Protein AF-H3GEW2-F1 (afdb_monomer_lite)

Structure (mmCIF, N/CA/C/O backbone):
data_AF-H3GEW2-F1
#
_entry.id   AF-H3GEW2-F1
#
loop_
_atom_site.group_PDB
_atom_site.id
_atom_site.type_symbol
_atom_site.label_atom_id
_atom_site.label_alt_id
_atom_site.label_comp_id
_atom_site.label_asym_id
_atom_site.label_entity_id
_atom_site.label_seq_id
_atom_site.pdbx_PDB_ins_code
_atom_site.Cartn_x
_atom_site.Cartn_y
_atom_site.Cartn_z
_atom_site.occupancy
_atom_site.B_iso_or_equiv
_atom_site.auth_seq_id
_atom_site.auth_comp_id
_atom_site.auth_asym_id
_atom_site.auth_atom_id
_atom_site.pdbx_PDB_model_num
ATOM 1 N N . MET A 1 1 ? 14.061 -7.687 -70.752 1.00 43.88 1 MET A N 1
ATOM 2 C CA . MET A 1 1 ? 13.234 -7.552 -69.528 1.00 43.88 1 MET A CA 1
ATOM 3 C C . MET A 1 1 ? 13.734 -8.408 -68.347 1.00 43.88 1 MET A C 1
ATOM 5 O O . MET A 1 1 ? 12.941 -8.733 -67.481 1.00 43.88 1 MET A O 1
ATOM 9 N N . VAL A 1 2 ? 15.034 -8.733 -68.240 1.00 41.34 2 VAL A N 1
ATOM 10 C CA . VAL A 1 2 ? 15.578 -9.542 -67.114 1.00 41.34 2 VAL A CA 1
ATOM 11 C C . VAL A 1 2 ? 16.559 -8.743 -66.226 1.00 41.34 2 VAL A C 1
ATOM 13 O O . VAL A 1 2 ? 16.995 -9.214 -65.188 1.00 41.34 2 VAL A O 1
ATOM 16 N N . SER A 1 3 ? 16.869 -7.487 -66.575 1.00 42.97 3 SER A N 1
ATOM 17 C CA . SER A 1 3 ? 17.865 -6.672 -65.851 1.00 42.97 3 SER A CA 1
ATOM 18 C C . SER A 1 3 ? 17.287 -5.786 -64.737 1.00 42.97 3 SER A C 1
ATOM 20 O O . SER A 1 3 ? 18.049 -5.270 -63.926 1.00 42.97 3 SER A O 1
ATOM 22 N N . THR A 1 4 ? 15.968 -5.577 -64.684 1.00 45.41 4 THR A N 1
ATOM 23 C CA . THR A 1 4 ? 15.323 -4.673 -63.712 1.00 45.41 4 THR A CA 1
ATOM 24 C C . THR A 1 4 ? 14.797 -5.393 -62.467 1.00 45.41 4 THR A C 1
ATOM 26 O O . THR A 1 4 ? 14.701 -4.774 -61.414 1.00 45.41 4 THR A O 1
ATOM 29 N N . SER A 1 5 ? 14.535 -6.704 -62.531 1.00 45.19 5 SER A N 1
ATOM 30 C CA . SER A 1 5 ? 14.089 -7.501 -61.376 1.00 45.19 5 SER A CA 1
ATOM 31 C C . SER A 1 5 ? 15.227 -7.843 -60.408 1.00 45.19 5 SER A C 1
ATOM 33 O O . SER A 1 5 ? 15.017 -7.851 -59.197 1.00 45.19 5 SER A O 1
ATOM 35 N N . ALA A 1 6 ? 16.447 -8.051 -60.915 1.00 44.50 6 ALA A N 1
ATOM 36 C CA . ALA A 1 6 ? 17.623 -8.332 -60.089 1.00 44.50 6 ALA A CA 1
ATOM 37 C C . ALA A 1 6 ? 18.061 -7.112 -59.257 1.00 44.50 6 ALA A C 1
ATOM 39 O O . ALA A 1 6 ? 18.412 -7.262 -58.093 1.00 44.50 6 ALA A O 1
ATOM 40 N N . GLY A 1 7 ? 17.977 -5.899 -59.817 1.00 41.78 7 GLY A N 1
ATOM 41 C CA . GLY A 1 7 ? 18.309 -4.662 -59.101 1.00 41.78 7 GLY A CA 1
ATOM 42 C C . GLY A 1 7 ? 17.346 -4.363 -57.950 1.00 41.78 7 GLY A C 1
ATOM 43 O O . GLY A 1 7 ? 17.788 -4.013 -56.862 1.00 41.78 7 GLY A O 1
ATOM 44 N N . VAL A 1 8 ? 16.041 -4.582 -58.148 1.00 51.44 8 VAL A N 1
ATOM 45 C CA . VAL A 1 8 ? 15.036 -4.423 -57.082 1.00 51.44 8 VAL A CA 1
ATOM 46 C C . VAL A 1 8 ? 15.194 -5.506 -56.015 1.00 51.44 8 VAL A C 1
ATOM 48 O O . VAL A 1 8 ? 15.146 -5.190 -54.832 1.00 51.44 8 VAL A O 1
ATOM 51 N N . ALA A 1 9 ? 15.470 -6.758 -56.396 1.00 44.91 9 ALA A N 1
ATOM 52 C CA . ALA A 1 9 ? 15.735 -7.831 -55.438 1.00 44.91 9 ALA A CA 1
ATOM 53 C C . ALA A 1 9 ? 17.005 -7.578 -54.608 1.00 44.91 9 ALA A C 1
ATOM 55 O O . ALA A 1 9 ? 16.995 -7.809 -53.405 1.00 44.91 9 ALA A O 1
ATOM 56 N N . VAL A 1 10 ? 18.072 -7.051 -55.217 1.00 53.25 10 VAL A N 1
ATOM 57 C CA . VAL A 1 10 ? 19.320 -6.690 -54.526 1.00 53.25 10 VAL A CA 1
ATOM 58 C C . VAL A 1 10 ? 19.132 -5.471 -53.629 1.00 53.25 10 VAL A C 1
ATOM 60 O O . VAL A 1 10 ? 19.644 -5.478 -52.519 1.00 53.25 10 VAL A O 1
ATOM 63 N N . VAL A 1 11 ? 18.363 -4.459 -54.041 1.00 56.22 11 VAL A N 1
ATOM 64 C CA . VAL A 1 11 ? 18.030 -3.315 -53.177 1.00 56.22 11 VAL A CA 1
ATOM 65 C C . VAL A 1 11 ? 17.139 -3.757 -52.022 1.00 56.22 11 VAL A C 1
ATOM 67 O O . VAL A 1 11 ? 17.410 -3.372 -50.895 1.00 56.22 11 VAL A O 1
ATOM 70 N N . VAL A 1 12 ? 16.139 -4.612 -52.241 1.00 56.84 12 VAL A N 1
ATOM 71 C CA . VAL A 1 12 ? 15.305 -5.161 -51.160 1.00 56.84 12 VAL A CA 1
ATOM 72 C C . VAL A 1 12 ? 16.132 -6.050 -50.233 1.00 56.84 12 VAL A C 1
ATOM 74 O O . VAL A 1 12 ? 15.995 -5.919 -49.023 1.00 56.84 12 VAL A O 1
ATOM 77 N N . LEU A 1 13 ? 17.039 -6.882 -50.752 1.00 51.22 13 LEU A N 1
ATOM 78 C CA . LEU A 1 13 ? 17.951 -7.706 -49.950 1.00 51.22 13 LEU A CA 1
ATOM 79 C C . LEU A 1 13 ? 18.994 -6.875 -49.204 1.00 51.22 13 LEU A C 1
ATOM 81 O O . LEU A 1 13 ? 19.281 -7.205 -48.067 1.00 51.22 13 LEU A O 1
ATOM 85 N N . LEU A 1 14 ? 19.532 -5.802 -49.787 1.00 52.72 14 LEU A N 1
ATOM 86 C CA . LEU A 1 14 ? 20.469 -4.887 -49.126 1.00 52.72 14 LEU A CA 1
ATOM 87 C C . LEU A 1 14 ? 19.765 -4.000 -48.109 1.00 52.72 14 LEU A C 1
ATOM 89 O O . LEU A 1 14 ? 20.322 -3.774 -47.051 1.00 52.72 14 LEU A O 1
ATOM 93 N N . SER A 1 15 ? 18.544 -3.541 -48.383 1.00 51.28 15 SER A N 1
ATOM 94 C CA . SER A 1 15 ? 17.721 -2.781 -47.432 1.00 51.28 15 SER A CA 1
ATOM 95 C C . SER A 1 15 ? 17.287 -3.677 -46.279 1.00 51.28 15 SER A C 1
ATOM 97 O O . SER A 1 15 ? 17.376 -3.282 -45.124 1.00 51.28 15 SER A O 1
ATOM 99 N N . SER A 1 16 ? 16.894 -4.917 -46.583 1.00 48.84 16 SER A N 1
ATOM 100 C CA . SER A 1 16 ? 16.609 -5.944 -45.582 1.00 48.84 16 SER A CA 1
ATOM 101 C C . SER A 1 16 ? 17.877 -6.323 -44.827 1.00 48.84 16 SER A C 1
ATOM 103 O O . SER A 1 16 ? 17.825 -6.432 -43.618 1.00 48.84 16 SER A O 1
ATOM 105 N N . ALA A 1 17 ? 19.033 -6.442 -45.484 1.00 49.72 17 ALA A N 1
ATOM 106 C CA . ALA A 1 17 ? 20.315 -6.696 -44.835 1.00 49.72 17 ALA A CA 1
ATOM 107 C C . ALA A 1 17 ? 20.769 -5.506 -43.983 1.00 49.72 17 ALA A C 1
ATOM 109 O O . ALA A 1 17 ? 21.264 -5.734 -42.899 1.00 49.72 17 ALA A O 1
ATOM 110 N N . LEU A 1 18 ? 20.551 -4.256 -44.391 1.00 51.44 18 LEU A N 1
ATOM 111 C CA . LEU A 1 18 ? 20.808 -3.049 -43.591 1.00 51.44 18 LEU A CA 1
ATOM 112 C C . LEU A 1 18 ? 19.844 -2.934 -42.403 1.00 51.44 18 LEU A C 1
ATOM 114 O O . LEU A 1 18 ? 20.248 -2.487 -41.340 1.00 51.44 18 LEU A O 1
ATOM 118 N N . LEU A 1 19 ? 18.602 -3.399 -42.552 1.00 51.06 19 LEU A N 1
ATOM 119 C CA . LEU A 1 19 ? 17.644 -3.551 -41.452 1.00 51.06 19 LEU A CA 1
ATOM 120 C C . LEU A 1 19 ? 17.960 -4.772 -40.559 1.00 51.06 19 LEU A C 1
ATOM 122 O O . LEU A 1 19 ? 17.554 -4.807 -39.398 1.00 51.06 19 LEU A O 1
ATOM 126 N N . MET A 1 20 ? 18.661 -5.790 -41.072 1.00 45.38 20 MET A N 1
ATOM 127 C CA . MET A 1 20 ? 19.045 -7.028 -40.364 1.00 45.38 20 MET A CA 1
ATOM 128 C C . MET A 1 20 ? 20.458 -6.975 -39.765 1.00 45.38 20 MET A C 1
ATOM 130 O O . MET A 1 20 ? 20.743 -7.716 -38.826 1.00 45.38 20 MET A O 1
ATOM 134 N N . LEU A 1 21 ? 21.326 -6.087 -40.250 1.00 47.06 21 LEU A N 1
ATOM 135 C CA . LEU A 1 21 ? 22.587 -5.692 -39.634 1.00 47.06 21 LEU A CA 1
ATOM 136 C C . LEU A 1 21 ? 22.220 -4.870 -38.401 1.00 47.06 21 LEU A C 1
ATOM 138 O O . LEU A 1 21 ? 22.170 -3.647 -38.442 1.00 47.06 21 LEU A O 1
ATOM 142 N N . GLY A 1 22 ? 21.863 -5.572 -37.324 1.00 51.25 22 GLY A N 1
ATOM 143 C CA . GLY A 1 22 ? 21.549 -4.952 -36.046 1.00 51.25 22 GLY A CA 1
ATOM 144 C C . GLY A 1 22 ? 22.649 -3.973 -35.655 1.00 51.25 22 GLY A C 1
ATOM 145 O O . GLY A 1 22 ? 23.828 -4.274 -35.858 1.00 51.25 22 GLY A O 1
ATOM 146 N N . ASP A 1 23 ? 22.246 -2.817 -35.121 1.00 53.41 23 ASP A N 1
ATOM 147 C CA . ASP A 1 23 ? 23.145 -1.837 -34.514 1.00 53.41 23 ASP A CA 1
ATOM 148 C C . ASP A 1 23 ? 24.187 -2.599 -33.676 1.00 53.41 23 ASP A C 1
ATOM 150 O O . ASP A 1 23 ? 23.868 -3.176 -32.630 1.00 53.41 23 ASP A O 1
ATOM 154 N N . ARG A 1 24 ? 25.439 -2.668 -34.154 1.00 56.31 24 ARG A N 1
ATOM 155 C CA . ARG A 1 24 ? 26.543 -3.160 -33.331 1.00 56.31 24 ARG A CA 1
ATOM 156 C C . ARG A 1 24 ? 26.786 -2.096 -32.280 1.00 56.31 24 ARG A C 1
ATOM 158 O O . ARG A 1 24 ? 27.405 -1.070 -32.535 1.00 56.31 24 ARG A O 1
ATOM 165 N N . VAL A 1 25 ? 26.213 -2.325 -31.109 1.00 69.06 25 VAL A N 1
ATOM 166 C CA . VAL A 1 25 ? 26.423 -1.473 -29.950 1.00 69.06 25 VAL A CA 1
ATOM 167 C C . VAL A 1 25 ? 27.775 -1.834 -29.341 1.00 69.06 25 VAL A C 1
ATOM 169 O O . VAL A 1 25 ? 27.864 -2.746 -28.513 1.00 69.06 25 VAL A O 1
ATOM 172 N N . ASP A 1 26 ? 28.814 -1.121 -29.767 1.00 77.50 26 ASP A N 1
ATOM 173 C CA . ASP A 1 26 ? 30.141 -1.192 -29.162 1.00 77.50 26 ASP A CA 1
ATOM 174 C C . ASP A 1 26 ? 30.166 -0.339 -27.885 1.00 77.50 26 ASP A C 1
ATOM 176 O O . ASP A 1 26 ? 29.855 0.856 -27.896 1.00 77.50 26 ASP A O 1
ATOM 180 N N . LEU A 1 27 ? 30.497 -0.966 -26.754 1.00 84.94 27 LEU A N 1
ATOM 181 C CA . LEU A 1 27 ? 30.638 -0.259 -25.481 1.00 84.94 27 LEU A CA 1
ATOM 182 C C . LEU A 1 27 ? 32.005 0.448 -25.409 1.00 84.94 27 LEU A C 1
ATOM 184 O O . LEU A 1 27 ? 32.981 -0.056 -25.968 1.00 84.94 27 LEU A O 1
ATOM 188 N N . PRO A 1 28 ? 32.110 1.584 -24.692 1.00 87.81 28 PRO A N 1
ATOM 189 C CA . PRO A 1 28 ? 33.398 2.214 -24.414 1.00 87.81 28 PRO A CA 1
ATOM 190 C C . PRO A 1 28 ? 34.382 1.263 -23.702 1.00 87.81 28 PRO A C 1
ATOM 192 O O . PRO A 1 28 ? 33.946 0.324 -23.030 1.00 87.81 28 PRO A O 1
ATOM 195 N N . PRO A 1 29 ? 35.703 1.521 -23.778 1.00 90.25 29 PRO A N 1
ATOM 196 C CA . PRO A 1 29 ? 36.703 0.763 -23.026 1.00 90.25 29 PRO A CA 1
ATOM 197 C C . PRO A 1 29 ? 36.412 0.728 -21.518 1.00 90.25 29 PRO A C 1
ATOM 199 O O . PRO A 1 29 ? 35.944 1.717 -20.949 1.00 90.25 29 PRO A O 1
ATOM 202 N N . LEU A 1 30 ? 36.754 -0.384 -20.857 1.00 86.94 30 LEU A N 1
ATOM 203 C CA . LEU A 1 30 ? 36.453 -0.619 -19.437 1.00 86.94 30 LEU A CA 1
ATOM 204 C C . LEU A 1 30 ? 36.941 0.512 -18.518 1.00 86.94 30 LEU A C 1
ATOM 206 O O . LEU A 1 30 ? 36.199 0.940 -17.640 1.00 86.94 30 LEU A O 1
ATOM 210 N N . GLU A 1 31 ? 38.147 1.038 -18.742 1.00 87.88 31 GLU A N 1
ATOM 211 C CA . GLU A 1 31 ? 38.715 2.124 -17.928 1.00 87.88 31 GLU A CA 1
ATOM 212 C C . GLU A 1 31 ? 37.867 3.404 -17.970 1.00 87.88 31 GLU A C 1
ATOM 214 O O . GLU A 1 31 ? 37.712 4.090 -16.959 1.00 87.88 31 GLU A O 1
ATOM 219 N N . LEU A 1 32 ? 37.289 3.723 -19.133 1.00 87.44 32 LEU A N 1
ATOM 220 C CA . LEU A 1 32 ? 36.398 4.872 -19.306 1.00 87.44 32 LEU A CA 1
ATOM 221 C C . LEU A 1 32 ? 35.083 4.660 -18.555 1.00 87.44 32 LEU A C 1
ATOM 223 O O . LEU A 1 32 ? 34.625 5.565 -17.861 1.00 87.44 32 LEU A O 1
ATOM 227 N N . LEU A 1 33 ? 34.515 3.454 -18.646 1.00 87.50 33 LEU A N 1
ATOM 228 C CA . LEU A 1 33 ? 33.296 3.090 -17.924 1.00 87.50 33 LEU A CA 1
ATOM 229 C C . LEU A 1 33 ? 33.507 3.135 -16.406 1.00 87.50 33 LEU A C 1
ATOM 231 O O . LEU A 1 33 ? 32.707 3.729 -15.690 1.00 87.50 33 LEU A O 1
ATOM 235 N N . GLN A 1 34 ? 34.609 2.576 -15.904 1.00 85.38 34 GLN A N 1
ATOM 236 C CA . GLN A 1 34 ? 34.932 2.610 -14.476 1.00 85.38 34 GLN A CA 1
ATOM 237 C C . GLN A 1 34 ? 35.105 4.043 -13.963 1.00 85.38 34 GLN A C 1
ATOM 239 O O . GLN A 1 34 ? 34.592 4.371 -12.897 1.00 85.38 34 GLN A O 1
ATOM 244 N N . ARG A 1 35 ? 35.760 4.927 -14.728 1.00 85.69 35 ARG A N 1
ATOM 245 C CA . ARG A 1 35 ? 35.875 6.351 -14.368 1.00 85.69 35 ARG A CA 1
ATOM 246 C C . ARG A 1 35 ? 34.523 7.063 -14.353 1.00 85.69 35 ARG A C 1
ATOM 248 O O . ARG A 1 35 ? 34.274 7.833 -13.432 1.00 85.69 35 ARG A O 1
ATOM 255 N N . GLN A 1 36 ? 33.662 6.795 -15.338 1.00 84.62 36 GLN A N 1
ATOM 256 C CA . GLN A 1 36 ? 32.319 7.381 -15.423 1.00 84.62 36 GLN A CA 1
ATOM 257 C C . GLN A 1 36 ? 31.489 7.062 -14.171 1.00 84.62 36 GLN A C 1
ATOM 259 O O . GLN A 1 36 ? 30.851 7.952 -13.617 1.00 84.62 36 GLN A O 1
ATOM 264 N N . TRP A 1 37 ? 31.525 5.810 -13.709 1.00 82.06 37 TRP A N 1
ATOM 265 C CA . TRP A 1 37 ? 30.679 5.341 -12.608 1.00 82.06 37 TRP A CA 1
ATOM 266 C C . TRP A 1 37 ? 31.337 5.429 -11.221 1.00 82.06 37 TRP A C 1
ATOM 268 O O . TRP A 1 37 ? 30.633 5.400 -10.219 1.00 82.06 37 TRP A O 1
ATOM 278 N N . ALA A 1 38 ? 32.657 5.615 -11.123 1.00 74.31 38 ALA A N 1
ATOM 279 C CA . ALA A 1 38 ? 33.328 5.874 -9.844 1.00 74.31 38 ALA A CA 1
ATOM 280 C C . ALA A 1 38 ? 33.055 7.286 -9.285 1.00 74.31 38 ALA A C 1
ATOM 282 O O . ALA A 1 38 ? 33.151 7.495 -8.077 1.00 74.31 38 ALA A O 1
ATOM 283 N N . ALA A 1 39 ? 32.729 8.254 -10.150 1.00 55.81 39 ALA A N 1
ATOM 284 C CA . ALA A 1 39 ? 32.593 9.669 -9.791 1.00 55.81 39 ALA A CA 1
ATOM 285 C C . ALA A 1 39 ? 31.183 10.089 -9.323 1.00 55.81 39 ALA A C 1
ATOM 287 O O . ALA A 1 39 ? 31.006 11.217 -8.867 1.00 55.81 39 ALA A O 1
ATOM 288 N N . SER A 1 40 ? 30.167 9.226 -9.429 1.00 60.62 40 SER A N 1
ATOM 289 C CA . SER A 1 40 ? 28.786 9.591 -9.089 1.00 60.62 40 SER A CA 1
ATOM 290 C C . SER A 1 40 ? 28.514 9.416 -7.589 1.00 60.62 40 SER A C 1
ATOM 292 O O . SER A 1 40 ? 28.093 8.349 -7.139 1.00 60.62 40 SER A O 1
ATOM 294 N N . SER A 1 41 ? 28.765 10.461 -6.800 1.00 58.22 41 SER A N 1
ATOM 295 C CA . SER A 1 41 ? 28.444 10.496 -5.364 1.00 58.22 41 SER A CA 1
ATOM 296 C C . SER A 1 41 ? 27.123 11.204 -5.027 1.00 58.22 41 SER A C 1
ATOM 298 O O . SER A 1 41 ? 26.829 11.361 -3.846 1.00 58.22 41 SER A O 1
ATOM 300 N N . GLY A 1 42 ? 26.344 11.634 -6.026 1.00 73.44 42 GLY A N 1
ATOM 301 C CA . GLY A 1 42 ? 25.075 12.356 -5.846 1.00 73.44 42 GLY A CA 1
ATOM 302 C C . GLY A 1 42 ? 23.834 11.572 -6.285 1.00 73.44 42 GLY A C 1
ATOM 303 O O . GLY A 1 42 ? 23.944 10.497 -6.876 1.00 73.44 42 GLY A O 1
ATOM 304 N N . TYR A 1 43 ? 22.658 12.140 -6.006 1.00 88.38 43 TYR A N 1
ATOM 305 C CA . TYR A 1 43 ? 21.368 11.648 -6.490 1.00 88.38 43 TYR A CA 1
ATOM 306 C C . TYR A 1 43 ? 21.304 11.675 -8.025 1.00 88.38 43 TYR A C 1
ATOM 308 O O . TYR A 1 43 ? 21.514 12.721 -8.636 1.00 88.38 43 TYR A O 1
ATOM 316 N N . ASP A 1 44 ? 21.028 10.529 -8.654 1.00 89.94 44 ASP A N 1
ATOM 317 C CA . ASP A 1 44 ? 21.155 10.357 -10.107 1.00 89.94 44 ASP A CA 1
ATOM 318 C C . ASP A 1 44 ? 19.894 9.817 -10.795 1.00 89.94 44 ASP A C 1
ATOM 320 O O . ASP A 1 44 ? 19.950 9.486 -11.983 1.00 89.94 44 ASP A O 1
ATOM 324 N N . LEU A 1 45 ? 18.766 9.686 -10.087 1.00 90.19 45 LEU A N 1
ATOM 325 C CA . LEU A 1 45 ? 17.545 9.154 -10.689 1.00 90.19 45 LEU A CA 1
ATOM 326 C C . LEU A 1 45 ? 16.945 10.167 -11.668 1.00 90.19 45 LEU A C 1
ATOM 328 O O . LEU A 1 45 ? 16.553 11.266 -11.283 1.00 90.19 45 LEU A O 1
ATOM 332 N N . ALA A 1 46 ? 16.843 9.769 -12.931 1.00 84.62 46 ALA A N 1
ATOM 333 C CA . ALA A 1 46 ? 16.221 10.574 -13.968 1.00 84.62 46 ALA A CA 1
ATOM 334 C C . ALA A 1 46 ? 14.726 10.276 -14.100 1.00 84.62 46 ALA A C 1
ATOM 336 O O . ALA A 1 46 ? 14.303 9.125 -13.984 1.00 84.62 46 ALA A O 1
ATOM 337 N N . ASP A 1 47 ? 13.955 11.312 -14.416 1.00 80.88 47 ASP A N 1
ATOM 338 C CA . ASP A 1 47 ? 12.554 11.158 -14.784 1.00 80.88 47 ASP A CA 1
ATOM 339 C C . ASP A 1 47 ? 12.389 10.492 -16.148 1.00 80.88 47 ASP A C 1
ATOM 341 O O . ASP A 1 47 ? 13.230 10.614 -17.045 1.00 80.88 47 ASP A O 1
ATOM 345 N N . LEU A 1 48 ? 11.264 9.794 -16.297 1.00 80.19 48 LEU A N 1
ATOM 346 C CA . LEU A 1 48 ? 10.841 9.243 -17.574 1.00 80.19 48 LEU A CA 1
ATOM 347 C C . LEU A 1 48 ? 10.267 10.351 -18.459 1.00 80.19 48 LEU A C 1
ATOM 349 O O . LEU A 1 48 ? 9.442 11.150 -18.013 1.00 80.19 48 LEU A O 1
ATOM 353 N N . ALA A 1 49 ? 10.657 10.351 -19.732 1.00 72.38 49 ALA A N 1
ATOM 354 C CA . ALA A 1 49 ? 10.179 11.301 -20.726 1.00 72.38 49 ALA A CA 1
ATOM 355 C C . ALA A 1 49 ? 9.540 10.557 -21.904 1.00 72.38 49 ALA A C 1
ATOM 357 O O . ALA A 1 49 ? 10.197 9.794 -22.608 1.00 72.38 49 ALA A O 1
ATOM 358 N N . ALA A 1 50 ? 8.251 10.800 -22.127 1.00 78.12 50 ALA A N 1
ATOM 359 C CA . ALA A 1 50 ? 7.510 10.342 -23.298 1.00 78.12 50 ALA A CA 1
ATOM 360 C C . ALA A 1 50 ? 6.374 11.339 -23.586 1.00 78.12 50 ALA A C 1
ATOM 362 O O . ALA A 1 50 ? 5.925 12.019 -22.657 1.00 78.12 50 ALA A O 1
ATOM 363 N N . PRO A 1 51 ? 5.892 11.451 -24.837 1.00 81.88 51 PRO A N 1
ATOM 364 C CA . PRO A 1 51 ? 4.708 12.252 -25.123 1.00 81.88 51 PRO A CA 1
ATOM 365 C C . PRO A 1 51 ? 3.502 11.712 -24.351 1.00 81.88 51 PRO A C 1
ATOM 367 O O . PRO A 1 51 ? 3.293 10.500 -24.289 1.00 81.88 51 PRO A O 1
ATOM 370 N N . VAL A 1 52 ? 2.695 12.623 -23.804 1.00 90.19 52 VAL A N 1
ATOM 371 C CA . VAL A 1 52 ? 1.425 12.258 -23.176 1.00 90.19 52 VAL A CA 1
ATOM 372 C C . VAL A 1 52 ? 0.402 11.982 -24.274 1.00 90.19 52 VAL A C 1
ATOM 374 O O . VAL A 1 52 ? 0.086 12.878 -25.061 1.00 90.19 52 VAL A O 1
ATOM 377 N N . LEU A 1 53 ? -0.094 10.748 -24.356 1.00 92.06 53 LEU A N 1
ATOM 378 C CA . LEU A 1 53 ? -1.021 10.323 -25.406 1.00 92.06 53 LEU A CA 1
ATOM 379 C C . LEU A 1 53 ? -2.300 9.726 -24.822 1.00 92.06 53 LEU A C 1
ATOM 381 O O . LEU A 1 53 ? -2.257 8.911 -23.905 1.00 92.06 53 LEU A O 1
ATOM 385 N N . TYR A 1 54 ? -3.422 10.069 -25.451 1.00 91.88 54 TYR A N 1
ATOM 386 C CA . TYR A 1 54 ? -4.754 9.530 -25.179 1.00 91.88 54 TYR A CA 1
ATOM 387 C C . TYR A 1 54 ? -5.425 9.133 -26.496 1.00 91.88 54 TYR A C 1
ATOM 389 O O . TYR A 1 54 ? -4.973 9.528 -27.576 1.00 91.88 54 TYR A O 1
ATOM 397 N N . GLY A 1 55 ? -6.540 8.405 -26.428 1.00 90.25 55 GLY A N 1
ATOM 398 C CA . GLY A 1 55 ? -7.440 8.213 -27.567 1.00 90.25 55 GLY A CA 1
ATOM 399 C C . GLY A 1 55 ? -6.770 7.644 -28.827 1.00 90.25 55 GLY A C 1
ATOM 400 O O . GLY A 1 55 ? -5.971 6.707 -28.788 1.00 90.25 55 GLY A O 1
ATOM 401 N N . LYS A 1 56 ? -7.109 8.222 -29.986 1.00 91.62 56 LYS A N 1
ATOM 402 C CA . LYS A 1 56 ? -6.618 7.762 -31.298 1.00 91.62 56 LYS A CA 1
ATOM 403 C C . LYS A 1 56 ? -5.087 7.822 -31.446 1.00 91.62 56 LYS A C 1
ATOM 405 O O . LYS A 1 56 ? -4.546 6.859 -31.984 1.00 91.62 56 LYS A O 1
ATOM 410 N N . PRO A 1 57 ? -4.378 8.881 -31.002 1.00 93.38 57 PRO A N 1
ATOM 411 C CA . PRO A 1 57 ? -2.914 8.886 -30.994 1.00 93.38 57 PRO A CA 1
ATOM 412 C C . PRO A 1 57 ? -2.290 7.691 -30.265 1.00 93.38 57 PRO A C 1
ATOM 414 O O . PRO A 1 57 ? -1.366 7.077 -30.795 1.00 93.38 57 PRO A O 1
ATOM 417 N N . LEU A 1 58 ? -2.817 7.326 -29.092 1.00 93.94 58 LEU A N 1
ATOM 418 C CA . LEU A 1 58 ? -2.319 6.187 -28.319 1.00 93.94 58 LEU A CA 1
ATOM 419 C C . LEU A 1 58 ? -2.569 4.854 -29.045 1.00 93.94 58 LEU A C 1
ATOM 421 O O . LEU A 1 58 ? -1.654 4.045 -29.186 1.00 93.94 58 LEU A O 1
ATOM 425 N N . LEU A 1 59 ? -3.774 4.661 -29.591 1.00 93.44 59 LEU A N 1
ATOM 426 C CA . LEU A 1 59 ? -4.099 3.492 -30.419 1.00 93.44 59 LEU A CA 1
ATOM 427 C C . LEU A 1 59 ? -3.183 3.372 -31.643 1.00 93.44 59 LEU A C 1
ATOM 429 O O . LEU A 1 59 ? -2.712 2.283 -31.969 1.00 93.44 59 LEU A O 1
ATOM 433 N N . ALA A 1 60 ? -2.922 4.492 -32.322 1.00 93.50 60 ALA A N 1
ATOM 434 C CA . ALA A 1 60 ? -2.038 4.524 -33.478 1.00 93.50 60 ALA A CA 1
ATOM 435 C C . ALA A 1 60 ? -0.604 4.147 -33.089 1.00 93.50 60 ALA A C 1
ATOM 437 O O . ALA A 1 60 ? 0.016 3.352 -33.792 1.00 93.50 60 ALA A O 1
ATOM 438 N N . LEU A 1 61 ? -0.097 4.656 -31.960 1.00 93.19 61 LEU A N 1
ATOM 439 C CA . LEU A 1 61 ? 1.226 4.294 -31.454 1.00 93.19 61 LEU A CA 1
ATOM 440 C C . LEU A 1 61 ? 1.314 2.794 -31.138 1.00 93.19 61 LEU A C 1
ATOM 442 O O . LEU A 1 61 ? 2.240 2.139 -31.608 1.00 93.19 61 LEU A O 1
ATOM 446 N N . ALA A 1 62 ? 0.339 2.242 -30.410 1.00 93.38 62 ALA A N 1
ATOM 447 C CA . ALA A 1 62 ? 0.289 0.816 -30.081 1.00 93.38 62 ALA A CA 1
ATOM 448 C C . ALA A 1 62 ? 0.214 -0.073 -31.335 1.00 93.38 62 ALA A C 1
ATOM 450 O O . ALA A 1 62 ? 0.885 -1.100 -31.418 1.00 93.38 62 ALA A O 1
ATOM 451 N N . TYR A 1 63 ? -0.544 0.344 -32.353 1.00 93.88 63 TYR A N 1
ATOM 452 C CA . TYR A 1 63 ? -0.591 -0.352 -33.638 1.00 93.88 63 TYR A CA 1
ATOM 453 C C . TYR A 1 63 ? 0.749 -0.284 -34.386 1.00 93.88 63 TYR A C 1
ATOM 455 O O . TYR A 1 63 ? 1.258 -1.310 -34.835 1.00 93.88 63 TYR A O 1
ATOM 463 N N . VAL A 1 64 ? 1.348 0.909 -34.497 1.00 92.31 64 VAL A N 1
ATOM 464 C CA . VAL A 1 64 ? 2.630 1.120 -35.192 1.00 92.31 64 VAL A CA 1
ATOM 465 C C . VAL A 1 64 ? 3.766 0.361 -34.510 1.00 92.31 64 VAL A C 1
ATOM 467 O O . VAL A 1 64 ? 4.598 -0.219 -35.208 1.00 92.31 64 VAL A O 1
ATOM 470 N N . ALA A 1 65 ? 3.779 0.308 -33.175 1.00 90.00 65 ALA A N 1
ATOM 471 C CA . ALA A 1 65 ? 4.774 -0.429 -32.401 1.00 90.00 65 ALA A CA 1
ATOM 472 C C . ALA A 1 65 ? 4.824 -1.919 -32.769 1.00 90.00 65 ALA A C 1
ATOM 474 O O . ALA A 1 65 ? 5.893 -2.520 -32.741 1.00 90.00 65 ALA A O 1
ATOM 475 N N . ARG A 1 66 ? 3.698 -2.504 -33.190 1.00 91.50 66 ARG A N 1
ATOM 476 C CA . ARG A 1 66 ? 3.603 -3.919 -33.578 1.00 91.50 66 ARG A CA 1
ATOM 477 C C . ARG A 1 66 ? 3.960 -4.192 -35.041 1.00 91.50 66 ARG A C 1
ATOM 479 O O . ARG A 1 66 ? 4.017 -5.350 -35.451 1.00 91.50 66 ARG A O 1
ATOM 486 N N . LEU A 1 67 ? 4.195 -3.160 -35.855 1.00 90.50 67 LEU A N 1
ATOM 487 C CA . LEU A 1 67 ? 4.566 -3.349 -37.258 1.00 90.50 67 LEU A CA 1
ATOM 488 C C . LEU A 1 67 ? 6.016 -3.854 -37.371 1.00 90.50 67 LEU A C 1
ATOM 490 O O . LEU A 1 67 ? 6.904 -3.253 -36.770 1.00 90.50 67 LEU A O 1
ATOM 494 N N . PRO A 1 68 ? 6.317 -4.870 -38.204 1.00 83.38 68 PRO A N 1
ATOM 495 C CA . PRO A 1 68 ? 7.635 -5.519 -38.216 1.00 83.38 68 PRO A CA 1
ATOM 496 C C . PRO A 1 68 ? 8.833 -4.582 -38.434 1.00 83.38 68 PRO A C 1
ATOM 498 O O . PRO A 1 68 ? 9.893 -4.768 -37.841 1.00 83.38 68 PRO A O 1
ATOM 501 N N . VAL A 1 69 ? 8.677 -3.572 -39.297 1.00 85.44 69 VAL A N 1
ATOM 502 C CA . VAL A 1 69 ? 9.753 -2.623 -39.630 1.00 85.44 69 VAL A CA 1
ATOM 503 C C . VAL A 1 69 ? 9.665 -1.369 -38.764 1.00 85.44 69 VAL A C 1
ATOM 505 O O . VAL A 1 69 ? 10.623 -1.032 -38.072 1.00 85.44 69 VAL A O 1
ATOM 508 N N . LEU A 1 70 ? 8.516 -0.684 -38.779 1.00 84.88 70 LEU A N 1
ATOM 509 C CA . LEU A 1 70 ? 8.337 0.577 -38.049 1.00 84.88 70 LEU A CA 1
ATOM 510 C C . LEU A 1 70 ? 8.406 0.382 -36.532 1.00 84.88 70 LEU A C 1
ATOM 512 O O . LEU A 1 70 ? 9.033 1.188 -35.852 1.00 84.88 70 LEU A O 1
ATOM 516 N N . GLY A 1 71 ? 7.844 -0.712 -36.020 1.00 86.06 71 GLY A N 1
ATOM 517 C CA . GLY A 1 71 ? 7.915 -1.086 -34.614 1.00 86.06 71 GLY A CA 1
ATOM 518 C C . GLY A 1 71 ? 9.345 -1.303 -34.141 1.00 86.06 71 GLY A C 1
ATOM 519 O O . GLY A 1 71 ? 9.746 -0.758 -33.121 1.00 86.06 71 GLY A O 1
ATOM 520 N N . ARG A 1 72 ? 10.174 -1.992 -34.934 1.00 83.69 72 ARG A N 1
ATOM 521 C CA . ARG A 1 72 ? 11.591 -2.193 -34.600 1.00 83.69 72 ARG A CA 1
ATOM 522 C C . ARG A 1 72 ? 12.375 -0.881 -34.555 1.00 83.69 72 ARG A C 1
ATOM 524 O O . ARG A 1 72 ? 13.192 -0.693 -33.658 1.00 83.69 72 ARG A O 1
ATOM 531 N N . ILE A 1 73 ? 12.125 0.031 -35.498 1.00 84.38 73 ILE A N 1
ATOM 532 C CA . ILE A 1 73 ? 12.741 1.369 -35.490 1.00 84.38 73 ILE A CA 1
ATOM 533 C C . ILE A 1 73 ? 12.307 2.138 -34.235 1.00 84.38 73 ILE A C 1
ATOM 535 O O . ILE A 1 73 ? 13.152 2.705 -33.544 1.00 84.38 73 ILE A O 1
ATOM 539 N N . LEU A 1 74 ? 11.010 2.109 -33.920 1.00 84.12 74 LEU A N 1
ATOM 540 C CA . LEU A 1 74 ? 10.431 2.763 -32.752 1.00 84.12 74 LEU A CA 1
ATOM 541 C C . LEU A 1 74 ? 11.018 2.219 -31.439 1.00 84.12 74 LEU A C 1
ATOM 543 O O . LEU A 1 74 ? 11.499 3.000 -30.623 1.00 84.12 74 LEU A O 1
ATOM 547 N N . CYS A 1 75 ? 11.045 0.896 -31.254 1.00 81.81 75 CYS A N 1
ATOM 548 C CA . CYS A 1 75 ? 11.615 0.251 -30.070 1.00 81.81 75 CYS A CA 1
ATOM 549 C C . CYS A 1 75 ? 13.115 0.540 -29.929 1.00 81.81 75 CYS A C 1
ATOM 551 O O . CYS A 1 75 ? 13.568 0.832 -28.827 1.00 81.81 75 CYS A O 1
ATOM 553 N N . ASN A 1 76 ? 13.883 0.539 -31.026 1.00 80.25 76 ASN A N 1
ATOM 554 C CA . ASN A 1 76 ? 15.305 0.895 -30.989 1.00 80.25 76 ASN A CA 1
ATOM 555 C C . ASN A 1 76 ? 15.527 2.350 -30.557 1.00 80.25 76 ASN A C 1
ATOM 557 O O . ASN A 1 76 ? 16.449 2.629 -29.790 1.00 80.25 76 ASN A O 1
ATOM 561 N N . GLN A 1 77 ? 14.704 3.277 -31.049 1.00 79.75 77 GLN A N 1
ATOM 562 C CA . GLN A 1 77 ? 14.779 4.681 -30.655 1.00 79.75 77 GLN A CA 1
ATOM 563 C C . GLN A 1 77 ? 14.416 4.849 -29.176 1.00 79.75 77 GLN A C 1
ATOM 565 O O . GLN A 1 77 ? 15.175 5.436 -28.412 1.00 79.75 77 GLN A O 1
ATOM 570 N N . LEU A 1 78 ? 13.320 4.234 -28.738 1.00 74.50 78 LEU A N 1
ATOM 571 C CA . LEU A 1 78 ? 12.866 4.318 -27.355 1.00 74.50 78 LEU A CA 1
ATOM 572 C C . LEU A 1 78 ? 13.815 3.599 -26.383 1.00 74.50 78 LEU A C 1
ATOM 574 O O . LEU A 1 78 ? 13.981 4.056 -25.257 1.00 74.50 78 LEU A O 1
ATOM 578 N N . ALA A 1 79 ? 14.517 2.543 -26.801 1.00 76.06 79 ALA A N 1
ATOM 579 C CA . ALA A 1 79 ? 15.584 1.935 -26.005 1.00 76.06 79 ALA A CA 1
ATOM 580 C C . ALA A 1 79 ? 16.784 2.885 -25.809 1.00 76.06 79 ALA A C 1
ATOM 582 O O . ALA A 1 79 ? 17.398 2.891 -24.736 1.00 76.06 79 ALA A O 1
ATOM 583 N N . LYS A 1 80 ? 17.109 3.708 -26.820 1.00 74.81 80 LYS A N 1
ATOM 584 C CA . LYS A 1 80 ? 18.137 4.760 -26.718 1.00 74.81 80 LYS A CA 1
ATOM 585 C C . LYS A 1 80 ? 17.678 5.875 -25.774 1.00 74.81 80 LYS A C 1
ATOM 587 O O . LYS A 1 80 ? 18.429 6.239 -24.871 1.00 74.81 80 LYS A O 1
ATOM 592 N N . ASP A 1 81 ? 16.440 6.340 -25.928 1.00 71.06 81 ASP A N 1
ATOM 593 C CA . ASP A 1 81 ? 15.879 7.443 -25.139 1.00 71.06 81 ASP A CA 1
ATOM 594 C C . ASP A 1 81 ? 15.674 7.063 -23.658 1.00 71.06 81 ASP A C 1
ATOM 596 O O . ASP A 1 81 ? 15.904 7.879 -22.767 1.00 71.06 81 ASP A O 1
ATOM 600 N N . ASN A 1 82 ? 15.347 5.797 -23.371 1.00 70.56 82 ASN A N 1
ATOM 601 C CA . ASN A 1 82 ? 15.101 5.288 -22.014 1.00 70.56 82 ASN A CA 1
ATOM 602 C C . ASN A 1 82 ? 16.326 4.625 -21.358 1.00 70.56 82 ASN A C 1
ATOM 604 O O . ASN A 1 82 ? 16.189 3.802 -20.454 1.00 70.56 82 ASN A O 1
ATOM 608 N N . LYS A 1 83 ? 17.542 4.980 -21.794 1.00 81.50 83 LYS A N 1
ATOM 609 C CA . LYS A 1 83 ? 18.807 4.607 -21.129 1.00 81.50 83 LYS A CA 1
ATOM 610 C C . LYS A 1 83 ? 19.037 3.095 -20.953 1.00 81.50 83 LYS A C 1
ATOM 612 O O . LYS A 1 83 ? 19.829 2.696 -20.100 1.00 81.50 83 LYS A O 1
ATOM 617 N N . ILE A 1 84 ? 18.447 2.242 -21.796 1.00 82.69 84 ILE A N 1
ATOM 618 C CA . ILE A 1 84 ? 18.695 0.784 -21.779 1.00 82.69 84 ILE A CA 1
ATOM 619 C C . ILE A 1 84 ? 20.194 0.495 -21.948 1.00 82.69 84 ILE A C 1
ATOM 621 O O . ILE A 1 84 ? 20.777 -0.340 -21.255 1.00 82.69 84 ILE A O 1
ATOM 625 N N . LEU A 1 85 ? 20.858 1.269 -22.811 1.00 85.25 85 LEU A N 1
ATOM 626 C CA . LEU A 1 85 ? 22.297 1.167 -23.020 1.00 85.25 85 LEU A CA 1
ATOM 627 C C . LEU A 1 85 ? 23.122 1.527 -21.770 1.00 85.25 85 LEU A C 1
ATOM 629 O O . LEU A 1 85 ? 24.208 0.977 -21.580 1.00 85.25 85 LEU A O 1
ATOM 633 N N . GLU A 1 86 ? 22.628 2.408 -20.899 1.00 87.00 86 GLU A N 1
ATOM 634 C CA . GLU A 1 86 ? 23.327 2.751 -19.656 1.00 87.00 86 GLU A CA 1
ATOM 635 C C . GLU A 1 86 ? 23.364 1.569 -18.685 1.00 87.00 86 GLU A C 1
ATOM 637 O O . GLU A 1 86 ? 24.380 1.376 -18.026 1.00 87.00 86 GLU A O 1
ATOM 642 N N . VAL A 1 87 ? 22.339 0.707 -18.668 1.00 92.44 87 VAL A N 1
ATOM 643 C CA . VAL A 1 87 ? 22.370 -0.546 -17.891 1.00 92.44 87 VAL A CA 1
ATOM 644 C C . VAL A 1 87 ? 23.495 -1.453 -18.383 1.00 92.44 87 VAL A C 1
ATOM 646 O O . VAL A 1 87 ? 24.254 -1.978 -17.573 1.00 92.44 87 VAL A O 1
ATOM 649 N N . ARG A 1 88 ? 23.674 -1.593 -19.704 1.00 91.94 88 ARG A N 1
ATOM 650 C CA . ARG A 1 88 ? 24.778 -2.381 -20.283 1.00 91.94 88 ARG A CA 1
ATOM 651 C C . ARG A 1 88 ? 26.150 -1.787 -19.972 1.00 91.94 88 ARG A C 1
ATOM 653 O O . ARG A 1 88 ? 27.060 -2.528 -19.603 1.00 91.94 88 ARG A O 1
ATOM 660 N N . LYS A 1 89 ? 26.300 -0.466 -20.101 1.00 92.38 89 LYS A N 1
ATOM 661 C CA . LYS A 1 89 ? 27.535 0.255 -19.750 1.00 92.38 89 LYS A CA 1
ATOM 662 C C . LYS A 1 89 ? 27.874 0.090 -18.269 1.00 92.38 89 LYS A C 1
ATOM 664 O O . LYS A 1 89 ? 29.011 -0.233 -17.937 1.00 92.38 89 LYS A O 1
ATOM 669 N N . PHE A 1 90 ? 26.888 0.266 -17.394 1.00 93.88 90 PHE A N 1
ATOM 670 C CA . PHE A 1 90 ? 27.061 0.118 -15.956 1.00 93.88 90 PHE A CA 1
ATOM 671 C C . PHE A 1 90 ? 27.392 -1.330 -15.579 1.00 93.88 90 PHE A C 1
ATOM 673 O O . PHE A 1 90 ? 28.400 -1.570 -14.918 1.00 93.88 90 PHE A O 1
ATOM 680 N N . ALA A 1 91 ? 26.637 -2.305 -16.092 1.00 94.81 91 ALA A N 1
ATOM 681 C CA . ALA A 1 91 ? 26.886 -3.729 -15.876 1.00 94.81 91 ALA A CA 1
ATOM 682 C C . ALA A 1 91 ? 28.293 -4.166 -16.317 1.00 94.81 91 ALA A C 1
ATOM 684 O O . ALA A 1 91 ? 28.910 -5.012 -15.676 1.00 94.81 91 ALA A O 1
ATOM 685 N N . ALA A 1 92 ? 28.830 -3.588 -17.395 1.00 93.06 92 ALA A N 1
ATOM 686 C CA . ALA A 1 92 ? 30.197 -3.853 -17.839 1.00 93.06 92 ALA A CA 1
ATOM 687 C C . ALA A 1 92 ? 31.269 -3.280 -16.891 1.00 93.06 92 ALA A C 1
ATOM 689 O O . ALA A 1 92 ? 32.386 -3.789 -16.877 1.00 93.06 92 ALA A O 1
ATOM 690 N N . SER A 1 93 ? 30.938 -2.256 -16.096 1.00 92.88 93 SER A N 1
ATOM 691 C CA . SER A 1 93 ? 31.867 -1.592 -15.169 1.00 92.88 93 SER A CA 1
ATOM 692 C C . SER A 1 93 ? 31.972 -2.254 -13.787 1.00 92.88 93 SER A C 1
ATOM 694 O O . SER A 1 93 ? 32.950 -2.020 -13.075 1.00 92.88 93 SER A O 1
ATOM 696 N N . ILE A 1 94 ? 30.993 -3.083 -13.412 1.00 93.69 94 ILE A N 1
ATOM 697 C CA . ILE A 1 94 ? 30.888 -3.724 -12.091 1.00 93.69 94 ILE A CA 1
ATOM 698 C C . ILE A 1 94 ? 31.414 -5.171 -12.107 1.00 93.69 94 ILE A C 1
ATOM 700 O O . ILE A 1 94 ? 31.332 -5.843 -13.138 1.00 93.69 94 ILE A O 1
ATOM 704 N N . PRO A 1 95 ? 31.935 -5.694 -10.980 1.00 93.25 95 PRO A N 1
ATOM 705 C CA . PRO A 1 95 ? 32.442 -7.066 -10.902 1.00 93.25 95 PRO A CA 1
ATOM 706 C C . PRO A 1 95 ? 31.336 -8.115 -10.701 1.00 93.25 95 PRO A C 1
ATOM 708 O O . PRO A 1 95 ? 31.596 -9.306 -10.847 1.00 93.25 95 PRO A O 1
ATOM 711 N N . ASP A 1 96 ? 30.117 -7.691 -10.355 1.00 95.81 96 ASP A N 1
ATOM 712 C CA . ASP A 1 96 ? 29.020 -8.576 -9.970 1.00 95.81 96 ASP A CA 1
ATOM 713 C C . ASP A 1 96 ? 28.594 -9.520 -11.110 1.00 95.81 96 ASP A C 1
ATOM 715 O O . ASP A 1 96 ? 28.505 -9.133 -12.286 1.00 95.81 96 ASP A O 1
ATOM 719 N N . LEU A 1 97 ? 28.314 -10.774 -10.747 1.00 96.50 97 LEU A N 1
ATOM 720 C CA . LEU A 1 97 ? 27.756 -11.790 -11.640 1.00 96.50 97 LEU A CA 1
ATOM 721 C C . LEU A 1 97 ? 26.222 -11.677 -11.700 1.00 96.50 97 LEU A C 1
ATOM 723 O O . LEU A 1 97 ? 25.621 -11.160 -10.760 1.00 96.50 97 LEU A O 1
ATOM 727 N N . PRO A 1 98 ? 25.570 -12.152 -12.779 1.00 97.06 98 PRO A N 1
ATOM 728 C CA . PRO A 1 98 ? 24.113 -12.125 -12.884 1.00 97.06 98 PRO A CA 1
ATOM 729 C C . PRO A 1 98 ? 23.425 -12.831 -11.706 1.00 97.06 98 PRO A C 1
ATOM 731 O O . PRO A 1 98 ? 23.711 -13.998 -11.436 1.00 97.06 98 PRO A O 1
ATOM 734 N N . LEU A 1 99 ? 22.481 -12.149 -11.053 1.00 96.00 99 LEU A N 1
ATOM 735 C CA . LEU A 1 99 ? 21.577 -12.727 -10.058 1.00 96.00 99 LEU A CA 1
ATOM 736 C C . LEU A 1 99 ? 20.162 -12.782 -10.642 1.00 96.00 99 LEU A C 1
ATOM 738 O O . LEU A 1 99 ? 19.589 -11.743 -10.942 1.00 96.00 99 LEU A O 1
ATOM 742 N N . TYR A 1 100 ? 19.592 -13.978 -10.805 1.00 93.75 100 TYR A N 1
ATOM 743 C CA . TYR A 1 100 ? 18.274 -14.154 -11.441 1.00 93.75 100 TYR A CA 1
ATOM 744 C C . TYR A 1 100 ? 17.097 -14.159 -10.468 1.00 93.75 100 TYR A C 1
ATOM 746 O O . TYR A 1 100 ? 15.998 -13.788 -10.855 1.00 93.75 100 TYR A O 1
ATOM 754 N N . TYR A 1 101 ? 17.317 -14.571 -9.222 1.00 92.38 101 TYR A N 1
ATOM 755 C CA . TYR A 1 101 ? 16.294 -14.568 -8.181 1.00 92.38 101 TYR A CA 1
ATOM 756 C C . TYR A 1 101 ? 16.858 -13.858 -6.955 1.00 92.38 101 TYR A C 1
ATOM 758 O O . TYR A 1 101 ? 17.940 -14.238 -6.498 1.00 92.38 101 TYR A O 1
ATOM 766 N N . PRO A 1 102 ? 16.164 -12.853 -6.402 1.00 93.00 102 PRO A N 1
ATOM 767 C CA . PRO A 1 102 ? 16.658 -12.081 -5.269 1.00 93.00 102 PRO A CA 1
ATOM 768 C C . PRO A 1 102 ? 16.422 -12.797 -3.925 1.00 93.00 102 PRO A C 1
ATOM 770 O O . PRO A 1 102 ? 15.969 -12.200 -2.949 1.00 93.00 102 PRO A O 1
ATOM 773 N N . TYR A 1 103 ? 16.707 -14.100 -3.880 1.00 89.69 103 TYR A N 1
ATOM 774 C CA . TYR A 1 103 ? 16.574 -14.925 -2.684 1.00 89.69 103 TYR A CA 1
ATOM 775 C C . TYR A 1 103 ? 17.893 -14.949 -1.909 1.00 89.69 103 TYR A C 1
ATOM 777 O O . TYR A 1 103 ? 18.942 -15.281 -2.468 1.00 89.69 103 TYR A O 1
ATOM 785 N N . LEU A 1 104 ? 17.828 -14.658 -0.611 1.00 90.50 104 LEU A N 1
ATOM 786 C CA . LEU A 1 104 ? 18.944 -14.809 0.315 1.00 90.50 104 LEU A CA 1
ATOM 787 C C . LEU A 1 104 ? 18.628 -15.883 1.346 1.00 90.50 104 LEU A C 1
ATOM 789 O O . LEU A 1 104 ? 17.546 -15.872 1.931 1.00 90.50 104 LEU A O 1
ATOM 793 N N . ASP A 1 105 ? 19.585 -16.786 1.582 1.00 88.88 105 ASP A N 1
ATOM 794 C CA . ASP A 1 105 ? 19.433 -17.769 2.654 1.00 88.88 105 ASP A CA 1
ATOM 795 C C . ASP A 1 105 ? 19.274 -17.057 3.998 1.00 88.88 105 ASP A C 1
ATOM 797 O O . ASP A 1 105 ? 20.007 -16.095 4.265 1.00 88.88 105 ASP A O 1
ATOM 801 N N . PRO A 1 106 ? 18.352 -17.531 4.848 1.00 89.00 106 PRO A N 1
ATOM 802 C CA . PRO A 1 106 ? 18.220 -17.014 6.197 1.00 89.00 106 PRO A CA 1
ATOM 803 C C . PRO A 1 106 ? 19.517 -17.216 6.975 1.00 89.00 106 PRO A C 1
ATOM 805 O O . PRO A 1 106 ? 20.125 -18.291 6.951 1.00 89.00 106 PRO A O 1
ATOM 808 N N . LYS A 1 107 ? 19.940 -16.179 7.687 1.00 88.75 107 LYS A N 1
ATOM 809 C CA . LYS A 1 107 ? 21.036 -16.252 8.652 1.00 88.75 107 LYS A CA 1
ATOM 810 C C . LYS A 1 107 ? 20.527 -16.872 9.949 1.00 88.75 107 LYS A C 1
ATOM 812 O O . LYS A 1 107 ? 19.335 -16.865 10.237 1.00 88.75 107 LYS A O 1
ATOM 817 N N . GLU A 1 108 ? 21.444 -17.335 10.795 1.00 81.31 108 GLU A N 1
ATOM 818 C CA . GLU A 1 108 ? 21.078 -17.847 12.125 1.00 81.31 108 GLU A CA 1
ATOM 819 C C . GLU A 1 108 ? 20.365 -16.783 12.980 1.00 81.31 108 GLU A C 1
ATOM 821 O O . GLU A 1 108 ? 19.488 -17.113 13.770 1.00 81.31 108 GLU A O 1
ATOM 826 N N . SER A 1 109 ? 20.696 -15.503 12.769 1.00 79.44 109 SER A N 1
ATOM 827 C CA . SER A 1 109 ? 20.031 -14.353 13.392 1.00 79.44 109 SER A CA 1
ATOM 828 C C . SER A 1 109 ? 18.579 -14.157 12.961 1.00 79.44 109 SER A C 1
ATOM 830 O O . SER A 1 109 ? 17.837 -13.510 13.688 1.00 79.44 109 SER A O 1
ATOM 832 N N . ASP A 1 110 ? 18.191 -14.685 11.797 1.00 79.25 110 ASP A N 1
ATOM 833 C CA . ASP A 1 110 ? 16.861 -14.488 11.207 1.00 79.25 110 ASP A CA 1
ATOM 834 C C . ASP A 1 110 ? 15.862 -15.543 11.712 1.00 79.25 110 ASP A C 1
ATOM 836 O O . ASP A 1 110 ? 14.672 -15.492 11.406 1.00 79.25 110 ASP A O 1
ATOM 840 N N . LYS A 1 111 ? 16.336 -16.534 12.478 1.00 74.12 111 LYS A N 1
ATOM 841 C CA . LYS A 1 111 ? 15.470 -17.507 13.142 1.00 74.12 111 LYS A CA 1
ATOM 842 C C . LYS A 1 111 ? 14.757 -16.827 14.311 1.00 74.12 111 LYS A C 1
ATOM 844 O O . LYS A 1 111 ? 15.396 -16.161 15.123 1.00 74.12 111 LYS A O 1
ATOM 849 N N . THR A 1 112 ? 13.443 -17.043 14.407 1.00 65.06 112 THR A N 1
ATOM 850 C CA . THR A 1 112 ? 12.574 -16.533 15.482 1.00 65.06 112 THR A CA 1
ATOM 851 C C . THR A 1 112 ? 13.206 -16.738 16.854 1.00 65.06 112 THR A C 1
ATOM 853 O O . THR A 1 112 ? 13.527 -17.869 17.226 1.00 65.06 112 THR A O 1
ATOM 856 N N . GLN A 1 113 ? 13.345 -15.651 17.614 1.00 62.00 113 GLN A N 1
ATOM 857 C CA . GLN A 1 113 ? 13.933 -15.689 18.958 1.00 62.00 113 GLN A CA 1
ATOM 858 C C . GLN A 1 113 ? 12.899 -15.945 20.065 1.00 62.00 113 GLN A C 1
ATOM 860 O O . GLN A 1 113 ? 13.278 -16.252 21.195 1.00 62.00 113 GLN A O 1
ATOM 865 N N . GLY A 1 114 ? 11.600 -15.833 19.767 1.00 61.75 114 GLY A N 1
ATOM 866 C CA . GLY A 1 114 ? 10.526 -16.087 20.732 1.00 61.75 114 GLY A CA 1
ATOM 867 C C . GLY A 1 114 ? 9.848 -17.452 20.584 1.00 61.75 114 GLY A C 1
ATOM 868 O O . GLY A 1 114 ? 10.118 -18.217 19.660 1.00 61.75 114 GLY A O 1
ATOM 869 N N . GLY A 1 115 ? 8.952 -17.757 21.529 1.00 70.50 115 GLY A N 1
ATOM 870 C CA . GLY A 1 115 ? 8.136 -18.976 21.522 1.00 70.50 115 GLY A CA 1
ATOM 871 C C . GLY A 1 115 ? 7.135 -19.037 20.355 1.00 70.50 115 GLY A C 1
ATOM 872 O O . GLY A 1 115 ? 7.091 -18.124 19.528 1.00 70.50 115 GLY A O 1
ATOM 873 N N . PRO A 1 116 ? 6.311 -20.098 20.267 1.00 76.50 116 PRO A N 1
ATOM 874 C CA . PRO A 1 116 ? 5.313 -20.222 19.206 1.00 76.50 116 PRO A CA 1
ATOM 875 C C . PRO A 1 116 ? 4.346 -19.028 19.213 1.00 76.50 116 PRO A C 1
ATOM 877 O O . PRO A 1 116 ? 3.784 -18.678 20.250 1.00 76.50 116 PRO A O 1
ATOM 880 N N . LEU A 1 117 ? 4.161 -18.400 18.050 1.00 82.50 117 LEU A N 1
ATOM 881 C CA . LEU A 1 117 ? 3.255 -17.268 17.869 1.00 82.50 117 LEU A CA 1
ATOM 882 C C . LEU A 1 117 ? 1.794 -17.737 17.910 1.00 82.50 117 LEU A C 1
ATOM 884 O O . LEU A 1 117 ? 1.358 -18.506 17.053 1.00 82.50 117 LEU A O 1
ATOM 888 N N . SER A 1 118 ? 1.020 -17.227 18.869 1.00 90.56 118 SER A N 1
ATOM 889 C CA . SER A 1 118 ? -0.434 -17.399 18.891 1.00 90.56 118 SER A CA 1
ATOM 890 C C . SER A 1 118 ? -1.112 -16.297 18.077 1.00 90.56 118 SER A C 1
ATOM 892 O O . SER A 1 118 ? -1.294 -15.169 18.540 1.00 90.56 118 SER A O 1
ATOM 894 N N . LEU A 1 119 ? -1.506 -16.628 16.846 1.00 91.81 119 LEU A N 1
ATOM 895 C CA . LEU A 1 119 ? -2.227 -15.712 15.954 1.00 91.81 119 LEU A CA 1
ATOM 896 C C . LEU A 1 119 ? -3.596 -15.300 16.526 1.00 91.81 119 LEU A C 1
ATOM 898 O O . LEU A 1 119 ? -4.041 -14.176 16.303 1.00 91.81 119 LEU A O 1
ATOM 902 N N . GLU A 1 120 ? -4.241 -16.174 17.305 1.00 88.81 120 GLU A N 1
ATOM 903 C CA . GLU A 1 120 ? -5.502 -15.874 17.997 1.00 88.81 120 GLU A CA 1
ATOM 904 C C . GLU A 1 120 ? -5.341 -14.844 19.116 1.00 88.81 120 GLU A C 1
ATOM 906 O O . GLU A 1 120 ? -6.189 -13.969 19.287 1.00 88.81 120 GLU A O 1
ATOM 911 N N . GLU A 1 121 ? -4.269 -14.925 19.904 1.00 89.44 121 GLU A N 1
ATOM 912 C CA . GLU A 1 121 ? -3.995 -13.919 20.937 1.00 89.44 121 GLU A CA 1
ATOM 913 C C . GLU A 1 121 ? -3.574 -12.592 20.309 1.00 89.44 121 GLU A C 1
ATOM 915 O O . GLU A 1 121 ? -3.999 -11.525 20.760 1.00 89.44 121 GLU A O 1
ATOM 920 N N . PHE A 1 122 ? -2.787 -12.660 19.232 1.00 92.06 122 PHE A N 1
ATOM 921 C CA . PHE A 1 122 ? -2.376 -11.494 18.464 1.00 92.06 122 PHE A CA 1
ATOM 922 C C . PHE A 1 122 ? -3.572 -10.746 17.855 1.00 92.06 122 PHE A C 1
ATOM 924 O O . PHE A 1 122 ? -3.612 -9.512 17.905 1.00 92.06 122 PHE A O 1
ATOM 931 N N . SER A 1 123 ? -4.562 -11.470 17.316 1.00 89.50 123 SER A N 1
ATOM 932 C CA . SER A 1 123 ? -5.732 -10.862 16.677 1.00 89.50 123 SER A CA 1
ATOM 933 C C . SER A 1 123 ? -6.669 -10.181 17.675 1.00 89.50 123 SER A C 1
ATOM 935 O O . SER A 1 123 ? -7.154 -9.088 17.393 1.00 89.50 123 SER A O 1
ATOM 937 N N . LYS A 1 124 ? -6.860 -10.739 18.880 1.00 84.88 124 LYS A N 1
ATOM 938 C CA . LYS A 1 124 ? -7.774 -10.195 19.909 1.00 84.88 124 LYS A CA 1
ATOM 939 C C . LYS A 1 124 ? -7.471 -8.750 20.323 1.00 84.88 124 LYS A C 1
ATOM 941 O O . LYS A 1 124 ? -8.390 -8.008 20.658 1.00 84.88 124 LYS A O 1
ATOM 946 N N . LYS A 1 125 ? -6.206 -8.322 20.265 1.00 79.00 125 LYS A N 1
ATOM 947 C CA . LYS A 1 125 ? -5.787 -6.938 20.570 1.00 79.00 125 LYS A CA 1
ATOM 948 C C . LYS A 1 125 ? -6.141 -5.926 19.471 1.00 79.00 125 LYS A C 1
ATOM 950 O O . LYS A 1 125 ? -5.958 -4.731 19.664 1.00 79.00 125 LYS A O 1
ATOM 955 N N . GLY A 1 126 ? -6.628 -6.391 18.321 1.00 65.12 126 GLY A N 1
ATOM 956 C CA . GLY A 1 126 ? -7.010 -5.552 17.186 1.00 65.12 126 GLY A CA 1
ATOM 957 C C . GLY A 1 126 ? -8.413 -4.961 17.254 1.00 65.12 126 GLY A C 1
ATOM 958 O O . GLY A 1 126 ? -8.788 -4.227 16.337 1.00 65.12 126 GLY A O 1
ATOM 959 N N . SER A 1 127 ? -9.212 -5.282 18.279 1.00 58.91 127 SER A N 1
ATOM 960 C CA . SER A 1 127 ? -10.542 -4.685 18.391 1.00 58.91 127 SER A CA 1
ATOM 961 C C . SER A 1 127 ? -10.399 -3.192 18.664 1.00 58.91 127 SER A C 1
ATOM 963 O O . SER A 1 127 ? -9.791 -2.769 19.651 1.00 58.91 127 SER A O 1
ATOM 965 N N . ARG A 1 128 ? -10.931 -2.374 17.754 1.00 56.81 128 ARG A N 1
ATOM 966 C CA . ARG A 1 128 ? -10.965 -0.926 17.950 1.00 56.81 128 ARG A CA 1
ATOM 967 C C . ARG A 1 128 ? -12.106 -0.652 18.919 1.00 56.81 128 ARG A C 1
ATOM 969 O O . ARG A 1 128 ? -13.259 -0.875 18.545 1.00 56.81 128 ARG A O 1
ATOM 976 N N . ALA A 1 129 ? -11.774 -0.152 20.115 1.00 43.41 129 ALA A N 1
ATOM 977 C CA . ALA A 1 129 ? -12.745 0.302 21.111 1.00 43.41 129 ALA A CA 1
ATOM 978 C C . ALA A 1 129 ? -13.892 1.072 20.438 1.00 43.41 129 ALA A C 1
ATOM 980 O O . ALA A 1 129 ? -13.660 1.795 19.463 1.00 43.41 129 ALA A O 1
ATOM 981 N N . GLU A 1 130 ? -15.115 0.891 20.939 1.00 47.00 130 GLU A N 1
ATOM 982 C CA . GLU A 1 130 ? -16.327 1.566 20.468 1.00 47.00 130 GLU A CA 1
ATOM 983 C C . GLU A 1 130 ? -16.224 3.090 20.666 1.00 47.00 130 GLU A C 1
ATOM 985 O O . GLU A 1 130 ? -16.826 3.675 21.560 1.00 47.00 130 GLU A O 1
ATOM 990 N N . ASN A 1 131 ? -15.434 3.759 19.830 1.00 41.19 131 ASN A N 1
ATOM 991 C CA . ASN A 1 131 ? -15.544 5.191 19.622 1.00 41.19 131 ASN A CA 1
ATOM 992 C C . ASN A 1 131 ? -16.780 5.394 18.750 1.00 41.19 131 ASN A C 1
ATOM 994 O O . ASN A 1 131 ? -16.775 5.073 17.562 1.00 41.19 131 ASN A O 1
ATOM 998 N N . ALA A 1 132 ? -17.853 5.861 19.377 1.00 38.56 132 ALA A N 1
ATOM 999 C CA . ALA A 1 132 ? -19.194 5.875 18.811 1.00 38.56 132 ALA A CA 1
ATOM 1000 C C . ALA A 1 132 ? -19.470 7.009 17.801 1.00 38.56 132 ALA A C 1
ATOM 1002 O O . ALA A 1 132 ? -20.608 7.133 17.358 1.00 38.56 132 ALA A O 1
ATOM 1003 N N . ASP A 1 133 ? -18.460 7.782 17.385 1.00 43.53 133 ASP A N 1
ATOM 1004 C CA . ASP A 1 133 ? -18.681 9.030 16.641 1.00 43.53 133 ASP A CA 1
ATOM 1005 C C . ASP A 1 133 ? -17.715 9.210 15.452 1.00 43.53 133 ASP A C 1
ATOM 1007 O O . ASP A 1 133 ? -16.884 10.116 15.394 1.00 43.53 133 ASP A O 1
ATOM 1011 N N . VAL A 1 134 ? -17.790 8.288 14.488 1.00 45.47 134 VAL A N 1
ATOM 1012 C CA . VAL A 1 134 ? -17.152 8.431 13.169 1.00 45.47 134 VAL A CA 1
ATOM 1013 C C . VAL A 1 134 ? -18.168 8.025 12.104 1.00 45.47 134 VAL A C 1
ATOM 1015 O O . VAL A 1 134 ? -18.738 6.939 12.188 1.00 45.47 134 VAL A O 1
ATOM 1018 N N . SER A 1 135 ? -18.395 8.873 11.092 1.00 46.88 135 SER A N 1
ATOM 1019 C CA . SER A 1 135 ? -19.355 8.597 10.002 1.00 46.88 135 SER A CA 1
ATOM 1020 C C . SER A 1 135 ? -18.994 7.354 9.183 1.00 46.88 135 SER A C 1
ATOM 1022 O O . SER A 1 135 ? -19.861 6.738 8.566 1.00 46.88 135 SER A O 1
ATOM 1024 N N . PHE A 1 136 ? -17.716 6.976 9.195 1.00 62.56 136 PHE A N 1
ATOM 1025 C CA . PHE A 1 136 ? -17.188 5.782 8.564 1.00 62.56 136 PHE A CA 1
ATOM 1026 C C . PHE A 1 136 ? -16.066 5.191 9.426 1.00 62.56 136 PHE A C 1
ATOM 1028 O O . PHE A 1 136 ? -15.162 5.905 9.864 1.00 62.56 136 PHE A O 1
ATOM 1035 N N . LYS A 1 137 ? -16.124 3.877 9.662 1.00 72.31 137 LYS A N 1
ATOM 1036 C CA . LYS A 1 137 ? -15.123 3.105 10.406 1.00 72.31 137 LYS A CA 1
ATOM 1037 C C . LYS A 1 137 ? -14.791 1.840 9.617 1.00 72.31 137 LYS A C 1
ATOM 1039 O O . LYS A 1 137 ? -15.692 1.083 9.265 1.00 72.31 137 LYS A O 1
ATOM 1044 N N . HIS A 1 138 ? -13.501 1.555 9.435 1.00 82.12 138 HIS A N 1
ATOM 1045 C CA . HIS A 1 138 ? -13.060 0.208 9.070 1.00 82.12 138 HIS A CA 1
ATOM 1046 C C . HIS A 1 138 ? -13.173 -0.721 10.276 1.00 82.12 138 HIS A C 1
ATOM 1048 O O . HIS A 1 138 ? -12.566 -0.465 11.325 1.00 82.12 138 HIS A O 1
ATOM 1054 N N . TRP A 1 139 ? -13.941 -1.792 10.113 1.00 86.25 139 TRP A N 1
ATOM 1055 C CA . TRP A 1 139 ? -14.013 -2.894 11.065 1.00 86.25 139 TRP A CA 1
ATOM 1056 C C . TRP A 1 139 ? -12.773 -3.772 10.925 1.00 86.25 139 TRP A C 1
ATOM 1058 O O . TRP A 1 139 ? -12.424 -4.151 9.808 1.00 86.25 139 TRP A O 1
ATOM 1068 N N . SER A 1 140 ? -12.109 -4.077 12.040 1.00 90.81 140 SER A N 1
ATOM 1069 C CA . SER A 1 140 ? -10.958 -4.988 12.044 1.00 90.81 140 SER A CA 1
ATOM 1070 C C . SER A 1 140 ? -11.398 -6.450 12.007 1.00 90.81 140 SER A C 1
ATOM 1072 O O . SER A 1 140 ? -12.558 -6.772 12.275 1.00 90.81 140 SER A O 1
ATOM 1074 N N . ILE A 1 141 ? -10.461 -7.364 11.743 1.00 95.00 141 ILE A N 1
ATOM 1075 C CA . ILE A 1 141 ? -10.704 -8.816 11.805 1.00 95.00 141 ILE A CA 1
ATOM 1076 C C . ILE A 1 141 ? -11.257 -9.219 13.187 1.00 95.00 141 ILE A C 1
ATOM 1078 O O . ILE A 1 141 ? -12.177 -10.035 13.301 1.00 95.00 141 ILE A O 1
ATOM 1082 N N . ALA A 1 142 ? -10.734 -8.601 14.248 1.00 92.81 142 ALA A N 1
ATOM 1083 C CA . ALA A 1 142 ? -11.181 -8.818 15.621 1.00 92.81 142 ALA A CA 1
ATOM 1084 C C . ALA A 1 142 ? -12.617 -8.326 15.864 1.00 92.81 142 ALA A C 1
ATOM 1086 O O . ALA A 1 142 ? -13.383 -8.984 16.568 1.00 92.81 142 ALA A O 1
ATOM 1087 N N . ASP A 1 143 ? -13.006 -7.195 15.266 1.00 90.62 143 ASP A N 1
ATOM 1088 C CA . ASP A 1 143 ? -14.366 -6.662 15.388 1.00 90.62 143 ASP A CA 1
ATOM 1089 C C . ASP A 1 143 ? -15.399 -7.613 14.744 1.00 90.62 143 ASP A C 1
ATOM 1091 O O . ASP A 1 143 ? -16.479 -7.807 15.295 1.00 90.62 143 ASP A O 1
ATOM 1095 N N . TYR A 1 144 ? -15.073 -8.263 13.618 1.00 93.75 144 TYR A N 1
ATOM 1096 C CA . TYR A 1 144 ? -15.945 -9.284 13.017 1.00 93.75 144 TYR A CA 1
ATOM 1097 C C . TYR A 1 144 ? -16.054 -10.533 13.899 1.00 93.75 144 TYR A C 1
ATOM 1099 O O . TYR A 1 144 ? -17.148 -10.934 14.297 1.00 93.75 144 TYR A O 1
ATOM 1107 N N . THR A 1 145 ? -14.914 -11.137 14.232 1.00 94.75 145 THR A N 1
ATOM 1108 C CA . THR A 1 145 ? -14.875 -12.426 14.941 1.00 94.75 145 THR A CA 1
ATOM 1109 C C . THR A 1 145 ? -15.439 -12.345 16.360 1.00 94.75 145 THR A C 1
ATOM 1111 O O . THR A 1 145 ? -16.116 -13.277 16.796 1.00 94.75 145 THR A O 1
ATOM 1114 N N . SER A 1 146 ? -15.231 -11.230 17.071 1.00 92.88 146 SER A N 1
ATOM 1115 C CA . SER A 1 146 ? -15.810 -11.008 18.405 1.00 92.88 146 SER A CA 1
ATOM 1116 C C . SER A 1 146 ? -17.337 -10.923 18.374 1.00 92.88 146 SER A C 1
ATOM 1118 O O . SER A 1 146 ? -17.994 -11.516 19.228 1.00 92.88 146 SER A O 1
ATOM 1120 N N . ARG A 1 147 ? -17.913 -10.263 17.363 1.00 94.00 147 ARG A N 1
ATOM 1121 C CA . ARG A 1 147 ? -19.369 -10.157 17.206 1.00 94.00 147 ARG A CA 1
ATOM 1122 C C . ARG A 1 147 ? -20.031 -11.439 16.729 1.00 94.00 147 ARG A C 1
ATOM 1124 O O . ARG A 1 147 ? -21.162 -11.723 17.116 1.00 94.00 147 ARG A O 1
ATOM 1131 N N . TYR A 1 148 ? -19.329 -12.227 15.920 1.00 96.81 148 TYR A N 1
ATOM 1132 C CA . TYR A 1 148 ? -19.775 -13.575 15.578 1.00 96.81 148 TYR A CA 1
ATOM 1133 C C . TYR A 1 148 ? -19.778 -14.481 16.810 1.00 96.81 148 TYR A C 1
ATOM 1135 O O . TYR A 1 148 ? -20.745 -15.204 17.037 1.00 96.81 148 TYR A O 1
ATOM 1143 N N . ALA A 1 149 ? -18.736 -14.396 17.645 1.00 94.62 149 ALA A N 1
ATOM 1144 C CA . ALA A 1 149 ? -18.642 -15.158 18.886 1.00 94.62 149 ALA A CA 1
ATOM 1145 C C . ALA A 1 149 ? -19.692 -14.738 19.932 1.00 94.62 149 ALA A C 1
ATOM 1147 O O . ALA A 1 149 ? -20.194 -15.592 20.659 1.00 94.62 149 ALA A O 1
ATOM 1148 N N . SER A 1 150 ? -20.042 -13.447 20.009 1.00 94.31 150 SER A N 1
ATOM 1149 C CA . SER A 1 150 ? -21.093 -12.949 20.911 1.00 94.31 150 SER A CA 1
ATOM 1150 C C . SER A 1 150 ? -22.515 -13.212 20.402 1.00 94.31 150 SER A C 1
ATOM 1152 O O . SER A 1 150 ? -23.466 -13.131 21.178 1.00 94.31 150 SER A O 1
ATOM 1154 N N . GLY A 1 151 ? -22.669 -13.518 19.110 1.00 92.88 151 GLY A N 1
ATOM 1155 C CA . GLY A 1 151 ? -23.964 -13.660 18.447 1.00 92.88 151 GLY A CA 1
ATOM 1156 C C . GLY A 1 151 ? -24.659 -12.331 18.127 1.00 92.88 151 GLY A C 1
ATOM 1157 O O . GLY A 1 151 ? -25.824 -12.351 17.736 1.00 92.88 151 GLY A O 1
ATOM 1158 N N . GLU A 1 152 ? -23.976 -11.187 18.273 1.00 93.81 152 GLU A N 1
ATOM 1159 C CA . GLU A 1 152 ? -24.504 -9.858 17.912 1.00 93.81 152 GLU A CA 1
ATOM 1160 C C . GLU A 1 152 ? -24.848 -9.776 16.418 1.00 93.81 152 GLU A C 1
ATOM 1162 O O . GLU A 1 152 ? -25.895 -9.257 16.031 1.00 93.81 152 GLU A O 1
ATOM 1167 N N . VAL A 1 153 ? -23.976 -10.333 15.575 1.00 95.19 153 VAL A N 1
ATOM 1168 C CA . VAL A 1 153 ? -24.213 -10.518 14.143 1.00 95.19 153 VAL A CA 1
ATOM 1169 C C . VAL A 1 153 ? -23.702 -11.893 13.723 1.00 95.19 153 VAL A C 1
ATOM 1171 O O . VAL A 1 153 ? -22.858 -12.489 14.383 1.00 95.19 153 VAL A O 1
ATOM 1174 N N . THR A 1 154 ? -24.213 -12.416 12.615 1.00 97.31 154 THR A N 1
ATOM 1175 C CA . THR A 1 154 ? -23.769 -13.684 12.023 1.00 97.31 154 THR A CA 1
ATOM 1176 C C . THR A 1 154 ? -23.007 -13.452 10.715 1.00 97.31 154 THR A C 1
ATOM 1178 O O . THR A 1 154 ? -23.320 -12.498 9.991 1.00 97.31 154 THR A O 1
ATOM 1181 N N . PRO A 1 155 ? -22.090 -14.359 10.327 1.00 98.25 155 PRO A N 1
ATOM 1182 C CA . PRO A 1 155 ? -21.420 -14.290 9.026 1.00 98.25 155 PRO A CA 1
ATOM 1183 C C . PRO A 1 155 ? -22.399 -14.193 7.843 1.00 98.25 155 PRO A C 1
ATOM 1185 O O . PRO A 1 155 ? -22.147 -13.480 6.877 1.00 98.25 155 PRO A O 1
ATOM 1188 N N . VAL A 1 156 ? -23.568 -14.845 7.931 1.00 98.44 156 VAL A N 1
ATOM 1189 C CA . VAL A 1 156 ? -24.616 -14.787 6.894 1.00 98.44 156 VAL A CA 1
ATOM 1190 C C . VAL A 1 156 ? -25.237 -13.393 6.775 1.00 98.44 156 VAL A C 1
ATOM 1192 O O . VAL A 1 156 ? -25.512 -12.942 5.662 1.00 98.44 156 VAL A O 1
ATOM 1195 N N . GLN A 1 157 ? -25.481 -12.702 7.893 1.00 97.25 157 GLN A N 1
ATOM 1196 C CA . GLN A 1 157 ? -25.993 -11.327 7.868 1.00 97.25 157 GLN A CA 1
ATOM 1197 C C . GLN A 1 157 ? -24.973 -10.375 7.241 1.00 97.25 157 GLN A C 1
ATOM 1199 O O . GLN A 1 157 ? -25.354 -9.563 6.399 1.00 97.25 157 GLN A O 1
ATOM 1204 N N . VAL A 1 158 ? -23.691 -10.523 7.593 1.00 97.50 158 VAL A N 1
ATOM 1205 C CA . VAL A 1 158 ? -22.600 -9.742 6.992 1.00 97.50 158 VAL A CA 1
ATOM 1206 C C . VAL A 1 158 ? -22.508 -10.006 5.492 1.00 97.50 158 VAL A C 1
ATOM 1208 O O . VAL A 1 158 ? -22.559 -9.060 4.712 1.00 97.50 158 VAL A O 1
ATOM 1211 N N . ALA A 1 159 ? -22.469 -11.271 5.065 1.00 97.81 159 ALA A N 1
ATOM 1212 C CA . ALA A 1 159 ? -22.413 -11.629 3.649 1.00 97.81 159 ALA A CA 1
ATOM 1213 C C . ALA A 1 159 ? -23.573 -11.015 2.848 1.00 97.81 159 ALA A C 1
ATOM 1215 O O . ALA A 1 159 ? -23.348 -10.384 1.819 1.00 97.81 159 ALA A O 1
ATOM 1216 N N . LYS A 1 160 ? -24.814 -11.116 3.345 1.00 96.81 160 LYS A N 1
ATOM 1217 C CA . LYS A 1 160 ? -25.982 -10.495 2.696 1.00 96.81 160 LYS A CA 1
ATOM 1218 C C . LYS A 1 160 ? -25.863 -8.974 2.603 1.00 96.81 160 LYS A C 1
ATOM 1220 O O . LYS A 1 160 ? -26.171 -8.411 1.557 1.00 96.81 160 LYS A O 1
ATOM 1225 N N . ALA A 1 161 ? -25.418 -8.316 3.674 1.00 94.38 161 ALA A N 1
ATOM 1226 C CA . ALA A 1 161 ? -25.230 -6.868 3.683 1.00 94.38 161 ALA A CA 1
ATOM 1227 C C . ALA A 1 161 ? -24.163 -6.427 2.668 1.00 94.38 161 ALA A C 1
ATOM 1229 O O . ALA A 1 161 ? -24.373 -5.454 1.947 1.00 94.38 161 ALA A O 1
ATOM 1230 N N . LEU A 1 162 ? -23.061 -7.174 2.556 1.00 92.75 162 LEU A N 1
ATOM 1231 C CA . LEU A 1 162 ? -22.002 -6.903 1.583 1.00 92.75 162 LEU A CA 1
ATOM 1232 C C . LEU A 1 162 ? -22.477 -7.073 0.143 1.00 92.75 162 LEU A C 1
ATOM 1234 O O . LEU A 1 162 ? -22.198 -6.213 -0.688 1.00 92.75 162 LEU A O 1
ATOM 1238 N N . LEU A 1 163 ? -23.230 -8.135 -0.155 1.00 93.44 163 LEU A N 1
ATOM 1239 C CA . LEU A 1 163 ? -23.799 -8.346 -1.489 1.00 93.44 163 LEU A CA 1
ATOM 1240 C C . LEU A 1 163 ? -24.704 -7.174 -1.903 1.00 93.44 163 LEU A C 1
ATOM 1242 O O . LEU A 1 163 ? -24.561 -6.653 -3.009 1.00 93.44 163 LEU A O 1
ATOM 1246 N N . VAL A 1 164 ? -25.555 -6.697 -0.987 1.00 93.25 164 VAL A N 1
ATOM 1247 C CA . VAL A 1 164 ? -26.399 -5.511 -1.210 1.00 93.25 164 VAL A CA 1
ATOM 1248 C C . VAL A 1 164 ? -25.554 -4.251 -1.408 1.00 93.25 164 VAL A C 1
ATOM 1250 O O . VAL A 1 164 ? -25.825 -3.478 -2.324 1.00 93.25 164 VAL A O 1
ATOM 1253 N N . ALA A 1 165 ? -24.522 -4.036 -0.588 1.00 88.38 165 ALA A N 1
ATOM 1254 C CA . ALA A 1 165 ? -23.653 -2.865 -0.696 1.00 88.38 165 ALA A CA 1
ATOM 1255 C C . ALA A 1 165 ? -22.900 -2.825 -2.037 1.00 88.38 165 ALA A C 1
ATOM 1257 O O . ALA A 1 165 ? -22.829 -1.773 -2.674 1.00 88.38 165 ALA A O 1
ATOM 1258 N N . VAL A 1 166 ? -22.392 -3.972 -2.501 1.00 88.44 166 VAL A N 1
ATOM 1259 C CA . VAL A 1 166 ? -21.736 -4.102 -3.810 1.00 88.44 166 VAL A CA 1
ATOM 1260 C C . VAL A 1 166 ? -22.724 -3.815 -4.943 1.00 88.44 166 VAL A C 1
ATOM 1262 O O . VAL A 1 166 ? -22.410 -3.040 -5.847 1.00 88.44 166 VAL A O 1
ATOM 1265 N N . GLU A 1 167 ? -23.938 -4.366 -4.882 1.00 89.69 167 GLU A N 1
ATOM 1266 C CA . GLU A 1 167 ? -24.972 -4.116 -5.892 1.00 89.69 167 GLU A CA 1
ATOM 1267 C C . GLU A 1 167 ? -25.383 -2.632 -5.946 1.00 89.69 167 GLU A C 1
ATOM 1269 O O . GLU A 1 167 ? -25.519 -2.053 -7.026 1.00 89.69 167 GLU A O 1
ATOM 1274 N N . GLN A 1 168 ? -25.558 -1.993 -4.787 1.00 86.94 168 GLN A N 1
ATOM 1275 C CA . GLN A 1 168 ? -25.882 -0.568 -4.692 1.00 86.94 168 GLN A CA 1
ATOM 1276 C C . GLN A 1 168 ? -24.747 0.311 -5.218 1.00 86.94 168 GLN A C 1
ATOM 1278 O O . GLN A 1 168 ? -25.004 1.276 -5.940 1.00 86.94 168 GLN A O 1
ATOM 1283 N N . ASN A 1 169 ? -23.495 -0.034 -4.905 1.00 87.69 169 ASN A N 1
ATOM 1284 C CA . ASN A 1 169 ? -22.335 0.682 -5.417 1.00 87.69 169 ASN A CA 1
ATOM 1285 C C . ASN A 1 169 ? -22.277 0.645 -6.950 1.00 87.69 169 ASN A C 1
ATOM 1287 O O . ASN A 1 169 ? -22.067 1.686 -7.577 1.00 87.69 169 ASN A O 1
ATOM 1291 N N . GLN A 1 170 ? -22.545 -0.517 -7.548 1.00 86.62 170 GLN A N 1
ATOM 1292 C CA . GLN A 1 170 ? -22.526 -0.695 -9.000 1.00 86.62 170 GLN A CA 1
ATOM 1293 C C . GLN A 1 170 ? -23.600 0.136 -9.722 1.00 86.62 170 GLN A C 1
ATOM 1295 O O . GLN A 1 170 ? -23.427 0.500 -10.882 1.00 86.62 170 GLN A O 1
ATOM 1300 N N . LYS A 1 171 ? -24.696 0.474 -9.031 1.00 86.19 171 LYS A N 1
ATOM 1301 C CA . LYS A 1 171 ? -25.784 1.327 -9.543 1.00 86.19 171 LYS A CA 1
ATOM 1302 C C . LYS A 1 171 ? -25.585 2.819 -9.248 1.00 86.19 171 LYS A C 1
ATOM 1304 O O . LYS A 1 171 ? -26.426 3.630 -9.636 1.00 86.19 171 LYS A O 1
ATOM 1309 N N . SER A 1 172 ? -24.525 3.194 -8.532 1.00 83.94 172 SER A N 1
ATOM 1310 C CA . SER A 1 172 ? -24.257 4.592 -8.184 1.00 83.94 172 SER A CA 1
ATOM 1311 C C . SER A 1 172 ? -23.779 5.402 -9.398 1.00 83.94 172 SER A C 1
ATOM 1313 O O . SER A 1 172 ? -23.354 4.847 -10.408 1.00 83.94 172 SER A O 1
ATOM 1315 N N . GLY A 1 173 ? -23.810 6.737 -9.303 1.00 81.06 173 GLY A N 1
ATOM 1316 C CA . GLY A 1 173 ? -23.304 7.611 -10.374 1.00 81.06 173 GLY A CA 1
ATOM 1317 C C . GLY A 1 173 ? -21.797 7.471 -10.642 1.00 81.06 173 GLY A C 1
ATOM 1318 O O . GLY A 1 173 ? -21.324 7.881 -11.699 1.00 81.06 173 GLY A O 1
ATOM 1319 N N . TYR A 1 174 ? -21.056 6.880 -9.700 1.00 80.81 174 TYR A N 1
ATOM 1320 C CA . TYR A 1 174 ? -19.629 6.584 -9.808 1.00 80.81 174 TYR A CA 1
ATOM 1321 C C . TYR A 1 174 ? -19.355 5.175 -9.258 1.00 80.81 174 TYR A C 1
ATOM 1323 O O . TYR A 1 174 ? -18.892 5.049 -8.121 1.00 80.81 174 TYR A O 1
ATOM 1331 N N . PRO A 1 175 ? -19.653 4.111 -10.028 1.00 87.62 175 PRO A N 1
ATOM 1332 C CA . PRO A 1 175 ? -19.399 2.747 -9.582 1.00 87.62 175 PRO A CA 1
ATOM 1333 C C . PRO A 1 175 ? -17.902 2.549 -9.344 1.00 87.62 175 PRO A C 1
ATOM 1335 O O . PRO A 1 175 ? -17.072 3.021 -10.126 1.00 87.62 175 PRO A O 1
ATOM 1338 N N . LEU A 1 176 ? -17.550 1.857 -8.259 1.00 89.62 176 LEU A N 1
ATOM 1339 C CA . LEU A 1 176 ? -16.150 1.613 -7.917 1.00 89.62 176 LEU A CA 1
ATOM 1340 C C . LEU A 1 176 ? -15.523 0.517 -8.790 1.00 89.62 176 LEU A C 1
ATOM 1342 O O . LEU A 1 176 ? -14.303 0.461 -8.837 1.00 89.62 176 LEU A O 1
ATOM 1346 N N . ASN A 1 177 ? -16.318 -0.319 -9.479 1.00 93.88 177 ASN A N 1
ATOM 1347 C CA . ASN A 1 177 ? -15.866 -1.426 -10.342 1.00 93.88 177 ASN A CA 1
ATOM 1348 C C . ASN A 1 177 ? -14.891 -2.388 -9.637 1.00 93.88 177 ASN A C 1
ATOM 1350 O O . ASN A 1 177 ? -13.810 -2.681 -10.143 1.00 93.88 177 ASN A O 1
ATOM 1354 N N . LEU A 1 178 ? -15.256 -2.839 -8.433 1.00 94.62 178 LEU A N 1
ATOM 1355 C CA . LEU A 1 178 ? -14.343 -3.545 -7.525 1.00 94.62 178 LEU A CA 1
ATOM 1356 C C . LEU A 1 178 ? -14.030 -4.990 -7.916 1.00 94.62 178 LEU A C 1
ATOM 1358 O O . LEU A 1 178 ? -12.928 -5.448 -7.629 1.00 94.62 178 LEU A O 1
ATOM 1362 N N . PHE A 1 179 ? -14.980 -5.708 -8.517 1.00 95.81 179 PHE A N 1
ATOM 1363 C CA . PHE A 1 179 ? -14.891 -7.150 -8.763 1.00 95.81 179 PHE A CA 1
ATOM 1364 C C . PHE A 1 179 ? -14.972 -7.466 -10.256 1.00 95.81 179 PHE A C 1
ATOM 1366 O O . PHE A 1 179 ? -15.744 -6.830 -10.974 1.00 95.81 179 PHE A O 1
ATOM 1373 N N . VAL A 1 180 ? -14.189 -8.455 -10.688 1.00 95.31 180 VAL A N 1
ATOM 1374 C CA . VAL A 1 180 ? -14.243 -9.057 -12.030 1.00 95.31 180 VAL A CA 1
ATOM 1375 C C . VAL A 1 180 ? -15.226 -10.218 -12.015 1.00 95.31 180 VAL A C 1
ATOM 1377 O O . VAL A 1 180 ? -16.184 -10.231 -12.785 1.00 95.31 180 VAL A O 1
ATOM 1380 N N . GLU A 1 181 ? -15.036 -11.152 -11.082 1.00 93.75 181 GLU A N 1
ATOM 1381 C CA . GLU A 1 181 ? -15.907 -12.306 -10.903 1.00 93.75 181 GLU A CA 1
ATOM 1382 C C . GLU A 1 181 ? -16.307 -12.479 -9.433 1.00 93.75 181 GLU A C 1
ATOM 1384 O O . GLU A 1 181 ? -15.493 -12.367 -8.515 1.00 93.75 181 GLU A O 1
ATOM 1389 N N . LYS A 1 182 ? -17.592 -12.772 -9.209 1.00 94.25 182 LYS A N 1
ATOM 1390 C CA . LYS A 1 182 ? -18.175 -13.046 -7.893 1.00 94.25 182 LYS A CA 1
ATOM 1391 C C . LYS A 1 182 ? -19.362 -13.998 -8.023 1.00 94.25 182 LYS A C 1
ATOM 1393 O O . LYS A 1 182 ? -20.224 -13.768 -8.869 1.00 94.25 182 LYS A O 1
ATOM 1398 N N . HIS A 1 183 ? -19.444 -15.015 -7.160 1.00 95.50 183 HIS A N 1
ATOM 1399 C CA . HIS A 1 183 ? -20.558 -15.973 -7.126 1.00 95.50 183 HIS A CA 1
ATOM 1400 C C . HIS A 1 183 ? -21.316 -15.883 -5.791 1.00 95.50 183 HIS A C 1
ATOM 1402 O O . HIS A 1 183 ? -20.862 -16.363 -4.753 1.00 95.50 183 HIS A O 1
ATOM 1408 N N . ASP A 1 184 ? -22.492 -15.256 -5.809 1.00 97.00 184 ASP A N 1
ATOM 1409 C CA . ASP A 1 184 ? -23.274 -14.928 -4.603 1.00 97.00 184 ASP A CA 1
ATOM 1410 C C . ASP A 1 184 ? -23.686 -16.167 -3.800 1.00 97.00 184 ASP A C 1
ATOM 1412 O O . ASP A 1 184 ? -23.614 -16.161 -2.568 1.00 97.00 184 ASP A O 1
ATOM 1416 N N . ASP A 1 185 ? -24.072 -17.240 -4.492 1.00 97.56 185 ASP A N 1
ATOM 1417 C CA . ASP A 1 185 ? -24.468 -18.503 -3.866 1.00 97.56 185 ASP A CA 1
ATOM 1418 C C . ASP A 1 185 ? -23.301 -19.153 -3.110 1.00 97.56 185 ASP A C 1
ATOM 1420 O O . ASP A 1 185 ? -23.492 -19.676 -2.009 1.00 97.56 185 ASP A O 1
ATOM 1424 N N . GLU A 1 186 ? -22.081 -19.071 -3.652 1.00 97.06 186 GLU A N 1
ATOM 1425 C CA . GLU A 1 186 ? -20.884 -19.589 -2.988 1.00 97.06 186 GLU A CA 1
ATOM 1426 C C . GLU A 1 186 ? -20.552 -18.772 -1.736 1.00 97.06 186 GLU A C 1
ATOM 1428 O O . GLU A 1 186 ? -20.319 -19.343 -0.669 1.00 97.06 186 GLU A O 1
ATOM 1433 N N . ILE A 1 187 ? -20.601 -17.439 -1.825 1.00 98.38 187 ILE A N 1
ATOM 1434 C CA . ILE A 1 187 ? -20.367 -16.545 -0.680 1.00 98.38 187 ILE A CA 1
ATOM 1435 C C . ILE A 1 187 ? -21.345 -16.858 0.454 1.00 98.38 187 ILE A C 1
ATOM 1437 O O . ILE A 1 187 ? -20.951 -16.986 1.616 1.00 98.38 187 ILE A O 1
ATOM 1441 N N . LEU A 1 188 ? -22.631 -17.010 0.127 1.00 98.56 188 LEU A N 1
ATOM 1442 C CA . LEU A 1 188 ? -23.662 -17.339 1.109 1.00 98.56 188 LEU A CA 1
ATOM 1443 C C . LEU A 1 188 ? -23.469 -18.742 1.696 1.00 98.56 188 LEU A C 1
ATOM 1445 O O . LEU A 1 188 ? -23.697 -18.928 2.894 1.00 98.56 188 LEU A O 1
ATOM 1449 N N . ALA A 1 189 ? -23.025 -19.718 0.899 1.00 98.56 189 ALA A N 1
ATOM 1450 C CA . ALA A 1 189 ? -22.717 -21.064 1.377 1.00 98.56 189 ALA A CA 1
ATOM 1451 C C . ALA A 1 189 ? -21.521 -21.074 2.346 1.00 98.56 189 ALA A C 1
ATOM 1453 O O . ALA A 1 189 ? -21.616 -21.666 3.425 1.00 98.56 189 ALA A O 1
ATOM 1454 N N . GLN A 1 190 ? -20.434 -20.366 2.015 1.00 98.50 190 GLN A N 1
ATOM 1455 C CA . GLN A 1 190 ? -19.267 -20.190 2.888 1.00 98.50 190 GLN A CA 1
ATOM 1456 C C . GLN A 1 190 ? -19.665 -19.527 4.218 1.00 98.50 190 GLN A C 1
ATOM 1458 O O . GLN A 1 190 ? -19.344 -20.031 5.298 1.00 98.50 190 GLN A O 1
ATOM 1463 N N . ALA A 1 191 ? -20.437 -18.438 4.149 1.00 98.69 191 ALA A N 1
ATOM 1464 C CA . ALA A 1 191 ? -20.925 -17.722 5.324 1.00 98.69 191 ALA A CA 1
ATOM 1465 C C . ALA A 1 191 ? -21.868 -18.578 6.188 1.00 98.69 191 ALA A C 1
ATOM 1467 O O . ALA A 1 191 ? -21.805 -18.523 7.416 1.00 98.69 191 ALA A O 1
ATOM 1468 N N . LYS A 1 192 ? -22.720 -19.408 5.572 1.00 98.75 192 LYS A N 1
ATOM 1469 C CA . LYS A 1 192 ? -23.594 -20.344 6.294 1.00 98.75 192 LYS A CA 1
ATOM 1470 C C . LYS A 1 192 ? -22.784 -21.403 7.039 1.00 98.75 192 LYS A C 1
ATOM 1472 O O . LYS A 1 192 ? -23.043 -21.628 8.218 1.00 98.75 192 LYS A O 1
ATOM 1477 N N . ALA A 1 193 ? -21.782 -21.994 6.390 1.00 98.75 193 ALA A N 1
ATOM 1478 C CA . ALA A 1 193 ? -20.899 -22.965 7.030 1.00 98.75 193 ALA A CA 1
ATOM 1479 C C . ALA A 1 193 ? -20.143 -22.352 8.225 1.00 98.75 193 ALA A C 1
ATOM 1481 O O . ALA A 1 193 ? -19.989 -23.005 9.255 1.00 98.75 193 ALA A O 1
ATOM 1482 N N . SER A 1 194 ? -19.720 -21.087 8.114 1.00 98.75 194 SER A N 1
ATOM 1483 C CA . SER A 1 194 ? -19.133 -20.333 9.229 1.00 98.75 194 SER A CA 1
ATOM 1484 C C . SER A 1 194 ? -20.130 -20.096 10.366 1.00 98.75 194 SER A C 1
ATOM 1486 O O . SER A 1 194 ? -19.844 -20.408 11.520 1.00 98.75 194 SER A O 1
ATOM 1488 N N . ALA A 1 195 ? -21.345 -19.636 10.060 1.00 98.50 195 ALA A N 1
ATOM 1489 C CA . ALA A 1 195 ? -22.376 -19.418 11.073 1.00 98.50 195 ALA A CA 1
ATOM 1490 C C . ALA A 1 195 ? -22.735 -20.707 11.840 1.00 98.50 195 ALA A C 1
ATOM 1492 O O . ALA A 1 195 ? -22.935 -20.666 13.052 1.00 98.50 195 ALA A O 1
ATOM 1493 N N . GLU A 1 196 ? -22.767 -21.859 11.162 1.00 98.50 196 GLU A N 1
ATOM 1494 C CA . GLU A 1 196 ? -22.984 -23.167 11.794 1.00 98.50 196 GLU A CA 1
ATOM 1495 C C . GLU A 1 196 ? -21.848 -23.559 12.751 1.00 98.50 196 GLU A C 1
ATOM 1497 O O . GLU A 1 196 ? -22.112 -24.166 13.789 1.00 98.50 196 GLU A O 1
ATOM 1502 N N . ARG A 1 197 ? -20.597 -23.207 12.432 1.00 98.50 197 ARG A N 1
ATOM 1503 C CA . ARG A 1 197 ? -19.444 -23.408 13.324 1.00 98.50 197 ARG A CA 1
ATOM 1504 C C . ARG A 1 197 ? -19.518 -22.522 14.561 1.00 98.50 197 ARG A C 1
ATOM 1506 O O . ARG A 1 197 ? -19.376 -23.028 15.672 1.00 98.50 197 ARG A O 1
ATOM 1513 N N . TYR A 1 198 ? -19.837 -21.240 14.388 1.00 97.94 198 TYR A N 1
ATOM 1514 C CA . TYR A 1 198 ? -20.069 -20.329 15.512 1.00 97.94 198 TYR A CA 1
ATOM 1515 C C . TYR A 1 198 ? -21.213 -20.803 16.415 1.00 97.94 198 TYR A C 1
ATOM 1517 O O . TYR A 1 198 ? -21.062 -20.800 17.634 1.00 97.94 198 TYR A O 1
ATOM 1525 N N . ALA A 1 199 ? -22.312 -21.309 15.846 1.00 96.62 199 ALA A N 1
ATOM 1526 C CA . ALA A 1 199 ? -23.429 -21.858 16.620 1.00 96.62 199 ALA A CA 1
ATOM 1527 C C . ALA A 1 199 ? -23.048 -23.086 17.472 1.00 96.62 199 ALA A C 1
ATOM 1529 O O . ALA A 1 199 ? -23.680 -23.335 18.498 1.00 96.62 199 ALA A O 1
ATOM 1530 N N . ARG A 1 200 ? -22.021 -23.848 17.068 1.00 97.31 200 ARG A N 1
ATOM 1531 C CA . ARG A 1 200 ? -21.465 -24.970 17.845 1.00 97.31 200 ARG A CA 1
ATOM 1532 C C . ARG A 1 200 ? -20.322 -24.569 18.784 1.00 97.31 200 ARG A C 1
ATOM 1534 O O . ARG A 1 200 ? -19.886 -25.404 19.568 1.00 97.31 200 ARG A O 1
ATOM 1541 N N . GLY A 1 201 ? -19.844 -23.324 18.728 1.00 96.06 201 GLY A N 1
ATOM 1542 C CA . GLY A 1 201 ? -18.662 -22.878 19.474 1.00 96.06 201 GLY A CA 1
ATOM 1543 C C . GLY A 1 201 ? -17.339 -23.418 18.917 1.00 96.06 201 GLY A C 1
ATOM 1544 O O . GLY A 1 201 ? -16.368 -23.527 19.659 1.00 96.06 201 GLY A O 1
ATOM 1545 N N . GLU A 1 202 ? -17.298 -23.759 17.626 1.00 96.81 202 GLU A N 1
ATOM 1546 C CA . GLU A 1 202 ? -16.163 -24.413 16.956 1.00 96.81 202 GLU A CA 1
ATOM 1547 C C . GLU A 1 202 ? -15.647 -23.593 15.748 1.00 96.81 202 GLU A C 1
ATOM 1549 O O . GLU A 1 202 ? -15.641 -24.109 14.625 1.00 96.81 202 GLU A O 1
ATOM 1554 N N . PRO A 1 203 ? -15.265 -22.307 15.909 1.00 96.56 203 PRO A N 1
ATOM 1555 C CA . PRO A 1 203 ? -14.726 -21.526 14.796 1.00 96.56 203 PRO A CA 1
ATOM 1556 C C . PRO A 1 203 ? -13.406 -22.127 14.272 1.00 96.56 203 PRO A C 1
ATOM 1558 O O . PRO A 1 203 ? -12.604 -22.637 15.051 1.00 96.56 203 PRO A O 1
ATOM 1561 N N . LEU A 1 204 ? -13.161 -22.050 12.958 1.00 95.81 204 LEU A N 1
ATOM 1562 C CA . LEU A 1 204 ? -11.960 -22.605 12.304 1.00 95.81 204 LEU A CA 1
ATOM 1563 C C . LEU A 1 204 ? -10.666 -21.881 12.678 1.00 95.81 204 LEU A C 1
ATOM 1565 O O . LEU A 1 204 ? -9.598 -22.487 12.645 1.00 95.81 204 LEU A O 1
ATOM 1569 N N . GLY A 1 205 ? -10.744 -20.587 12.975 1.00 94.56 205 GLY A N 1
ATOM 1570 C CA . GLY A 1 205 ? -9.574 -19.779 13.277 1.00 94.56 205 GLY A CA 1
ATOM 1571 C C . GLY A 1 205 ? -9.858 -18.285 13.222 1.00 94.56 205 GLY A C 1
ATOM 1572 O O . GLY A 1 205 ? -11.005 -17.839 13.234 1.00 94.56 205 GLY A O 1
ATOM 1573 N N . VAL A 1 206 ? -8.782 -17.500 13.149 1.00 95.56 206 VAL A N 1
ATOM 1574 C CA . VAL A 1 206 ? -8.823 -16.031 13.259 1.00 95.56 206 VAL A CA 1
ATOM 1575 C C . VAL A 1 206 ? -9.546 -15.317 12.117 1.00 95.56 206 VAL A C 1
ATOM 1577 O O . VAL A 1 206 ? -9.828 -14.130 12.255 1.00 95.56 206 VAL A O 1
ATOM 1580 N N . LEU A 1 207 ? -9.835 -16.003 11.006 1.00 98.19 207 LEU A N 1
ATOM 1581 C CA . LEU A 1 207 ? -10.594 -15.457 9.879 1.00 98.19 207 LEU A CA 1
ATOM 1582 C C . LEU A 1 207 ? -11.973 -16.108 9.716 1.00 98.19 207 LEU A C 1
ATOM 1584 O O . LEU A 1 207 ? -12.613 -15.857 8.698 1.00 98.19 207 LEU A O 1
ATOM 1588 N N . ASP A 1 208 ? -12.457 -16.925 10.662 1.00 98.56 208 ASP A N 1
ATOM 1589 C CA . ASP A 1 208 ? -13.732 -17.622 10.461 1.00 98.56 208 ASP A CA 1
ATOM 1590 C C . ASP A 1 208 ? -14.891 -16.638 10.236 1.00 98.56 208 ASP A C 1
ATOM 1592 O O . ASP A 1 208 ? -15.198 -15.793 11.074 1.00 98.56 208 ASP A O 1
ATOM 1596 N N . GLY A 1 209 ? -15.504 -16.712 9.053 1.00 98.38 209 GLY A N 1
ATOM 1597 C CA . GLY A 1 209 ? -16.605 -15.835 8.651 1.00 98.38 209 GLY A CA 1
ATOM 1598 C C . GLY A 1 209 ? -16.180 -14.431 8.215 1.00 98.38 209 GLY A C 1
ATOM 1599 O O . GLY A 1 209 ? -17.040 -13.610 7.884 1.00 98.38 209 GLY A O 1
ATOM 1600 N N . VAL A 1 210 ? -14.882 -14.121 8.232 1.00 98.44 210 VAL A N 1
ATOM 1601 C CA . VAL A 1 210 ? -14.346 -12.809 7.855 1.00 98.44 210 VAL A CA 1
ATOM 1602 C C . VAL A 1 210 ? -14.302 -12.700 6.327 1.00 98.44 210 VAL A C 1
ATOM 1604 O O . VAL A 1 210 ? -13.727 -13.578 5.679 1.00 98.44 210 VAL A O 1
ATOM 1607 N N . PRO A 1 211 ? -14.891 -11.650 5.727 1.00 98.38 211 PRO A N 1
ATOM 1608 C CA . PRO A 1 211 ? -14.909 -11.488 4.279 1.00 98.38 211 PRO A CA 1
ATOM 1609 C C . PRO A 1 211 ? -13.526 -11.075 3.756 1.00 98.38 211 PRO A C 1
ATOM 1611 O O . PRO A 1 211 ? -12.897 -10.170 4.303 1.00 98.38 211 PRO A O 1
ATOM 1614 N N . VAL A 1 212 ? -13.053 -11.717 2.688 1.00 98.69 212 VAL A N 1
ATOM 1615 C CA . VAL A 1 212 ? -11.748 -11.443 2.067 1.00 98.69 212 VAL A CA 1
ATOM 1616 C C . VAL A 1 212 ? -11.902 -11.329 0.554 1.00 98.69 212 VAL A C 1
ATOM 1618 O O . VAL A 1 212 ? -12.621 -12.111 -0.066 1.00 98.69 212 VAL A O 1
ATOM 1621 N N . ALA A 1 213 ? -11.219 -10.355 -0.045 1.00 98.31 213 ALA A N 1
ATOM 1622 C CA . ALA A 1 213 ? -11.200 -10.151 -1.493 1.00 98.31 213 ALA A CA 1
ATOM 1623 C C . ALA A 1 213 ? -9.837 -10.545 -2.086 1.00 98.31 213 ALA A C 1
ATOM 1625 O O . ALA A 1 213 ? -8.800 -10.276 -1.481 1.00 98.31 213 ALA A O 1
ATOM 1626 N N . ILE A 1 214 ? -9.815 -11.178 -3.258 1.00 98.31 214 ILE A N 1
ATOM 1627 C CA . ILE A 1 214 ? -8.588 -11.735 -3.848 1.00 98.31 214 ILE A CA 1
ATOM 1628 C C . ILE A 1 214 ? -8.338 -11.075 -5.198 1.00 98.31 214 ILE A C 1
ATOM 1630 O O . ILE A 1 214 ? -9.267 -10.956 -5.976 1.00 98.31 214 ILE A O 1
ATOM 1634 N N . LYS A 1 215 ? -7.117 -10.628 -5.497 1.00 97.88 215 LYS A N 1
ATOM 1635 C CA . LYS A 1 215 ? -6.791 -10.072 -6.822 1.00 97.88 215 LYS A CA 1
ATOM 1636 C C . LYS A 1 215 ? -7.016 -11.106 -7.931 1.00 97.88 215 LYS A C 1
ATOM 1638 O O . LYS A 1 215 ? -6.691 -12.271 -7.730 1.00 97.88 215 LYS A O 1
ATOM 1643 N N . ASP A 1 216 ? -7.518 -10.674 -9.089 1.00 96.00 216 ASP A N 1
ATOM 1644 C CA . ASP A 1 216 ? -7.765 -11.496 -10.291 1.00 96.00 216 ASP A CA 1
ATOM 1645 C C . ASP A 1 216 ? -6.484 -12.003 -10.996 1.00 96.00 216 ASP A C 1
ATOM 1647 O O . ASP A 1 216 ? -6.371 -11.987 -12.208 1.00 96.00 216 ASP A O 1
ATOM 1651 N N . GLU A 1 217 ? -5.486 -12.443 -10.238 1.00 92.81 217 GLU A N 1
ATOM 1652 C CA . GLU A 1 217 ? -4.189 -12.961 -10.710 1.00 92.81 217 GLU A CA 1
ATOM 1653 C C . GLU A 1 217 ? -3.774 -14.165 -9.837 1.00 92.81 217 GLU A C 1
ATOM 1655 O O . GLU A 1 217 ? -2.601 -14.447 -9.618 1.00 92.81 217 GLU A O 1
ATOM 1660 N N . VAL A 1 218 ? -4.765 -14.833 -9.241 1.00 92.88 218 VAL A N 1
ATOM 1661 C CA . VAL A 1 218 ? -4.593 -15.947 -8.307 1.00 92.88 218 VAL A CA 1
ATOM 1662 C C . VAL A 1 218 ? -5.707 -16.953 -8.542 1.00 92.88 218 VAL A C 1
ATOM 1664 O O . VAL A 1 218 ? -6.872 -16.564 -8.665 1.00 92.88 218 VAL A O 1
ATOM 1667 N N . HIS A 1 219 ? -5.378 -18.242 -8.551 1.00 94.56 219 HIS A N 1
ATOM 1668 C CA . HIS A 1 219 ? -6.393 -19.280 -8.660 1.00 94.56 219 HIS A CA 1
ATOM 1669 C C . HIS A 1 219 ? -7.221 -19.373 -7.379 1.00 94.56 219 HIS A C 1
ATOM 1671 O O . HIS A 1 219 ? -6.703 -19.546 -6.272 1.00 94.56 219 HIS A O 1
ATOM 1677 N N . ILE A 1 220 ? -8.537 -19.299 -7.557 1.00 96.12 220 ILE A N 1
ATOM 1678 C CA . ILE A 1 220 ? -9.532 -19.599 -6.534 1.00 96.12 220 ILE A CA 1
ATOM 1679 C C . ILE A 1 220 ? -10.346 -20.766 -7.070 1.00 96.12 220 ILE A C 1
ATOM 1681 O O . ILE A 1 220 ? -10.880 -20.700 -8.178 1.00 96.12 220 ILE A O 1
ATOM 1685 N N . LYS A 1 221 ? -10.462 -21.832 -6.287 1.00 96.06 221 LYS A N 1
ATOM 1686 C CA . LYS A 1 221 ? -11.219 -23.019 -6.668 1.00 96.06 221 LYS A CA 1
ATOM 1687 C C . LYS A 1 221 ? -12.639 -22.640 -7.101 1.00 96.06 221 LYS A C 1
ATOM 1689 O O . LYS A 1 221 ? -13.380 -22.056 -6.318 1.00 96.06 221 LYS A O 1
ATOM 1694 N N . GLY A 1 222 ? -13.026 -23.033 -8.313 1.00 94.94 222 GLY A N 1
ATOM 1695 C CA . GLY A 1 222 ? -14.340 -22.762 -8.904 1.00 94.94 222 GLY A CA 1
ATOM 1696 C C . GLY A 1 222 ? -14.442 -21.453 -9.695 1.00 94.94 222 GLY A C 1
ATOM 1697 O O . GLY A 1 222 ? -15.433 -21.266 -10.398 1.00 94.94 222 GLY A O 1
ATOM 1698 N N . HIS A 1 223 ? -13.421 -20.594 -9.647 1.00 95.56 223 HIS A N 1
ATOM 1699 C CA . HIS A 1 223 ? -13.373 -19.319 -10.362 1.00 95.56 223 HIS A CA 1
ATOM 1700 C C . HIS A 1 223 ? -12.466 -19.369 -11.589 1.00 95.56 223 HIS A C 1
ATOM 1702 O O . HIS A 1 223 ? -11.553 -20.192 -11.689 1.00 95.56 223 HIS A O 1
ATOM 1708 N N . ARG A 1 224 ? -12.706 -18.445 -12.518 1.00 95.00 224 ARG A N 1
ATOM 1709 C CA . ARG A 1 224 ? -11.802 -18.153 -13.631 1.00 95.00 224 ARG A CA 1
ATOM 1710 C C . ARG A 1 224 ? -10.825 -17.055 -13.212 1.00 95.00 224 ARG A C 1
ATOM 1712 O O . ARG A 1 224 ? -11.177 -16.164 -12.446 1.00 95.00 224 ARG A O 1
ATOM 1719 N N . MET A 1 225 ? -9.609 -17.109 -13.744 1.00 93.38 225 MET A N 1
ATOM 1720 C CA . MET A 1 225 ? -8.594 -16.071 -13.554 1.00 93.38 225 MET A CA 1
ATOM 1721 C C . MET A 1 225 ? -8.455 -15.279 -14.852 1.00 93.38 225 MET A C 1
ATOM 1723 O O . MET A 1 225 ? -7.966 -15.810 -15.848 1.00 93.38 225 MET A O 1
ATOM 1727 N N . PHE A 1 226 ? -8.915 -14.026 -14.873 1.00 94.50 226 PHE A N 1
ATOM 1728 C CA . PHE A 1 226 ? -8.891 -13.220 -16.099 1.00 94.50 226 PHE A CA 1
ATOM 1729 C C . PHE A 1 226 ? -7.624 -12.373 -16.233 1.00 94.50 226 PHE A C 1
ATOM 1731 O O . PHE A 1 226 ? -7.343 -11.878 -17.332 1.00 94.50 226 PHE A O 1
ATOM 1738 N N . THR A 1 227 ? -6.869 -12.181 -15.149 1.00 94.44 227 THR A N 1
ATOM 1739 C CA . THR A 1 227 ? -5.699 -11.291 -15.089 1.00 94.44 227 THR A CA 1
ATOM 1740 C C . THR A 1 227 ? -6.036 -9.881 -15.577 1.00 94.44 227 THR A C 1
ATOM 1742 O O . THR A 1 227 ? -5.244 -9.212 -16.243 1.00 94.44 227 THR A O 1
ATOM 1745 N N . GLY A 1 228 ? -7.266 -9.427 -15.316 1.00 94.81 228 GLY A N 1
ATOM 1746 C CA . GLY A 1 228 ? -7.793 -8.155 -15.804 1.00 94.81 228 GLY A CA 1
ATOM 1747 C C . GLY A 1 228 ? -7.954 -8.051 -17.329 1.00 94.81 228 GLY A C 1
ATOM 1748 O O . GLY A 1 228 ? -8.245 -6.957 -17.811 1.00 94.81 228 GLY A O 1
ATOM 1749 N N . THR A 1 229 ? -7.795 -9.139 -18.088 1.00 95.44 229 THR A N 1
ATOM 1750 C CA . THR A 1 229 ? -7.984 -9.184 -19.551 1.00 95.44 229 THR A CA 1
ATOM 1751 C C . THR A 1 229 ? -9.406 -9.598 -19.926 1.00 95.44 229 THR A C 1
ATOM 1753 O O . THR A 1 229 ? -10.151 -10.143 -19.114 1.00 95.44 229 THR A O 1
ATOM 1756 N N . SER A 1 230 ? -9.786 -9.404 -21.188 1.00 94.38 230 SER A N 1
ATOM 1757 C CA . SER A 1 230 ? -11.071 -9.887 -21.715 1.00 94.38 230 SER A CA 1
ATOM 1758 C C . SER A 1 230 ? -11.095 -11.375 -22.081 1.00 94.38 230 SER A C 1
ATOM 1760 O O . SER A 1 230 ? -12.170 -11.897 -22.385 1.00 94.38 230 SER A O 1
ATOM 1762 N N . PHE A 1 231 ? -9.944 -12.061 -22.083 1.00 94.69 231 PHE A N 1
ATOM 1763 C CA . PHE A 1 231 ? -9.847 -13.369 -22.725 1.00 94.69 231 PHE A CA 1
ATOM 1764 C C . PHE A 1 231 ? -9.125 -14.471 -21.954 1.00 94.69 231 PHE A C 1
ATOM 1766 O O . PHE A 1 231 ? -9.507 -15.625 -22.128 1.00 94.69 231 PHE A O 1
ATOM 1773 N N . LEU A 1 232 ? -8.134 -14.159 -21.108 1.00 92.19 232 LEU A N 1
ATOM 1774 C CA . LEU A 1 232 ? -7.320 -15.194 -20.453 1.00 92.19 232 LEU A CA 1
ATOM 1775 C C . LEU A 1 232 ? -8.161 -16.142 -19.594 1.00 92.19 232 LEU A C 1
ATOM 1777 O O . LEU A 1 232 ? -7.941 -17.347 -19.627 1.00 92.19 232 LEU A O 1
ATOM 1781 N N . GLY A 1 233 ? -9.201 -15.629 -18.930 1.00 91.25 233 GLY A N 1
ATOM 1782 C CA . GLY A 1 233 ? -10.102 -16.448 -18.113 1.00 91.25 233 GLY A CA 1
ATOM 1783 C C . GLY A 1 233 ? -10.924 -17.479 -18.895 1.00 91.25 233 GLY A C 1
ATOM 1784 O O . GLY A 1 233 ? -11.590 -18.310 -18.280 1.00 91.25 233 GLY A O 1
ATOM 1785 N N . TYR A 1 234 ? -10.893 -17.447 -20.232 1.00 93.31 234 TYR A N 1
ATOM 1786 C CA . TYR A 1 234 ? -11.546 -18.423 -21.111 1.00 93.31 234 TYR A CA 1
ATOM 1787 C C . TYR A 1 234 ? -10.564 -19.367 -21.819 1.00 93.31 234 TYR A C 1
ATOM 1789 O O . TYR A 1 234 ? -11.010 -20.243 -22.556 1.00 93.31 234 TYR A O 1
ATOM 1797 N N . GLU A 1 235 ? -9.256 -19.200 -21.610 1.00 90.88 235 GLU A N 1
ATOM 1798 C CA . GLU A 1 235 ? -8.228 -20.108 -22.144 1.00 90.88 235 GLU A CA 1
ATOM 1799 C C . GLU A 1 235 ? -8.154 -21.416 -21.345 1.00 90.88 235 GLU A C 1
ATOM 1801 O O . GLU A 1 235 ? -7.726 -22.446 -21.864 1.00 90.88 235 GLU A O 1
ATOM 1806 N N . GLU A 1 236 ? -8.593 -21.380 -20.087 1.00 86.75 236 GLU A N 1
ATOM 1807 C CA . GLU A 1 236 ? -8.582 -22.511 -19.163 1.00 86.75 236 GLU A CA 1
ATOM 1808 C C . GLU A 1 236 ? -9.964 -22.686 -18.509 1.00 86.75 236 GLU A C 1
ATOM 1810 O O . GLU A 1 236 ? -10.807 -21.779 -18.497 1.00 86.75 236 GLU A O 1
ATOM 1815 N N . ASP A 1 237 ? -10.238 -23.887 -18.001 1.00 92.94 237 ASP A N 1
ATOM 1816 C CA . ASP A 1 237 ? -11.426 -24.140 -17.183 1.00 92.94 237 ASP A CA 1
ATOM 1817 C C . ASP A 1 237 ? -11.294 -23.453 -15.811 1.00 92.94 237 ASP A C 1
ATOM 1819 O O . ASP A 1 237 ? -10.181 -23.128 -15.393 1.00 92.94 237 ASP A O 1
ATOM 1823 N N . PRO A 1 238 ? -12.405 -23.213 -15.084 1.00 94.75 238 PRO A N 1
ATOM 1824 C CA . PRO A 1 238 ? -12.326 -22.692 -13.724 1.00 94.75 238 PRO A CA 1
ATOM 1825 C C . PRO A 1 238 ? -11.399 -23.549 -12.855 1.00 94.75 238 PRO A C 1
ATOM 1827 O O . PRO A 1 238 ? -11.412 -24.780 -12.958 1.00 94.75 238 PRO A O 1
ATOM 1830 N N . ALA A 1 239 ? -10.619 -22.906 -11.988 1.00 93.75 239 ALA A N 1
ATOM 1831 C CA . ALA A 1 239 ? -9.566 -23.577 -11.241 1.00 93.75 239 ALA A CA 1
ATOM 1832 C C . ALA A 1 239 ? -10.120 -24.723 -10.381 1.00 93.75 239 ALA A C 1
ATOM 1834 O O . ALA A 1 239 ? -11.139 -24.590 -9.695 1.00 93.75 239 ALA A O 1
ATOM 1835 N N . THR A 1 240 ? -9.439 -25.867 -10.384 1.00 95.62 240 THR A N 1
ATOM 1836 C CA . THR A 1 240 ? -9.846 -27.045 -9.600 1.00 95.62 240 THR A CA 1
ATOM 1837 C C . THR A 1 240 ? -9.404 -26.975 -8.140 1.00 95.62 240 THR A C 1
ATOM 1839 O O . THR A 1 240 ? -9.960 -27.673 -7.284 1.00 95.62 240 THR A O 1
ATOM 1842 N N . GLU A 1 241 ? -8.429 -26.120 -7.851 1.00 94.50 241 GLU A N 1
ATOM 1843 C CA . GLU A 1 241 ? -7.793 -25.937 -6.554 1.00 94.50 241 GLU A CA 1
ATOM 1844 C C . GLU A 1 241 ? -7.422 -24.465 -6.331 1.00 94.50 241 GLU A C 1
ATOM 1846 O O . GLU A 1 241 ? -7.313 -23.688 -7.277 1.00 94.50 241 GLU A O 1
ATOM 1851 N N . ASP A 1 242 ? -7.329 -24.076 -5.060 1.00 95.81 242 ASP A N 1
ATOM 1852 C CA . ASP A 1 242 ? -6.882 -22.740 -4.667 1.00 95.81 242 ASP A CA 1
ATOM 1853 C C . ASP A 1 242 ? -5.350 -22.675 -4.766 1.00 95.81 242 ASP A C 1
ATOM 1855 O O . ASP A 1 242 ? -4.673 -23.621 -4.353 1.00 95.81 242 ASP A O 1
ATOM 1859 N N . ASP A 1 243 ? -4.794 -21.536 -5.187 1.00 94.75 243 ASP A N 1
ATOM 1860 C CA . ASP A 1 243 ? -3.366 -21.280 -4.973 1.00 94.75 243 ASP A CA 1
ATOM 1861 C C . ASP A 1 243 ? -3.057 -21.276 -3.454 1.00 94.75 243 ASP A C 1
ATOM 1863 O O . ASP A 1 243 ? -3.901 -20.856 -2.645 1.00 94.75 243 ASP A O 1
ATOM 1867 N N . PRO A 1 244 ? -1.841 -21.672 -3.020 1.00 95.06 244 PRO A N 1
ATOM 1868 C CA . PRO A 1 244 ? -1.494 -21.829 -1.606 1.00 95.06 244 PRO A CA 1
ATOM 1869 C C . PRO A 1 244 ? -1.887 -20.671 -0.670 1.00 95.06 244 PRO A C 1
ATOM 1871 O O . PRO A 1 244 ? -2.449 -20.947 0.395 1.00 95.06 244 PRO A O 1
ATOM 1874 N N . PRO A 1 245 ? -1.655 -19.380 -0.997 1.00 95.88 245 PRO A N 1
ATOM 1875 C CA . PRO A 1 245 ? -2.090 -18.288 -0.126 1.00 95.88 245 PRO A CA 1
ATOM 1876 C C . PRO A 1 245 ? -3.617 -18.234 0.057 1.00 95.88 245 PRO A C 1
ATOM 1878 O O . PRO A 1 245 ? -4.081 -17.954 1.163 1.00 95.88 245 PRO A O 1
ATOM 1881 N N . VAL A 1 246 ? -4.408 -18.555 -0.973 1.00 97.38 246 VAL A N 1
ATOM 1882 C CA . VAL A 1 246 ? -5.879 -18.603 -0.887 1.00 97.38 246 VAL A CA 1
ATOM 1883 C C . VAL A 1 246 ? -6.327 -19.814 -0.073 1.00 97.38 246 VAL A C 1
ATOM 1885 O O . VAL A 1 246 ? -7.160 -19.667 0.824 1.00 97.38 246 VAL A O 1
ATOM 1888 N N . ALA A 1 247 ? -5.718 -20.982 -0.296 1.00 97.25 247 ALA A N 1
ATOM 1889 C CA . ALA A 1 247 ? -5.989 -22.187 0.486 1.00 97.25 247 ALA A CA 1
ATOM 1890 C C . ALA A 1 247 ? -5.741 -21.962 1.991 1.00 97.25 247 ALA A C 1
ATOM 1892 O O . ALA A 1 247 ? -6.532 -22.399 2.833 1.00 97.25 247 ALA A O 1
ATOM 1893 N N . ARG A 1 248 ? -4.674 -21.229 2.345 1.00 97.62 248 ARG A N 1
ATOM 1894 C CA . ARG A 1 248 ? -4.340 -20.860 3.733 1.00 97.62 248 ARG A CA 1
ATOM 1895 C C . ARG A 1 248 ? -5.366 -19.903 4.340 1.00 97.62 248 ARG A C 1
ATOM 1897 O O . ARG A 1 248 ? -5.822 -20.139 5.458 1.00 97.62 248 ARG A O 1
ATOM 1904 N N . LEU A 1 249 ? -5.792 -18.877 3.599 1.00 98.44 249 LEU A N 1
ATOM 1905 C CA . LEU A 1 249 ? -6.863 -17.967 4.031 1.00 98.44 249 LEU A CA 1
ATOM 1906 C C . LEU A 1 249 ? -8.183 -18.720 4.261 1.00 98.44 249 LEU A C 1
ATOM 1908 O O . LEU A 1 249 ? -8.826 -18.543 5.297 1.00 98.44 249 LEU A O 1
ATOM 1912 N N . ARG A 1 250 ? -8.557 -19.612 3.335 1.00 97.88 250 ARG A N 1
ATOM 1913 C CA . ARG A 1 250 ? -9.765 -20.440 3.445 1.00 97.88 250 ARG A CA 1
ATOM 1914 C C . ARG A 1 250 ? -9.692 -21.403 4.631 1.00 97.88 250 ARG A C 1
ATOM 1916 O O . ARG A 1 250 ? -10.673 -21.556 5.354 1.00 97.88 250 ARG A O 1
ATOM 1923 N N . SER A 1 251 ? -8.525 -21.997 4.877 1.00 97.88 251 SER A N 1
ATOM 1924 C CA . SER A 1 251 ? -8.285 -22.881 6.029 1.00 97.88 251 SER A CA 1
ATOM 1925 C C . SER A 1 251 ? -8.382 -22.143 7.368 1.00 97.88 251 SER A C 1
ATOM 1927 O O . SER A 1 251 ? -8.831 -22.726 8.349 1.00 97.88 251 SER A O 1
ATOM 1929 N N . ALA A 1 252 ? -8.046 -20.849 7.404 1.00 98.12 252 ALA A N 1
ATOM 1930 C CA . ALA A 1 252 ? -8.270 -19.979 8.562 1.00 98.12 252 ALA A CA 1
ATOM 1931 C C . ALA A 1 252 ? -9.744 -19.545 8.735 1.00 98.12 252 ALA A C 1
ATOM 1933 O O . ALA A 1 252 ? -10.064 -18.839 9.693 1.00 98.12 252 ALA A O 1
ATOM 1934 N N . GLY A 1 253 ? -10.631 -19.966 7.822 1.00 98.12 253 GLY A N 1
ATOM 1935 C CA . GLY A 1 253 ? -12.077 -19.761 7.867 1.00 98.12 253 GLY A CA 1
ATOM 1936 C C . GLY A 1 253 ? -12.606 -18.562 7.069 1.00 98.12 253 GLY A C 1
ATOM 1937 O O . GLY A 1 253 ? -13.796 -18.256 7.182 1.00 98.12 253 GLY A O 1
ATOM 1938 N N . ALA A 1 254 ? -11.767 -17.905 6.259 1.00 98.62 254 ALA A N 1
ATOM 1939 C CA . ALA A 1 254 ? -12.166 -16.741 5.470 1.00 98.62 254 ALA A CA 1
ATOM 1940 C C . ALA A 1 254 ? -13.332 -17.042 4.511 1.00 98.62 254 ALA A C 1
ATOM 1942 O O . ALA A 1 254 ? -13.385 -18.101 3.883 1.00 98.62 254 ALA A O 1
ATOM 1943 N N . VAL A 1 255 ? -14.232 -16.068 4.354 1.00 98.62 255 VAL A N 1
ATOM 1944 C CA . VAL A 1 255 ? -15.275 -16.058 3.321 1.00 98.62 255 VAL A CA 1
ATOM 1945 C C . VAL A 1 255 ? -14.739 -15.289 2.118 1.00 98.62 255 VAL A C 1
ATOM 1947 O O . VAL A 1 255 ? -14.620 -14.064 2.154 1.00 98.62 255 VAL A O 1
ATOM 1950 N N . ILE A 1 256 ? -14.396 -16.004 1.050 1.00 98.44 256 ILE A N 1
ATOM 1951 C CA . ILE A 1 256 ? -13.832 -15.414 -0.166 1.00 98.44 256 ILE A CA 1
ATOM 1952 C C . ILE A 1 256 ? -14.955 -14.788 -0.997 1.00 98.44 256 ILE A C 1
ATOM 1954 O O . ILE A 1 256 ? -15.887 -15.482 -1.396 1.00 98.44 256 ILE A O 1
ATOM 1958 N N . LEU A 1 257 ? -14.866 -13.478 -1.253 1.00 97.31 257 LEU A N 1
ATOM 1959 C CA . LEU A 1 257 ? -15.876 -12.723 -2.006 1.00 97.31 257 LEU A CA 1
ATOM 1960 C C . LEU A 1 257 ? -15.738 -12.834 -3.533 1.00 97.31 257 LEU A C 1
ATOM 1962 O O . LEU A 1 257 ? -16.633 -12.395 -4.246 1.00 97.31 257 LEU A O 1
ATOM 1966 N N . GLY A 1 258 ? -14.628 -13.364 -4.039 1.00 95.75 258 GLY A N 1
ATOM 1967 C CA . GLY A 1 258 ? -14.332 -13.447 -5.471 1.00 95.75 258 GLY A CA 1
ATOM 1968 C C . GLY A 1 258 ? -13.098 -12.640 -5.874 1.00 95.75 258 GLY A C 1
ATOM 1969 O O . GLY A 1 258 ? -12.322 -12.196 -5.014 1.00 95.75 258 GLY A O 1
ATOM 1970 N N . THR A 1 259 ? -12.924 -12.465 -7.185 1.00 96.94 259 THR A N 1
ATOM 1971 C CA . THR A 1 259 ? -11.747 -11.829 -7.780 1.00 96.94 259 THR A CA 1
ATOM 1972 C C . THR A 1 259 ? -11.948 -10.323 -7.964 1.00 96.94 259 THR A C 1
ATOM 1974 O O . THR A 1 259 ? -12.962 -9.857 -8.493 1.00 96.94 259 THR A O 1
ATOM 1977 N N . THR A 1 260 ? -10.993 -9.523 -7.497 1.00 97.94 260 THR A N 1
ATOM 1978 C CA . THR A 1 260 ? -11.021 -8.064 -7.589 1.00 97.94 260 THR A CA 1
ATOM 1979 C C . THR A 1 260 ? -10.431 -7.582 -8.904 1.00 97.94 260 THR A C 1
ATOM 1981 O O . THR A 1 260 ? -9.504 -8.173 -9.454 1.00 97.94 260 THR A O 1
ATOM 1984 N N . ASN A 1 261 ? -10.954 -6.459 -9.384 1.00 97.94 261 ASN A N 1
ATOM 1985 C CA . ASN A 1 261 ? -10.446 -5.775 -10.561 1.00 97.94 261 ASN A CA 1
ATOM 1986 C C . ASN A 1 261 ? -9.006 -5.295 -10.346 1.00 97.94 261 ASN A C 1
ATOM 1988 O O . ASN A 1 261 ? -8.571 -4.998 -9.229 1.00 97.94 261 ASN A O 1
ATOM 1992 N N . MET A 1 262 ? -8.264 -5.222 -11.439 1.00 97.56 262 MET A N 1
ATOM 1993 C CA . MET A 1 262 ? -6.848 -4.898 -11.453 1.00 97.56 262 MET A CA 1
ATOM 1994 C C . MET A 1 262 ? -6.482 -4.167 -12.738 1.00 97.56 262 MET A C 1
ATOM 1996 O O . MET A 1 262 ? -7.198 -4.244 -13.736 1.00 97.56 262 MET A O 1
ATOM 2000 N N . HIS A 1 263 ? -5.344 -3.474 -12.735 1.00 96.81 263 HIS A N 1
ATOM 2001 C CA . HIS A 1 263 ? -4.762 -3.040 -14.003 1.00 96.81 263 HIS A CA 1
ATOM 2002 C C . HIS A 1 263 ? -4.406 -4.291 -14.821 1.00 96.81 263 HIS A C 1
ATOM 2004 O O . HIS A 1 263 ? -3.803 -5.217 -14.272 1.00 96.81 263 HIS A O 1
ATOM 2010 N N . GLU A 1 264 ? -4.817 -4.314 -16.089 1.00 95.75 264 GLU A N 1
ATOM 2011 C CA . GLU A 1 264 ? -4.665 -5.455 -17.000 1.00 95.75 264 GLU A CA 1
ATOM 2012 C C . GLU A 1 264 ? -3.248 -6.057 -16.941 1.00 95.75 264 GLU A C 1
ATOM 2014 O O . GLU A 1 264 ? -2.260 -5.319 -16.925 1.00 95.75 264 GLU A O 1
ATOM 2019 N N . ILE A 1 265 ? -3.173 -7.390 -16.827 1.00 94.19 265 ILE A N 1
ATOM 2020 C CA . ILE A 1 265 ? -1.969 -8.229 -16.657 1.00 94.19 265 ILE A CA 1
ATOM 2021 C C . ILE A 1 265 ? -1.004 -7.792 -15.547 1.00 94.19 265 ILE A C 1
ATOM 2023 O O . ILE A 1 265 ? 0.162 -8.165 -15.533 1.00 94.19 265 ILE A O 1
ATOM 2027 N N . GLY A 1 266 ? -1.445 -6.935 -14.631 1.00 93.62 266 GLY A N 1
ATOM 2028 C CA . GLY A 1 266 ? -0.596 -6.422 -13.570 1.00 93.62 266 GLY A CA 1
ATOM 2029 C C . GLY A 1 266 ? 0.397 -5.339 -14.009 1.00 93.62 266 GLY A C 1
ATOM 2030 O O . GLY A 1 266 ? 1.160 -4.872 -13.160 1.00 93.62 266 GLY A O 1
ATOM 2031 N N . SER A 1 267 ? 0.384 -4.898 -15.274 1.00 92.06 267 SER A N 1
ATOM 2032 C CA . SER A 1 267 ? 1.485 -4.128 -15.875 1.00 92.06 267 SER A CA 1
ATOM 2033 C C . SER A 1 267 ? 1.373 -2.605 -15.762 1.00 92.06 267 SER A C 1
ATOM 2035 O O . SER A 1 267 ? 2.174 -1.895 -16.363 1.00 92.06 267 SER A O 1
ATOM 2037 N N . GLY A 1 268 ? 0.408 -2.084 -15.004 1.00 92.56 268 GLY A N 1
ATOM 2038 C CA . GLY A 1 268 ? 0.212 -0.643 -14.843 1.00 92.56 268 GLY A CA 1
ATOM 2039 C C . GLY A 1 268 ? -0.036 -0.218 -13.398 1.00 92.56 268 GLY A C 1
ATOM 2040 O O . GLY A 1 268 ? -0.516 -0.983 -12.557 1.00 92.56 268 GLY A O 1
ATOM 2041 N N . VAL A 1 269 ? 0.294 1.041 -13.100 1.00 95.38 269 VAL A N 1
ATOM 2042 C CA . VAL A 1 269 ? 0.340 1.574 -11.721 1.00 95.38 269 VAL A CA 1
ATOM 2043 C C . VAL A 1 269 ? -0.804 2.530 -11.376 1.00 95.38 269 VAL A C 1
ATOM 2045 O O . VAL A 1 269 ? -0.813 3.116 -10.297 1.00 95.38 269 VAL A O 1
ATOM 2048 N N . THR A 1 270 ? -1.797 2.665 -12.257 1.00 95.81 270 THR A N 1
ATOM 2049 C CA . THR A 1 270 ? -2.966 3.547 -12.071 1.00 95.81 270 THR A CA 1
ATOM 2050 C C . THR A 1 270 ? -4.228 2.810 -11.612 1.00 95.81 270 THR A C 1
ATOM 2052 O O . THR A 1 270 ? -5.055 3.387 -10.913 1.00 95.81 270 THR A O 1
ATOM 2055 N N . GLY A 1 271 ? -4.386 1.534 -11.978 1.00 94.69 271 GLY A N 1
ATOM 2056 C CA . GLY A 1 271 ? -5.652 0.804 -11.815 1.00 94.69 271 GLY A CA 1
ATOM 2057 C C . GLY A 1 271 ? -6.656 0.974 -12.965 1.00 94.69 271 GLY A C 1
ATOM 2058 O O . GLY A 1 271 ? -7.802 0.547 -12.827 1.00 94.69 271 GLY A O 1
ATOM 2059 N N . TYR A 1 272 ? -6.247 1.594 -14.080 1.00 95.19 272 TYR A N 1
ATOM 2060 C CA . TYR A 1 272 ? -7.016 1.603 -15.327 1.00 95.19 272 TYR A CA 1
ATOM 2061 C C . TYR A 1 272 ? -7.291 0.177 -15.826 1.00 95.19 272 TYR A C 1
ATOM 2063 O O . TYR A 1 272 ? -6.389 -0.657 -15.859 1.00 95.19 272 TYR A O 1
ATOM 2071 N N . ASN A 1 273 ? -8.529 -0.087 -16.242 1.00 95.31 273 ASN A N 1
ATOM 2072 C CA . ASN A 1 273 ? -8.897 -1.332 -16.906 1.00 95.31 273 ASN A CA 1
ATOM 2073 C C . ASN A 1 273 ? -10.001 -1.055 -17.935 1.00 95.31 273 ASN A C 1
ATOM 2075 O O . ASN A 1 273 ? -11.074 -0.561 -17.586 1.00 95.31 273 ASN A O 1
ATOM 2079 N N . MET A 1 274 ? -9.743 -1.366 -19.207 1.00 93.06 274 MET A N 1
ATOM 2080 C CA . MET A 1 274 ? -10.690 -1.090 -20.294 1.00 93.06 274 MET A CA 1
ATOM 2081 C C . MET A 1 274 ? -11.808 -2.132 -20.428 1.00 93.06 274 MET A C 1
ATOM 2083 O O . MET A 1 274 ? -12.806 -1.871 -21.094 1.00 93.06 274 MET A O 1
ATOM 2087 N N . HIS A 1 275 ? -11.636 -3.310 -19.827 1.00 94.69 275 HIS A N 1
ATOM 2088 C CA . HIS A 1 275 ? -12.543 -4.450 -19.962 1.00 94.69 275 HIS A CA 1
ATOM 2089 C C . HIS A 1 275 ? -13.591 -4.474 -18.853 1.00 94.69 275 HIS A C 1
ATOM 2091 O O . HIS A 1 275 ? -14.775 -4.656 -19.124 1.00 94.69 275 HIS A O 1
ATOM 2097 N N . TYR A 1 276 ? -13.159 -4.219 -17.618 1.00 94.44 276 TYR A N 1
ATOM 2098 C CA . TYR A 1 276 ? -14.006 -4.244 -16.420 1.00 94.44 276 TYR A CA 1
ATOM 2099 C C . TYR A 1 276 ? -14.319 -2.841 -15.880 1.00 94.44 276 TYR A C 1
ATOM 2101 O O . TYR A 1 276 ? -15.037 -2.686 -14.893 1.00 94.44 276 TYR A O 1
ATOM 2109 N N . GLY A 1 277 ? -13.803 -1.808 -16.552 1.00 93.12 277 GLY A N 1
ATOM 2110 C CA . GLY A 1 277 ? -13.909 -0.413 -16.147 1.00 93.12 277 GLY A CA 1
ATOM 2111 C C . GLY A 1 277 ? -12.852 -0.016 -15.116 1.00 93.12 277 GLY A C 1
ATOM 2112 O O . GLY A 1 277 ? -12.412 -0.814 -14.290 1.00 93.12 277 GLY A O 1
ATOM 2113 N N . THR A 1 278 ? -12.448 1.253 -15.145 1.00 93.81 278 THR A N 1
ATOM 2114 C CA . THR A 1 278 ? -11.471 1.803 -14.197 1.00 93.81 278 THR A CA 1
ATOM 2115 C C . THR A 1 278 ? -12.022 1.797 -12.777 1.00 93.81 278 THR A C 1
ATOM 2117 O O . THR A 1 278 ? -13.099 2.359 -12.528 1.00 93.81 278 THR A O 1
ATOM 2120 N N . VAL A 1 279 ? -11.256 1.215 -11.851 1.00 95.56 279 VAL A N 1
ATOM 2121 C CA . VAL A 1 279 ? -11.562 1.248 -10.417 1.00 95.56 279 VAL A CA 1
ATOM 2122 C C . VAL A 1 279 ? -11.420 2.677 -9.902 1.00 95.56 279 VAL A C 1
ATOM 2124 O O . VAL A 1 279 ? -10.469 3.382 -10.246 1.00 95.56 279 VAL A O 1
ATOM 2127 N N . ARG A 1 280 ? -12.379 3.131 -9.096 1.00 93.94 280 ARG A N 1
ATOM 2128 C CA . ARG A 1 280 ? -12.404 4.509 -8.581 1.00 93.94 280 ARG A CA 1
ATOM 2129 C C . ARG A 1 280 ? -11.875 4.577 -7.155 1.00 93.94 280 ARG A C 1
ATOM 2131 O O . ARG A 1 280 ? -12.138 3.687 -6.352 1.00 93.94 280 ARG A O 1
ATOM 2138 N N . ASN A 1 281 ? -11.145 5.644 -6.834 1.00 95.88 281 ASN A N 1
ATOM 2139 C CA . ASN A 1 281 ? -10.602 5.841 -5.493 1.00 95.88 281 ASN A CA 1
ATOM 2140 C C . ASN A 1 281 ? -11.718 6.183 -4.482 1.00 95.88 281 ASN A C 1
ATOM 2142 O O . ASN A 1 281 ? -12.446 7.152 -4.712 1.00 95.88 281 ASN A O 1
ATOM 2146 N N . PRO A 1 282 ? -11.854 5.454 -3.355 1.00 89.88 282 PRO A N 1
ATOM 2147 C CA . PRO A 1 282 ? -12.881 5.746 -2.349 1.00 89.88 282 PRO A CA 1
ATOM 2148 C C . PRO A 1 282 ? -12.787 7.137 -1.702 1.00 89.88 282 PRO A C 1
ATOM 2150 O O . PRO A 1 282 ? -13.805 7.655 -1.253 1.00 89.88 282 PRO A O 1
ATOM 2153 N N . TYR A 1 283 ? -11.605 7.766 -1.685 1.00 85.56 283 TYR A N 1
ATOM 2154 C CA . TYR A 1 283 ? -11.436 9.141 -1.194 1.00 85.56 283 TYR A CA 1
ATOM 2155 C C . TYR A 1 283 ? -11.886 10.193 -2.212 1.00 85.56 283 TYR A C 1
ATOM 2157 O O . TYR A 1 283 ? -12.343 11.271 -1.835 1.00 85.56 283 TYR A O 1
ATOM 2165 N N . ASN A 1 284 ? -11.769 9.893 -3.508 1.00 89.25 284 ASN A N 1
ATOM 2166 C CA . ASN A 1 284 ? -12.253 10.754 -4.581 1.00 89.25 284 ASN A CA 1
ATOM 2167 C C . ASN A 1 284 ? -12.525 9.926 -5.851 1.00 89.25 284 ASN A C 1
ATOM 2169 O O . ASN A 1 284 ? -11.574 9.511 -6.518 1.00 89.25 284 ASN A O 1
ATOM 2173 N N . PRO A 1 285 ? -13.792 9.743 -6.270 1.00 90.31 285 PRO A N 1
ATOM 2174 C CA . PRO A 1 285 ? -14.136 8.879 -7.402 1.00 90.31 285 PRO A CA 1
ATOM 2175 C C . PRO A 1 285 ? -13.666 9.399 -8.772 1.00 90.31 285 PRO A C 1
ATOM 2177 O O . PRO A 1 285 ? -13.829 8.707 -9.784 1.00 90.31 285 PRO A O 1
ATOM 2180 N N . LYS A 1 286 ? -13.112 10.617 -8.829 1.00 92.88 286 LYS A N 1
ATOM 2181 C CA . LYS A 1 286 ? -12.453 11.179 -10.015 1.00 92.88 286 LYS A CA 1
ATOM 2182 C C . LYS A 1 286 ? -10.969 10.825 -10.100 1.00 92.88 286 LYS A C 1
ATOM 2184 O O . LYS A 1 286 ? -10.368 11.087 -11.132 1.00 92.88 286 LYS A O 1
ATOM 2189 N N . CYS A 1 287 ? -10.386 10.255 -9.050 1.00 95.94 287 CYS A N 1
ATOM 2190 C CA . CYS A 1 287 ? -8.983 9.868 -9.012 1.00 95.94 287 CYS A CA 1
ATOM 2191 C C . CYS A 1 287 ? -8.800 8.363 -9.217 1.00 95.94 287 CYS A C 1
ATOM 2193 O O . CYS A 1 287 ? -9.673 7.549 -8.896 1.00 95.94 287 CYS A O 1
ATOM 2195 N N . TYR A 1 288 ? -7.619 8.009 -9.712 1.00 97.69 288 TYR A N 1
ATOM 2196 C CA . TYR A 1 288 ? -7.145 6.634 -9.770 1.00 97.69 288 TYR A CA 1
ATOM 2197 C C . TYR A 1 288 ? -6.941 6.047 -8.367 1.00 97.69 288 TYR A C 1
ATOM 2199 O O . TYR A 1 288 ? -6.592 6.745 -7.413 1.00 97.69 288 TYR A O 1
ATOM 2207 N N . THR A 1 289 ? -7.116 4.735 -8.239 1.00 97.62 289 THR A N 1
ATOM 2208 C CA . THR A 1 289 ? -6.814 3.985 -7.008 1.00 97.62 289 THR A CA 1
ATOM 2209 C C . THR A 1 289 ? -5.332 3.703 -6.825 1.00 97.62 289 THR A C 1
ATOM 2211 O O . THR A 1 289 ? -4.932 3.289 -5.744 1.00 97.62 289 THR A O 1
ATOM 2214 N N . GLY A 1 290 ? -4.537 3.842 -7.889 1.00 97.94 290 GLY A N 1
ATOM 2215 C CA . GLY A 1 290 ? -3.245 3.175 -8.001 1.00 97.94 290 GLY A CA 1
ATOM 2216 C C . GLY A 1 290 ? -3.412 1.728 -8.463 1.00 97.94 290 GLY A C 1
ATOM 2217 O O . GLY A 1 290 ? -4.517 1.178 -8.460 1.00 97.94 290 GLY A O 1
ATOM 2218 N N . GLY A 1 291 ? -2.313 1.109 -8.886 1.00 96.56 291 GLY A N 1
ATOM 2219 C CA . GLY A 1 291 ? -2.325 -0.218 -9.489 1.00 96.56 291 GLY A CA 1
ATOM 2220 C C . GLY A 1 291 ? -1.045 -1.024 -9.260 1.00 96.56 291 GLY A C 1
ATOM 2221 O O . GLY A 1 291 ? -0.042 -0.512 -8.773 1.00 96.56 291 GLY A O 1
ATOM 2222 N N . SER A 1 292 ? -1.051 -2.310 -9.600 1.00 97.38 292 SER A N 1
ATOM 2223 C CA . SER A 1 292 ? -2.136 -2.993 -10.309 1.00 97.38 292 SER A CA 1
ATOM 2224 C C . SER A 1 292 ? -3.229 -3.587 -9.417 1.00 97.38 292 SER A C 1
ATOM 2226 O O . SER A 1 292 ? -4.297 -3.867 -9.942 1.00 97.38 292 SER A O 1
ATOM 2228 N N . SER A 1 293 ? -3.045 -3.718 -8.095 1.00 98.44 293 SER A N 1
ATOM 2229 C CA . SER A 1 293 ? -4.065 -4.265 -7.166 1.00 98.44 293 SER A CA 1
ATOM 2230 C C . SER A 1 293 ? -5.163 -3.245 -6.803 1.00 98.44 293 SER A C 1
ATOM 2232 O O . SER A 1 293 ? -5.427 -2.982 -5.628 1.00 98.44 293 SER A O 1
ATOM 2234 N N . SER A 1 294 ? -5.772 -2.626 -7.816 1.00 98.31 294 SER A N 1
ATOM 2235 C CA . SER A 1 294 ? -6.705 -1.503 -7.679 1.00 98.31 294 SER A CA 1
ATOM 2236 C C . SER A 1 294 ? -7.985 -1.865 -6.926 1.00 98.31 294 SER A C 1
ATOM 2238 O O . SER A 1 294 ? -8.329 -1.205 -5.944 1.00 98.31 294 SER A O 1
ATOM 2240 N N . GLY A 1 295 ? -8.664 -2.936 -7.337 1.00 98.31 295 GLY A N 1
ATOM 2241 C CA . GLY A 1 295 ? -9.890 -3.420 -6.705 1.00 98.31 295 GLY A CA 1
ATOM 2242 C C . GLY A 1 295 ? -9.655 -3.898 -5.273 1.00 98.31 295 GLY A C 1
ATOM 2243 O O . GLY A 1 295 ? -10.445 -3.567 -4.392 1.00 98.31 295 GLY A O 1
ATOM 2244 N N . SER A 1 296 ? -8.536 -4.586 -5.004 1.00 98.75 296 SER A N 1
ATOM 2245 C CA . SER A 1 296 ? -8.172 -5.029 -3.648 1.00 98.75 296 SER A CA 1
ATOM 2246 C C . SER A 1 296 ? -8.023 -3.857 -2.674 1.00 98.75 296 SER A C 1
ATOM 2248 O O . SER A 1 296 ? -8.625 -3.873 -1.601 1.00 98.75 296 SER A O 1
ATOM 2250 N N . ALA A 1 297 ? -7.276 -2.810 -3.044 1.00 98.62 297 ALA A N 1
ATOM 2251 C CA . ALA A 1 297 ? -7.114 -1.646 -2.173 1.00 98.62 297 ALA A CA 1
ATOM 2252 C C . ALA A 1 297 ? -8.412 -0.846 -2.011 1.00 98.62 297 ALA A C 1
ATOM 2254 O O . ALA A 1 297 ? -8.737 -0.442 -0.896 1.00 98.62 297 ALA A O 1
ATOM 2255 N N . ALA A 1 298 ? -9.186 -0.662 -3.084 1.00 97.19 298 ALA A N 1
ATOM 2256 C CA . ALA A 1 298 ? -10.458 0.051 -3.022 1.00 97.19 298 ALA A CA 1
ATOM 2257 C C . ALA A 1 298 ? -11.525 -0.704 -2.203 1.00 97.19 298 ALA A C 1
ATOM 2259 O O . ALA A 1 298 ? -12.294 -0.073 -1.475 1.00 97.19 298 ALA A O 1
ATOM 2260 N N . ALA A 1 299 ? -11.556 -2.040 -2.258 1.00 96.19 299 ALA A N 1
ATOM 2261 C CA . ALA A 1 299 ? -12.463 -2.864 -1.454 1.00 96.19 299 ALA A CA 1
ATOM 2262 C C . ALA A 1 299 ? -12.170 -2.736 0.051 1.00 96.19 299 ALA A C 1
ATOM 2264 O O . ALA A 1 299 ? -13.094 -2.613 0.857 1.00 96.19 299 ALA A O 1
ATOM 2265 N N . VAL A 1 300 ? -10.888 -2.691 0.426 1.00 97.00 300 VAL A N 1
ATOM 2266 C CA . VAL A 1 300 ? -10.474 -2.445 1.815 1.00 97.00 300 VAL A CA 1
ATOM 2267 C C . VAL A 1 300 ? -10.768 -1.002 2.223 1.00 97.00 300 VAL A C 1
ATOM 2269 O O . VAL A 1 300 ? -11.397 -0.758 3.250 1.00 97.00 300 VAL A O 1
ATOM 2272 N N . ALA A 1 301 ? -10.368 -0.029 1.404 1.00 92.12 301 ALA A N 1
ATOM 2273 C CA . ALA A 1 301 ? -10.518 1.391 1.711 1.00 92.12 301 ALA A CA 1
ATOM 2274 C C . ALA A 1 301 ? -11.986 1.823 1.845 1.00 92.12 301 ALA A C 1
ATOM 2276 O O . ALA A 1 301 ? -12.295 2.642 2.705 1.00 92.12 301 ALA A O 1
ATOM 2277 N N . SER A 1 302 ? -12.897 1.222 1.073 1.00 88.50 302 SER A N 1
ATOM 2278 C CA . SER A 1 302 ? -14.350 1.437 1.182 1.00 88.50 302 SER A CA 1
ATOM 2279 C C . SER A 1 302 ? -15.011 0.719 2.367 1.00 88.50 302 SER A C 1
ATOM 2281 O O . SER A 1 302 ? -16.202 0.910 2.604 1.00 88.50 302 SER A O 1
ATOM 2283 N N . GLY A 1 303 ? -14.265 -0.089 3.129 1.00 86.44 303 GLY A N 1
ATOM 2284 C CA . GLY A 1 303 ? -14.768 -0.791 4.312 1.00 86.44 303 GLY A CA 1
ATOM 2285 C C . GLY A 1 303 ? -15.614 -2.028 4.006 1.00 86.44 303 GLY A C 1
ATOM 2286 O O . GLY A 1 303 ? -16.249 -2.555 4.917 1.00 86.44 303 GLY A O 1
ATOM 2287 N N . LEU A 1 304 ? -15.619 -2.506 2.755 1.00 87.94 304 LEU A N 1
ATOM 2288 C CA . LEU A 1 304 ? -16.340 -3.722 2.363 1.00 87.94 304 LEU A CA 1
ATOM 2289 C C . LEU A 1 304 ? -15.653 -4.988 2.880 1.00 87.94 304 LEU A C 1
ATOM 2291 O O . LEU A 1 304 ? -16.325 -5.951 3.239 1.00 87.94 304 LEU A O 1
ATOM 2295 N N . VAL A 1 305 ? -14.322 -4.991 2.938 1.00 95.25 305 VAL A N 1
ATOM 2296 C CA . VAL A 1 305 ? -13.543 -6.094 3.513 1.00 95.25 305 VAL A CA 1
ATOM 2297 C C . VAL A 1 305 ? -12.450 -5.560 4.439 1.00 95.25 305 VAL A C 1
ATOM 2299 O O . VAL A 1 305 ? -11.858 -4.524 4.142 1.00 95.25 305 VAL A O 1
ATOM 2302 N N . PRO A 1 306 ? -12.141 -6.238 5.557 1.00 95.50 306 PRO A N 1
ATOM 2303 C CA . PRO A 1 306 ? -10.998 -5.884 6.397 1.00 95.50 306 PRO A CA 1
ATOM 2304 C C . PRO A 1 306 ? -9.655 -6.276 5.768 1.00 95.50 306 PRO A C 1
ATOM 2306 O O . PRO A 1 306 ? -8.632 -5.683 6.104 1.00 95.50 306 PRO A O 1
ATOM 2309 N N . LEU A 1 307 ? -9.654 -7.270 4.874 1.00 98.50 307 LEU A N 1
ATOM 2310 C CA . LEU A 1 307 ? -8.453 -7.868 4.303 1.00 98.50 307 LEU A CA 1
ATOM 2311 C C . LEU A 1 307 ? -8.668 -8.193 2.821 1.00 98.50 307 LEU A C 1
ATOM 2313 O O . LEU A 1 307 ? -9.702 -8.736 2.430 1.00 98.50 307 LEU A O 1
ATOM 2317 N N . ALA A 1 308 ? -7.661 -7.902 2.008 1.00 98.81 308 ALA A N 1
ATOM 2318 C CA . ALA A 1 308 ? -7.580 -8.340 0.626 1.00 98.81 308 ALA A CA 1
ATOM 2319 C C . ALA A 1 308 ? -6.179 -8.867 0.294 1.00 98.81 308 ALA A C 1
ATOM 2321 O O . ALA A 1 308 ? -5.194 -8.503 0.937 1.00 98.81 308 ALA A O 1
ATOM 2322 N N . LEU A 1 309 ? -6.092 -9.710 -0.729 1.00 98.62 309 LEU A N 1
ATOM 2323 C CA . LEU A 1 309 ? -4.837 -10.194 -1.298 1.00 98.62 309 LEU A CA 1
ATOM 2324 C C . LEU A 1 309 ? -4.489 -9.368 -2.543 1.00 98.62 309 LEU A C 1
ATOM 2326 O O . LEU A 1 309 ? -5.360 -9.064 -3.364 1.00 98.62 309 LEU A O 1
ATOM 2330 N N . GLY A 1 310 ? -3.216 -8.999 -2.679 1.00 97.56 310 GLY A N 1
ATOM 2331 C CA . GLY A 1 310 ? -2.659 -8.378 -3.878 1.00 97.56 310 GLY A CA 1
ATOM 2332 C C . GLY A 1 310 ? -1.332 -9.007 -4.305 1.00 97.56 310 GLY A C 1
ATOM 2333 O O . GLY A 1 310 ? -0.782 -9.873 -3.621 1.00 97.56 310 GLY A O 1
ATOM 2334 N N . LEU A 1 311 ? -0.822 -8.535 -5.444 1.00 96.62 311 LEU A N 1
ATOM 2335 C CA . LEU A 1 311 ? 0.486 -8.911 -5.986 1.00 96.62 311 LEU A CA 1
ATOM 2336 C C . LEU A 1 311 ? 1.297 -7.657 -6.311 1.00 96.62 311 LEU A C 1
ATOM 2338 O O . LEU A 1 311 ? 0.735 -6.665 -6.777 1.00 96.62 311 LEU A O 1
ATOM 2342 N N . ASP A 1 312 ? 2.605 -7.696 -6.054 1.00 97.56 312 ASP A N 1
ATOM 2343 C CA . ASP A 1 312 ? 3.530 -6.560 -6.134 1.00 97.56 312 ASP A CA 1
ATOM 2344 C C . ASP A 1 312 ? 4.817 -6.936 -6.886 1.00 97.56 312 ASP A C 1
ATOM 2346 O O . ASP A 1 312 ? 5.738 -7.528 -6.318 1.00 97.56 312 ASP A O 1
ATOM 2350 N N . GLY A 1 313 ? 4.871 -6.586 -8.178 1.00 95.31 313 GLY A N 1
ATOM 2351 C CA . GLY A 1 313 ? 6.060 -6.714 -9.038 1.00 95.31 313 GLY A CA 1
ATOM 2352 C C . GLY A 1 313 ? 6.882 -5.429 -9.171 1.00 95.31 313 GLY A C 1
ATOM 2353 O O . GLY A 1 313 ? 8.087 -5.476 -9.407 1.00 95.31 313 GLY A O 1
ATOM 2354 N N . GLY A 1 314 ? 6.248 -4.274 -8.973 1.00 95.50 314 GLY A N 1
ATOM 2355 C CA . GLY A 1 314 ? 6.859 -2.943 -9.045 1.00 95.50 314 GLY A CA 1
ATOM 2356 C C . GLY A 1 314 ? 6.101 -1.924 -8.199 1.00 95.50 314 GLY A C 1
ATOM 2357 O O . GLY A 1 314 ? 5.839 -0.823 -8.663 1.00 95.50 314 GLY A O 1
ATOM 2358 N N . GLY A 1 315 ? 5.650 -2.332 -7.009 1.00 97.38 315 GLY A N 1
ATOM 2359 C CA . GLY A 1 315 ? 4.832 -1.522 -6.103 1.00 97.38 315 GLY A CA 1
ATOM 2360 C C . GLY A 1 315 ? 3.346 -1.854 -6.101 1.00 97.38 315 GLY A C 1
ATOM 2361 O O . GLY A 1 315 ? 2.584 -1.170 -5.436 1.00 97.38 315 GLY A O 1
ATOM 2362 N N . SER A 1 316 ? 2.897 -2.885 -6.812 1.00 97.88 316 SER A N 1
ATOM 2363 C CA . SER A 1 316 ? 1.469 -3.102 -7.075 1.00 97.88 316 SER A CA 1
ATOM 2364 C C . SER A 1 316 ? 0.593 -3.500 -5.876 1.00 97.88 316 SER A C 1
ATOM 2366 O O . SER A 1 316 ? -0.623 -3.564 -6.042 1.00 97.88 316 SER A O 1
ATOM 2368 N N . ILE A 1 317 ? 1.159 -3.695 -4.679 1.00 98.81 317 ILE A N 1
ATOM 2369 C CA . ILE A 1 317 ? 0.431 -3.692 -3.394 1.00 98.81 317 ILE A CA 1
ATOM 2370 C C . ILE A 1 317 ? 0.567 -2.315 -2.735 1.00 98.81 317 ILE A C 1
ATOM 2372 O O . ILE A 1 317 ? -0.421 -1.689 -2.368 1.00 98.81 317 ILE A O 1
ATOM 2376 N N . ARG A 1 318 ? 1.799 -1.810 -2.623 1.00 98.81 318 ARG A N 1
ATOM 2377 C CA . ARG A 1 318 ? 2.132 -0.593 -1.861 1.00 98.81 318 ARG A CA 1
ATOM 2378 C C . ARG A 1 318 ? 1.600 0.702 -2.487 1.00 98.81 318 ARG A C 1
ATOM 2380 O O . ARG A 1 318 ? 1.153 1.584 -1.764 1.00 98.81 318 ARG A O 1
ATOM 2387 N N . ILE A 1 319 ? 1.612 0.811 -3.814 1.00 98.88 319 ILE A N 1
ATOM 2388 C CA . ILE A 1 319 ? 1.098 1.950 -4.588 1.00 98.88 319 ILE A CA 1
ATOM 2389 C C . ILE A 1 319 ? -0.413 2.115 -4.374 1.00 98.88 319 ILE A C 1
ATOM 2391 O O . ILE A 1 319 ? -0.812 3.187 -3.912 1.00 98.88 319 ILE A O 1
ATOM 2395 N N . PRO A 1 320 ? -1.265 1.106 -4.660 1.00 98.81 320 PRO A N 1
ATOM 2396 C CA . PRO A 1 320 ? -2.696 1.263 -4.444 1.00 98.81 320 PRO A CA 1
ATOM 2397 C C . PRO A 1 320 ? -3.048 1.393 -2.958 1.00 98.81 320 PRO A C 1
ATOM 2399 O O . PRO A 1 320 ? -3.932 2.178 -2.622 1.00 98.81 320 PRO A O 1
ATOM 2402 N N . SER A 1 321 ? -2.312 0.736 -2.053 1.00 98.75 321 SER A N 1
ATOM 2403 C CA . SER A 1 321 ? -2.453 0.978 -0.612 1.00 98.75 321 SER A CA 1
ATOM 2404 C C . SER A 1 321 ? -2.179 2.436 -0.236 1.00 98.75 321 SER A C 1
ATOM 2406 O O . SER A 1 321 ? -2.979 3.043 0.474 1.00 98.75 321 SER A O 1
ATOM 2408 N N . SER A 1 322 ? -1.112 3.031 -0.781 1.00 98.31 322 SER A N 1
ATOM 2409 C CA . SER A 1 322 ? -0.761 4.432 -0.537 1.00 98.31 322 SER A CA 1
ATOM 2410 C C . SER A 1 322 ? -1.842 5.392 -1.021 1.00 98.31 322 SER A C 1
ATOM 2412 O O . SER A 1 322 ? -2.269 6.266 -0.272 1.00 98.31 322 SER A O 1
ATOM 2414 N N . MET A 1 323 ? -2.315 5.206 -2.254 1.00 98.38 323 MET A N 1
ATOM 2415 C CA . MET A 1 323 ? -3.307 6.084 -2.881 1.00 98.38 323 MET A CA 1
ATOM 2416 C C . MET A 1 323 ? -4.717 5.917 -2.309 1.00 98.38 323 MET A C 1
ATOM 2418 O O . MET A 1 323 ? -5.493 6.871 -2.333 1.00 98.38 323 MET A O 1
ATOM 2422 N N . CYS A 1 324 ? -5.055 4.732 -1.799 1.00 95.94 324 CYS A N 1
ATOM 2423 C CA . CYS A 1 324 ? -6.342 4.450 -1.164 1.00 95.94 324 CYS A CA 1
ATOM 2424 C C . CYS A 1 324 ? -6.299 4.558 0.369 1.00 95.94 324 CYS A C 1
ATOM 2426 O O . CYS A 1 324 ? -7.290 4.233 1.010 1.00 95.94 324 CYS A O 1
ATOM 2428 N N . GLY A 1 325 ? -5.187 4.998 0.971 1.00 94.56 325 GLY A N 1
ATOM 2429 C CA . GLY A 1 325 ? -5.110 5.260 2.412 1.00 94.56 325 GLY A CA 1
ATOM 2430 C C . GLY A 1 325 ? -5.241 4.017 3.293 1.00 94.56 325 GLY A C 1
ATOM 2431 O O . GLY A 1 325 ? -5.799 4.096 4.384 1.00 94.56 325 GLY A O 1
ATOM 2432 N N . VAL A 1 326 ? -4.730 2.876 2.831 1.00 96.69 326 VAL A N 1
ATOM 2433 C CA . VAL A 1 326 ? -4.740 1.593 3.553 1.00 96.69 326 VAL A CA 1
ATOM 2434 C C . VAL A 1 326 ? -3.321 1.041 3.687 1.00 96.69 326 VAL A C 1
ATOM 2436 O O . VAL A 1 326 ? -2.378 1.556 3.089 1.00 96.69 326 VAL A O 1
ATOM 2439 N N . VAL A 1 327 ? -3.141 -0.005 4.489 1.00 98.75 327 VAL A N 1
ATOM 2440 C CA . VAL A 1 327 ? -1.842 -0.651 4.696 1.00 98.75 327 VAL A CA 1
ATOM 2441 C C . VAL A 1 327 ? -1.629 -1.728 3.640 1.00 98.75 327 VAL A C 1
ATOM 2443 O O . VAL A 1 327 ? -2.543 -2.490 3.333 1.00 98.75 327 VAL A O 1
ATOM 2446 N N . GLY A 1 328 ? -0.426 -1.801 3.073 1.00 98.81 328 GLY A N 1
ATOM 2447 C CA . GLY A 1 328 ? -0.051 -2.838 2.107 1.00 98.81 328 GLY A CA 1
ATOM 2448 C C . GLY A 1 328 ? 1.318 -3.414 2.417 1.00 98.81 328 GLY A C 1
ATOM 2449 O O . GLY A 1 328 ? 2.290 -2.662 2.487 1.00 98.81 328 GLY A O 1
ATOM 2450 N N . ILE A 1 329 ? 1.405 -4.735 2.582 1.00 98.88 329 ILE A N 1
ATOM 2451 C CA . ILE A 1 329 ? 2.665 -5.433 2.858 1.00 98.88 329 ILE A CA 1
ATOM 2452 C C . ILE A 1 329 ? 3.114 -6.157 1.591 1.00 98.88 329 ILE A C 1
ATOM 2454 O O . ILE A 1 329 ? 2.411 -7.025 1.081 1.00 98.88 329 ILE A O 1
ATOM 2458 N N . LYS A 1 330 ? 4.323 -5.840 1.128 1.00 98.56 330 LYS A N 1
ATOM 2459 C CA . LYS A 1 330 ? 5.103 -6.650 0.194 1.00 98.56 330 LYS A CA 1
ATOM 2460 C C . LYS A 1 330 ? 6.117 -7.475 1.000 1.00 98.56 330 LYS A C 1
ATOM 2462 O O . LYS A 1 330 ? 7.142 -6.920 1.399 1.00 98.56 330 LYS A O 1
ATOM 2467 N N . PRO A 1 331 ? 5.892 -8.777 1.228 1.00 97.56 331 PRO A N 1
ATOM 2468 C CA . PRO A 1 331 ? 6.809 -9.610 2.007 1.00 97.56 331 PRO A CA 1
ATOM 2469 C C . PRO A 1 331 ? 8.186 -9.773 1.343 1.00 97.56 331 PRO A C 1
ATOM 2471 O O . PRO A 1 331 ? 8.390 -9.333 0.205 1.00 97.56 331 PRO A O 1
ATOM 2474 N N . THR A 1 332 ? 9.137 -10.417 2.027 1.00 97.00 332 THR A N 1
ATOM 2475 C CA . THR A 1 332 ? 10.394 -10.872 1.404 1.00 97.00 332 THR A CA 1
ATOM 2476 C C . THR A 1 332 ? 10.080 -11.767 0.201 1.00 97.00 332 THR A C 1
ATOM 2478 O O . THR A 1 332 ? 9.072 -12.476 0.183 1.00 97.00 332 THR A O 1
ATOM 2481 N N . PHE A 1 333 ? 10.918 -11.744 -0.834 1.00 94.62 333 PHE A N 1
ATOM 2482 C CA . PHE A 1 333 ? 10.764 -12.647 -1.975 1.00 94.62 333 PHE A CA 1
ATOM 2483 C C . PHE A 1 333 ? 10.651 -14.112 -1.511 1.00 94.62 333 PHE A C 1
ATOM 2485 O O . PHE A 1 333 ? 11.482 -14.580 -0.735 1.00 94.62 333 PHE A O 1
ATOM 2492 N N . GLN A 1 334 ? 9.618 -14.825 -1.981 1.00 91.25 334 GLN A N 1
ATOM 2493 C CA . GLN A 1 334 ? 9.278 -16.215 -1.606 1.00 91.25 334 GLN A CA 1
ATOM 2494 C C . GLN A 1 334 ? 8.860 -16.438 -0.137 1.00 91.25 334 GLN A C 1
ATOM 2496 O O . GLN A 1 334 ? 8.710 -17.581 0.294 1.00 91.25 334 GLN A O 1
ATOM 2501 N N . ARG A 1 335 ? 8.627 -15.375 0.645 1.00 94.44 335 ARG A N 1
ATOM 2502 C CA . ARG A 1 335 ? 8.012 -15.480 1.980 1.00 94.44 335 ARG A CA 1
ATOM 2503 C C . ARG A 1 335 ? 6.590 -16.035 1.909 1.00 94.44 335 ARG A C 1
ATOM 2505 O O . ARG A 1 335 ? 6.218 -16.898 2.698 1.00 94.44 335 ARG A O 1
ATOM 2512 N N . VAL A 1 336 ? 5.818 -15.545 0.946 1.00 94.50 336 VAL A N 1
ATOM 2513 C CA . VAL A 1 336 ? 4.545 -16.131 0.520 1.00 94.50 336 VAL A CA 1
ATOM 2514 C C . VAL A 1 336 ? 4.816 -16.874 -0.794 1.00 94.50 336 VAL A C 1
ATOM 2516 O O . VAL A 1 336 ? 5.539 -16.317 -1.632 1.00 94.50 336 VAL A O 1
ATOM 2519 N N . PRO A 1 337 ? 4.289 -18.099 -0.984 1.00 90.44 337 PRO A N 1
ATOM 2520 C CA . PRO A 1 337 ? 4.429 -18.827 -2.241 1.00 90.44 337 PRO A CA 1
ATOM 2521 C C . PRO A 1 337 ? 3.949 -17.982 -3.427 1.00 90.44 337 PRO A C 1
ATOM 2523 O O . PRO A 1 337 ? 3.016 -17.188 -3.265 1.00 90.44 337 PRO A O 1
ATOM 2526 N N . PRO A 1 338 ? 4.578 -18.115 -4.606 1.00 83.75 338 PRO A N 1
ATOM 2527 C CA . PRO A 1 338 ? 4.126 -17.397 -5.788 1.00 83.75 338 PRO A CA 1
ATOM 2528 C C . PRO A 1 338 ? 2.693 -17.811 -6.152 1.00 83.75 338 PRO A C 1
ATOM 2530 O O . PRO A 1 338 ? 2.305 -18.962 -5.963 1.00 83.75 338 PRO A O 1
ATOM 2533 N N . ALA A 1 339 ? 1.930 -16.859 -6.682 1.00 73.50 339 ALA A N 1
ATOM 2534 C CA . ALA A 1 339 ? 0.633 -17.075 -7.312 1.00 73.50 339 ALA A CA 1
ATOM 2535 C C . ALA A 1 339 ? 0.709 -16.496 -8.729 1.00 73.50 339 ALA A C 1
ATOM 2537 O O . ALA A 1 339 ? 1.280 -15.415 -8.892 1.00 73.50 339 ALA A O 1
ATOM 2538 N N . ALA A 1 340 ? 0.196 -17.242 -9.711 1.00 61.84 340 ALA A N 1
ATOM 2539 C CA . ALA A 1 340 ? 0.397 -17.035 -11.151 1.00 61.84 340 ALA A CA 1
ATOM 2540 C C . ALA A 1 340 ? 1.877 -16.940 -11.611 1.00 61.84 340 ALA A C 1
ATOM 2542 O O . ALA A 1 340 ? 2.800 -16.595 -10.873 1.00 61.84 340 ALA A O 1
ATOM 2543 N N . ALA A 1 341 ? 2.138 -17.304 -12.869 1.00 60.84 341 ALA A N 1
ATOM 2544 C CA . ALA A 1 341 ? 3.500 -17.436 -13.401 1.00 60.84 341 ALA A CA 1
ATOM 2545 C C . ALA A 1 341 ? 4.092 -16.130 -13.981 1.00 60.84 341 ALA A C 1
ATOM 2547 O O . ALA A 1 341 ? 5.209 -16.161 -14.493 1.00 60.84 341 ALA A O 1
ATOM 2548 N N . ASP A 1 342 ? 3.386 -14.995 -13.909 1.00 66.62 342 ASP A N 1
ATOM 2549 C CA . ASP A 1 342 ? 3.585 -13.855 -14.822 1.00 66.62 342 ASP A CA 1
ATOM 2550 C C . ASP A 1 342 ? 4.899 -13.068 -14.643 1.00 66.62 342 ASP A C 1
ATOM 2552 O O . ASP A 1 342 ? 5.435 -12.554 -15.627 1.00 66.62 342 ASP A O 1
ATOM 2556 N N . CYS A 1 343 ? 5.460 -12.983 -13.431 1.00 81.56 343 CYS A N 1
ATOM 2557 C CA . CYS A 1 343 ? 6.718 -12.262 -13.149 1.00 81.56 343 CYS A CA 1
ATOM 2558 C C . CYS A 1 343 ? 7.543 -12.948 -12.037 1.00 81.56 343 CYS A C 1
ATOM 2560 O O . CYS A 1 343 ? 7.607 -12.454 -10.902 1.00 81.56 343 CYS A O 1
ATOM 2562 N N . PRO A 1 344 ? 8.174 -14.102 -12.322 1.00 86.19 344 PRO A N 1
ATOM 2563 C CA . PRO A 1 344 ? 8.689 -15.015 -11.303 1.00 86.19 344 PRO A CA 1
ATOM 2564 C C . PRO A 1 344 ? 9.856 -14.469 -10.467 1.00 86.19 344 PRO A C 1
ATOM 2566 O O . PRO A 1 344 ? 10.142 -15.033 -9.409 1.00 86.19 344 PRO A O 1
ATOM 2569 N N . SER A 1 345 ? 10.555 -13.411 -10.902 1.00 91.94 345 SER A N 1
ATOM 2570 C CA . SER A 1 345 ? 11.729 -12.899 -10.172 1.00 91.94 345 SER A CA 1
ATOM 2571 C C . SER A 1 345 ? 11.512 -11.588 -9.415 1.00 91.94 345 SER A C 1
ATOM 2573 O O . SER A 1 345 ? 12.392 -11.187 -8.649 1.00 91.94 345 SER A O 1
ATOM 2575 N N . VAL A 1 346 ? 10.373 -10.915 -9.608 1.00 93.62 346 VAL A N 1
ATOM 2576 C CA . VAL A 1 346 ? 10.078 -9.611 -8.976 1.00 93.62 346 VAL A CA 1
ATOM 2577 C C . VAL A 1 346 ? 8.714 -9.537 -8.296 1.00 93.62 346 VAL A C 1
ATOM 2579 O O . VAL A 1 346 ? 8.521 -8.654 -7.453 1.00 93.62 346 VAL A O 1
ATOM 2582 N N . ALA A 1 347 ? 7.777 -10.426 -8.640 1.00 91.94 347 ALA A N 1
ATOM 2583 C CA . ALA A 1 347 ? 6.447 -10.453 -8.048 1.00 91.94 347 ALA A CA 1
ATOM 2584 C C . ALA A 1 347 ? 6.461 -11.037 -6.631 1.00 91.94 347 ALA A C 1
ATOM 2586 O O . ALA A 1 347 ? 7.210 -11.957 -6.303 1.00 91.94 347 ALA A O 1
ATOM 2587 N N . HIS A 1 348 ? 5.612 -10.465 -5.784 1.00 94.75 348 HIS A N 1
ATOM 2588 C CA . HIS A 1 348 ? 5.400 -10.881 -4.406 1.00 94.75 348 HIS A CA 1
ATOM 2589 C C . HIS A 1 348 ? 3.901 -10.917 -4.134 1.00 94.75 348 HIS A C 1
ATOM 2591 O O . HIS A 1 348 ? 3.202 -9.969 -4.488 1.00 94.75 348 HIS A O 1
ATOM 2597 N N . VAL A 1 349 ? 3.426 -11.960 -3.462 1.00 96.25 349 VAL A N 1
ATOM 2598 C CA . VAL A 1 349 ? 2.052 -12.026 -2.951 1.00 96.25 349 VAL A CA 1
ATOM 2599 C C . VAL A 1 349 ? 2.018 -11.413 -1.554 1.00 96.25 349 VAL A C 1
ATOM 2601 O O . VAL A 1 349 ? 2.917 -11.660 -0.748 1.00 96.25 349 VAL A O 1
ATOM 2604 N N . GLY A 1 350 ? 0.997 -10.615 -1.245 1.00 98.06 350 GLY A N 1
ATOM 2605 C CA . GLY A 1 350 ? 0.889 -9.999 0.074 1.00 98.06 350 GLY A CA 1
ATOM 2606 C C . GLY A 1 350 ? -0.479 -9.394 0.396 1.00 98.06 350 GLY A C 1
ATOM 2607 O O . GLY A 1 350 ? -1.333 -9.263 -0.484 1.00 98.06 350 GLY A O 1
ATOM 2608 N N . PRO A 1 351 ? -0.709 -9.053 1.675 1.00 98.75 351 PRO A N 1
ATOM 2609 C CA . PRO A 1 351 ? -1.983 -8.532 2.155 1.00 98.75 351 PRO A CA 1
ATOM 2610 C C . PRO A 1 351 ? -2.112 -7.014 1.985 1.00 98.75 351 PRO A C 1
ATOM 2612 O O . PRO A 1 351 ? -1.142 -6.256 2.096 1.00 98.75 351 PRO A O 1
ATOM 2615 N N . ILE A 1 352 ? -3.359 -6.580 1.826 1.00 98.94 352 ILE A N 1
ATOM 2616 C CA . ILE A 1 352 ? -3.821 -5.199 1.957 1.00 98.94 352 ILE A CA 1
ATOM 2617 C C . ILE A 1 352 ? -4.900 -5.175 3.041 1.00 98.94 352 ILE A C 1
ATOM 2619 O O . ILE A 1 352 ? -5.829 -5.979 2.992 1.00 98.94 352 ILE A O 1
ATOM 2623 N N . ALA A 1 353 ? -4.797 -4.273 4.015 1.00 98.44 353 ALA A N 1
ATOM 2624 C CA . ALA A 1 353 ? -5.772 -4.161 5.101 1.00 98.44 353 ALA A CA 1
ATOM 2625 C C . ALA A 1 353 ? -5.909 -2.721 5.609 1.00 98.44 353 ALA A C 1
ATOM 2627 O O . ALA A 1 353 ? -5.061 -1.869 5.352 1.00 98.44 353 ALA A O 1
ATOM 2628 N N . ALA A 1 354 ? -6.975 -2.440 6.357 1.00 89.88 354 ALA A N 1
ATOM 2629 C CA . ALA A 1 354 ? -7.233 -1.106 6.905 1.00 89.88 354 ALA A CA 1
ATOM 2630 C C . ALA A 1 354 ? -6.427 -0.784 8.180 1.00 89.88 354 ALA A C 1
ATOM 2632 O O . ALA A 1 354 ? -6.511 0.333 8.701 1.00 89.88 354 ALA A O 1
ATOM 2633 N N . SER A 1 355 ? -5.683 -1.759 8.707 1.00 93.88 355 SER A N 1
ATOM 2634 C CA . SER A 1 355 ? -4.774 -1.570 9.834 1.00 93.88 355 SER A CA 1
ATOM 2635 C C . SER A 1 355 ? -3.490 -2.375 9.667 1.00 93.88 355 SER A C 1
ATOM 2637 O O . SER A 1 355 ? -3.475 -3.398 8.975 1.00 93.88 355 SER A O 1
ATOM 2639 N N . VAL A 1 356 ? -2.413 -1.942 10.330 1.00 96.81 356 VAL A N 1
ATOM 2640 C CA . VAL A 1 356 ? -1.136 -2.672 10.303 1.00 96.81 356 VAL A CA 1
ATOM 2641 C C . VAL A 1 356 ? -1.311 -4.063 10.907 1.00 96.81 356 VAL A C 1
ATOM 2643 O O . VAL A 1 356 ? -0.794 -5.036 10.366 1.00 96.81 356 VAL A O 1
ATOM 2646 N N . ARG A 1 357 ? -2.100 -4.191 11.980 1.00 96.50 357 ARG A N 1
ATOM 2647 C CA . ARG A 1 357 ? -2.361 -5.485 12.623 1.00 96.50 357 ARG A CA 1
ATOM 2648 C C . ARG A 1 357 ? -3.122 -6.453 11.717 1.00 96.50 357 ARG A C 1
ATOM 2650 O O . ARG A 1 357 ? -2.716 -7.607 11.614 1.00 96.50 357 ARG A O 1
ATOM 2657 N N . ASP A 1 358 ? -4.189 -6.004 11.057 1.00 97.56 358 ASP A N 1
ATOM 2658 C CA . ASP A 1 358 ? -4.960 -6.867 10.151 1.00 97.56 358 ASP A CA 1
ATOM 2659 C C . ASP A 1 358 ? -4.111 -7.298 8.943 1.00 97.56 358 ASP A C 1
ATOM 2661 O O . ASP A 1 358 ? -4.156 -8.460 8.530 1.00 97.56 358 ASP A O 1
ATOM 2665 N N . ALA A 1 359 ? -3.261 -6.399 8.430 1.00 98.50 359 ALA A N 1
ATOM 2666 C CA . ALA A 1 359 ? -2.300 -6.735 7.384 1.00 98.50 359 ALA A CA 1
ATOM 2667 C C . ALA A 1 359 ? -1.294 -7.790 7.881 1.00 98.50 359 ALA A C 1
ATOM 2669 O O . ALA A 1 359 ? -1.051 -8.772 7.182 1.00 98.50 359 ALA A O 1
ATOM 2670 N N . SER A 1 360 ? -0.763 -7.650 9.103 1.00 98.50 360 SER A N 1
ATOM 2671 C CA . SER A 1 360 ? 0.136 -8.635 9.725 1.00 98.50 360 SER A CA 1
ATOM 2672 C C . SER A 1 360 ? -0.511 -10.011 9.905 1.00 98.50 360 SER A C 1
ATOM 2674 O O . SER A 1 360 ? 0.164 -11.022 9.724 1.00 98.50 360 SER A O 1
ATOM 2676 N N . ILE A 1 361 ? -1.812 -10.073 10.218 1.00 98.31 361 ILE A N 1
ATOM 2677 C CA . ILE A 1 361 ? -2.562 -11.338 10.307 1.00 98.31 361 ILE A CA 1
ATOM 2678 C C . ILE A 1 361 ? -2.615 -12.019 8.937 1.00 98.31 361 ILE A C 1
ATOM 2680 O O . ILE A 1 361 ? -2.253 -13.189 8.820 1.00 98.31 361 ILE A O 1
ATOM 2684 N N . GLY A 1 362 ? -3.006 -11.282 7.892 1.00 98.31 362 GLY A N 1
ATOM 2685 C CA . GLY A 1 362 ? -3.017 -11.809 6.525 1.00 98.31 362 GLY A CA 1
ATOM 2686 C C . GLY A 1 362 ? -1.630 -12.274 6.074 1.00 98.31 362 GLY A C 1
ATOM 2687 O O . GLY A 1 362 ? -1.488 -13.356 5.509 1.00 98.31 362 GLY A O 1
ATOM 2688 N N . TYR A 1 363 ? -0.596 -11.492 6.387 1.00 98.50 363 TYR A N 1
ATOM 2689 C CA . TYR A 1 363 ? 0.802 -11.831 6.130 1.00 98.50 363 TYR A CA 1
ATOM 2690 C C . TYR A 1 363 ? 1.191 -13.153 6.798 1.00 98.50 363 TYR A C 1
ATOM 2692 O O . TYR A 1 363 ? 1.717 -14.042 6.129 1.00 98.50 363 TYR A O 1
ATOM 2700 N N . ALA A 1 364 ? 0.900 -13.304 8.090 1.00 97.56 364 ALA A N 1
ATOM 2701 C CA . ALA A 1 364 ? 1.263 -14.491 8.849 1.00 97.56 364 ALA A CA 1
ATOM 2702 C C . ALA A 1 364 ? 0.544 -15.753 8.346 1.00 97.56 364 ALA A C 1
ATOM 2704 O O . ALA A 1 364 ? 1.165 -16.809 8.277 1.00 97.56 364 ALA A O 1
ATOM 2705 N N . ILE A 1 365 ? -0.726 -15.639 7.941 1.00 97.69 365 ILE A N 1
ATOM 2706 C CA . ILE A 1 365 ? -1.512 -16.758 7.396 1.00 97.69 365 ILE A CA 1
ATOM 2707 C C . ILE A 1 365 ? -1.000 -17.187 6.018 1.00 97.69 365 ILE A C 1
ATOM 2709 O O . ILE A 1 365 ? -0.904 -18.378 5.741 1.00 97.69 365 ILE A O 1
ATOM 2713 N N . MET A 1 366 ? -0.681 -16.232 5.142 1.00 97.00 366 MET A N 1
ATOM 2714 C CA . MET A 1 366 ? -0.246 -16.543 3.777 1.00 97.00 366 MET A CA 1
ATOM 2715 C C . MET A 1 366 ? 1.207 -17.030 3.704 1.00 97.00 366 MET A C 1
ATOM 2717 O O . MET A 1 366 ? 1.561 -17.736 2.762 1.00 97.00 366 MET A O 1
ATOM 2721 N N . SER A 1 367 ? 2.052 -16.672 4.671 1.00 95.50 367 SER A N 1
ATOM 2722 C CA . SER A 1 367 ? 3.492 -16.963 4.654 1.00 95.50 367 SER A CA 1
ATOM 2723 C C . SER A 1 367 ? 3.841 -18.429 4.912 1.00 95.50 367 SER A C 1
ATOM 2725 O O . SER A 1 367 ? 3.082 -19.171 5.527 1.00 95.50 367 SER A O 1
ATOM 2727 N N . GLY A 1 368 ? 5.034 -18.832 4.469 1.00 91.31 368 GLY A N 1
ATOM 2728 C CA . GLY A 1 368 ? 5.595 -20.170 4.657 1.00 91.31 368 GLY A CA 1
ATOM 2729 C C . GLY A 1 368 ? 5.852 -20.885 3.333 1.00 91.31 368 GLY A C 1
ATOM 2730 O O . GLY A 1 368 ? 5.170 -20.626 2.340 1.00 91.31 368 GLY A O 1
ATOM 2731 N N . GLY A 1 369 ? 6.832 -21.791 3.324 1.00 86.94 369 GLY A N 1
ATOM 2732 C CA . GLY A 1 369 ? 7.205 -22.551 2.130 1.00 86.94 369 GLY A CA 1
ATOM 2733 C C . GLY A 1 369 ? 6.060 -23.428 1.622 1.00 86.94 369 GLY A C 1
ATOM 2734 O O . GLY A 1 369 ? 5.167 -23.800 2.382 1.00 86.94 369 GLY A O 1
ATOM 2735 N N . ASP A 1 370 ? 6.083 -23.725 0.331 1.00 89.06 370 ASP A N 1
ATOM 2736 C CA . ASP A 1 370 ? 5.127 -24.588 -0.360 1.00 89.06 370 ASP A CA 1
ATOM 2737 C C . ASP A 1 370 ? 5.832 -25.335 -1.502 1.00 89.06 370 ASP A C 1
ATOM 2739 O O . ASP A 1 370 ? 6.892 -24.892 -1.946 1.00 89.06 370 ASP A O 1
ATOM 2743 N N . GLU A 1 371 ? 5.259 -26.425 -2.011 1.00 84.12 371 GLU A N 1
ATOM 2744 C CA . GLU A 1 371 ? 5.819 -27.162 -3.155 1.00 84.12 371 GLU A CA 1
ATOM 2745 C C . GLU A 1 371 ? 5.910 -26.299 -4.423 1.00 84.12 371 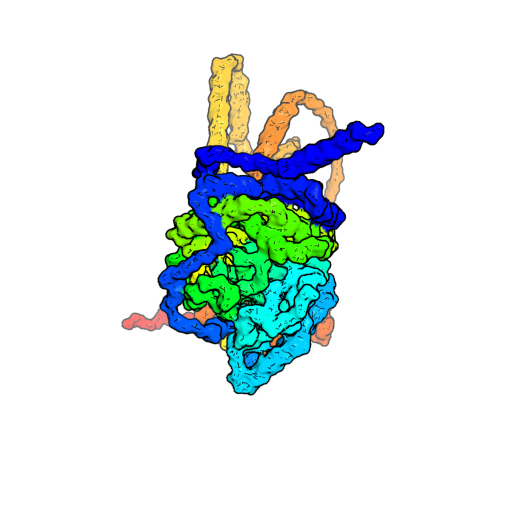GLU A C 1
ATOM 2747 O O . GLU A 1 371 ? 6.828 -26.484 -5.222 1.00 84.12 371 GLU A O 1
ATOM 2752 N N . LEU A 1 372 ? 5.014 -25.315 -4.576 1.00 79.19 372 LEU A N 1
ATOM 2753 C CA . LEU A 1 372 ? 5.069 -24.324 -5.658 1.00 79.19 372 LEU A CA 1
ATOM 2754 C C . LEU A 1 372 ? 6.141 -23.245 -5.444 1.00 79.19 372 LEU A C 1
ATOM 2756 O O . LEU A 1 372 ? 6.438 -22.463 -6.349 1.00 79.19 372 LEU A O 1
ATOM 2760 N N . SER A 1 373 ? 6.723 -23.169 -4.246 1.00 75.88 373 SER A N 1
ATOM 2761 C CA . SER A 1 373 ? 7.817 -22.239 -3.982 1.00 75.88 373 SER A CA 1
ATOM 2762 C C . SER A 1 373 ? 9.079 -22.688 -4.709 1.00 75.88 373 SER A C 1
ATOM 2764 O O . SER A 1 373 ? 9.329 -23.872 -4.934 1.00 75.88 373 SER A O 1
ATOM 2766 N N . PHE A 1 374 ? 9.955 -21.732 -5.005 1.00 72.25 374 PHE A N 1
ATOM 2767 C CA . PHE A 1 374 ? 11.325 -22.052 -5.391 1.00 72.25 374 PHE A CA 1
ATOM 2768 C C . PHE A 1 374 ? 11.952 -22.997 -4.336 1.00 72.25 374 PHE A C 1
ATOM 2770 O O . PHE A 1 374 ? 11.709 -22.771 -3.151 1.00 72.25 374 PHE A O 1
ATOM 2777 N N . PRO A 1 375 ? 12.788 -24.006 -4.680 1.00 76.00 375 PRO A N 1
ATOM 2778 C CA . PRO A 1 375 ? 13.245 -25.024 -3.719 1.00 76.00 375 PRO A CA 1
ATOM 2779 C C . PRO A 1 375 ? 13.846 -24.479 -2.413 1.00 76.00 375 PRO A C 1
ATOM 2781 O O . PRO A 1 375 ? 13.683 -25.078 -1.353 1.00 76.00 375 PRO A O 1
ATOM 2784 N N . ARG A 1 376 ? 14.513 -23.315 -2.463 1.00 77.50 376 ARG A N 1
ATOM 2785 C CA . ARG A 1 376 ? 15.057 -22.646 -1.263 1.00 77.50 376 ARG A CA 1
ATOM 2786 C C . ARG A 1 376 ? 13.993 -21.915 -0.432 1.00 77.50 376 ARG A C 1
ATOM 2788 O O . ARG A 1 376 ? 14.195 -21.703 0.751 1.00 77.50 376 ARG A O 1
ATOM 2795 N N . GLY A 1 377 ? 12.822 -21.604 -0.980 1.00 77.94 377 GLY A N 1
ATOM 2796 C CA . GLY A 1 377 ? 11.683 -21.047 -0.240 1.00 77.94 377 GLY A CA 1
ATOM 2797 C C . GLY A 1 377 ? 11.210 -21.927 0.924 1.00 77.94 377 GLY A C 1
ATOM 2798 O O . GLY A 1 377 ? 10.684 -21.405 1.905 1.00 77.94 377 GLY A O 1
ATOM 2799 N N . MET A 1 378 ? 11.478 -23.236 0.878 1.00 83.06 378 MET A N 1
ATOM 2800 C CA . MET A 1 378 ? 11.181 -24.174 1.969 1.00 83.06 378 MET A CA 1
ATOM 2801 C C . MET A 1 378 ? 12.072 -23.994 3.207 1.00 83.06 378 MET A C 1
ATOM 2803 O O . MET A 1 378 ? 11.718 -24.473 4.279 1.00 83.06 378 MET A O 1
ATOM 2807 N N . THR A 1 379 ? 13.217 -23.311 3.086 1.00 84.25 379 THR A N 1
ATOM 2808 C CA . THR A 1 379 ? 14.167 -23.103 4.195 1.00 84.25 379 THR A CA 1
ATOM 2809 C C . THR A 1 379 ? 14.014 -21.752 4.891 1.00 84.25 379 THR A C 1
ATOM 2811 O O . THR A 1 379 ? 14.862 -21.396 5.703 1.00 84.25 379 THR A O 1
ATOM 2814 N N . GLN A 1 380 ? 12.968 -20.986 4.571 1.00 89.62 380 GLN A N 1
ATOM 2815 C CA . GLN A 1 380 ? 12.695 -19.684 5.187 1.00 89.62 380 GLN A CA 1
ATOM 2816 C C . GLN A 1 380 ? 12.444 -19.797 6.707 1.00 89.62 380 GLN A C 1
ATOM 2818 O O . GLN A 1 380 ? 11.960 -20.835 7.167 1.00 89.62 380 GLN A O 1
ATOM 2823 N N . PRO A 1 381 ? 12.727 -18.749 7.504 1.00 90.12 381 PRO A N 1
ATOM 2824 C CA . PRO A 1 381 ? 12.430 -18.774 8.930 1.00 90.12 381 PRO A CA 1
ATOM 2825 C C . PRO A 1 381 ? 10.918 -18.676 9.154 1.00 90.12 381 PRO A C 1
ATOM 2827 O O . PRO A 1 381 ? 10.185 -18.181 8.294 1.00 90.12 381 PRO A O 1
ATOM 2830 N N . SER A 1 382 ? 10.443 -19.112 10.319 1.00 89.81 382 SER A N 1
ATOM 2831 C CA . SER A 1 382 ? 9.062 -18.873 10.743 1.00 89.81 382 SER A CA 1
ATOM 2832 C C . SER A 1 382 ? 8.744 -17.380 10.806 1.00 89.81 382 SER A C 1
ATOM 2834 O O . SER A 1 382 ? 9.625 -16.543 10.995 1.00 89.81 382 SER A O 1
ATOM 2836 N N . VAL A 1 383 ? 7.464 -17.051 10.649 1.00 92.62 383 VAL A N 1
ATOM 2837 C CA . VAL A 1 383 ? 6.968 -15.688 10.855 1.00 92.62 383 VAL A CA 1
ATOM 2838 C C . VAL A 1 383 ? 7.192 -15.272 12.310 1.00 92.62 383 VAL A C 1
ATOM 2840 O O . VAL A 1 383 ? 6.834 -16.015 13.224 1.00 92.62 383 VAL A O 1
ATOM 2843 N N . ASP A 1 384 ? 7.735 -14.071 12.507 1.00 92.00 384 ASP A N 1
ATOM 2844 C CA . ASP A 1 384 ? 7.891 -13.430 13.813 1.00 92.00 384 ASP A CA 1
ATOM 2845 C C . ASP A 1 384 ? 7.047 -12.148 13.871 1.00 92.00 384 ASP A C 1
ATOM 2847 O O . ASP A 1 384 ? 7.110 -11.317 12.964 1.00 92.00 384 ASP A O 1
ATOM 2851 N N . LEU A 1 385 ? 6.245 -12.003 14.927 1.00 93.81 385 LEU A N 1
ATOM 2852 C CA . LEU A 1 385 ? 5.466 -10.799 15.245 1.00 93.81 385 LEU A CA 1
ATOM 2853 C C . LEU A 1 385 ? 5.636 -10.393 16.720 1.00 93.81 385 LEU A C 1
ATOM 2855 O O . LEU A 1 385 ? 4.854 -9.595 17.235 1.00 93.81 385 LEU A O 1
ATOM 2859 N N . HIS A 1 386 ? 6.630 -10.931 17.432 1.00 90.88 386 HIS A N 1
ATOM 2860 C CA . HIS A 1 386 ? 6.763 -10.719 18.877 1.00 90.88 386 HIS A CA 1
ATOM 2861 C C . HIS A 1 386 ? 7.138 -9.285 19.236 1.00 90.88 386 HIS A C 1
ATOM 2863 O O . HIS A 1 386 ? 6.666 -8.765 20.243 1.00 90.88 386 HIS A O 1
ATOM 2869 N N . SER A 1 387 ? 7.918 -8.622 18.381 1.00 91.25 387 SER A N 1
ATOM 2870 C CA . SER A 1 387 ? 8.310 -7.219 18.553 1.00 91.25 387 SER A CA 1
ATOM 2871 C C . SER A 1 387 ? 7.216 -6.223 18.141 1.00 91.25 387 SER A C 1
ATOM 2873 O O . SER A 1 387 ? 7.389 -5.015 18.300 1.00 91.25 387 SER A O 1
ATOM 2875 N N . PHE A 1 388 ? 6.077 -6.704 17.621 1.00 93.81 388 PHE A N 1
ATOM 2876 C CA . PHE A 1 388 ? 5.024 -5.866 17.043 1.00 93.81 388 PHE A CA 1
ATOM 2877 C C . PHE A 1 388 ? 4.488 -4.819 18.025 1.00 93.81 388 PHE A C 1
ATOM 2879 O O . PHE A 1 388 ? 4.300 -3.669 17.644 1.00 93.81 388 PHE A O 1
ATOM 2886 N N . GLU A 1 389 ? 4.273 -5.205 19.285 1.00 91.19 389 GLU A N 1
ATOM 2887 C CA . GLU A 1 389 ? 3.691 -4.342 20.327 1.00 91.19 389 GLU A CA 1
ATOM 2888 C C . GLU A 1 389 ? 4.705 -3.365 20.945 1.00 91.19 389 GLU A C 1
ATOM 2890 O O . GLU A 1 389 ? 4.326 -2.465 21.697 1.00 91.19 389 GLU A O 1
ATOM 2895 N N . ASP A 1 390 ? 5.998 -3.511 20.646 1.00 90.88 390 ASP A N 1
ATOM 2896 C CA . ASP A 1 390 ? 7.075 -2.752 21.288 1.00 90.88 390 ASP A CA 1
ATOM 2897 C C . ASP A 1 390 ? 7.238 -1.352 20.662 1.00 90.88 390 ASP A C 1
ATOM 2899 O O . ASP A 1 390 ? 8.330 -0.938 20.256 1.00 90.88 390 ASP A O 1
ATOM 2903 N N . THR A 1 391 ? 6.140 -0.596 20.555 1.00 90.00 391 THR A N 1
ATOM 2904 C CA . THR A 1 391 ? 6.078 0.707 19.864 1.00 90.00 391 THR A CA 1
ATOM 2905 C C . THR A 1 391 ? 6.299 1.914 20.780 1.00 90.00 391 THR A C 1
ATOM 2907 O O . THR A 1 391 ? 6.497 3.034 20.290 1.00 90.00 391 THR A O 1
ATOM 2910 N N . ALA A 1 392 ? 6.284 1.706 22.104 1.00 82.94 392 ALA A N 1
ATOM 2911 C CA . ALA A 1 392 ? 6.427 2.762 23.111 1.00 82.94 392 ALA A CA 1
ATOM 2912 C C . ALA A 1 392 ? 7.829 3.394 23.124 1.00 82.94 392 ALA A C 1
ATOM 2914 O O . ALA A 1 392 ? 7.971 4.590 23.374 1.00 82.94 392 ALA A O 1
ATOM 2915 N N . SER A 1 393 ? 8.863 2.601 22.835 1.00 89.00 393 SER A N 1
ATOM 2916 C CA . SER A 1 393 ? 10.228 3.083 22.648 1.00 89.00 393 SER A CA 1
ATOM 2917 C C . SER A 1 393 ? 10.862 2.399 21.448 1.00 89.00 393 SER A C 1
ATOM 2919 O O . SER A 1 393 ? 10.803 1.180 21.316 1.00 89.00 393 SER A O 1
ATOM 2921 N N . LEU A 1 394 ? 11.509 3.197 20.606 1.00 94.06 394 LEU A N 1
ATOM 2922 C CA . LEU A 1 394 ? 12.295 2.759 19.455 1.00 94.06 394 LEU A CA 1
ATOM 2923 C C . LEU A 1 394 ? 13.802 2.902 19.717 1.00 94.06 394 LEU A C 1
ATOM 2925 O O . LEU A 1 394 ? 14.595 2.960 18.781 1.00 94.06 394 LEU A O 1
ATOM 2929 N N . LYS A 1 395 ? 14.212 2.966 20.993 1.00 94.50 395 LYS A N 1
ATOM 2930 C CA . LYS A 1 395 ? 15.623 3.081 21.370 1.00 94.50 395 LYS A CA 1
ATOM 2931 C C . LYS A 1 395 ? 16.434 1.932 20.772 1.00 94.50 395 LYS A C 1
ATOM 2933 O O . LYS A 1 395 ? 16.123 0.766 21.002 1.00 94.50 395 LYS A O 1
ATOM 2938 N N . GLY A 1 396 ? 17.504 2.285 20.063 1.00 92.81 396 GLY A N 1
ATOM 2939 C CA . GLY A 1 396 ? 18.397 1.330 19.405 1.00 92.81 396 GLY A CA 1
ATOM 2940 C C . GLY A 1 396 ? 17.960 0.919 17.998 1.00 92.81 396 GLY A C 1
ATOM 2941 O O . GLY A 1 396 ? 18.695 0.174 17.363 1.00 92.81 396 GLY A O 1
ATOM 2942 N N . VAL A 1 397 ? 16.817 1.411 17.502 1.00 97.25 397 VAL A N 1
ATOM 2943 C CA . VAL A 1 397 ? 16.404 1.236 16.104 1.00 97.25 397 VAL A CA 1
ATOM 2944 C C . VAL A 1 397 ? 16.981 2.370 15.265 1.00 97.25 397 VAL A C 1
ATOM 2946 O O . VAL A 1 397 ? 16.723 3.541 15.543 1.00 97.25 397 VAL A O 1
ATOM 2949 N N . ARG A 1 398 ? 17.733 2.029 14.221 1.00 98.56 398 ARG A N 1
ATOM 2950 C CA . ARG A 1 398 ? 18.337 2.971 13.274 1.00 98.56 398 ARG A CA 1
ATOM 2951 C C . ARG A 1 398 ? 17.534 2.986 11.981 1.00 98.56 398 ARG A C 1
ATOM 2953 O O . ARG A 1 398 ? 17.353 1.950 11.340 1.00 98.56 398 ARG A O 1
ATOM 2960 N N . ILE A 1 399 ? 17.076 4.163 11.581 1.00 98.69 399 ILE A N 1
ATOM 2961 C CA . ILE A 1 399 ?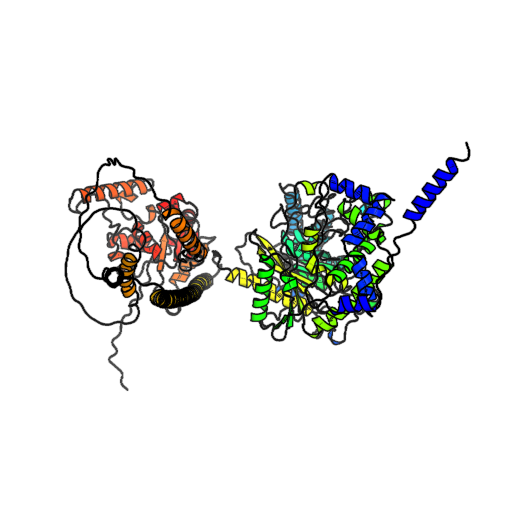 16.250 4.380 10.396 1.00 98.69 399 ILE A CA 1
ATOM 2962 C C . ILE A 1 399 ? 17.060 5.160 9.364 1.00 98.69 399 ILE A C 1
ATOM 2964 O O . ILE A 1 399 ? 17.392 6.329 9.552 1.00 98.69 399 ILE A O 1
ATOM 2968 N N . GLY A 1 400 ? 17.357 4.502 8.250 1.00 98.31 400 GLY A N 1
ATOM 2969 C CA . GLY A 1 400 ? 17.989 5.095 7.086 1.00 98.31 400 GLY A CA 1
ATOM 2970 C C . GLY A 1 400 ? 17.008 5.910 6.259 1.00 98.31 400 GLY A C 1
ATOM 2971 O O . GLY A 1 400 ? 15.887 5.471 6.023 1.00 98.31 400 GLY A O 1
ATOM 2972 N N . TYR A 1 401 ? 17.435 7.066 5.769 1.00 97.81 401 TYR A N 1
ATOM 2973 C CA . TYR A 1 401 ? 16.673 7.864 4.805 1.00 97.81 401 TYR A CA 1
ATOM 2974 C C . TYR A 1 401 ? 17.620 8.534 3.811 1.00 97.81 401 TYR A C 1
ATOM 2976 O O . TYR A 1 401 ? 18.810 8.679 4.085 1.00 97.81 401 TYR A O 1
ATOM 2984 N N . PHE A 1 402 ? 17.110 8.959 2.657 1.00 96.81 402 PHE A N 1
ATOM 2985 C CA . PHE A 1 402 ? 17.888 9.738 1.696 1.00 96.81 402 PHE A CA 1
ATOM 2986 C C . PHE A 1 402 ? 17.104 10.976 1.267 1.00 96.81 402 PHE A C 1
ATOM 2988 O O . PHE A 1 402 ? 16.149 10.869 0.499 1.00 96.81 402 PHE A O 1
ATOM 2995 N N . SER A 1 403 ? 17.514 12.142 1.773 1.00 95.88 403 SER A N 1
ATOM 2996 C CA . SER A 1 403 ? 16.809 13.418 1.612 1.00 95.88 403 SER A CA 1
ATOM 2997 C C . SER A 1 403 ? 16.514 13.758 0.153 1.00 95.88 403 SER A C 1
ATOM 2999 O O . SER A 1 403 ? 15.361 14.012 -0.181 1.00 95.88 403 SER A O 1
ATOM 3001 N N . ASP A 1 404 ? 17.514 13.690 -0.731 1.00 95.62 404 ASP A N 1
ATOM 3002 C CA . ASP A 1 404 ? 17.333 13.998 -2.158 1.00 95.62 404 ASP A CA 1
ATOM 3003 C C . ASP A 1 404 ? 16.322 13.061 -2.820 1.00 95.62 404 ASP A C 1
ATOM 3005 O O . ASP A 1 404 ? 15.506 13.490 -3.635 1.00 95.62 404 ASP A O 1
ATOM 3009 N N . TYR A 1 405 ? 16.330 11.782 -2.431 1.00 96.06 405 TYR A N 1
ATOM 3010 C CA . TYR A 1 405 ? 15.381 10.823 -2.970 1.00 96.06 405 TYR A CA 1
ATOM 3011 C C . TYR A 1 405 ? 13.961 11.110 -2.481 1.00 96.06 405 TYR A C 1
ATOM 3013 O O . TYR A 1 405 ? 13.044 11.186 -3.295 1.00 96.06 405 TYR A O 1
ATOM 3021 N N . THR A 1 406 ? 13.784 11.337 -1.178 1.00 96.75 406 THR A N 1
ATOM 3022 C CA . THR A 1 406 ? 12.498 11.719 -0.576 1.00 96.75 406 THR A CA 1
ATOM 3023 C C . THR A 1 406 ? 11.957 13.018 -1.171 1.00 96.75 406 THR A C 1
ATOM 3025 O O . THR A 1 406 ? 10.772 13.094 -1.490 1.00 96.75 406 THR A O 1
ATOM 3028 N N . ASN A 1 407 ? 12.814 14.018 -1.378 1.00 96.81 407 ASN A N 1
ATOM 3029 C CA . ASN A 1 407 ? 12.448 15.314 -1.950 1.00 96.81 407 ASN A CA 1
ATOM 3030 C C . ASN A 1 407 ? 12.129 15.239 -3.449 1.00 96.81 407 ASN A C 1
ATOM 3032 O O . ASN A 1 407 ? 11.533 16.166 -3.987 1.00 96.81 407 ASN A O 1
ATOM 3036 N N . HIS A 1 408 ? 12.425 14.117 -4.112 1.00 96.00 408 HIS A N 1
ATOM 3037 C CA . HIS A 1 408 ? 11.889 13.799 -5.434 1.00 96.00 408 HIS A CA 1
ATOM 3038 C C . HIS A 1 408 ? 10.454 13.227 -5.356 1.00 96.00 408 HIS A C 1
ATOM 3040 O O . HIS A 1 408 ? 10.071 12.316 -6.094 1.00 96.00 408 HIS A O 1
ATOM 3046 N N . SER A 1 409 ? 9.646 13.753 -4.439 1.00 97.50 409 SER A N 1
ATOM 3047 C CA . SER A 1 409 ? 8.195 13.572 -4.337 1.00 97.50 409 SER A CA 1
ATOM 3048 C C . SER A 1 409 ? 7.527 14.951 -4.306 1.00 97.50 409 SER A C 1
ATOM 3050 O O . SER A 1 409 ? 8.216 15.973 -4.329 1.00 97.50 409 SER A O 1
ATOM 3052 N N . SER A 1 410 ? 6.195 15.020 -4.290 1.00 97.44 410 SER A N 1
ATOM 3053 C CA . SER A 1 410 ? 5.526 16.303 -4.079 1.00 97.44 410 SER A CA 1
ATOM 3054 C C . SER A 1 410 ? 5.917 16.894 -2.711 1.00 97.44 410 SER A C 1
ATOM 3056 O O . SER A 1 410 ? 6.117 16.140 -1.752 1.00 97.44 410 SER A O 1
ATOM 3058 N N . PRO A 1 411 ? 6.001 18.232 -2.577 1.00 97.69 411 PRO A N 1
ATOM 3059 C CA . PRO A 1 411 ? 6.420 18.866 -1.326 1.00 97.69 411 PRO A CA 1
ATOM 3060 C C . PRO A 1 411 ? 5.603 18.428 -0.101 1.00 97.69 411 PRO A C 1
ATOM 3062 O O . PRO A 1 411 ? 6.176 18.178 0.955 1.00 97.69 411 PRO A O 1
ATOM 3065 N N . GLU A 1 412 ? 4.285 18.258 -0.257 1.00 94.38 412 GLU A N 1
ATOM 3066 C CA . GLU A 1 412 ? 3.393 17.806 0.822 1.00 94.38 412 GLU A CA 1
ATOM 3067 C C . GLU A 1 412 ? 3.726 16.379 1.300 1.00 94.38 412 GLU A C 1
ATOM 3069 O O . GLU A 1 412 ? 3.698 16.102 2.502 1.00 94.38 412 GLU A O 1
ATOM 3074 N N . ILE A 1 413 ? 4.107 15.480 0.382 1.00 97.62 413 ILE A N 1
ATOM 3075 C CA . ILE A 1 413 ? 4.521 14.110 0.717 1.00 97.62 413 ILE A CA 1
ATOM 3076 C C . ILE A 1 413 ? 5.861 14.127 1.450 1.00 97.62 413 ILE A C 1
ATOM 3078 O O . ILE A 1 413 ? 5.992 13.491 2.499 1.00 97.62 413 ILE A O 1
ATOM 3082 N N . ALA A 1 414 ? 6.843 14.867 0.931 1.00 97.81 414 ALA A N 1
ATOM 3083 C CA . ALA A 1 414 ? 8.150 14.998 1.568 1.00 97.81 414 ALA A CA 1
ATOM 3084 C C . ALA A 1 414 ? 8.022 15.573 2.991 1.00 97.81 414 ALA A C 1
ATOM 3086 O O . ALA A 1 414 ? 8.621 15.050 3.934 1.00 97.81 414 ALA A O 1
ATOM 3087 N N . GLU A 1 415 ? 7.189 16.601 3.180 1.00 96.06 415 GLU A N 1
ATOM 3088 C CA . GLU A 1 415 ? 6.906 17.180 4.495 1.00 96.06 415 GLU A CA 1
ATOM 3089 C C . GLU A 1 415 ? 6.242 16.168 5.441 1.00 96.06 415 GLU A C 1
ATOM 3091 O O . GLU A 1 415 ? 6.666 16.025 6.593 1.00 96.06 415 GLU A O 1
ATOM 3096 N N . ALA A 1 416 ? 5.241 15.423 4.964 1.00 92.19 416 ALA A N 1
ATOM 3097 C CA . ALA A 1 416 ? 4.562 14.411 5.765 1.00 92.19 416 ALA A CA 1
ATOM 3098 C C . ALA A 1 416 ? 5.511 13.285 6.206 1.00 92.19 416 ALA A C 1
ATOM 3100 O O . ALA A 1 416 ? 5.490 12.891 7.376 1.00 92.19 416 ALA A O 1
ATOM 3101 N N . VAL A 1 417 ? 6.386 12.811 5.312 1.00 97.06 417 VAL A N 1
ATOM 3102 C CA . VAL A 1 417 ? 7.417 11.810 5.634 1.00 97.06 417 VAL A CA 1
ATOM 3103 C C . VAL A 1 417 ? 8.404 12.365 6.659 1.00 97.06 417 VAL A C 1
ATOM 3105 O O . VAL A 1 417 ? 8.669 11.708 7.665 1.00 97.06 417 VAL A O 1
ATOM 3108 N N . ASN A 1 418 ? 8.886 13.596 6.480 1.00 95.69 418 ASN A N 1
ATOM 3109 C CA . ASN A 1 418 ? 9.782 14.246 7.440 1.00 95.69 418 ASN A CA 1
ATOM 3110 C C . ASN A 1 418 ? 9.137 14.395 8.826 1.00 95.69 418 ASN A C 1
ATOM 3112 O O . ASN A 1 418 ? 9.790 14.198 9.852 1.00 95.69 418 ASN A O 1
ATOM 3116 N N . LYS A 1 419 ? 7.840 14.709 8.879 1.00 91.00 419 LYS A N 1
ATOM 3117 C CA . LYS A 1 419 ? 7.082 14.783 10.132 1.00 91.00 419 LYS A CA 1
ATOM 3118 C C . LYS A 1 419 ? 6.948 13.416 10.803 1.00 91.00 419 LYS A C 1
ATOM 3120 O O . LYS A 1 419 ? 7.098 13.332 12.022 1.00 91.00 419 LYS A O 1
ATOM 3125 N N . ALA A 1 420 ? 6.690 12.361 10.031 1.00 93.75 420 ALA A N 1
ATOM 3126 C CA . ALA A 1 420 ? 6.646 10.994 10.541 1.00 93.75 420 ALA A CA 1
ATOM 3127 C C . ALA A 1 420 ? 8.018 10.554 11.083 1.00 93.75 420 ALA A C 1
ATOM 3129 O O . ALA A 1 420 ? 8.092 10.058 12.205 1.00 93.75 420 ALA A O 1
ATOM 3130 N N . LEU A 1 421 ? 9.109 10.830 10.359 1.00 95.94 421 LEU A N 1
ATOM 3131 C CA . LEU A 1 421 ? 10.480 10.547 10.802 1.00 95.94 421 LEU A CA 1
ATOM 3132 C C . LEU A 1 421 ? 10.819 11.246 12.126 1.00 95.94 421 LEU A C 1
ATOM 3134 O O . LEU A 1 421 ? 11.254 10.582 13.063 1.00 95.94 421 LEU A O 1
ATOM 3138 N N . LYS A 1 422 ? 10.533 12.550 12.257 1.00 94.12 422 LYS A N 1
ATOM 3139 C CA . LYS A 1 422 ? 10.726 13.296 13.520 1.00 94.12 422 LYS A CA 1
ATOM 3140 C C . LYS A 1 422 ? 9.919 12.715 14.679 1.00 94.12 422 LYS A C 1
ATOM 3142 O O . LYS A 1 422 ? 10.350 12.737 15.828 1.00 94.12 422 LYS A O 1
ATOM 3147 N N . ALA A 1 423 ? 8.725 12.202 14.398 1.00 89.06 423 ALA A N 1
ATOM 3148 C CA . ALA A 1 423 ? 7.888 11.591 15.417 1.00 89.06 423 ALA A CA 1
ATOM 3149 C C . ALA A 1 423 ? 8.405 10.209 15.862 1.00 89.06 423 ALA A C 1
ATOM 3151 O O . ALA A 1 423 ? 8.248 9.857 17.031 1.00 89.06 423 ALA A O 1
ATOM 3152 N N . LEU A 1 424 ? 9.051 9.450 14.971 1.00 93.62 424 LEU A N 1
ATOM 3153 C CA . LEU A 1 424 ? 9.752 8.207 15.315 1.00 93.62 424 LEU A CA 1
ATOM 3154 C C . LEU A 1 424 ? 11.059 8.486 16.073 1.00 93.62 424 LEU A C 1
ATOM 3156 O O . LEU A 1 424 ? 11.344 7.814 17.064 1.00 93.62 424 LEU A O 1
ATOM 3160 N N . GLU A 1 425 ? 11.800 9.524 15.679 1.00 95.50 425 GLU A N 1
ATOM 3161 C CA . GLU A 1 425 ? 12.977 10.022 16.405 1.00 95.50 425 GLU A CA 1
ATOM 3162 C C . GLU A 1 425 ? 12.613 10.428 17.840 1.00 95.50 425 GLU A C 1
ATOM 3164 O O . GLU A 1 425 ? 13.263 10.013 18.797 1.00 95.50 425 GLU A O 1
ATOM 3169 N N . ALA A 1 426 ? 11.489 11.130 18.024 1.00 91.19 426 ALA A N 1
ATOM 3170 C CA . ALA A 1 426 ? 10.970 11.479 19.347 1.00 91.19 426 ALA A CA 1
ATOM 3171 C C . ALA A 1 426 ? 10.593 10.256 20.212 1.00 91.19 426 ALA A C 1
ATOM 3173 O O . ALA A 1 426 ? 10.519 10.374 21.435 1.00 91.19 426 ALA A O 1
ATOM 3174 N N . ARG A 1 427 ? 10.370 9.079 19.607 1.00 90.75 427 ARG A N 1
ATOM 3175 C CA . ARG A 1 427 ? 10.183 7.794 20.312 1.00 90.75 427 ARG A CA 1
ATOM 3176 C C . ARG A 1 427 ? 11.502 7.049 20.566 1.00 90.75 427 ARG A C 1
ATOM 3178 O O . ARG A 1 427 ? 11.487 5.966 21.151 1.00 90.75 427 ARG A O 1
ATOM 3185 N N . GLY A 1 428 ? 12.638 7.620 20.171 1.00 94.62 428 GLY A N 1
ATOM 3186 C CA . GLY A 1 428 ? 13.981 7.109 20.436 1.00 94.62 428 GLY A CA 1
ATOM 3187 C C . GLY A 1 428 ? 14.666 6.415 19.259 1.00 94.62 428 GLY A C 1
ATOM 3188 O O . GLY A 1 428 ? 15.739 5.855 19.474 1.00 94.62 428 GLY A O 1
ATOM 3189 N N . ALA A 1 429 ? 14.077 6.427 18.058 1.00 97.44 429 ALA A N 1
ATOM 3190 C CA . ALA A 1 429 ? 14.766 5.945 16.862 1.00 97.44 429 ALA A CA 1
ATOM 3191 C C . ALA A 1 429 ? 15.921 6.888 16.482 1.00 97.44 429 ALA A C 1
ATOM 3193 O O . ALA A 1 429 ? 15.824 8.100 16.661 1.00 97.44 429 ALA A O 1
ATOM 3194 N N . GLU A 1 430 ? 16.997 6.345 15.923 1.00 98.38 430 GLU A N 1
ATOM 3195 C CA . GLU A 1 430 ? 18.116 7.119 15.384 1.00 98.38 430 GLU A CA 1
ATOM 3196 C C . GLU A 1 430 ? 17.932 7.305 13.875 1.00 98.38 430 GLU A C 1
ATOM 3198 O O . GLU A 1 430 ? 17.827 6.323 13.140 1.00 98.38 430 GLU A O 1
ATOM 3203 N N . LEU A 1 431 ? 17.895 8.549 13.394 1.00 98.44 431 LEU A N 1
ATOM 3204 C CA . LEU A 1 431 ? 17.800 8.839 11.962 1.00 98.44 431 LEU A CA 1
ATOM 3205 C C . LEU A 1 431 ? 19.199 8.935 11.345 1.00 98.44 431 LEU A C 1
ATOM 3207 O O . LEU A 1 431 ? 20.015 9.751 11.766 1.00 98.44 431 LEU A O 1
ATOM 3211 N N . VAL A 1 432 ? 19.464 8.141 10.307 1.00 98.25 432 VAL A N 1
ATOM 3212 C CA . VAL A 1 432 ? 20.779 8.057 9.656 1.00 98.25 432 VAL A CA 1
ATOM 3213 C C . VAL A 1 432 ? 20.646 8.370 8.168 1.00 98.25 432 VAL A C 1
ATOM 3215 O O . VAL A 1 432 ? 20.052 7.606 7.405 1.00 98.25 432 VAL A O 1
ATOM 3218 N N . GLU A 1 433 ? 21.230 9.477 7.711 1.00 96.38 433 GLU A N 1
ATOM 3219 C CA . GLU A 1 433 ? 21.246 9.778 6.278 1.00 96.38 433 GLU A CA 1
ATOM 3220 C C . GLU A 1 433 ? 22.091 8.735 5.530 1.00 96.38 433 GLU A C 1
ATOM 3222 O O . GLU A 1 433 ? 23.280 8.541 5.788 1.00 96.38 433 GLU A O 1
ATOM 3227 N N . THR A 1 434 ? 21.446 8.020 4.613 1.00 95.69 434 THR A N 1
ATOM 3228 C CA . THR A 1 434 ? 21.975 6.822 3.963 1.00 95.69 434 THR A CA 1
ATOM 3229 C C . THR A 1 434 ? 21.721 6.897 2.452 1.00 95.69 434 THR A C 1
ATOM 3231 O O . THR A 1 434 ? 20.750 6.328 1.954 1.00 95.69 434 THR A O 1
ATOM 3234 N N . PRO A 1 435 ? 22.567 7.613 1.690 1.00 93.25 435 PRO A N 1
ATOM 3235 C CA . PRO A 1 435 ? 22.358 7.805 0.258 1.00 93.25 435 PRO A CA 1
ATOM 3236 C C . PRO A 1 435 ? 22.386 6.499 -0.544 1.00 93.25 435 PRO A C 1
ATOM 3238 O O . PRO A 1 435 ? 23.298 5.679 -0.394 1.00 93.25 435 PRO A O 1
ATOM 3241 N N . LEU A 1 436 ? 21.423 6.346 -1.456 1.00 92.00 436 LEU A N 1
ATOM 3242 C CA . LEU A 1 436 ? 21.409 5.284 -2.464 1.00 92.00 436 LEU A CA 1
ATOM 3243 C C . LEU A 1 436 ? 22.130 5.761 -3.726 1.00 92.00 436 LEU A C 1
ATOM 3245 O O . LEU A 1 436 ? 21.937 6.890 -4.170 1.00 92.00 436 LEU A O 1
ATOM 3249 N N . ARG A 1 437 ? 22.948 4.889 -4.319 1.00 89.62 437 ARG A N 1
ATOM 3250 C CA . ARG A 1 437 ? 23.735 5.195 -5.521 1.00 89.62 437 ARG A CA 1
ATOM 3251 C C . ARG A 1 437 ? 23.176 4.476 -6.740 1.00 89.62 437 ARG A C 1
ATOM 3253 O O . ARG A 1 437 ? 22.676 3.359 -6.611 1.00 89.62 437 ARG A O 1
ATOM 3260 N N . HIS A 1 438 ? 23.370 5.076 -7.913 1.00 91.81 438 HIS A N 1
ATOM 3261 C CA . HIS A 1 438 ? 23.069 4.472 -9.213 1.00 91.81 438 HIS A CA 1
ATOM 3262 C C . HIS A 1 438 ? 21.590 4.090 -9.374 1.00 91.81 438 HIS A C 1
ATOM 3264 O O . HIS A 1 438 ? 21.261 3.022 -9.894 1.00 91.81 438 HIS A O 1
ATOM 3270 N N . LEU A 1 439 ? 20.679 4.951 -8.918 1.00 93.50 439 LEU A N 1
ATOM 3271 C CA . LEU A 1 439 ? 19.243 4.684 -8.951 1.00 93.50 439 LEU A CA 1
ATOM 3272 C C . LEU A 1 439 ? 18.723 4.559 -10.385 1.00 93.50 439 LEU A C 1
ATOM 3274 O O . LEU A 1 439 ? 17.915 3.673 -10.654 1.00 93.50 439 LEU A O 1
ATOM 3278 N N . THR A 1 440 ? 19.221 5.368 -11.328 1.00 92.88 440 THR A N 1
ATOM 3279 C CA . THR A 1 440 ? 18.802 5.273 -12.739 1.00 92.88 440 THR A CA 1
ATOM 3280 C C . THR A 1 440 ? 19.022 3.870 -13.325 1.00 92.88 440 THR A C 1
ATOM 3282 O O . THR A 1 440 ? 18.037 3.249 -13.733 1.00 92.88 440 THR A O 1
ATOM 3285 N N . PRO A 1 441 ? 20.251 3.314 -13.383 1.00 94.00 441 PRO A N 1
ATOM 3286 C CA . PRO A 1 441 ? 20.444 1.982 -13.956 1.00 94.00 441 PRO A CA 1
ATOM 3287 C C . PRO A 1 441 ? 19.720 0.881 -13.167 1.00 94.00 441 PRO A C 1
ATOM 3289 O O . PRO A 1 441 ? 19.290 -0.095 -13.775 1.00 94.00 441 PRO A O 1
ATOM 3292 N N . ILE A 1 442 ? 19.520 1.037 -11.853 1.00 95.88 442 ILE A N 1
ATOM 3293 C CA . ILE A 1 442 ? 18.735 0.097 -11.034 1.00 95.88 442 ILE A CA 1
ATOM 3294 C C . ILE A 1 442 ? 17.258 0.088 -11.456 1.00 95.88 442 ILE A C 1
ATOM 3296 O O . ILE A 1 442 ? 16.683 -0.980 -11.670 1.00 95.88 442 ILE A O 1
ATOM 3300 N N . HIS A 1 443 ? 16.644 1.260 -11.636 1.00 95.06 443 HIS A N 1
ATOM 3301 C CA . HIS A 1 443 ? 15.243 1.363 -12.056 1.00 95.06 443 HIS A CA 1
ATOM 3302 C C . HIS A 1 443 ? 15.029 0.826 -13.475 1.00 95.06 443 HIS A C 1
ATOM 3304 O O . HIS A 1 443 ? 14.057 0.116 -13.745 1.00 95.06 443 HIS A O 1
ATOM 3310 N N . VAL A 1 444 ? 15.966 1.113 -14.379 1.00 94.31 444 VAL A N 1
ATOM 3311 C CA . VAL A 1 444 ? 15.912 0.594 -15.749 1.00 94.31 444 VAL A CA 1
ATOM 3312 C C . VAL A 1 444 ? 16.129 -0.926 -15.766 1.00 94.31 444 VAL A C 1
ATOM 3314 O O . VAL A 1 444 ? 15.438 -1.625 -16.502 1.00 94.31 444 VAL A O 1
ATOM 3317 N N . ALA A 1 445 ? 17.011 -1.475 -14.921 1.00 96.88 445 ALA A N 1
ATOM 3318 C CA . ALA A 1 445 ? 17.206 -2.924 -14.796 1.00 96.88 445 ALA A CA 1
ATOM 3319 C C . ALA A 1 445 ? 15.937 -3.658 -14.327 1.00 96.88 445 ALA A C 1
ATOM 3321 O O . ALA A 1 445 ? 15.618 -4.730 -14.845 1.00 96.88 445 ALA A O 1
ATOM 3322 N N . HIS A 1 446 ? 15.180 -3.074 -13.393 1.00 96.88 446 HIS A N 1
ATOM 3323 C CA . HIS A 1 446 ? 13.854 -3.585 -13.027 1.00 96.88 446 HIS A CA 1
ATOM 3324 C C . HIS A 1 446 ? 12.888 -3.557 -14.208 1.00 96.88 446 HIS A C 1
ATOM 3326 O O . HIS A 1 446 ? 12.304 -4.592 -14.511 1.00 96.88 446 HIS A O 1
ATOM 3332 N N . SER A 1 447 ? 12.803 -2.430 -14.920 1.00 94.19 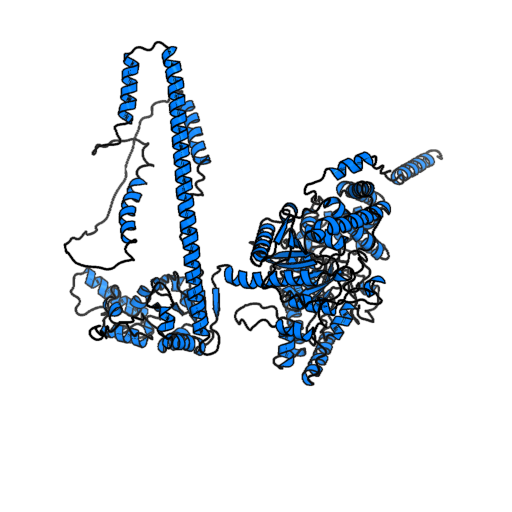447 SER A N 1
ATOM 3333 C CA . SER A 1 447 ? 11.909 -2.272 -16.076 1.00 94.19 447 SER A CA 1
ATOM 3334 C C . SER A 1 447 ? 12.208 -3.291 -17.183 1.00 94.19 447 SER A C 1
ATOM 3336 O O . SER A 1 447 ? 11.284 -3.894 -17.730 1.00 94.19 447 SER A O 1
ATOM 3338 N N . ILE A 1 448 ? 13.494 -3.536 -17.475 1.00 95.50 448 ILE A N 1
ATOM 3339 C CA . ILE A 1 448 ? 13.936 -4.592 -18.401 1.00 95.50 448 ILE A CA 1
ATOM 3340 C C . ILE A 1 448 ? 13.483 -5.958 -17.891 1.00 95.50 448 ILE A C 1
ATOM 3342 O O . ILE A 1 448 ? 12.928 -6.737 -18.660 1.00 95.50 448 ILE A O 1
ATOM 3346 N N . THR A 1 449 ? 13.708 -6.252 -16.609 1.00 96.75 449 THR A N 1
ATOM 3347 C CA . THR A 1 449 ? 13.409 -7.569 -16.033 1.00 96.75 449 THR A CA 1
ATOM 3348 C C . THR A 1 449 ? 11.912 -7.868 -16.062 1.00 96.75 449 THR A C 1
ATOM 3350 O O . THR A 1 449 ? 11.512 -8.856 -16.669 1.00 96.75 449 THR A O 1
ATOM 3353 N N . ILE A 1 450 ? 11.083 -6.988 -15.491 1.00 95.38 450 ILE A N 1
ATOM 3354 C CA . ILE A 1 450 ? 9.635 -7.205 -15.383 1.00 95.38 450 ILE A CA 1
ATOM 3355 C C . ILE A 1 450 ? 8.955 -7.250 -16.758 1.00 95.38 450 ILE A C 1
ATOM 3357 O O . ILE A 1 450 ? 8.147 -8.131 -17.022 1.00 95.38 450 ILE A O 1
ATOM 3361 N N . SER A 1 451 ? 9.334 -6.361 -17.683 1.00 94.31 451 SER A N 1
ATOM 3362 C CA . SER A 1 451 ? 8.723 -6.335 -19.019 1.00 94.31 451 SER A CA 1
ATOM 3363 C C . SER A 1 451 ? 9.149 -7.531 -19.873 1.00 94.31 451 SER A C 1
ATOM 3365 O O . SER A 1 451 ? 8.362 -8.003 -20.689 1.00 94.31 451 SER A O 1
ATOM 3367 N N . SER A 1 452 ? 10.383 -8.029 -19.698 1.00 94.56 452 SER A N 1
ATOM 3368 C CA . SER A 1 452 ? 10.838 -9.254 -20.373 1.00 94.56 452 SER A CA 1
ATOM 3369 C C . SER A 1 452 ? 10.066 -10.475 -19.875 1.00 94.56 452 SER A C 1
ATOM 3371 O O . SER A 1 452 ? 9.685 -11.315 -20.684 1.00 94.56 452 SER A O 1
ATOM 3373 N N . GLU A 1 453 ? 9.814 -10.563 -18.566 1.00 94.31 453 GLU A N 1
ATOM 3374 C CA . GLU A 1 453 ? 9.043 -11.658 -17.964 1.00 94.31 453 GLU A CA 1
ATOM 3375 C C . GLU A 1 453 ? 7.573 -11.622 -18.404 1.00 94.31 453 GLU A C 1
ATOM 3377 O O . GLU A 1 453 ? 7.075 -12.635 -18.893 1.00 94.31 453 GLU A O 1
ATOM 3382 N N . PHE A 1 454 ? 6.918 -10.453 -18.383 1.00 92.62 454 PHE A N 1
ATOM 3383 C CA . PHE A 1 454 ? 5.569 -10.301 -18.947 1.00 92.62 454 PHE A CA 1
ATOM 3384 C C . PHE A 1 454 ? 5.502 -10.732 -20.415 1.00 92.62 454 PHE A C 1
ATOM 3386 O O . PHE A 1 454 ? 4.640 -11.520 -20.806 1.00 92.62 454 PHE A O 1
ATOM 3393 N N . ALA A 1 455 ? 6.424 -10.225 -21.239 1.00 93.06 455 ALA A N 1
ATOM 3394 C CA . ALA A 1 455 ? 6.465 -10.534 -22.662 1.00 93.06 455 ALA A CA 1
ATOM 3395 C C . ALA A 1 455 ? 6.682 -12.027 -22.934 1.00 93.06 455 ALA A C 1
ATOM 3397 O O . ALA A 1 455 ? 6.073 -12.566 -23.855 1.00 93.06 455 ALA A O 1
ATOM 3398 N N . GLN A 1 456 ? 7.536 -12.689 -22.149 1.00 92.62 456 GLN A N 1
ATOM 3399 C CA . GLN A 1 456 ? 7.820 -14.111 -22.306 1.00 92.62 456 GLN A CA 1
ATOM 3400 C C . GLN A 1 456 ? 6.639 -14.982 -21.860 1.00 92.62 456 GLN A C 1
ATOM 3402 O O . GLN A 1 456 ? 6.302 -15.934 -22.564 1.00 92.62 456 GLN A O 1
ATOM 3407 N N . ASN A 1 457 ? 5.978 -14.643 -20.752 1.00 89.31 457 ASN A N 1
ATOM 3408 C CA . ASN A 1 457 ? 4.834 -15.407 -20.251 1.00 89.31 457 ASN A CA 1
ATOM 3409 C C . ASN A 1 457 ? 3.602 -15.297 -21.158 1.00 89.31 457 ASN A C 1
ATOM 3411 O O . ASN A 1 457 ? 2.893 -16.282 -21.379 1.00 89.31 457 ASN A O 1
ATOM 3415 N N . LEU A 1 458 ? 3.383 -14.123 -21.754 1.00 91.38 458 LEU A N 1
ATOM 3416 C CA . LEU A 1 458 ? 2.266 -13.871 -22.669 1.00 91.38 458 LEU A CA 1
ATOM 3417 C C . LEU A 1 458 ? 2.597 -14.156 -24.141 1.00 91.38 458 LEU A C 1
ATOM 3419 O O . LEU A 1 458 ? 1.747 -13.943 -25.006 1.00 91.38 458 LEU A O 1
ATOM 3423 N N . ASP A 1 459 ? 3.789 -14.678 -24.453 1.00 91.19 459 ASP A N 1
ATOM 3424 C CA . ASP A 1 459 ? 4.215 -14.927 -25.838 1.00 91.19 459 ASP A CA 1
ATOM 3425 C C . ASP A 1 459 ? 3.268 -15.902 -26.559 1.00 91.19 459 ASP A C 1
ATOM 3427 O O . ASP A 1 459 ? 2.928 -15.697 -27.727 1.00 91.19 459 ASP A O 1
ATOM 3431 N N . LYS A 1 460 ? 2.743 -16.898 -25.826 1.00 91.56 460 LYS A N 1
ATOM 3432 C CA . LYS A 1 460 ? 1.734 -17.853 -26.322 1.00 91.56 460 LYS A CA 1
ATOM 3433 C C . LYS A 1 460 ? 0.416 -17.200 -26.759 1.00 91.56 460 LYS A C 1
ATOM 3435 O O . LYS A 1 460 ? -0.283 -17.772 -27.584 1.00 91.56 460 LYS A O 1
ATOM 3440 N N . TYR A 1 461 ? 0.104 -16.004 -26.259 1.00 92.31 461 TYR A N 1
ATOM 3441 C CA . TYR A 1 461 ? -1.117 -15.258 -26.580 1.00 92.31 461 TYR A CA 1
ATOM 3442 C C . TYR A 1 461 ? -0.841 -13.994 -27.402 1.00 92.31 461 TYR A C 1
ATOM 3444 O O . TYR A 1 461 ? -1.733 -13.169 -27.598 1.00 92.31 461 TYR A O 1
ATOM 3452 N N . TYR A 1 462 ? 0.382 -13.809 -27.910 1.00 92.00 462 TYR A N 1
ATOM 3453 C CA . TYR A 1 462 ? 0.755 -12.558 -28.568 1.00 92.00 462 TYR A CA 1
ATOM 3454 C C . TYR A 1 462 ? -0.027 -12.284 -29.861 1.00 92.00 462 TYR A C 1
ATOM 3456 O O . TYR A 1 462 ? -0.188 -11.130 -30.249 1.00 92.00 462 TYR A O 1
ATOM 3464 N N . GLU A 1 463 ? -0.578 -13.306 -30.521 1.00 93.25 463 GLU A N 1
ATOM 3465 C CA . GLU A 1 463 ? -1.484 -13.105 -31.662 1.00 93.25 463 GLU A CA 1
ATOM 3466 C C . GLU A 1 463 ? -2.744 -12.304 -31.287 1.00 93.25 463 GLU A C 1
ATOM 3468 O O . GLU A 1 463 ? -3.290 -11.574 -32.116 1.00 93.25 463 GLU A O 1
ATOM 3473 N N . ARG A 1 464 ? -3.138 -12.366 -30.010 1.00 94.12 464 ARG A N 1
ATOM 3474 C CA . ARG A 1 464 ? -4.278 -11.664 -29.414 1.00 94.12 464 ARG A CA 1
ATOM 3475 C C . ARG A 1 464 ? -3.891 -10.357 -28.730 1.00 94.12 464 ARG A C 1
ATOM 3477 O O . ARG A 1 464 ? -4.747 -9.694 -28.158 1.00 94.12 464 ARG A O 1
ATOM 3484 N N . VAL A 1 465 ? -2.631 -9.916 -28.826 1.00 93.44 465 VAL A N 1
ATOM 3485 C CA . VAL A 1 465 ? -2.153 -8.673 -28.186 1.00 93.44 465 VAL A CA 1
ATOM 3486 C C . VAL A 1 465 ? -3.001 -7.453 -28.570 1.00 93.44 465 VAL A C 1
ATOM 3488 O O . VAL A 1 465 ? -3.153 -6.528 -27.785 1.00 93.44 465 VAL A O 1
ATOM 3491 N N . GLY A 1 466 ? -3.607 -7.451 -29.764 1.00 94.12 466 GLY A N 1
ATOM 3492 C CA . GLY A 1 466 ? -4.504 -6.382 -30.212 1.00 94.12 466 GLY A CA 1
ATOM 3493 C C . GLY A 1 466 ? -5.817 -6.257 -29.427 1.00 94.12 466 GLY A C 1
ATOM 3494 O O . GLY A 1 466 ? -6.465 -5.220 -29.548 1.00 94.12 466 GLY A O 1
ATOM 3495 N N . GLU A 1 467 ? -6.201 -7.277 -28.654 1.00 94.56 467 GLU A N 1
ATOM 3496 C CA . GLU A 1 467 ? -7.374 -7.276 -27.769 1.00 94.56 467 GLU A CA 1
ATOM 3497 C C . GLU A 1 467 ? -7.084 -6.640 -26.402 1.00 94.56 467 GLU A C 1
ATOM 3499 O O . GLU A 1 467 ? -8.025 -6.281 -25.699 1.00 94.56 467 GLU A O 1
ATOM 3504 N N . MET A 1 468 ? -5.805 -6.473 -26.048 1.00 94.44 468 MET A N 1
ATOM 3505 C CA . MET A 1 468 ? -5.367 -5.835 -24.804 1.00 94.44 468 MET A CA 1
ATOM 3506 C C . MET A 1 468 ? -5.359 -4.309 -24.922 1.00 94.44 468 MET A C 1
ATOM 3508 O O . MET A 1 468 ? -5.347 -3.740 -26.023 1.00 94.44 468 MET A O 1
ATOM 3512 N N . SER A 1 469 ? -5.279 -3.626 -23.786 1.00 94.06 469 SER A N 1
ATOM 3513 C CA . SER A 1 469 ? -5.138 -2.175 -23.733 1.00 94.06 469 SER A CA 1
ATOM 3514 C C . SER A 1 469 ? -3.880 -1.676 -24.455 1.00 94.06 469 SER A C 1
ATOM 3516 O O . SER A 1 469 ? -2.847 -2.350 -24.482 1.00 94.06 469 SER A O 1
ATOM 3518 N N . PRO A 1 470 ? -3.920 -0.474 -25.062 1.00 94.25 470 PRO A N 1
ATOM 3519 C CA . PRO A 1 470 ? -2.773 0.073 -25.786 1.00 94.25 470 PRO A CA 1
ATOM 3520 C C . PRO A 1 470 ? -1.493 0.180 -24.952 1.00 94.25 470 PRO A C 1
ATOM 3522 O O . PRO A 1 470 ? -0.406 -0.012 -25.491 1.00 94.25 470 PRO A O 1
ATOM 3525 N N . GLU A 1 471 ? -1.608 0.472 -23.654 1.00 91.81 471 GLU A N 1
ATOM 3526 C CA . GLU A 1 471 ? -0.470 0.504 -22.728 1.00 91.81 471 GLU A CA 1
ATOM 3527 C C . GLU A 1 471 ? 0.187 -0.880 -22.626 1.00 91.81 471 GLU A C 1
ATOM 3529 O O . GLU A 1 471 ? 1.391 -1.009 -22.851 1.00 91.81 471 GLU A O 1
ATOM 3534 N N . VAL A 1 472 ? -0.612 -1.927 -22.405 1.00 93.81 472 VAL A N 1
ATOM 3535 C CA . VAL A 1 472 ? -0.145 -3.320 -22.370 1.00 93.81 472 VAL A CA 1
ATOM 3536 C C . VAL A 1 472 ? 0.474 -3.733 -23.707 1.00 93.81 472 VAL A C 1
ATOM 3538 O O . VAL A 1 472 ? 1.558 -4.319 -23.733 1.00 93.81 472 VAL A O 1
ATOM 3541 N N . GLN A 1 473 ? -0.147 -3.369 -24.836 1.00 94.81 473 GLN A N 1
ATOM 3542 C CA . GLN A 1 473 ? 0.409 -3.631 -26.170 1.00 94.81 473 GLN A CA 1
ATOM 3543 C C . GLN A 1 473 ? 1.821 -3.064 -26.318 1.00 94.81 473 GLN A C 1
ATOM 3545 O O . GLN A 1 473 ? 2.702 -3.733 -26.870 1.00 94.81 473 GLN A O 1
ATOM 3550 N N . LEU A 1 474 ? 2.041 -1.838 -25.834 1.00 92.19 474 LEU A N 1
ATOM 3551 C CA . LEU A 1 474 ? 3.355 -1.211 -25.837 1.00 92.19 474 LEU A CA 1
ATOM 3552 C C . LEU A 1 474 ? 4.308 -1.987 -24.928 1.00 92.19 474 LEU A C 1
ATOM 3554 O O . LEU A 1 474 ? 5.339 -2.436 -25.421 1.00 92.19 474 LEU A O 1
ATOM 3558 N N . ILE A 1 475 ? 3.956 -2.217 -23.660 1.00 91.69 475 ILE A N 1
ATOM 3559 C CA . ILE A 1 475 ? 4.809 -2.917 -22.683 1.00 91.69 475 ILE A CA 1
ATOM 3560 C C . ILE A 1 475 ? 5.278 -4.278 -23.213 1.00 91.69 475 ILE A C 1
ATOM 3562 O O . ILE A 1 475 ? 6.479 -4.550 -23.209 1.00 91.69 475 ILE A O 1
ATOM 3566 N N . LEU A 1 476 ? 4.371 -5.104 -23.742 1.00 93.44 476 LEU A N 1
ATOM 35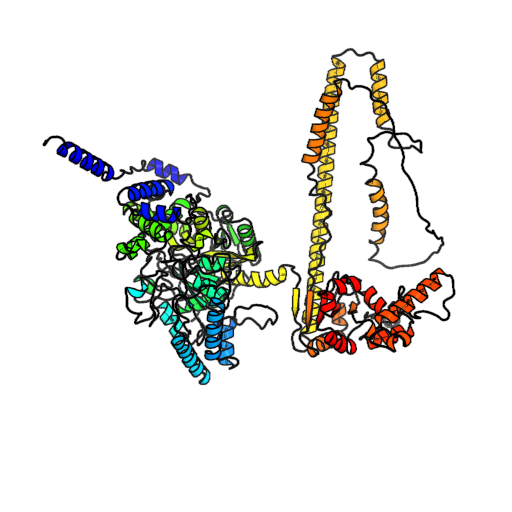67 C CA . LEU A 1 476 ? 4.720 -6.429 -24.267 1.00 93.44 476 LEU A CA 1
ATOM 3568 C C . LEU A 1 476 ? 5.597 -6.340 -25.516 1.00 93.44 476 LEU A C 1
ATOM 3570 O O . LEU A 1 476 ? 6.580 -7.068 -25.649 1.00 93.44 476 LEU A O 1
ATOM 3574 N N . THR A 1 477 ? 5.283 -5.422 -26.429 1.00 91.31 477 THR A N 1
ATOM 3575 C CA . THR A 1 477 ? 6.081 -5.223 -27.649 1.00 91.31 477 THR A CA 1
ATOM 3576 C C . THR A 1 477 ? 7.489 -4.731 -27.320 1.00 91.31 477 THR A C 1
ATOM 3578 O O . THR A 1 477 ? 8.468 -5.192 -27.908 1.00 91.31 477 THR A O 1
ATOM 3581 N N . PHE A 1 478 ? 7.607 -3.851 -26.331 1.00 87.56 478 PHE A N 1
ATOM 3582 C CA . PHE A 1 478 ? 8.883 -3.399 -25.804 1.00 87.56 478 PHE A CA 1
ATOM 3583 C C . PHE A 1 478 ? 9.660 -4.502 -25.096 1.00 87.56 478 PHE A C 1
ATOM 3585 O O . PHE A 1 478 ? 10.845 -4.668 -25.380 1.00 87.56 478 PHE A O 1
ATOM 3592 N N . GLY A 1 479 ? 9.008 -5.289 -24.239 1.00 91.44 479 GLY A N 1
ATOM 3593 C CA . GLY A 1 479 ? 9.617 -6.434 -23.564 1.00 91.44 479 GLY A CA 1
ATOM 3594 C C . GLY A 1 479 ? 10.239 -7.422 -24.554 1.00 91.44 479 GLY A C 1
ATOM 3595 O O . GLY A 1 479 ? 11.384 -7.829 -24.382 1.00 91.44 479 GLY A O 1
ATOM 3596 N N . ARG A 1 480 ? 9.547 -7.704 -25.668 1.00 91.00 480 ARG A N 1
ATOM 3597 C CA . ARG A 1 480 ? 10.060 -8.541 -26.773 1.00 91.00 480 ARG A CA 1
ATOM 3598 C C . ARG A 1 480 ? 11.255 -7.943 -27.518 1.0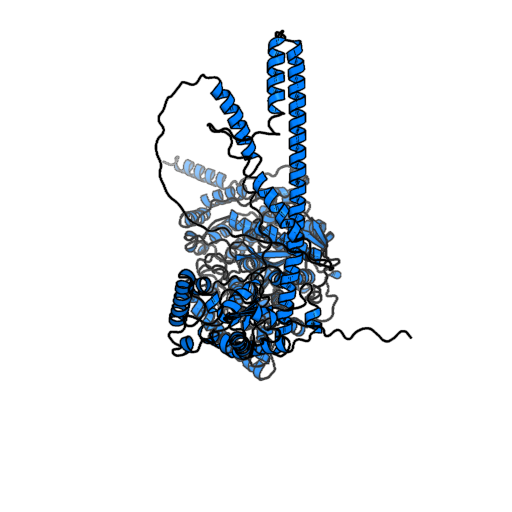0 91.00 480 ARG A C 1
ATOM 3600 O O . ARG A 1 480 ? 11.947 -8.666 -28.232 1.00 91.00 480 ARG A O 1
ATOM 3607 N N . SER A 1 481 ? 11.464 -6.630 -27.422 1.00 88.75 481 SER A N 1
ATOM 3608 C CA . SER A 1 481 ? 12.570 -5.940 -28.094 1.00 88.75 481 SER A CA 1
ATOM 3609 C C . SER A 1 481 ? 13.882 -6.007 -27.309 1.00 88.75 481 SER A C 1
ATOM 3611 O O . SER A 1 481 ? 14.947 -5.814 -27.899 1.00 88.75 481 SER A O 1
ATOM 3613 N N . PHE A 1 482 ? 13.828 -6.310 -26.006 1.00 90.50 482 PHE A N 1
ATOM 3614 C CA . PHE A 1 482 ? 15.027 -6.470 -25.192 1.00 90.50 482 PHE A CA 1
ATOM 3615 C C . PHE A 1 482 ? 15.813 -7.709 -25.609 1.00 90.50 482 PHE A C 1
ATOM 3617 O O . PHE A 1 482 ? 15.275 -8.792 -25.831 1.00 90.50 482 PHE A O 1
ATOM 3624 N N . THR A 1 483 ? 17.129 -7.551 -25.717 1.00 90.75 483 THR A N 1
ATOM 3625 C CA . THR A 1 483 ? 18.021 -8.650 -26.072 1.00 90.75 483 THR A CA 1
ATOM 3626 C C . THR A 1 483 ? 18.418 -9.449 -24.834 1.00 90.75 483 THR A C 1
ATOM 3628 O O . THR A 1 483 ? 18.398 -8.950 -23.707 1.00 90.75 483 THR A O 1
ATOM 3631 N N . ALA A 1 484 ? 18.914 -10.672 -25.041 1.00 92.81 484 ALA A N 1
ATOM 3632 C CA . ALA A 1 484 ? 19.522 -11.457 -23.966 1.00 92.81 484 ALA A CA 1
ATOM 3633 C C . ALA A 1 484 ? 20.661 -10.698 -23.252 1.00 92.81 484 ALA A C 1
ATOM 3635 O O . ALA A 1 484 ? 20.859 -10.865 -22.052 1.00 92.81 484 ALA A O 1
ATOM 3636 N N . MET A 1 485 ? 21.388 -9.829 -23.967 1.00 91.88 485 MET A N 1
ATOM 3637 C CA . MET A 1 485 ? 22.451 -9.007 -23.381 1.00 91.88 485 MET A CA 1
ATOM 3638 C C . MET A 1 485 ? 21.905 -7.921 -22.451 1.00 91.88 485 MET A C 1
ATOM 3640 O O . MET A 1 485 ? 22.536 -7.635 -21.435 1.00 91.88 485 MET A O 1
ATOM 3644 N N . ASP A 1 486 ? 20.752 -7.332 -22.777 1.00 93.56 486 ASP A N 1
ATOM 3645 C CA . ASP A 1 486 ? 20.089 -6.343 -21.919 1.00 93.56 486 ASP A CA 1
ATOM 3646 C C . ASP A 1 486 ? 19.585 -7.013 -20.636 1.00 93.56 486 ASP A C 1
ATOM 3648 O O . ASP A 1 486 ? 19.854 -6.526 -19.537 1.00 93.56 486 ASP A O 1
ATOM 3652 N N . PHE A 1 487 ? 18.950 -8.183 -20.763 1.00 95.94 487 PHE A N 1
ATOM 3653 C CA . PHE A 1 487 ? 18.473 -8.954 -19.615 1.00 95.94 487 PHE A CA 1
ATOM 3654 C C . PHE A 1 487 ? 19.623 -9.410 -18.705 1.00 95.94 487 PHE A C 1
ATOM 3656 O O . PHE A 1 487 ? 19.569 -9.198 -17.494 1.00 95.94 487 PHE A O 1
ATOM 3663 N N . LEU A 1 488 ? 20.704 -9.969 -19.268 1.00 96.62 488 LEU A N 1
ATOM 3664 C CA . LEU A 1 488 ? 21.898 -10.361 -18.506 1.00 96.62 488 LEU A CA 1
ATOM 3665 C C . LEU A 1 488 ? 22.544 -9.168 -17.793 1.00 96.62 488 LEU A C 1
ATOM 3667 O O . LEU A 1 488 ? 22.964 -9.294 -16.642 1.00 96.62 488 LEU A O 1
ATOM 3671 N N . ALA A 1 489 ? 22.618 -8.008 -18.453 1.00 96.56 489 ALA A N 1
ATOM 3672 C CA . ALA A 1 489 ? 23.111 -6.785 -17.832 1.00 96.56 489 ALA A CA 1
ATOM 3673 C C . ALA A 1 489 ? 22.219 -6.359 -16.657 1.00 96.56 489 ALA A C 1
ATOM 3675 O O . ALA A 1 489 ? 22.741 -6.090 -15.576 1.00 96.56 489 ALA A O 1
ATOM 3676 N N . ALA A 1 490 ? 20.894 -6.380 -16.828 1.00 97.88 490 ALA A N 1
ATOM 3677 C CA . ALA A 1 490 ? 19.942 -6.079 -15.761 1.00 97.88 490 ALA A CA 1
ATOM 3678 C C . ALA A 1 490 ? 20.122 -7.002 -14.542 1.00 97.88 490 ALA A C 1
ATOM 3680 O O . ALA A 1 490 ? 20.137 -6.522 -13.409 1.00 97.88 490 ALA A O 1
ATOM 3681 N N . GLN A 1 491 ? 20.380 -8.297 -14.755 1.00 98.38 491 GLN A N 1
ATOM 3682 C CA . GLN A 1 491 ? 20.629 -9.248 -13.663 1.00 98.38 491 GLN A CA 1
ATOM 3683 C C . GLN A 1 491 ? 21.950 -8.987 -12.920 1.00 98.38 491 GLN A C 1
ATOM 3685 O O . GLN A 1 491 ? 22.047 -9.234 -11.717 1.00 98.38 491 GLN A O 1
ATOM 3690 N N . ARG A 1 492 ? 22.979 -8.458 -13.597 1.00 98.06 492 ARG A N 1
ATOM 3691 C CA . ARG A 1 492 ? 24.218 -8.003 -12.930 1.00 98.06 492 ARG A CA 1
ATOM 3692 C C . ARG A 1 492 ? 23.975 -6.742 -12.109 1.00 98.06 492 ARG A C 1
ATOM 3694 O O . ARG A 1 492 ? 24.472 -6.634 -10.992 1.00 98.06 492 ARG A O 1
ATOM 3701 N N . VAL A 1 493 ? 23.173 -5.812 -12.630 1.00 98.12 493 VAL A N 1
ATOM 3702 C CA . VAL A 1 493 ? 22.765 -4.610 -11.889 1.00 98.12 493 VAL A CA 1
ATOM 3703 C C . VAL A 1 493 ? 21.911 -4.969 -10.673 1.00 98.12 493 VAL A C 1
ATOM 3705 O O . VAL A 1 493 ? 22.107 -4.375 -9.617 1.00 98.12 493 VAL A O 1
ATOM 3708 N N . ARG A 1 494 ? 21.039 -5.983 -10.761 1.00 98.44 494 ARG A N 1
ATOM 3709 C CA . ARG A 1 494 ? 20.329 -6.538 -9.597 1.00 98.44 494 ARG A CA 1
ATOM 3710 C C . ARG A 1 494 ? 21.299 -7.031 -8.524 1.00 98.44 494 ARG A C 1
ATOM 3712 O O . ARG A 1 494 ? 21.140 -6.670 -7.361 1.00 98.44 494 ARG A O 1
ATOM 3719 N N . ALA A 1 495 ? 22.291 -7.840 -8.903 1.00 98.12 495 ALA A N 1
ATOM 3720 C CA . ALA A 1 495 ? 23.291 -8.356 -7.966 1.00 98.12 495 ALA A CA 1
ATOM 3721 C C . ALA A 1 495 ? 24.053 -7.218 -7.269 1.00 98.12 495 ALA A C 1
ATOM 3723 O O . ALA A 1 495 ? 24.169 -7.205 -6.043 1.00 98.12 495 ALA A O 1
ATOM 3724 N N . PHE A 1 496 ? 24.471 -6.215 -8.046 1.00 97.31 496 PHE A N 1
ATOM 3725 C CA . PHE A 1 496 ? 25.073 -4.994 -7.521 1.00 97.31 496 PHE A CA 1
ATOM 3726 C C . PHE A 1 496 ? 24.145 -4.271 -6.541 1.00 97.31 496 PHE A C 1
ATOM 3728 O O . PHE A 1 496 ? 24.573 -3.943 -5.439 1.00 97.31 496 PHE A O 1
ATOM 3735 N N . ALA A 1 497 ? 22.883 -4.039 -6.912 1.00 97.56 497 ALA A N 1
ATOM 3736 C CA . ALA A 1 497 ? 21.913 -3.337 -6.075 1.00 97.56 497 ALA A CA 1
ATOM 3737 C C . ALA A 1 497 ? 21.707 -4.053 -4.735 1.00 97.56 497 ALA A C 1
ATOM 3739 O O . ALA A 1 497 ? 21.738 -3.415 -3.685 1.00 97.56 497 ALA A O 1
ATOM 3740 N N . LEU A 1 498 ? 21.580 -5.384 -4.753 1.00 97.75 498 LEU A N 1
ATOM 3741 C CA . LEU A 1 498 ? 21.451 -6.181 -3.536 1.00 97.75 498 LEU A CA 1
ATOM 3742 C C . LEU A 1 498 ? 22.687 -6.037 -2.641 1.00 97.75 498 LEU A C 1
ATOM 3744 O O . LEU A 1 498 ? 22.555 -5.728 -1.456 1.00 97.75 498 LEU A O 1
ATOM 3748 N N . ARG A 1 499 ? 23.887 -6.193 -3.211 1.00 95.94 499 ARG A N 1
ATOM 3749 C CA . ARG A 1 499 ? 25.144 -6.027 -2.475 1.00 95.94 499 ARG A CA 1
ATOM 3750 C C . ARG A 1 499 ? 25.278 -4.618 -1.897 1.00 95.94 499 ARG A C 1
ATOM 3752 O O . ARG A 1 499 ? 25.622 -4.471 -0.731 1.00 95.94 499 ARG A O 1
ATOM 3759 N N . GLN A 1 500 ? 24.969 -3.579 -2.675 1.00 94.31 500 GLN A N 1
ATOM 3760 C CA . GLN A 1 500 ? 25.002 -2.194 -2.197 1.00 94.31 500 GLN A CA 1
ATOM 3761 C C . GLN A 1 500 ? 24.015 -1.952 -1.060 1.00 94.31 500 GLN A C 1
ATOM 3763 O O . GLN A 1 500 ? 24.367 -1.286 -0.089 1.00 94.31 500 GLN A O 1
ATOM 3768 N N . PHE A 1 501 ? 22.806 -2.502 -1.148 1.00 96.00 501 PHE A N 1
ATOM 3769 C CA . PHE A 1 501 ? 21.827 -2.385 -0.078 1.00 96.00 501 PHE A CA 1
ATOM 3770 C C . PHE A 1 501 ? 22.328 -3.064 1.205 1.00 96.00 501 PHE A C 1
ATOM 3772 O O . PHE A 1 501 ? 22.276 -2.475 2.279 1.00 96.00 501 PHE A O 1
ATOM 3779 N N . GLN A 1 502 ? 22.921 -4.255 1.106 1.00 94.94 502 GLN A N 1
ATOM 3780 C CA . GLN A 1 502 ? 23.510 -4.935 2.263 1.00 94.94 502 GLN A CA 1
ATOM 3781 C C . GLN A 1 502 ? 24.708 -4.178 2.861 1.00 94.94 502 GLN A C 1
ATOM 3783 O O . GLN A 1 502 ? 24.757 -3.947 4.067 1.00 94.94 502 GLN A O 1
ATOM 3788 N N . GLU A 1 503 ? 25.677 -3.794 2.030 1.00 93.62 503 GLU A N 1
ATOM 3789 C CA . GLU A 1 503 ? 26.961 -3.238 2.474 1.00 93.62 503 GLU A CA 1
ATOM 3790 C C . GLU A 1 503 ? 26.860 -1.775 2.908 1.00 93.62 503 GLU A C 1
ATOM 3792 O O . GLU A 1 503 ? 27.554 -1.371 3.840 1.00 93.62 503 GLU A O 1
ATOM 3797 N N . ASN A 1 504 ? 26.012 -0.973 2.258 1.00 91.12 504 ASN A N 1
ATOM 3798 C CA . ASN A 1 504 ? 25.977 0.477 2.462 1.00 91.12 504 ASN A CA 1
ATOM 3799 C C . ASN A 1 504 ? 24.730 0.987 3.178 1.00 91.12 504 ASN A C 1
ATOM 3801 O O . ASN A 1 504 ? 24.796 2.100 3.712 1.00 91.12 504 ASN A O 1
ATOM 3805 N N . VAL A 1 505 ? 23.645 0.203 3.183 1.00 95.31 505 VAL A N 1
ATOM 3806 C CA . VAL A 1 505 ? 22.388 0.540 3.860 1.00 95.31 505 VAL A CA 1
ATOM 3807 C C . VAL A 1 505 ? 22.251 -0.296 5.127 1.00 95.31 505 VAL A C 1
ATOM 3809 O O . VAL A 1 505 ? 22.481 0.219 6.217 1.00 95.31 505 VAL A O 1
ATOM 3812 N N . LEU A 1 506 ? 21.983 -1.597 5.002 1.00 95.00 506 LEU A N 1
ATOM 3813 C CA . LEU A 1 506 ? 21.643 -2.472 6.134 1.00 95.00 506 LEU A CA 1
ATOM 3814 C C . LEU A 1 506 ? 22.797 -2.723 7.119 1.00 95.00 506 LEU A C 1
ATOM 3816 O O . LEU A 1 506 ? 22.576 -3.168 8.240 1.00 95.00 506 LEU A O 1
ATOM 3820 N N . SER A 1 507 ? 24.041 -2.425 6.741 1.00 95.06 507 SER A N 1
ATOM 3821 C CA . SER A 1 507 ? 25.168 -2.424 7.685 1.00 95.06 507 SER A CA 1
ATOM 3822 C C . SER A 1 507 ? 25.095 -1.273 8.702 1.00 95.06 507 SER A C 1
ATOM 3824 O O . SER A 1 507 ? 25.684 -1.355 9.782 1.00 95.06 507 SER A O 1
ATOM 3826 N N . LYS A 1 508 ? 24.367 -0.200 8.371 1.00 96.31 508 LYS A N 1
ATOM 3827 C CA . LYS A 1 508 ? 24.272 1.041 9.154 1.00 96.31 508 LYS A CA 1
ATOM 3828 C C . LYS A 1 508 ? 22.914 1.233 9.809 1.00 96.31 508 LYS A C 1
ATOM 3830 O O . LYS A 1 508 ? 22.846 1.919 10.823 1.00 96.31 508 LYS A O 1
ATOM 3835 N N . VAL A 1 509 ? 21.861 0.671 9.226 1.00 98.12 509 VAL A N 1
ATOM 3836 C CA . VAL A 1 509 ? 20.472 0.912 9.628 1.00 98.12 509 VAL A CA 1
ATOM 3837 C C . VAL A 1 509 ? 19.681 -0.385 9.633 1.00 98.12 509 VAL A C 1
ATOM 3839 O O . VAL A 1 509 ? 20.020 -1.319 8.912 1.00 98.12 509 VAL A O 1
ATOM 3842 N N . ASP A 1 510 ? 18.622 -0.426 10.429 1.00 97.69 510 ASP A N 1
ATOM 3843 C CA . ASP A 1 510 ? 17.767 -1.606 10.580 1.00 97.69 510 ASP A CA 1
ATOM 3844 C C . ASP A 1 510 ? 16.568 -1.545 9.615 1.00 97.69 510 ASP A C 1
ATOM 3846 O O . ASP A 1 510 ? 16.058 -2.570 9.170 1.00 97.69 510 ASP A O 1
ATOM 3850 N N . ALA A 1 511 ? 16.160 -0.333 9.224 1.00 98.19 511 ALA A N 1
ATOM 3851 C CA . ALA A 1 511 ? 15.162 -0.090 8.189 1.00 98.19 511 ALA A CA 1
ATOM 3852 C C . ALA A 1 511 ? 15.548 1.110 7.318 1.00 98.19 511 ALA A C 1
ATOM 3854 O O . ALA A 1 511 ? 16.157 2.060 7.800 1.00 98.19 511 ALA A O 1
ATOM 3855 N N . PHE A 1 512 ? 15.155 1.094 6.048 1.00 98.50 512 PHE A N 1
ATOM 3856 C CA . PHE A 1 512 ? 15.270 2.207 5.116 1.00 98.50 512 PHE A CA 1
ATOM 3857 C C . PHE A 1 512 ? 13.886 2.776 4.794 1.00 98.50 512 PHE A C 1
ATOM 3859 O O . PHE A 1 512 ? 12.946 2.030 4.510 1.00 98.50 512 PHE A O 1
ATOM 3866 N N . VAL A 1 513 ? 13.767 4.100 4.839 1.00 98.31 513 VAL A N 1
ATOM 3867 C CA . VAL A 1 513 ? 12.512 4.833 4.685 1.00 98.31 513 VAL A CA 1
ATOM 3868 C C . VAL A 1 513 ? 12.494 5.651 3.406 1.00 98.31 513 VAL A C 1
ATOM 3870 O O . VAL A 1 513 ? 13.451 6.340 3.059 1.00 98.31 513 VAL A O 1
ATOM 3873 N N . THR A 1 514 ? 11.345 5.607 2.737 1.00 98.50 514 THR A N 1
ATOM 3874 C CA . THR A 1 514 ? 11.001 6.422 1.565 1.00 98.50 514 THR A CA 1
ATOM 3875 C C . THR A 1 514 ? 9.523 6.819 1.632 1.00 98.50 514 THR A C 1
ATOM 3877 O O . THR A 1 514 ? 8.760 6.207 2.383 1.00 98.50 514 THR A O 1
ATOM 3880 N N . PRO A 1 515 ? 9.060 7.813 0.858 1.00 98.50 515 PRO A N 1
ATOM 3881 C CA . PRO A 1 515 ? 7.648 7.882 0.497 1.00 98.50 515 PRO A CA 1
ATOM 3882 C C . PRO A 1 515 ? 7.183 6.575 -0.161 1.00 98.50 515 PRO A C 1
ATOM 3884 O O . PRO A 1 515 ? 7.975 5.894 -0.805 1.00 98.50 515 PRO A O 1
ATOM 3887 N N . SER A 1 516 ? 5.900 6.224 -0.054 1.00 98.06 516 SER A N 1
ATOM 3888 C CA . SER A 1 516 ? 5.366 5.078 -0.817 1.00 98.06 516 SER A CA 1
ATOM 3889 C C . SER A 1 516 ? 5.177 5.405 -2.303 1.00 98.06 516 SER A C 1
ATOM 3891 O O . SER A 1 516 ? 5.416 4.558 -3.161 1.00 98.06 516 SER A O 1
ATOM 3893 N N . THR A 1 517 ? 4.774 6.640 -2.613 1.00 98.56 517 THR A N 1
ATOM 3894 C CA . THR A 1 517 ? 4.582 7.169 -3.974 1.00 98.56 517 THR A CA 1
ATOM 3895 C C . THR A 1 517 ? 5.127 8.597 -4.053 1.00 98.56 517 THR A C 1
ATOM 3897 O O . THR A 1 517 ? 5.196 9.294 -3.043 1.00 98.56 517 THR A O 1
ATOM 3900 N N . GLY A 1 518 ? 5.537 9.053 -5.242 1.00 97.94 518 GLY A N 1
ATOM 3901 C CA . GLY A 1 518 ? 6.022 10.427 -5.443 1.00 97.94 518 GLY A CA 1
ATOM 3902 C C . GLY A 1 518 ? 4.928 11.476 -5.600 1.00 97.94 518 GLY A C 1
ATOM 3903 O O . GLY A 1 518 ? 5.212 12.663 -5.484 1.00 97.94 518 GLY A O 1
ATOM 3904 N N . ILE A 1 519 ? 3.690 11.050 -5.833 1.00 98.19 519 ILE A N 1
ATOM 3905 C CA . ILE A 1 519 ? 2.492 11.890 -5.911 1.00 98.19 519 ILE A CA 1
ATOM 3906 C C . ILE A 1 519 ? 1.325 11.184 -5.210 1.00 98.19 519 ILE A C 1
ATOM 3908 O O . ILE A 1 519 ? 1.348 9.958 -5.042 1.00 98.19 519 ILE A O 1
ATOM 3912 N N . THR A 1 520 ? 0.308 11.945 -4.802 1.00 97.75 520 THR A N 1
ATOM 3913 C CA . THR A 1 520 ? -0.990 11.401 -4.373 1.00 97.75 520 THR A CA 1
ATOM 3914 C C . THR A 1 520 ? -1.807 10.947 -5.584 1.00 97.75 520 THR A C 1
ATOM 3916 O O . THR A 1 520 ? -1.378 11.118 -6.726 1.00 97.75 520 THR A O 1
ATOM 3919 N N . ALA A 1 521 ? -2.972 10.339 -5.348 1.00 97.69 521 ALA A N 1
ATOM 3920 C CA . ALA A 1 521 ? -3.824 9.791 -6.401 1.00 97.69 521 ALA A CA 1
ATOM 3921 C C . ALA A 1 521 ? -4.117 10.828 -7.517 1.00 97.69 521 ALA A C 1
ATOM 3923 O O . ALA A 1 521 ? -4.780 11.839 -7.252 1.00 97.69 521 ALA A O 1
ATOM 3924 N N . PRO A 1 522 ? -3.631 10.618 -8.757 1.00 96.62 522 PRO A N 1
ATOM 3925 C CA . PRO A 1 522 ? -3.895 11.544 -9.849 1.00 96.62 522 PRO A CA 1
ATOM 3926 C C . PRO A 1 522 ? -5.358 11.462 -10.292 1.00 96.62 522 PRO A C 1
ATOM 3928 O O . PRO A 1 522 ? -6.002 10.415 -10.176 1.00 96.62 522 PRO A O 1
ATOM 3931 N N . GLU A 1 523 ? -5.878 12.579 -10.799 1.00 95.62 523 GLU A N 1
ATOM 3932 C CA . GLU A 1 523 ? -7.195 12.609 -11.436 1.00 95.62 523 GLU A CA 1
ATOM 3933 C C . GLU A 1 523 ? -7.182 11.769 -12.715 1.00 95.62 523 GLU A C 1
ATOM 3935 O O . GLU A 1 523 ? -6.164 11.679 -13.396 1.00 95.62 523 GLU A O 1
ATOM 3940 N N . ILE A 1 524 ? -8.320 11.158 -13.036 1.00 93.19 524 ILE A N 1
ATOM 3941 C CA . ILE A 1 524 ? -8.515 10.383 -14.259 1.00 93.19 524 ILE A CA 1
ATOM 3942 C C . ILE A 1 524 ? -8.914 11.359 -15.371 1.00 93.19 524 ILE A C 1
ATOM 3944 O O . ILE A 1 524 ? -10.007 11.937 -15.294 1.00 93.19 524 ILE A O 1
ATOM 3948 N N . PRO A 1 525 ? -8.094 11.538 -16.421 1.00 91.12 525 PRO A N 1
ATOM 3949 C CA . PRO A 1 525 ? -8.468 12.379 -17.550 1.00 91.12 525 PRO A CA 1
ATOM 3950 C C . PRO A 1 525 ? -9.711 11.809 -18.251 1.00 91.12 525 PRO A C 1
ATOM 3952 O O . PRO A 1 525 ? -9.769 10.596 -18.481 1.00 91.12 525 PRO A O 1
ATOM 3955 N N . PRO A 1 526 ? -10.707 12.630 -18.635 1.00 88.69 526 PRO A N 1
ATOM 3956 C CA . PRO A 1 526 ? -11.886 12.150 -19.358 1.00 88.69 526 PRO A CA 1
ATOM 3957 C C . PRO A 1 526 ? -11.547 11.335 -20.618 1.00 88.69 526 PRO A C 1
ATOM 3959 O O . PRO A 1 526 ? -12.226 10.363 -20.944 1.00 88.69 526 PRO A O 1
ATOM 3962 N N . GLU A 1 527 ? -10.467 11.698 -21.306 1.00 87.94 527 GLU A N 1
ATOM 3963 C CA . GLU A 1 527 ? -9.965 11.042 -22.511 1.00 87.94 527 GLU A CA 1
ATOM 3964 C C . GLU A 1 527 ? -9.353 9.660 -22.236 1.00 87.94 527 GLU A C 1
ATOM 3966 O O . GLU A 1 527 ? -9.295 8.827 -23.146 1.00 87.94 527 GLU A O 1
ATOM 3971 N N . ALA A 1 528 ? -8.924 9.399 -20.996 1.00 87.81 528 ALA A N 1
ATOM 3972 C CA . ALA A 1 528 ? -8.319 8.133 -20.599 1.00 87.81 528 ALA A CA 1
ATOM 3973 C C . ALA A 1 528 ? -9.355 7.010 -20.431 1.00 87.81 528 ALA A C 1
ATOM 3975 O O . ALA A 1 528 ? -9.004 5.845 -20.574 1.00 87.81 528 ALA A O 1
ATOM 3976 N N . PHE A 1 529 ? -10.641 7.314 -20.200 1.00 85.81 529 PHE A N 1
ATOM 3977 C CA . PHE A 1 529 ? -11.664 6.282 -19.955 1.00 85.81 529 PHE A CA 1
ATOM 3978 C C . PHE A 1 529 ? -11.864 5.294 -21.111 1.00 85.81 529 PHE A C 1
ATOM 3980 O O . PHE A 1 529 ? -12.303 4.174 -20.869 1.00 85.81 529 PHE A O 1
ATOM 3987 N N . ALA A 1 530 ? -11.588 5.699 -22.353 1.00 85.12 530 ALA A N 1
ATOM 3988 C CA . ALA A 1 530 ? -11.851 4.858 -23.518 1.00 85.12 530 ALA A CA 1
ATOM 3989 C C . ALA A 1 530 ? -10.726 3.852 -23.805 1.00 85.12 530 ALA A C 1
ATOM 3991 O O . ALA A 1 530 ? -10.999 2.715 -24.181 1.00 85.12 530 ALA A O 1
ATOM 3992 N N . VAL A 1 531 ? -9.467 4.293 -23.718 1.00 88.31 531 VAL A N 1
ATOM 3993 C CA . VAL A 1 531 ? -8.302 3.517 -24.188 1.00 88.31 531 VAL A CA 1
ATOM 3994 C C . VAL A 1 531 ? -7.070 3.657 -23.290 1.00 88.31 531 VAL A C 1
ATOM 3996 O O . VAL A 1 531 ? -5.985 3.227 -23.671 1.00 88.31 531 VAL A O 1
ATOM 3999 N N . GLY A 1 532 ? -7.228 4.262 -22.118 1.00 89.75 532 GLY A N 1
ATOM 4000 C CA . GLY A 1 532 ? -6.152 4.540 -21.183 1.00 89.75 532 GLY A CA 1
ATOM 4001 C C . GLY A 1 532 ? -5.342 5.759 -21.594 1.00 89.75 532 GLY A C 1
ATOM 4002 O O . GLY A 1 532 ? -5.759 6.588 -22.412 1.00 89.75 532 GLY A O 1
ATOM 4003 N N . GLU A 1 533 ? -4.160 5.858 -21.008 1.00 92.12 533 GLU A N 1
ATOM 4004 C CA . GLU A 1 533 ? -3.219 6.937 -21.251 1.00 92.12 533 GLU A CA 1
ATOM 4005 C C . GLU A 1 533 ? -1.794 6.396 -21.313 1.00 92.12 533 GLU A C 1
ATOM 4007 O O . GLU A 1 533 ? -1.453 5.426 -20.645 1.00 92.12 533 GLU A O 1
ATOM 4012 N N . LEU A 1 534 ? -0.939 7.060 -22.084 1.00 91.00 534 LEU A N 1
ATOM 4013 C CA . LEU A 1 534 ? 0.504 6.940 -21.934 1.00 91.00 534 LEU A CA 1
ATOM 4014 C C . LEU A 1 534 ? 0.998 8.228 -21.291 1.00 91.00 534 LEU A C 1
ATOM 4016 O O . LEU A 1 534 ? 1.055 9.256 -21.959 1.00 91.00 534 LEU A O 1
ATOM 4020 N N . ASN A 1 535 ? 1.361 8.172 -20.012 1.00 91.00 535 ASN A N 1
ATOM 4021 C CA . ASN A 1 535 ? 1.882 9.316 -19.267 1.00 91.00 535 ASN A CA 1
ATOM 4022 C C . ASN A 1 535 ? 3.117 8.902 -18.455 1.00 91.00 535 ASN A C 1
ATOM 4024 O O . ASN A 1 535 ? 3.052 8.668 -17.249 1.00 91.00 535 ASN A O 1
ATOM 4028 N N . ALA A 1 536 ? 4.260 8.771 -19.134 1.00 87.31 536 ALA A N 1
ATOM 4029 C CA . ALA A 1 536 ? 5.468 8.198 -18.538 1.00 87.31 536 ALA A CA 1
ATOM 4030 C C . ALA A 1 536 ? 5.985 8.986 -17.321 1.00 87.31 536 ALA A C 1
ATOM 4032 O O . ALA A 1 536 ? 6.459 8.374 -16.367 1.00 87.31 536 ALA A O 1
ATOM 4033 N N . GLN A 1 537 ? 5.849 10.317 -17.314 1.00 88.25 537 GLN A N 1
ATOM 4034 C CA . GLN A 1 537 ? 6.254 11.149 -16.178 1.00 88.25 537 GLN A CA 1
ATOM 4035 C C . GLN A 1 537 ? 5.400 10.852 -14.936 1.00 88.25 537 GLN A C 1
ATOM 4037 O O . GLN A 1 537 ? 5.945 10.640 -13.852 1.00 88.25 537 GLN A O 1
ATOM 4042 N N . GLN A 1 538 ? 4.072 10.780 -15.096 1.00 93.19 538 GLN A N 1
ATOM 4043 C CA . GLN A 1 538 ? 3.161 10.401 -14.015 1.00 93.19 538 GLN A CA 1
ATOM 4044 C C . GLN A 1 538 ? 3.454 8.981 -13.523 1.00 93.19 538 GLN A C 1
ATOM 4046 O O . GLN A 1 538 ? 3.604 8.778 -12.321 1.00 93.19 538 GLN A O 1
ATOM 4051 N N . LEU A 1 539 ? 3.600 8.012 -14.433 1.00 92.25 539 LEU A N 1
ATOM 4052 C CA . LEU A 1 539 ? 3.923 6.625 -14.078 1.00 92.25 539 LEU A CA 1
ATOM 4053 C C . LEU A 1 539 ? 5.236 6.553 -13.283 1.00 92.25 539 LEU A C 1
ATOM 4055 O O . LEU A 1 539 ? 5.261 5.978 -12.194 1.00 92.25 539 LEU A O 1
ATOM 4059 N N . GLY A 1 540 ? 6.292 7.210 -13.774 1.00 91.88 540 GLY A N 1
ATOM 4060 C CA . GLY A 1 540 ? 7.593 7.282 -13.111 1.00 91.88 540 GLY A CA 1
ATOM 4061 C C . GLY A 1 540 ? 7.515 7.888 -11.712 1.00 91.88 540 GLY A C 1
ATOM 4062 O O . GLY A 1 540 ? 8.131 7.361 -10.787 1.00 91.88 540 GLY A O 1
ATOM 4063 N N . ALA A 1 541 ? 6.708 8.937 -11.523 1.00 95.50 541 ALA A N 1
ATOM 4064 C CA . ALA A 1 541 ? 6.479 9.530 -10.209 1.00 95.50 541 ALA A CA 1
ATOM 4065 C C . ALA A 1 541 ? 5.725 8.594 -9.250 1.00 95.50 541 ALA A C 1
ATOM 4067 O O . ALA A 1 541 ? 6.010 8.583 -8.051 1.00 95.50 541 ALA A O 1
ATOM 4068 N N . ILE A 1 542 ? 4.790 7.789 -9.758 1.00 97.38 542 ILE A N 1
ATOM 4069 C CA . ILE A 1 542 ? 3.996 6.857 -8.951 1.00 97.38 542 ILE A CA 1
ATOM 4070 C C . ILE A 1 542 ? 4.865 5.721 -8.401 1.00 97.38 542 ILE A C 1
ATOM 4072 O O . ILE A 1 542 ? 4.870 5.500 -7.191 1.00 97.38 542 ILE A O 1
ATOM 4076 N N . PHE A 1 543 ? 5.609 5.010 -9.256 1.00 95.81 543 PHE A N 1
ATOM 4077 C CA . PHE A 1 543 ? 6.324 3.800 -8.831 1.00 95.81 543 PHE A CA 1
ATOM 4078 C C . PHE A 1 543 ? 7.727 4.051 -8.277 1.00 95.81 543 PHE A C 1
ATOM 4080 O O . PHE A 1 543 ? 8.335 3.107 -7.761 1.00 95.81 543 PHE A O 1
ATOM 4087 N N . ARG A 1 544 ? 8.238 5.289 -8.372 1.00 95.56 544 ARG A N 1
ATOM 4088 C CA . ARG A 1 544 ? 9.607 5.712 -8.028 1.00 95.56 544 ARG A CA 1
ATOM 4089 C C . ARG A 1 544 ? 10.203 4.924 -6.858 1.00 95.56 544 ARG A C 1
ATOM 4091 O O . ARG A 1 544 ? 11.174 4.203 -7.031 1.00 95.56 544 ARG A O 1
ATOM 4098 N N . PHE A 1 545 ? 9.566 4.975 -5.695 1.00 97.88 545 PHE A N 1
ATOM 4099 C CA . PHE A 1 545 ? 10.110 4.433 -4.446 1.00 97.88 545 PHE A CA 1
ATOM 4100 C C . PHE A 1 545 ? 9.943 2.923 -4.254 1.00 97.88 545 PHE A C 1
ATOM 4102 O O . PHE A 1 545 ? 10.504 2.343 -3.326 1.00 97.88 545 PHE A O 1
ATOM 4109 N N . SER A 1 546 ? 9.180 2.258 -5.115 1.00 96.62 546 SER A N 1
ATOM 4110 C CA . SER A 1 546 ? 8.826 0.852 -4.926 1.00 96.62 546 SER A CA 1
ATOM 4111 C C . SER A 1 546 ? 9.801 -0.119 -5.606 1.00 96.62 546 SER A C 1
ATOM 4113 O O . SER A 1 546 ? 10.070 -1.196 -5.063 1.00 96.62 546 SER A O 1
ATOM 4115 N N . VAL A 1 547 ? 10.375 0.309 -6.737 1.00 94.94 547 VAL A N 1
ATOM 4116 C CA . VAL A 1 547 ? 11.126 -0.503 -7.709 1.00 94.94 547 VAL A CA 1
ATOM 4117 C C . VAL A 1 547 ? 12.373 -1.162 -7.131 1.00 94.94 547 VAL A C 1
ATOM 4119 O O . VAL A 1 547 ? 12.599 -2.353 -7.357 1.00 94.94 547 VAL A O 1
ATOM 4122 N N . TYR A 1 548 ? 13.169 -0.417 -6.359 1.00 97.00 548 TYR A N 1
ATOM 4123 C CA . TYR A 1 548 ? 14.413 -0.936 -5.781 1.00 97.00 548 TYR A CA 1
ATOM 4124 C C . TYR A 1 548 ? 14.137 -2.207 -4.969 1.00 97.00 548 TYR A C 1
ATOM 4126 O O . TYR A 1 548 ? 14.787 -3.231 -5.167 1.00 97.00 548 TYR A O 1
ATOM 4134 N N . GLY A 1 549 ? 13.112 -2.162 -4.110 1.00 97.06 549 GLY A N 1
ATOM 4135 C CA . GLY A 1 549 ? 12.745 -3.272 -3.235 1.00 97.06 549 GLY A CA 1
ATOM 4136 C C . GLY A 1 549 ? 12.286 -4.523 -3.977 1.00 97.06 549 GLY A C 1
ATOM 4137 O O . GLY A 1 549 ? 12.645 -5.626 -3.576 1.00 97.06 549 GLY A O 1
ATOM 4138 N N . ASN A 1 550 ? 11.532 -4.371 -5.072 1.00 97.50 550 ASN A N 1
ATOM 4139 C CA . ASN A 1 550 ? 11.140 -5.507 -5.911 1.00 97.50 550 ASN A CA 1
ATOM 4140 C C . ASN A 1 550 ? 12.344 -6.145 -6.591 1.00 97.50 550 ASN A C 1
ATOM 4142 O O . ASN A 1 550 ? 12.456 -7.368 -6.600 1.00 97.50 550 ASN A O 1
ATOM 4146 N N . LEU A 1 551 ? 13.249 -5.323 -7.136 1.00 98.06 551 LEU A N 1
ATOM 4147 C CA . LEU A 1 551 ? 14.415 -5.823 -7.856 1.00 98.06 551 LEU A CA 1
ATOM 4148 C C . LEU A 1 551 ? 15.293 -6.702 -6.961 1.00 98.06 551 LEU A C 1
ATOM 4150 O O . LEU A 1 551 ? 15.807 -7.709 -7.440 1.00 98.06 551 LEU A O 1
ATOM 4154 N N . ILE A 1 552 ? 15.457 -6.323 -5.689 1.00 97.88 552 ILE A N 1
ATOM 4155 C CA . ILE A 1 552 ? 16.346 -7.011 -4.743 1.00 97.88 552 ILE A CA 1
ATOM 4156 C C . ILE A 1 552 ? 15.620 -7.896 -3.720 1.00 97.88 552 ILE A C 1
ATOM 4158 O O . ILE A 1 552 ? 16.278 -8.484 -2.869 1.00 97.88 552 ILE A O 1
ATOM 4162 N N . GLY A 1 553 ? 14.292 -8.015 -3.789 1.00 97.00 553 GLY A N 1
ATOM 4163 C CA . GLY A 1 553 ? 13.506 -8.972 -2.998 1.00 97.00 553 GLY A CA 1
ATOM 4164 C C . GLY A 1 553 ? 13.339 -8.661 -1.504 1.00 97.00 553 GLY A C 1
ATOM 4165 O O . GLY A 1 553 ? 12.808 -9.501 -0.780 1.00 97.00 553 GLY A O 1
ATOM 4166 N N . VAL A 1 554 ? 13.748 -7.482 -1.028 1.00 98.00 554 VAL A N 1
ATOM 4167 C CA . VAL A 1 554 ? 13.596 -7.078 0.386 1.00 98.00 554 VAL A CA 1
ATOM 4168 C C . VAL A 1 554 ? 12.141 -6.759 0.727 1.00 98.00 554 VAL A C 1
ATOM 4170 O O . VAL A 1 554 ? 11.431 -6.251 -0.146 1.00 98.00 554 VAL A O 1
ATOM 4173 N N . PRO A 1 555 ? 11.660 -7.022 1.953 1.00 98.38 555 PRO A N 1
ATOM 4174 C CA . PRO A 1 555 ? 10.289 -6.705 2.339 1.00 98.38 555 PRO A CA 1
ATOM 4175 C C . PRO A 1 555 ? 10.046 -5.187 2.359 1.00 98.38 555 PRO A C 1
ATOM 4177 O O . PRO A 1 555 ? 10.970 -4.389 2.521 1.00 98.38 555 PRO A O 1
ATOM 4180 N N . GLY A 1 556 ? 8.791 -4.782 2.165 1.00 98.56 556 GLY A N 1
ATOM 4181 C CA . GLY A 1 556 ? 8.368 -3.390 2.268 1.00 98.56 556 GLY A CA 1
ATOM 4182 C C . GLY A 1 556 ? 6.911 -3.245 2.701 1.00 98.56 556 GLY A C 1
ATOM 4183 O O . GLY A 1 556 ? 6.066 -4.035 2.290 1.00 98.56 556 GLY A O 1
ATOM 4184 N N . VAL A 1 557 ? 6.594 -2.216 3.485 1.00 98.88 557 VAL A N 1
ATOM 4185 C CA . VAL A 1 557 ? 5.220 -1.906 3.915 1.00 98.88 557 VAL A CA 1
ATOM 4186 C C . VAL A 1 557 ? 4.889 -0.444 3.651 1.00 98.88 557 VAL A C 1
ATOM 4188 O O . VAL A 1 557 ? 5.686 0.427 3.989 1.00 98.88 557 VAL A O 1
ATOM 4191 N N . ALA A 1 558 ? 3.725 -0.186 3.054 1.00 98.62 558 ALA A N 1
ATOM 4192 C CA . ALA A 1 558 ? 3.146 1.149 2.921 1.00 98.62 558 ALA A CA 1
ATOM 4193 C C . ALA A 1 558 ? 2.180 1.407 4.081 1.00 98.62 558 ALA A C 1
ATOM 4195 O O . ALA A 1 558 ? 1.286 0.594 4.327 1.00 98.62 558 ALA A O 1
ATOM 4196 N N . VAL A 1 559 ? 2.359 2.528 4.782 1.00 96.94 559 VAL A N 1
ATOM 4197 C CA . VAL A 1 559 ? 1.545 2.925 5.939 1.00 96.94 559 VAL A CA 1
ATOM 4198 C C . VAL A 1 559 ? 1.068 4.365 5.748 1.00 96.94 559 VAL A C 1
ATOM 4200 O O . VAL A 1 559 ? 1.912 5.244 5.539 1.00 96.94 559 VAL A O 1
ATOM 4203 N N . PRO A 1 560 ? -0.244 4.647 5.844 1.00 94.38 560 PRO A N 1
ATOM 4204 C CA . PRO A 1 560 ? -0.761 6.012 5.766 1.00 94.38 560 PRO A CA 1
ATOM 4205 C C . PRO A 1 560 ? -0.105 6.932 6.803 1.00 94.38 560 PRO A C 1
ATOM 4207 O O . PRO A 1 560 ? 0.185 6.499 7.913 1.00 94.38 560 PRO A O 1
ATOM 4210 N N . ILE A 1 561 ? 0.119 8.205 6.475 1.00 92.31 561 ILE A N 1
ATOM 4211 C CA . ILE A 1 561 ? 0.711 9.223 7.377 1.00 92.31 561 ILE A CA 1
ATOM 4212 C C . ILE A 1 561 ? -0.036 10.565 7.365 1.00 92.31 561 ILE A C 1
ATOM 4214 O O . ILE A 1 561 ? 0.307 11.494 8.102 1.00 92.31 561 ILE A O 1
ATOM 4218 N N . GLY A 1 562 ? -1.082 10.690 6.551 1.00 83.88 562 GLY A N 1
ATOM 4219 C CA . GLY A 1 562 ? -1.869 11.911 6.446 1.00 83.88 562 GLY A CA 1
ATOM 4220 C C . GLY A 1 562 ? -2.568 12.042 5.104 1.00 83.88 562 GLY A C 1
ATOM 4221 O O . GLY A 1 562 ? -2.687 11.072 4.358 1.00 83.88 562 GLY A O 1
ATOM 4222 N N . TYR A 1 563 ? -3.015 13.263 4.831 1.00 86.25 563 TYR A N 1
ATOM 4223 C CA . TYR A 1 563 ? -3.717 13.645 3.615 1.00 86.25 563 TYR A CA 1
ATOM 4224 C C . TYR A 1 563 ? -3.082 14.905 3.044 1.00 86.25 563 TYR A C 1
ATOM 4226 O O . TYR A 1 563 ? -2.608 15.740 3.820 1.00 86.25 563 TYR A O 1
ATOM 4234 N N . ASP A 1 564 ? -3.062 15.020 1.721 1.00 85.81 564 ASP A N 1
ATOM 4235 C CA . ASP A 1 564 ? -2.695 16.262 1.048 1.00 85.81 564 ASP A CA 1
ATOM 4236 C C . ASP A 1 564 ? -3.805 17.322 1.196 1.00 85.81 564 ASP A C 1
ATOM 4238 O O . ASP A 1 564 ? -4.888 17.078 1.742 1.00 85.81 564 ASP A O 1
ATOM 4242 N N . SER A 1 565 ? -3.542 18.514 0.674 1.00 83.31 565 SER A N 1
ATOM 4243 C CA . SER A 1 565 ? -4.464 19.648 0.619 1.00 83.31 565 SER A CA 1
ATOM 4244 C C . SER A 1 565 ? -5.788 19.358 -0.109 1.00 83.31 565 SER A C 1
ATOM 4246 O O . SER A 1 565 ? -6.771 20.072 0.101 1.00 83.31 565 SER A O 1
ATOM 4248 N N . ARG A 1 566 ? -5.855 18.292 -0.921 1.00 86.19 566 ARG A N 1
ATOM 4249 C CA . ARG A 1 566 ? -7.058 17.821 -1.631 1.00 86.19 566 ARG A CA 1
ATOM 4250 C C . ARG A 1 566 ? -7.812 16.731 -0.861 1.00 86.19 566 ARG A C 1
ATOM 4252 O O . ARG A 1 566 ? -8.841 16.257 -1.340 1.00 86.19 566 ARG A O 1
ATOM 4259 N N . GLY A 1 567 ? -7.321 16.329 0.312 1.00 80.94 567 GLY A N 1
ATOM 4260 C CA . GLY A 1 567 ? -7.885 15.243 1.112 1.00 80.94 567 GLY A CA 1
ATOM 4261 C C . GLY A 1 567 ? -7.495 13.846 0.624 1.00 80.94 567 GLY A C 1
ATOM 4262 O O . GLY A 1 567 ? -8.125 12.869 1.028 1.00 80.94 567 GLY A O 1
ATOM 4263 N N . LEU A 1 568 ? -6.480 13.724 -0.238 1.00 90.19 568 LEU A N 1
ATOM 4264 C CA . LEU A 1 568 ? -6.016 12.438 -0.753 1.00 90.19 568 LEU A CA 1
ATOM 4265 C C . LEU A 1 568 ? -4.935 11.838 0.152 1.00 90.19 568 LEU A C 1
ATOM 4267 O O . LEU A 1 568 ? -4.061 12.572 0.618 1.00 90.19 568 LEU A O 1
ATOM 4271 N N . PRO A 1 569 ? -4.948 10.518 0.398 1.00 91.56 569 PRO A N 1
ATOM 4272 C CA . PRO A 1 569 ? -3.999 9.892 1.310 1.00 91.56 569 PRO A CA 1
ATOM 4273 C C . PRO A 1 569 ? -2.537 9.993 0.852 1.00 91.56 569 PRO A C 1
ATOM 4275 O O . PRO A 1 569 ? -2.225 9.921 -0.338 1.00 91.56 569 PRO A O 1
ATOM 4278 N N . MET A 1 570 ? -1.637 10.095 1.829 1.00 95.38 570 MET A N 1
ATOM 4279 C CA . MET A 1 570 ? -0.184 9.996 1.672 1.00 95.38 570 MET A CA 1
ATOM 4280 C C . MET A 1 570 ? 0.349 8.898 2.588 1.00 95.38 570 MET A C 1
ATOM 4282 O O . MET A 1 570 ? -0.126 8.764 3.719 1.00 95.38 570 MET A O 1
ATOM 4286 N N . SER A 1 571 ? 1.359 8.150 2.138 1.00 97.25 571 SER A N 1
ATOM 4287 C CA . SER A 1 571 ? 1.931 7.037 2.908 1.00 97.25 571 SER A CA 1
ATOM 4288 C C . SER A 1 571 ? 3.455 7.042 2.939 1.00 97.25 571 SER A C 1
ATOM 4290 O O . SER A 1 571 ? 4.121 7.405 1.965 1.00 97.25 571 SER A O 1
ATOM 4292 N N . ILE A 1 572 ? 4.005 6.574 4.057 1.00 98.12 572 ILE A N 1
ATOM 4293 C CA . ILE A 1 572 ? 5.426 6.267 4.229 1.00 98.12 572 ILE A CA 1
ATOM 4294 C C . ILE A 1 572 ? 5.672 4.790 3.935 1.00 98.12 572 ILE A C 1
ATOM 4296 O O . ILE A 1 572 ? 4.799 3.954 4.165 1.00 98.12 572 ILE A O 1
ATOM 4300 N N . GLN A 1 573 ? 6.855 4.474 3.422 1.00 98.62 573 GLN A N 1
ATOM 4301 C CA . GLN A 1 573 ? 7.305 3.117 3.170 1.00 98.62 573 GLN A CA 1
ATOM 4302 C C . GLN A 1 573 ? 8.496 2.770 4.067 1.00 98.62 573 GLN A C 1
ATOM 4304 O O . GLN A 1 573 ? 9.488 3.499 4.075 1.00 98.62 573 GLN A O 1
ATOM 4309 N N . PHE A 1 574 ? 8.421 1.625 4.747 1.00 98.69 574 PHE A N 1
ATOM 4310 C CA . PHE A 1 574 ? 9.558 1.006 5.440 1.00 98.69 574 PHE A CA 1
ATOM 4311 C C . PHE A 1 574 ? 10.027 -0.221 4.670 1.00 98.69 574 PHE A C 1
ATOM 4313 O O . PHE A 1 574 ? 9.195 -1.022 4.248 1.00 98.69 574 PHE A O 1
ATOM 4320 N N . GLN A 1 575 ? 11.339 -0.375 4.511 1.00 98.50 575 GLN A N 1
ATOM 4321 C CA . GLN A 1 575 ? 11.981 -1.552 3.925 1.00 98.50 575 GLN A CA 1
ATOM 4322 C C . GLN A 1 575 ? 13.085 -2.046 4.860 1.00 98.50 575 GLN A C 1
ATOM 4324 O O . GLN A 1 575 ? 13.857 -1.236 5.364 1.00 98.50 575 GLN A O 1
ATOM 4329 N N . THR A 1 576 ? 13.187 -3.349 5.092 1.00 98.00 576 THR A N 1
ATOM 4330 C CA . THR A 1 576 ? 14.203 -3.947 5.983 1.00 98.00 576 THR A CA 1
ATOM 4331 C C . THR A 1 576 ? 15.053 -4.969 5.231 1.00 98.00 576 THR A C 1
ATOM 4333 O O . THR A 1 576 ? 14.941 -5.100 4.011 1.00 98.00 576 THR A O 1
ATOM 4336 N N . GLY A 1 577 ? 15.958 -5.669 5.919 1.00 96.38 577 GLY A N 1
ATOM 4337 C CA . GLY A 1 577 ? 16.628 -6.826 5.329 1.00 96.38 577 GLY A CA 1
ATOM 4338 C C . GLY A 1 577 ? 15.659 -7.968 5.024 1.00 96.38 577 GLY A C 1
ATOM 4339 O O . GLY A 1 577 ? 14.559 -8.035 5.574 1.00 96.38 577 GLY A O 1
ATOM 4340 N N . HIS A 1 578 ? 16.073 -8.893 4.153 1.00 95.88 578 HIS A N 1
ATOM 4341 C CA . HIS A 1 578 ? 15.360 -10.160 3.964 1.00 95.88 578 HIS A CA 1
ATOM 4342 C C . HIS A 1 578 ? 15.051 -10.803 5.314 1.00 95.88 578 HIS A C 1
ATOM 4344 O O . HIS A 1 578 ? 15.915 -10.842 6.188 1.00 95.88 578 HIS A O 1
ATOM 4350 N N . TRP A 1 579 ? 13.825 -11.307 5.448 1.00 95.25 579 TRP A N 1
ATOM 4351 C CA . TRP A 1 579 ? 13.326 -12.004 6.635 1.00 95.25 579 TRP A CA 1
ATOM 4352 C C . TRP A 1 579 ? 13.139 -11.149 7.897 1.00 95.25 579 TRP A C 1
ATOM 4354 O O . TRP A 1 579 ? 12.754 -11.689 8.928 1.00 95.25 579 TRP A O 1
ATOM 4364 N N . GLN A 1 580 ? 13.355 -9.832 7.818 1.00 95.56 580 GLN A N 1
ATOM 4365 C CA . GLN A 1 580 ? 13.192 -8.892 8.936 1.00 95.56 580 GLN A CA 1
ATOM 4366 C C . GLN A 1 580 ? 11.844 -8.160 8.871 1.00 95.56 580 GLN A C 1
ATOM 4368 O O . GLN A 1 580 ? 11.757 -6.940 9.070 1.00 95.56 580 GLN A O 1
ATOM 4373 N N . GLU A 1 581 ? 10.774 -8.878 8.511 1.00 97.25 581 GLU A N 1
ATOM 4374 C CA . GLU A 1 581 ? 9.424 -8.311 8.499 1.00 97.25 581 GLU A CA 1
ATOM 4375 C C . GLU A 1 581 ? 8.959 -7.878 9.896 1.00 97.25 581 GLU A C 1
ATOM 4377 O O . GLU A 1 581 ? 8.182 -6.938 10.003 1.00 97.25 581 GLU A O 1
ATOM 4382 N N . ASP A 1 582 ? 9.451 -8.498 10.965 1.00 95.50 582 ASP A N 1
ATOM 4383 C CA . ASP A 1 582 ? 9.123 -8.151 12.351 1.00 95.50 582 ASP A CA 1
ATOM 4384 C C . ASP A 1 582 ? 9.471 -6.683 12.672 1.00 95.50 582 ASP A C 1
ATOM 4386 O O . ASP A 1 582 ? 8.622 -5.911 13.122 1.00 95.50 582 ASP A O 1
ATOM 4390 N N . THR A 1 583 ? 10.691 -6.255 12.330 1.00 95.81 583 THR A N 1
ATOM 4391 C CA . THR A 1 583 ? 11.178 -4.884 12.534 1.00 95.81 583 THR A CA 1
ATOM 4392 C C . THR A 1 583 ? 10.406 -3.904 11.654 1.00 95.81 583 THR A C 1
ATOM 4394 O O . THR A 1 583 ? 10.016 -2.821 12.100 1.00 95.81 583 THR A O 1
ATOM 4397 N N . MET A 1 584 ? 10.128 -4.307 10.412 1.00 97.88 584 MET A N 1
ATOM 4398 C CA . MET A 1 584 ? 9.324 -3.531 9.472 1.00 97.88 584 MET A CA 1
ATOM 4399 C C . MET A 1 584 ? 7.906 -3.287 10.014 1.00 97.88 584 MET A C 1
ATOM 4401 O O . MET A 1 584 ? 7.415 -2.158 9.982 1.00 97.88 584 MET A O 1
ATOM 4405 N N . LEU A 1 585 ? 7.255 -4.330 10.534 1.00 98.19 585 LEU A N 1
ATOM 4406 C CA . LEU A 1 585 ? 5.885 -4.274 11.041 1.00 98.19 585 LEU A CA 1
ATOM 4407 C C . LEU A 1 585 ? 5.794 -3.541 12.381 1.00 98.19 585 LEU A C 1
ATOM 4409 O O . LEU A 1 585 ? 4.838 -2.798 12.592 1.00 98.19 585 LEU A O 1
ATOM 4413 N N . ARG A 1 586 ? 6.809 -3.652 13.245 1.00 96.94 586 ARG A N 1
ATOM 4414 C CA . ARG A 1 586 ? 6.928 -2.837 14.463 1.00 96.94 586 ARG A CA 1
ATOM 4415 C C . ARG A 1 586 ? 6.997 -1.342 14.142 1.00 96.94 586 ARG A C 1
ATOM 4417 O O . ARG A 1 586 ? 6.284 -0.546 14.753 1.00 96.94 586 ARG A O 1
ATOM 4424 N N . LEU A 1 587 ? 7.827 -0.943 13.173 1.00 97.56 587 LEU A N 1
ATOM 4425 C CA . LEU A 1 587 ? 7.928 0.456 12.734 1.00 97.56 587 LEU A CA 1
ATOM 4426 C C . LEU A 1 587 ? 6.632 0.953 12.086 1.00 97.56 587 LEU A C 1
ATOM 4428 O O . LEU A 1 587 ? 6.199 2.082 12.344 1.00 97.56 587 LEU A O 1
ATOM 4432 N N . ALA A 1 588 ? 5.984 0.101 11.291 1.00 97.38 588 ALA A N 1
ATOM 4433 C CA . ALA A 1 588 ? 4.675 0.389 10.725 1.00 97.38 588 ALA A CA 1
ATOM 4434 C C . ALA A 1 588 ? 3.622 0.624 11.814 1.00 97.38 588 ALA A C 1
ATOM 4436 O O . ALA A 1 588 ? 2.920 1.632 11.766 1.00 97.38 588 ALA A O 1
ATOM 4437 N N . HIS A 1 589 ? 3.554 -0.246 12.826 1.00 95.00 589 HIS A N 1
ATOM 4438 C CA . HIS A 1 589 ? 2.598 -0.110 13.923 1.00 95.00 589 HIS A CA 1
ATOM 4439 C C . HIS A 1 589 ? 2.877 1.141 14.765 1.00 95.00 589 HIS A C 1
ATOM 4441 O O . HIS A 1 589 ? 1.970 1.931 15.023 1.00 95.00 589 HIS A O 1
ATOM 4447 N N . ALA A 1 590 ? 4.150 1.416 15.077 1.00 93.06 590 ALA A N 1
ATOM 4448 C CA . ALA A 1 590 ? 4.541 2.648 15.757 1.00 93.06 590 ALA A CA 1
ATOM 4449 C C . ALA A 1 590 ? 4.127 3.906 14.973 1.00 93.06 590 ALA A C 1
ATOM 4451 O O . ALA A 1 590 ? 3.749 4.912 15.575 1.00 93.06 590 ALA A O 1
ATOM 4452 N N . THR A 1 591 ? 4.165 3.845 13.639 1.00 92.00 591 THR A N 1
ATOM 4453 C CA . THR A 1 591 ? 3.720 4.929 12.752 1.00 92.00 591 THR A CA 1
ATOM 4454 C C . THR A 1 591 ? 2.199 5.059 12.705 1.00 92.00 591 THR A C 1
ATOM 4456 O O . THR A 1 591 ? 1.672 6.169 12.762 1.00 92.00 591 THR A O 1
ATOM 4459 N N . GLU A 1 592 ? 1.469 3.949 12.653 1.00 84.12 592 GLU A N 1
ATOM 4460 C CA . GLU A 1 592 ? 0.005 3.943 12.718 1.00 84.12 592 GLU A CA 1
ATOM 4461 C C . GLU A 1 592 ? -0.501 4.566 14.031 1.00 84.12 592 GLU A C 1
ATOM 4463 O O . GLU A 1 592 ? -1.379 5.435 14.011 1.00 84.12 592 GLU A O 1
ATOM 4468 N N . ASP A 1 593 ? 0.136 4.238 15.160 1.00 67.38 593 ASP A N 1
ATOM 4469 C CA . ASP A 1 593 ? -0.154 4.840 16.466 1.00 67.38 593 ASP A CA 1
ATOM 4470 C C . ASP A 1 593 ? 0.051 6.362 16.465 1.00 67.38 593 ASP A C 1
ATOM 4472 O O . ASP A 1 593 ? -0.656 7.107 17.155 1.00 67.38 593 ASP A O 1
ATOM 4476 N N . LEU A 1 594 ? 1.026 6.855 15.688 1.00 64.88 594 LEU A N 1
ATOM 4477 C CA . LEU A 1 594 ? 1.255 8.289 15.541 1.00 64.88 594 LEU A CA 1
ATOM 4478 C C . LEU A 1 594 ? 0.089 8.982 14.846 1.00 64.88 594 LEU A C 1
ATOM 4480 O O . LEU A 1 594 ? -0.178 10.121 15.205 1.00 64.88 594 LEU A O 1
ATOM 4484 N N . ASN A 1 595 ? -0.624 8.347 13.913 1.00 51.28 595 ASN A N 1
ATOM 4485 C CA . ASN A 1 595 ? -1.780 8.964 13.255 1.00 51.28 595 ASN A CA 1
ATOM 4486 C C . ASN A 1 595 ? -2.994 9.069 14.168 1.00 51.28 595 ASN A C 1
ATOM 4488 O O . ASN A 1 595 ? -3.681 10.087 14.131 1.00 51.28 595 ASN A O 1
ATOM 4492 N N . THR A 1 596 ? -3.223 8.074 15.023 1.00 40.62 596 THR A N 1
ATOM 4493 C CA . THR A 1 596 ? -4.270 8.129 16.053 1.00 40.62 596 THR A CA 1
ATOM 4494 C C . THR A 1 596 ? -3.991 9.275 17.027 1.00 40.62 596 THR A C 1
ATOM 4496 O O . THR A 1 596 ? -4.867 10.084 17.327 1.00 40.62 596 THR A O 1
ATOM 4499 N N . LEU A 1 597 ? -2.730 9.439 17.434 1.00 33.94 597 LEU A N 1
ATOM 4500 C CA . LEU A 1 597 ? -2.299 10.553 18.280 1.00 33.94 597 LEU A CA 1
ATOM 4501 C C . LEU A 1 597 ? -2.229 11.889 17.525 1.00 33.94 597 LEU A C 1
ATOM 4503 O O . LEU A 1 597 ? -2.471 12.933 18.119 1.00 33.94 597 LEU A O 1
ATOM 4507 N N . ALA A 1 598 ? -1.912 11.891 16.230 1.00 37.91 598 ALA A N 1
ATOM 4508 C CA . ALA A 1 598 ? -1.856 13.087 15.399 1.00 37.91 598 ALA A CA 1
ATOM 4509 C C . ALA A 1 598 ? -3.257 13.595 15.068 1.00 37.91 598 ALA A C 1
ATOM 4511 O O . ALA A 1 598 ? -3.441 14.799 15.090 1.00 37.91 598 ALA A O 1
ATOM 4512 N N . ALA A 1 599 ? -4.249 12.732 14.835 1.00 36.41 599 ALA A N 1
ATOM 4513 C CA . ALA A 1 599 ? -5.655 13.127 14.724 1.00 36.41 599 ALA A CA 1
ATOM 4514 C C . ALA A 1 599 ? -6.125 13.839 16.003 1.00 36.41 599 ALA A C 1
ATOM 4516 O O . ALA A 1 599 ? -6.708 14.917 15.928 1.00 36.41 599 ALA A O 1
ATOM 4517 N N . LEU A 1 600 ? -5.735 13.320 17.171 1.00 35.22 600 LEU A N 1
ATOM 4518 C CA . LEU A 1 600 ? -5.982 13.957 18.469 1.00 35.22 600 LEU A CA 1
ATOM 4519 C C . LEU A 1 600 ? -5.156 15.249 18.681 1.00 35.22 600 LEU A C 1
ATOM 4521 O O . LEU A 1 600 ? -5.587 16.150 19.393 1.00 35.22 600 LEU A O 1
ATOM 4525 N N . LYS A 1 601 ? -3.982 15.380 18.042 1.00 35.94 601 LYS A N 1
ATOM 4526 C CA . LYS A 1 601 ? -3.064 16.539 18.146 1.00 35.94 601 LYS A CA 1
ATOM 4527 C C . LYS A 1 601 ? -3.171 17.562 16.997 1.00 35.94 601 LYS A C 1
ATOM 4529 O O . LYS A 1 601 ? -2.484 18.580 17.050 1.00 35.94 601 LYS A O 1
ATOM 4534 N N . ARG A 1 602 ? -3.984 17.327 15.955 1.00 43.50 602 ARG A N 1
ATOM 4535 C CA . ARG A 1 602 ? -4.067 18.133 14.709 1.00 43.50 602 ARG A CA 1
ATOM 4536 C C . ARG A 1 602 ? -4.924 19.397 14.829 1.00 43.50 602 ARG A C 1
ATOM 4538 O O . ARG A 1 602 ? -5.055 20.111 13.842 1.00 43.50 602 ARG A O 1
ATOM 4545 N N . LYS A 1 603 ? -5.428 19.724 16.026 1.00 44.44 603 LYS A N 1
ATOM 4546 C CA . LYS A 1 603 ? -5.974 21.057 16.358 1.00 44.44 603 LYS A CA 1
ATOM 4547 C C . LYS A 1 603 ? -7.129 21.506 15.436 1.00 44.44 603 LYS A C 1
ATOM 4549 O O . LYS A 1 603 ? -7.328 22.697 15.228 1.00 44.44 603 LYS A O 1
ATOM 4554 N N . GLN A 1 604 ? -7.895 20.560 14.892 1.00 49.28 604 GLN A N 1
ATOM 4555 C CA . GLN A 1 604 ? -9.163 20.833 14.209 1.00 49.28 604 GLN A CA 1
ATOM 4556 C C . GLN A 1 604 ? -10.289 20.961 15.244 1.00 49.28 604 GLN A C 1
ATOM 4558 O O . GLN A 1 604 ? -10.152 20.475 16.369 1.00 49.28 604 GLN A O 1
ATOM 4563 N N . HIS A 1 605 ? -11.391 21.633 14.889 1.00 53.62 605 HIS A N 1
ATOM 4564 C CA . HIS A 1 605 ? -12.596 21.612 15.720 1.00 53.62 605 HIS A CA 1
ATOM 4565 C C . HIS A 1 605 ? -13.007 20.158 15.981 1.00 53.62 605 HIS A C 1
ATOM 4567 O O . HIS A 1 605 ? -13.070 19.365 15.044 1.00 53.62 605 HIS A O 1
ATOM 4573 N N . ALA A 1 606 ? -13.240 19.809 17.242 1.00 54.34 606 ALA A N 1
ATOM 4574 C CA . ALA A 1 606 ? -13.514 18.440 17.655 1.00 54.34 606 ALA A CA 1
ATOM 4575 C C . ALA A 1 606 ? -14.992 18.286 18.012 1.00 54.34 606 ALA A C 1
ATOM 4577 O O . ALA A 1 606 ? -15.541 19.111 18.741 1.00 54.34 606 ALA A O 1
ATOM 4578 N N . LEU A 1 607 ? -15.617 17.225 17.511 1.00 56.88 607 LEU A N 1
ATOM 4579 C CA . LEU A 1 607 ? -16.899 16.733 18.001 1.00 56.88 607 LEU A CA 1
ATOM 4580 C C . LEU A 1 607 ? -16.601 15.609 18.997 1.00 56.88 607 LEU A C 1
ATOM 4582 O O . LEU A 1 607 ? -15.821 14.709 18.690 1.00 56.88 607 LEU A O 1
ATOM 4586 N N . VAL A 1 608 ? -17.141 15.708 20.206 1.00 58.25 608 VAL A N 1
ATOM 4587 C CA . VAL A 1 608 ? -16.893 14.773 21.304 1.00 58.25 608 VAL A CA 1
ATOM 4588 C C . VAL A 1 608 ? -18.236 14.297 21.832 1.00 58.25 608 VAL A C 1
ATOM 4590 O O . VAL A 1 608 ? -19.006 15.077 22.389 1.00 58.25 608 VAL A O 1
ATOM 4593 N N . GLU A 1 609 ? -18.523 13.013 21.671 1.00 59.97 609 GLU A N 1
ATOM 4594 C CA . GLU A 1 609 ? -19.765 12.429 22.164 1.00 59.97 609 GLU A CA 1
ATOM 4595 C C . GLU A 1 609 ? -19.696 12.104 23.666 1.00 59.97 609 GLU A C 1
ATOM 4597 O O . GLU A 1 609 ? -18.672 11.638 24.175 1.00 59.97 609 GLU A O 1
ATOM 4602 N N . SER A 1 610 ? -20.801 12.310 24.389 1.00 59.44 610 SER A N 1
ATOM 4603 C CA . SER A 1 610 ? -20.917 11.942 25.803 1.00 59.44 610 SER A CA 1
ATOM 4604 C C . SER A 1 610 ? -20.927 10.412 25.999 1.00 59.44 610 SER A C 1
ATOM 4606 O O . SER A 1 610 ? -21.840 9.736 25.521 1.00 59.44 610 SER A O 1
ATOM 4608 N N . PRO A 1 611 ? -19.975 9.830 26.754 1.00 55.31 611 PRO A N 1
ATOM 4609 C CA . PRO A 1 611 ? -19.943 8.394 27.017 1.00 55.31 611 PRO A CA 1
ATOM 4610 C C . PRO A 1 611 ? -21.069 7.965 27.968 1.00 55.31 611 PRO A C 1
ATOM 4612 O O . PRO A 1 611 ? -21.468 8.697 28.872 1.00 55.31 611 PRO A O 1
ATOM 4615 N N . THR A 1 612 ? -21.548 6.728 27.831 1.00 50.56 612 THR A N 1
ATOM 4616 C CA . THR A 1 612 ? -22.539 6.149 28.752 1.00 50.56 612 THR A CA 1
ATOM 4617 C C . THR A 1 612 ? -21.885 5.614 30.040 1.00 50.56 612 THR A C 1
ATOM 4619 O O . THR A 1 612 ? -20.915 4.846 29.985 1.00 50.56 612 THR A O 1
ATOM 4622 N N . GLY A 1 613 ? -22.445 5.963 31.210 1.00 47.28 613 GLY A N 1
ATOM 4623 C CA . GLY A 1 613 ? -22.048 5.447 32.537 1.00 47.28 613 GLY A CA 1
ATOM 4624 C C . GLY A 1 613 ? -21.404 6.486 33.472 1.00 47.28 613 GLY A C 1
ATOM 4625 O O . GLY A 1 613 ? -20.660 7.349 33.009 1.00 47.28 613 GLY A O 1
ATOM 4626 N N . SER A 1 614 ? -21.699 6.418 34.781 1.00 49.31 614 SER A N 1
ATOM 4627 C CA . SER A 1 614 ? -21.391 7.494 35.744 1.00 49.31 614 SER A CA 1
ATOM 4628 C C . SER A 1 614 ? -19.894 7.802 35.877 1.00 49.31 614 SER A C 1
ATOM 4630 O O . SER A 1 614 ? -19.093 6.891 36.083 1.00 49.31 614 SER A O 1
ATOM 4632 N N . GLY A 1 615 ? -19.533 9.083 35.831 1.00 50.34 615 GLY A N 1
ATOM 4633 C CA . GLY A 1 615 ? -18.188 9.628 36.050 1.00 50.34 615 GLY A CA 1
ATOM 4634 C C . GLY A 1 615 ? -17.323 9.729 34.790 1.00 50.34 615 GLY A C 1
ATOM 4635 O O . GLY A 1 615 ? -16.310 10.428 34.797 1.00 50.34 615 GLY A O 1
ATOM 4636 N N . LYS A 1 616 ? -17.711 9.069 33.690 1.00 52.81 616 LYS A N 1
ATOM 4637 C CA . LYS A 1 616 ? -16.960 9.097 32.421 1.00 52.81 616 LYS A CA 1
ATOM 4638 C C . LYS A 1 616 ? -17.158 10.407 31.661 1.00 52.81 616 LYS A C 1
ATOM 4640 O O . LYS A 1 616 ? -16.224 10.900 31.034 1.00 52.81 616 LYS A O 1
ATOM 4645 N N . THR A 1 617 ? -18.357 10.976 31.744 1.00 60.53 617 THR A N 1
ATOM 4646 C CA . THR A 1 617 ? -18.711 12.235 31.084 1.00 60.53 617 THR A CA 1
ATOM 4647 C C . THR A 1 617 ? -17.959 13.407 31.704 1.00 60.53 617 THR A C 1
ATOM 4649 O O . THR A 1 617 ? -17.348 14.192 30.981 1.00 60.53 617 THR A O 1
ATOM 4652 N N . LEU A 1 618 ? -17.897 13.474 33.036 1.00 60.66 618 LEU A N 1
ATOM 4653 C CA . LEU A 1 618 ? -17.099 14.473 33.746 1.00 60.66 618 LEU A CA 1
ATOM 4654 C C . LEU A 1 618 ? -15.599 14.346 33.458 1.00 60.66 618 LEU A C 1
ATOM 4656 O O . LEU A 1 618 ? -14.938 15.357 33.230 1.00 60.66 618 LEU A O 1
ATOM 4660 N N . ALA A 1 619 ? -15.059 13.125 33.423 1.00 55.25 619 ALA A N 1
ATOM 4661 C CA . ALA A 1 619 ? -13.653 12.892 33.090 1.00 55.25 619 ALA A CA 1
ATOM 4662 C C . ALA A 1 619 ? -13.310 13.368 31.666 1.00 55.25 619 ALA A C 1
ATOM 4664 O O . ALA A 1 619 ? -12.268 13.994 31.453 1.00 55.25 619 ALA A O 1
ATOM 4665 N N . LEU A 1 620 ? -14.205 13.130 30.701 1.00 58.75 620 LEU A N 1
ATOM 4666 C CA . LEU A 1 620 ? -14.034 13.558 29.313 1.00 58.75 620 LEU A CA 1
ATOM 4667 C C . LEU A 1 620 ? -14.138 15.082 29.163 1.00 58.75 620 LEU A C 1
ATOM 4669 O O . LEU A 1 620 ? -13.238 15.692 28.590 1.00 58.75 620 LEU A O 1
ATOM 4673 N N . LEU A 1 621 ? -15.163 15.709 29.754 1.00 60.97 621 LEU A N 1
ATOM 4674 C CA . LEU A 1 621 ? -15.319 17.170 29.777 1.00 60.97 621 LEU A CA 1
ATOM 4675 C C . LEU A 1 621 ? -14.100 17.860 30.407 1.00 60.97 621 LEU A C 1
ATOM 4677 O O . LEU A 1 621 ? -13.589 18.845 29.876 1.00 60.97 621 LEU A O 1
ATOM 4681 N N . SER A 1 622 ? -13.578 17.301 31.497 1.00 59.72 622 SER A N 1
ATOM 4682 C CA . SER A 1 622 ? -12.405 17.833 32.201 1.00 59.72 622 SER A CA 1
ATOM 4683 C C . SER A 1 622 ? -11.113 17.664 31.399 1.00 59.72 622 SER A C 1
ATOM 4685 O O . SER A 1 622 ? -10.250 18.546 31.405 1.00 59.72 622 SER A O 1
ATOM 4687 N N . SER A 1 623 ? -10.994 16.568 30.646 1.00 56.47 623 SER A N 1
ATOM 4688 C CA . SER A 1 623 ? -9.883 16.342 29.715 1.00 56.47 623 SER A CA 1
ATOM 4689 C C . SER A 1 623 ? -9.922 17.337 28.551 1.00 56.47 623 SER A C 1
ATOM 4691 O O . SER A 1 623 ? -8.887 17.895 28.189 1.00 56.47 623 SER A O 1
ATOM 4693 N N . CYS A 1 624 ? -11.112 17.636 28.018 1.00 61.59 624 CYS A N 1
ATOM 4694 C CA . CYS A 1 624 ? -11.311 18.655 26.987 1.00 61.59 624 CYS A CA 1
ATOM 4695 C C . CYS A 1 624 ? -10.939 20.066 27.478 1.00 61.59 624 CYS A C 1
ATOM 4697 O O . CYS A 1 624 ? -10.222 20.780 26.775 1.00 61.59 624 CYS A O 1
ATOM 4699 N N . LEU A 1 625 ? -11.354 20.446 28.694 1.00 59.38 625 LEU A N 1
ATOM 4700 C CA . LEU A 1 625 ? -10.984 21.728 29.316 1.00 59.38 625 LEU A CA 1
ATOM 4701 C C . LEU A 1 625 ? -9.466 21.840 29.535 1.00 59.38 625 LEU A C 1
ATOM 4703 O O . LEU A 1 625 ? -8.859 22.871 29.244 1.00 59.38 625 LEU A O 1
ATOM 4707 N N . THR A 1 626 ? -8.837 20.758 30.000 1.00 57.22 626 THR A N 1
ATOM 4708 C CA . THR A 1 626 ? -7.383 20.699 30.224 1.00 57.22 626 THR A CA 1
ATOM 4709 C C . THR A 1 626 ? -6.610 20.826 28.909 1.00 57.22 626 THR A C 1
ATOM 4711 O O . THR A 1 626 ? -5.646 21.588 28.835 1.00 57.22 626 THR A O 1
ATOM 4714 N N . PHE A 1 627 ? -7.070 20.151 27.851 1.00 62.72 627 PHE A N 1
ATOM 4715 C CA . PHE A 1 627 ? -6.488 20.241 26.512 1.00 62.72 627 PHE A CA 1
ATOM 4716 C C . PHE A 1 627 ? -6.563 21.659 25.930 1.00 62.72 627 PHE A C 1
ATOM 4718 O O . PHE A 1 627 ? -5.546 22.165 25.462 1.00 62.72 627 PHE A O 1
ATOM 4725 N N . GLN A 1 628 ? -7.730 22.320 25.976 1.00 61.44 628 GLN A N 1
ATOM 4726 C CA . GLN A 1 628 ? -7.883 23.689 25.460 1.00 61.44 628 GLN A CA 1
ATOM 4727 C C . GLN A 1 628 ? -6.949 24.676 26.175 1.00 61.44 628 GLN A C 1
ATOM 4729 O O . GLN A 1 628 ? -6.344 25.534 25.530 1.00 61.44 628 GLN A O 1
ATOM 4734 N N . ARG A 1 629 ? -6.774 24.514 27.492 1.00 61.00 629 ARG A N 1
ATOM 4735 C CA . ARG A 1 629 ? -5.856 25.325 28.299 1.00 61.00 629 ARG A CA 1
ATOM 4736 C C . ARG A 1 629 ? -4.391 25.081 27.939 1.00 61.00 629 ARG A C 1
ATOM 4738 O O . ARG A 1 629 ? -3.667 26.043 27.701 1.00 61.00 629 ARG A O 1
ATOM 4745 N N . ASP A 1 630 ? -3.943 23.826 27.922 1.00 57.94 630 ASP A N 1
ATOM 4746 C CA . ASP A 1 630 ? -2.541 23.499 27.625 1.00 57.94 630 ASP A CA 1
ATOM 4747 C C . ASP A 1 630 ? -2.179 23.911 26.195 1.00 57.94 630 ASP A C 1
ATOM 4749 O O . ASP A 1 630 ? -1.119 24.487 25.962 1.00 57.94 630 ASP A O 1
ATOM 4753 N N . PHE A 1 631 ? -3.119 23.743 25.263 1.00 64.56 631 PHE A N 1
ATOM 4754 C CA . PHE A 1 631 ? -3.002 24.270 23.913 1.00 64.56 631 PHE A CA 1
ATOM 4755 C C . PHE A 1 631 ? -2.831 25.797 23.893 1.00 64.56 631 PHE A C 1
ATOM 4757 O O . PHE A 1 631 ? -1.930 26.281 23.211 1.00 64.56 631 PHE A O 1
ATOM 4764 N N . MET A 1 632 ? -3.650 26.559 24.632 1.00 63.91 632 MET A N 1
ATOM 4765 C CA . MET A 1 632 ? -3.526 28.023 24.693 1.00 63.91 632 MET A CA 1
ATOM 4766 C C . MET A 1 632 ? -2.227 28.475 25.330 1.00 63.91 632 MET A C 1
ATOM 4768 O O . MET A 1 632 ? -1.590 29.384 24.812 1.00 63.91 632 MET A O 1
ATOM 4772 N N . ARG A 1 633 ? -1.811 27.836 26.425 1.00 61.84 633 ARG A N 1
ATOM 4773 C CA . ARG A 1 633 ? -0.546 28.146 27.092 1.00 61.84 633 ARG A CA 1
ATOM 4774 C C . ARG A 1 633 ? 0.624 27.974 26.128 1.00 61.84 633 ARG A C 1
ATOM 4776 O O . ARG A 1 633 ? 1.447 28.877 25.997 1.00 61.84 633 ARG A O 1
ATOM 4783 N N . ASP A 1 634 ? 0.673 26.840 25.436 1.00 64.44 634 ASP A N 1
ATOM 4784 C CA . ASP A 1 634 ? 1.776 26.512 24.539 1.00 64.44 634 ASP A CA 1
ATOM 4785 C C . ASP A 1 634 ? 1.733 27.390 23.271 1.00 64.44 634 ASP A C 1
ATOM 4787 O O . ASP A 1 634 ? 2.766 27.894 22.829 1.00 64.44 634 ASP A O 1
ATOM 4791 N N . ALA A 1 635 ? 0.538 27.662 22.730 1.00 65.56 635 ALA A N 1
ATOM 4792 C CA . ALA A 1 635 ? 0.355 28.533 21.569 1.00 65.56 635 ALA A CA 1
ATOM 4793 C C . ALA A 1 635 ? 0.654 30.011 21.879 1.00 65.56 635 ALA A C 1
ATOM 4795 O O . ALA A 1 635 ? 1.276 30.688 21.063 1.00 65.56 635 ALA A O 1
ATOM 4796 N N . MET A 1 636 ? 0.260 30.518 23.053 1.00 67.25 636 MET A N 1
ATOM 4797 C CA . MET A 1 636 ? 0.594 31.875 23.499 1.00 67.25 636 MET A CA 1
ATOM 4798 C C . MET A 1 636 ? 2.089 32.013 23.784 1.00 67.25 636 MET A C 1
ATOM 4800 O O . MET A 1 636 ? 2.682 33.018 23.403 1.00 67.25 636 MET A O 1
ATOM 4804 N N . ALA A 1 637 ? 2.726 31.006 24.391 1.00 69.31 637 ALA A N 1
ATOM 4805 C CA . ALA A 1 637 ? 4.174 31.001 24.587 1.00 69.31 637 ALA A CA 1
ATOM 4806 C C . ALA A 1 637 ? 4.925 31.051 23.243 1.00 69.31 637 ALA A C 1
ATOM 4808 O O . ALA A 1 637 ? 5.867 31.832 23.090 1.00 69.31 637 ALA A O 1
ATOM 4809 N N . GLU A 1 638 ? 4.478 30.279 22.248 1.00 68.75 638 GLU A N 1
ATOM 4810 C CA . GLU A 1 638 ? 5.032 30.311 20.891 1.00 68.75 638 GLU A CA 1
ATOM 4811 C C . GLU A 1 638 ? 4.790 31.668 20.203 1.00 68.75 638 GLU A C 1
ATOM 4813 O O . GLU A 1 638 ? 5.715 32.235 19.618 1.00 68.75 638 GLU A O 1
ATOM 4818 N N . TYR A 1 639 ? 3.583 32.230 20.325 1.00 74.25 639 TYR A N 1
ATOM 4819 C CA . TYR A 1 639 ? 3.226 33.552 19.798 1.00 74.25 639 TYR A CA 1
ATOM 4820 C C . TYR A 1 639 ? 4.085 34.668 20.411 1.00 74.25 639 TYR A C 1
ATOM 4822 O O . TYR A 1 639 ? 4.671 35.473 19.685 1.00 74.25 639 TYR A O 1
ATOM 4830 N N . HIS A 1 640 ? 4.258 34.685 21.737 1.00 74.12 640 HIS A N 1
ATOM 4831 C CA . HIS A 1 640 ? 5.124 35.650 22.416 1.00 74.12 640 HIS A CA 1
ATOM 4832 C C . HIS A 1 640 ? 6.594 35.492 22.008 1.00 74.12 640 HIS A C 1
ATOM 4834 O O . HIS A 1 640 ? 7.273 36.496 21.783 1.00 74.12 640 HIS A O 1
ATOM 4840 N N . GLN A 1 641 ? 7.086 34.259 21.833 1.00 71.56 641 GLN A N 1
ATOM 4841 C CA . GLN A 1 641 ? 8.438 34.025 21.318 1.00 71.56 641 GLN A CA 1
ATOM 4842 C C . GLN A 1 641 ? 8.610 34.520 19.877 1.00 71.56 641 GLN A C 1
ATOM 4844 O O . GLN A 1 641 ? 9.639 35.125 19.571 1.00 71.56 641 GLN A O 1
ATOM 4849 N N . LYS A 1 642 ? 7.628 34.302 18.992 1.00 71.94 642 LYS A N 1
ATOM 4850 C CA . LYS A 1 642 ? 7.649 34.829 17.616 1.00 71.94 642 LYS A CA 1
ATOM 4851 C C . LYS A 1 642 ? 7.622 36.356 17.605 1.00 71.94 642 LYS A C 1
ATOM 4853 O O . LYS A 1 642 ? 8.468 36.964 16.949 1.00 71.94 642 LYS A O 1
ATOM 4858 N N . LYS A 1 643 ? 6.751 36.981 18.407 1.00 74.81 643 LYS A N 1
ATOM 4859 C CA . LYS A 1 643 ? 6.682 38.444 18.579 1.00 74.81 643 LYS A CA 1
ATOM 4860 C C . LYS A 1 643 ? 8.018 39.013 19.075 1.00 74.81 643 LYS A C 1
ATOM 4862 O O . LYS A 1 643 ? 8.479 40.031 18.558 1.00 74.81 643 LYS A O 1
ATOM 4867 N N . LEU A 1 644 ? 8.685 38.335 20.014 1.00 75.00 644 LEU A N 1
ATOM 4868 C CA . LEU A 1 644 ? 9.998 38.740 20.525 1.00 75.00 644 LEU A CA 1
ATOM 4869 C C . LEU A 1 644 ? 11.102 38.622 19.460 1.00 75.00 644 LEU A C 1
ATOM 4871 O O . LEU A 1 644 ? 11.861 39.572 19.270 1.00 75.00 644 LEU A O 1
ATOM 4875 N N . ARG A 1 645 ? 11.165 37.504 18.719 1.00 74.81 645 ARG A N 1
ATOM 4876 C CA . ARG A 1 645 ? 12.128 37.322 17.613 1.00 74.81 645 ARG A CA 1
ATOM 4877 C C . ARG A 1 645 ? 11.930 38.365 16.519 1.00 74.81 645 ARG A C 1
ATOM 4879 O O . ARG A 1 645 ? 12.907 38.907 16.013 1.00 74.81 645 ARG A O 1
ATOM 4886 N N . ARG A 1 646 ? 10.678 38.699 16.201 1.00 72.69 646 ARG A N 1
ATOM 4887 C CA . ARG A 1 646 ? 10.340 39.731 15.217 1.00 72.69 646 ARG A CA 1
ATOM 4888 C C . ARG A 1 646 ? 10.763 41.122 15.684 1.00 72.69 646 ARG A C 1
ATOM 4890 O O . ARG A 1 646 ? 11.353 41.861 14.904 1.00 72.69 646 ARG A O 1
ATOM 4897 N N . ARG A 1 647 ? 10.549 41.463 16.963 1.00 74.50 647 ARG A N 1
ATOM 4898 C CA . ARG A 1 647 ? 11.079 42.705 17.560 1.00 74.50 647 ARG A CA 1
ATOM 4899 C C . ARG A 1 647 ? 12.608 42.767 17.459 1.00 74.50 647 ARG A C 1
ATOM 4901 O O . ARG A 1 647 ? 13.141 43.802 17.078 1.00 74.50 647 ARG A O 1
ATOM 4908 N N . GLN A 1 648 ? 13.303 41.661 17.725 1.00 76.31 648 GLN A N 1
ATOM 4909 C CA . GLN A 1 648 ? 14.765 41.583 17.604 1.00 76.31 648 GLN A CA 1
ATOM 4910 C C . GLN A 1 648 ? 15.248 41.718 16.151 1.00 76.31 648 GLN A C 1
ATOM 4912 O O . GLN A 1 648 ? 16.187 42.467 15.898 1.00 76.31 648 GLN A O 1
ATOM 4917 N N . GLN A 1 649 ? 14.591 41.058 15.193 1.00 71.00 649 GLN A N 1
ATOM 4918 C CA . GLN A 1 649 ? 14.903 41.187 13.764 1.00 71.00 649 GLN A CA 1
ATOM 4919 C C . GLN A 1 649 ? 14.646 42.605 13.248 1.00 71.00 649 GLN A C 1
ATOM 4921 O O . GLN A 1 649 ? 15.486 43.159 12.546 1.00 71.00 649 GLN A O 1
ATOM 4926 N N . MET A 1 650 ? 13.530 43.227 13.640 1.00 69.12 650 MET A N 1
ATOM 4927 C CA . MET A 1 650 ? 13.227 44.616 13.284 1.00 69.12 650 MET A CA 1
ATOM 4928 C C . MET A 1 650 ? 14.238 45.594 13.884 1.00 69.12 650 MET A C 1
ATOM 4930 O O . MET A 1 650 ? 14.613 46.562 13.225 1.00 69.12 650 MET A O 1
ATOM 4934 N N . GLN A 1 651 ? 14.711 45.339 15.106 1.00 73.56 651 GLN A N 1
ATOM 4935 C CA . GLN A 1 651 ? 15.763 46.142 15.722 1.00 73.56 651 GLN A CA 1
ATOM 4936 C C . GLN A 1 651 ? 17.097 45.985 14.978 1.00 73.56 651 GLN A C 1
ATOM 4938 O O . GLN A 1 651 ? 17.709 46.987 14.625 1.00 73.56 651 GLN A O 1
ATOM 4943 N N . GLN A 1 652 ? 17.501 44.755 14.643 1.00 73.38 652 GLN A N 1
ATOM 4944 C CA . GLN A 1 652 ? 18.705 44.499 13.842 1.00 73.38 652 GLN A CA 1
ATOM 4945 C C . GLN A 1 652 ? 18.631 45.152 12.460 1.00 73.38 652 GLN A C 1
ATOM 4947 O O . GLN A 1 652 ? 19.617 45.721 11.997 1.00 73.38 652 GLN A O 1
ATOM 4952 N N . LEU A 1 653 ? 17.462 45.114 11.818 1.00 68.62 653 LEU A N 1
ATOM 4953 C CA . LEU A 1 653 ? 17.246 45.762 10.530 1.00 68.62 653 LEU A CA 1
ATOM 4954 C C . LEU A 1 653 ? 17.337 47.291 10.655 1.00 68.62 653 LEU A C 1
ATOM 4956 O O . LEU A 1 653 ? 17.990 47.934 9.838 1.00 68.62 653 LEU A O 1
ATOM 4960 N N . ARG A 1 654 ? 16.752 47.882 11.708 1.00 70.56 654 ARG A N 1
ATOM 4961 C CA . ARG A 1 654 ? 16.889 49.321 12.009 1.00 70.56 654 ARG A CA 1
ATOM 4962 C C . ARG A 1 654 ? 18.344 49.719 12.245 1.00 70.56 654 ARG A C 1
ATOM 4964 O O . ARG A 1 654 ? 18.774 50.758 11.744 1.00 70.56 654 ARG A O 1
ATOM 4971 N N . ASP A 1 655 ? 19.102 48.895 12.959 1.00 75.44 655 ASP A N 1
ATOM 4972 C CA . ASP A 1 655 ? 20.517 49.141 13.230 1.00 75.44 655 ASP A CA 1
ATOM 4973 C C . ASP A 1 655 ? 21.366 49.012 11.952 1.00 75.44 655 ASP A C 1
ATOM 4975 O O . ASP A 1 655 ? 22.246 49.839 11.719 1.00 75.44 655 ASP A O 1
ATOM 4979 N N . GLN A 1 656 ? 21.057 48.055 11.067 1.00 71.62 656 GLN A N 1
ATOM 4980 C CA . GLN A 1 656 ? 21.694 47.928 9.748 1.00 71.62 656 GLN A CA 1
ATOM 4981 C C . GLN A 1 656 ? 21.393 49.118 8.835 1.00 71.62 656 GLN A C 1
ATOM 4983 O O . GLN A 1 656 ? 22.301 49.629 8.182 1.00 71.62 656 GLN A O 1
ATOM 4988 N N . VAL A 1 657 ? 20.145 49.597 8.816 1.00 70.75 657 VAL A N 1
ATOM 4989 C CA . VAL A 1 657 ? 19.760 50.786 8.043 1.00 70.75 657 VAL A CA 1
ATOM 4990 C C . VAL A 1 657 ? 20.465 52.031 8.583 1.00 70.75 657 VAL A C 1
ATOM 4992 O O . VAL A 1 657 ? 20.991 52.812 7.794 1.00 70.75 657 VAL A O 1
ATOM 4995 N N . ARG A 1 658 ? 20.559 52.201 9.911 1.00 71.19 658 ARG A N 1
ATOM 4996 C CA . ARG A 1 658 ? 21.348 53.290 10.517 1.00 71.19 658 ARG A CA 1
ATOM 4997 C C . ARG A 1 658 ? 22.829 53.194 10.168 1.00 71.19 658 ARG A C 1
ATOM 4999 O O . ARG A 1 658 ? 23.435 54.216 9.862 1.00 71.19 658 ARG A O 1
ATOM 5006 N N . ALA A 1 659 ? 23.407 51.994 10.195 1.00 72.12 659 ALA A N 1
ATOM 5007 C CA . ALA A 1 659 ? 24.802 51.781 9.824 1.00 72.12 659 ALA A CA 1
ATOM 5008 C C . ALA A 1 659 ? 25.048 52.118 8.345 1.00 72.12 659 ALA A C 1
ATOM 5010 O O . ALA A 1 659 ? 26.006 52.823 8.040 1.00 72.12 659 ALA A O 1
ATOM 5011 N N . GLN A 1 660 ? 24.153 51.703 7.441 1.00 69.31 660 GLN A N 1
ATOM 5012 C CA . GLN A 1 660 ? 24.216 52.080 6.027 1.00 69.31 660 GLN A CA 1
ATOM 5013 C C . GLN A 1 660 ? 24.076 53.587 5.830 1.00 69.31 660 GLN A C 1
ATOM 5015 O O . GLN A 1 660 ? 24.864 54.160 5.088 1.00 69.31 660 GLN A O 1
ATOM 5020 N N . GLN A 1 661 ? 23.135 54.244 6.515 1.00 69.44 661 GLN A N 1
ATOM 5021 C CA . GLN A 1 661 ? 22.981 55.700 6.445 1.00 69.44 661 GLN A CA 1
ATOM 5022 C C . GLN A 1 661 ? 24.237 56.427 6.928 1.00 69.44 661 GLN A C 1
ATOM 5024 O O . GLN A 1 661 ? 24.694 57.345 6.257 1.00 69.44 661 GLN A O 1
ATOM 5029 N N . GLN A 1 662 ? 24.845 55.990 8.034 1.00 73.12 662 GLN A N 1
ATOM 5030 C CA . GLN A 1 662 ? 26.104 56.562 8.520 1.00 73.12 662 GLN A CA 1
ATOM 5031 C C . GLN A 1 662 ? 27.261 56.331 7.545 1.00 73.12 662 GLN A C 1
ATOM 5033 O O . GLN A 1 662 ? 28.088 57.219 7.351 1.00 73.12 662 GLN A O 1
ATOM 5038 N N . GLN A 1 663 ? 27.320 55.160 6.912 1.00 71.94 663 GLN A N 1
ATOM 5039 C CA . GLN A 1 663 ? 28.343 54.840 5.921 1.00 71.94 663 GLN A CA 1
ATOM 5040 C C . GLN A 1 663 ? 28.170 55.689 4.652 1.00 71.94 663 GLN A C 1
ATOM 5042 O O . GLN A 1 663 ? 29.149 56.214 4.127 1.00 71.94 663 GLN A O 1
ATOM 5047 N N . GLN A 1 664 ? 26.925 55.916 4.227 1.00 65.19 664 GLN A N 1
ATOM 5048 C CA . GLN A 1 664 ? 26.581 56.795 3.111 1.00 65.19 664 GLN A CA 1
ATOM 5049 C C . GLN A 1 664 ? 26.862 58.268 3.440 1.00 65.19 664 GLN A C 1
ATOM 5051 O O . GLN A 1 664 ? 27.403 58.985 2.608 1.00 65.19 664 GLN A O 1
ATOM 5056 N N . GLU A 1 665 ? 26.570 58.726 4.662 1.00 67.12 665 GLU A N 1
ATOM 5057 C CA . GLU A 1 665 ? 26.935 60.069 5.133 1.00 67.12 665 GLU A CA 1
ATOM 5058 C C . GLU A 1 665 ? 28.456 60.266 5.169 1.00 67.12 665 GLU A C 1
ATOM 5060 O O . GLU A 1 665 ? 28.941 61.329 4.779 1.00 67.12 665 GLU A O 1
ATOM 5065 N N . GLN A 1 666 ? 29.219 59.252 5.590 1.00 70.50 666 GLN A N 1
ATOM 5066 C CA . GLN A 1 666 ? 30.684 59.282 5.575 1.00 70.50 666 GLN A CA 1
ATOM 5067 C C . GLN A 1 666 ? 31.243 59.274 4.149 1.00 70.50 666 GLN A C 1
ATOM 5069 O O . GLN A 1 666 ? 32.173 60.028 3.862 1.00 70.50 666 GLN A O 1
ATOM 5074 N N . GLU A 1 667 ? 30.664 58.492 3.234 1.00 63.41 667 GLU A N 1
ATOM 5075 C CA . GLU A 1 667 ? 31.031 58.517 1.815 1.00 63.41 667 GLU A CA 1
ATOM 5076 C C . GLU A 1 667 ? 30.714 59.873 1.184 1.00 63.41 667 GLU A C 1
ATOM 5078 O O . GLU A 1 667 ? 31.587 60.451 0.537 1.00 63.41 667 GLU A O 1
ATOM 5083 N N . ILE A 1 668 ? 29.534 60.441 1.449 1.00 62.38 668 ILE A N 1
ATOM 5084 C CA . ILE A 1 668 ? 29.140 61.777 0.984 1.00 62.38 668 ILE A CA 1
ATOM 5085 C C . ILE A 1 668 ? 30.075 62.840 1.571 1.00 62.38 668 ILE A C 1
ATOM 5087 O O . ILE A 1 668 ? 30.546 63.694 0.829 1.00 62.38 668 ILE A O 1
ATOM 5091 N N . GLN A 1 669 ? 30.427 62.783 2.860 1.00 61.69 669 GLN A N 1
ATOM 5092 C CA . GLN A 1 669 ? 31.412 63.696 3.460 1.00 61.69 669 GLN A CA 1
ATOM 5093 C C . GLN A 1 669 ? 32.818 63.521 2.869 1.00 61.69 669 GLN A C 1
ATOM 5095 O O . GLN A 1 669 ? 33.529 64.512 2.678 1.00 61.69 669 GLN A O 1
ATOM 5100 N N . SER A 1 670 ? 33.228 62.294 2.541 1.00 58.88 670 SER A N 1
ATOM 5101 C CA . SER A 1 670 ? 34.514 62.019 1.888 1.00 58.88 670 SER A CA 1
ATOM 5102 C C . SER A 1 670 ? 34.548 62.552 0.449 1.00 58.88 670 SER A C 1
ATOM 5104 O O . SER A 1 670 ? 35.531 63.162 0.035 1.00 58.88 670 SER A O 1
ATOM 5106 N N . GLN A 1 671 ? 33.436 62.433 -0.282 1.00 56.97 671 GLN A N 1
ATOM 5107 C CA . GLN A 1 671 ? 33.280 62.978 -1.628 1.00 56.97 671 GLN A CA 1
ATOM 5108 C C . GLN A 1 671 ? 33.183 64.509 -1.597 1.00 56.97 671 GLN A C 1
ATOM 5110 O O . GLN A 1 671 ? 33.806 65.171 -2.422 1.00 56.97 671 GLN A O 1
ATOM 5115 N N . PHE A 1 672 ? 32.500 65.092 -0.605 1.00 51.44 672 PHE A N 1
ATOM 5116 C CA . PHE A 1 672 ? 32.423 66.544 -0.405 1.00 51.44 672 PHE A CA 1
ATOM 5117 C C . PHE A 1 672 ? 33.767 67.161 0.001 1.00 51.44 672 PHE A C 1
ATOM 5119 O O . PHE A 1 672 ? 34.088 68.258 -0.450 1.00 51.44 672 PHE A O 1
ATOM 5126 N N . SER A 1 673 ? 34.578 66.469 0.807 1.00 53.19 673 SER A N 1
ATOM 5127 C CA . SER A 1 673 ? 35.931 66.924 1.177 1.00 53.19 673 SER A CA 1
ATOM 5128 C C . SER A 1 673 ? 36.947 66.764 0.035 1.00 53.19 673 SER A C 1
ATOM 5130 O O . SER A 1 673 ? 37.864 67.579 -0.102 1.00 53.19 673 SER A O 1
ATOM 5132 N N . GLN A 1 674 ? 36.748 65.786 -0.856 1.00 52.81 674 GLN A N 1
ATOM 5133 C CA . GLN A 1 674 ? 37.466 65.702 -2.133 1.00 52.81 674 GLN A CA 1
ATOM 5134 C C . GLN A 1 674 ? 37.022 66.787 -3.136 1.00 52.81 674 GLN A C 1
ATOM 5136 O O . GLN A 1 674 ? 37.854 67.302 -3.882 1.00 52.81 674 GLN A O 1
ATOM 5141 N N . PHE A 1 675 ? 35.750 67.204 -3.117 1.00 46.88 675 PHE A N 1
ATOM 5142 C CA . PHE A 1 675 ? 35.224 68.287 -3.964 1.00 46.88 675 PHE A CA 1
ATOM 5143 C C . PHE A 1 675 ? 35.616 69.696 -3.480 1.00 46.88 675 PHE A C 1
ATOM 5145 O O . PHE A 1 675 ? 35.885 70.580 -4.299 1.00 46.88 675 PHE A O 1
ATOM 5152 N N . SER A 1 676 ? 35.712 69.914 -2.161 1.00 48.69 676 SER A N 1
ATOM 5153 C CA . SER A 1 676 ? 36.105 71.205 -1.570 1.00 48.69 676 SER A CA 1
ATOM 5154 C C . SER A 1 676 ? 37.594 71.531 -1.736 1.00 48.69 676 SER A C 1
ATOM 5156 O O . SER A 1 676 ? 38.012 72.651 -1.464 1.00 48.69 676 SER A O 1
ATOM 5158 N N . THR A 1 677 ? 38.409 70.564 -2.166 1.00 52.06 677 THR A N 1
ATOM 5159 C CA . THR A 1 677 ? 39.843 70.750 -2.442 1.00 52.06 677 THR A CA 1
ATOM 5160 C C . THR A 1 677 ? 40.151 70.971 -3.928 1.00 52.06 677 THR A C 1
ATOM 5162 O O . THR A 1 677 ? 41.281 71.320 -4.261 1.00 52.06 677 THR A O 1
ATOM 5165 N N . THR A 1 678 ? 39.164 70.831 -4.826 1.00 50.00 678 THR A N 1
ATOM 5166 C CA . THR A 1 678 ? 39.363 70.906 -6.290 1.00 50.00 678 THR A CA 1
ATOM 5167 C C . THR A 1 678 ? 38.457 71.890 -7.040 1.00 50.00 678 THR A C 1
ATOM 5169 O O . THR A 1 678 ? 38.628 72.057 -8.247 1.00 50.00 678 THR A O 1
ATOM 5172 N N . SER A 1 679 ? 37.562 72.628 -6.374 1.00 43.59 679 SER A N 1
ATOM 5173 C CA . SER A 1 679 ? 36.787 73.698 -7.022 1.00 43.59 679 SER A CA 1
ATOM 5174 C C . SER A 1 679 ? 36.663 74.936 -6.128 1.00 43.59 679 SER A C 1
ATOM 5176 O O . SER A 1 679 ? 36.166 74.863 -5.009 1.00 43.59 679 SER A O 1
ATOM 5178 N N . GLY A 1 680 ? 37.162 76.079 -6.612 1.00 52.19 680 GLY A N 1
ATOM 5179 C CA . GLY A 1 680 ? 37.101 77.367 -5.918 1.00 52.19 680 GLY A CA 1
ATOM 5180 C C . GLY A 1 680 ? 35.687 77.939 -5.929 1.00 52.19 680 GLY A C 1
ATOM 5181 O O . GLY A 1 680 ? 35.262 78.509 -6.931 1.00 52.19 680 GLY A O 1
ATOM 5182 N N . TRP A 1 681 ? 34.979 77.778 -4.816 1.00 42.34 681 TRP A N 1
ATOM 5183 C CA . TRP A 1 681 ? 33.701 78.432 -4.544 1.00 42.34 681 TRP A CA 1
ATOM 5184 C C . TRP A 1 681 ? 33.895 79.572 -3.540 1.00 42.34 681 TRP A C 1
ATOM 5186 O O . TRP A 1 681 ? 34.706 79.464 -2.625 1.00 42.34 681 TRP A O 1
ATOM 5196 N N . ASP A 1 682 ? 33.142 80.653 -3.746 1.00 46.66 682 ASP A N 1
ATOM 5197 C CA . ASP A 1 682 ? 33.089 81.859 -2.912 1.00 46.66 682 ASP A CA 1
ATOM 5198 C C . ASP A 1 682 ? 32.518 81.543 -1.511 1.00 46.66 682 ASP A C 1
ATOM 5200 O O . ASP A 1 682 ? 31.505 80.839 -1.393 1.00 46.66 682 ASP A O 1
ATOM 5204 N N . ASP A 1 683 ? 33.132 82.087 -0.454 1.00 52.38 683 ASP A N 1
ATOM 5205 C CA . ASP A 1 683 ? 32.832 81.787 0.962 1.00 52.38 683 ASP A CA 1
ATOM 5206 C C . ASP A 1 683 ? 31.367 82.083 1.377 1.00 52.38 683 ASP A C 1
ATOM 5208 O O . ASP A 1 683 ? 30.854 81.512 2.346 1.00 52.38 683 ASP A O 1
ATOM 5212 N N . ASP A 1 684 ? 30.635 82.901 0.614 1.00 54.25 684 ASP A N 1
ATOM 5213 C CA . ASP A 1 684 ? 29.235 83.253 0.899 1.00 54.25 684 ASP A CA 1
ATOM 5214 C C . ASP A 1 684 ? 28.213 82.177 0.473 1.00 54.25 684 ASP A C 1
ATOM 5216 O O . ASP A 1 684 ? 27.151 82.041 1.092 1.00 54.25 684 ASP A O 1
ATOM 5220 N N . ALA A 1 685 ? 28.530 81.336 -0.520 1.00 49.06 685 ALA A N 1
ATOM 5221 C CA . ALA A 1 685 ? 27.656 80.226 -0.924 1.00 49.06 685 ALA A CA 1
ATOM 5222 C C . ALA A 1 685 ? 27.687 79.072 0.100 1.00 49.06 685 ALA A C 1
ATOM 5224 O O . ALA A 1 685 ? 26.676 78.405 0.345 1.00 49.06 685 ALA A O 1
ATOM 5225 N N . PHE A 1 686 ? 28.828 78.887 0.771 1.00 46.06 686 PHE A N 1
ATOM 5226 C CA . PHE A 1 686 ? 29.031 77.865 1.800 1.00 46.06 686 PHE A CA 1
ATOM 5227 C C . PHE A 1 686 ? 28.257 78.183 3.096 1.00 46.06 686 PHE A C 1
ATOM 5229 O O . PHE A 1 686 ? 27.682 77.293 3.732 1.00 46.06 686 PHE A O 1
ATOM 5236 N N . GLY A 1 687 ? 28.143 79.471 3.444 1.00 49.44 687 GLY A N 1
ATOM 5237 C CA . GLY A 1 687 ? 27.366 79.946 4.594 1.00 49.44 687 GLY A CA 1
ATOM 5238 C C . GLY A 1 687 ? 25.845 79.790 4.445 1.00 49.44 687 GLY A C 1
ATOM 5239 O O . GLY A 1 687 ? 25.151 79.546 5.438 1.00 49.44 687 GLY A O 1
ATOM 5240 N N . LEU A 1 688 ? 25.309 79.883 3.224 1.00 50.81 688 LEU A N 1
ATOM 5241 C CA . LEU A 1 688 ? 23.874 79.714 2.941 1.00 50.81 688 LEU A CA 1
ATOM 5242 C C . LEU A 1 688 ? 23.443 78.237 2.939 1.00 50.81 688 LEU A C 1
ATOM 5244 O O . LEU A 1 688 ? 22.354 77.903 3.422 1.00 50.81 688 LEU A O 1
ATOM 5248 N N . LEU A 1 689 ? 24.321 77.339 2.486 1.00 44.09 689 LEU A N 1
ATOM 5249 C CA . LEU A 1 689 ? 24.071 75.897 2.470 1.00 44.09 689 LEU A CA 1
ATOM 5250 C C . LEU A 1 689 ? 24.128 75.289 3.886 1.00 44.09 689 LEU A C 1
ATOM 5252 O O . LEU A 1 689 ? 23.234 74.535 4.275 1.00 44.09 689 LEU A O 1
ATOM 5256 N N . GLN A 1 690 ? 25.099 75.696 4.717 1.00 46.69 690 GLN A N 1
ATOM 5257 C CA . GLN A 1 690 ? 25.164 75.269 6.124 1.00 46.69 690 GLN A CA 1
ATOM 5258 C C . GLN A 1 690 ? 23.975 75.767 6.963 1.00 46.69 690 GLN A C 1
ATOM 5260 O O . GLN A 1 690 ? 23.546 75.077 7.893 1.00 46.69 690 GLN A O 1
ATOM 5265 N N . ARG A 1 691 ? 23.409 76.941 6.642 1.00 47.47 691 ARG A N 1
ATOM 5266 C CA . ARG A 1 691 ? 22.187 77.441 7.298 1.00 47.47 691 ARG A CA 1
ATOM 5267 C C . ARG A 1 691 ? 20.950 76.637 6.904 1.00 47.47 691 ARG A C 1
ATOM 5269 O O . ARG A 1 691 ? 20.125 76.388 7.776 1.00 47.47 691 ARG A O 1
ATOM 5276 N N . SER A 1 692 ? 20.850 76.173 5.658 1.00 43.72 692 SER A N 1
ATOM 5277 C CA . SER A 1 692 ? 19.731 75.329 5.204 1.00 43.72 692 SER A CA 1
ATOM 5278 C C . SER A 1 692 ? 19.765 73.927 5.831 1.00 43.72 692 SER A C 1
ATOM 5280 O O . SER A 1 692 ? 18.730 73.424 6.258 1.00 43.72 692 SER A O 1
ATOM 5282 N N . ILE A 1 693 ? 20.957 73.347 6.022 1.00 43.94 693 ILE A N 1
ATOM 5283 C CA . ILE A 1 693 ? 21.137 72.046 6.698 1.00 43.94 693 ILE A CA 1
ATOM 5284 C C . ILE A 1 693 ? 20.900 72.147 8.220 1.00 43.94 693 ILE A C 1
ATOM 5286 O O . ILE A 1 693 ? 20.360 71.224 8.826 1.00 43.94 693 ILE A O 1
ATOM 5290 N N . LYS A 1 694 ? 21.239 73.280 8.861 1.00 39.59 694 LYS A N 1
ATOM 5291 C CA . LYS A 1 694 ? 20.890 73.534 10.277 1.00 39.59 694 LYS A CA 1
ATOM 5292 C C . LYS A 1 694 ? 19.404 73.835 10.498 1.00 39.59 694 LYS A C 1
ATOM 5294 O O . LYS A 1 694 ? 18.924 73.593 11.601 1.00 39.59 694 LYS A O 1
ATOM 5299 N N . ARG A 1 695 ? 18.689 74.345 9.489 1.00 38.53 695 ARG A N 1
ATOM 5300 C CA . ARG A 1 695 ? 17.238 74.597 9.554 1.00 38.53 695 ARG A CA 1
ATOM 5301 C C . ARG A 1 695 ? 16.444 73.287 9.516 1.00 38.53 695 ARG A C 1
ATOM 5303 O O . ARG A 1 695 ? 15.572 73.100 10.349 1.00 38.53 695 ARG A O 1
ATOM 5310 N N . PHE A 1 696 ? 16.884 72.330 8.696 1.00 36.19 696 PHE A N 1
ATOM 5311 C CA . PHE A 1 696 ? 16.333 70.967 8.637 1.00 36.19 696 PHE A CA 1
ATOM 5312 C C . PHE A 1 696 ? 16.510 70.137 9.925 1.00 36.19 696 PHE A C 1
ATOM 5314 O O . PHE A 1 696 ? 15.810 69.154 10.111 1.00 36.19 696 PHE A O 1
ATOM 5321 N N . LYS A 1 697 ? 17.440 70.510 10.818 1.00 39.31 697 LYS A N 1
ATOM 5322 C CA . LYS A 1 697 ? 17.686 69.824 12.104 1.00 39.31 697 LYS A CA 1
ATOM 5323 C C . LYS A 1 697 ? 17.012 70.486 13.317 1.00 39.31 697 LYS A C 1
ATOM 5325 O O . LYS A 1 697 ? 17.243 70.039 14.434 1.00 39.31 697 LYS A O 1
ATOM 5330 N N . ARG A 1 698 ? 16.253 71.576 13.138 1.00 34.50 698 ARG A N 1
ATOM 5331 C CA . ARG A 1 698 ? 15.634 72.343 14.242 1.00 34.50 698 ARG A CA 1
ATOM 5332 C C . ARG A 1 698 ? 14.107 72.455 14.174 1.00 34.50 698 ARG A C 1
ATOM 5334 O O . ARG A 1 698 ? 13.541 73.038 15.086 1.00 34.50 698 ARG A O 1
ATOM 5341 N N . GLU A 1 699 ? 13.463 71.914 13.142 1.00 35.97 699 GLU A N 1
ATOM 5342 C CA . GLU A 1 699 ? 12.000 71.972 12.953 1.00 35.97 699 GLU A CA 1
ATOM 5343 C C . GLU A 1 699 ? 11.240 70.734 13.482 1.00 35.97 699 GLU A C 1
ATOM 5345 O O . GLU A 1 699 ? 10.055 70.608 13.208 1.00 35.97 699 GLU A O 1
ATOM 5350 N N . ASP A 1 700 ? 11.876 69.875 14.294 1.00 37.25 700 ASP A N 1
ATOM 5351 C CA . ASP A 1 700 ? 11.180 68.819 15.067 1.00 37.25 700 ASP A CA 1
ATOM 5352 C C . ASP A 1 700 ? 10.745 69.270 16.475 1.00 37.25 700 ASP A C 1
ATOM 5354 O O . ASP A 1 700 ? 9.979 68.579 17.135 1.00 37.25 700 ASP A O 1
ATOM 5358 N N . ASP A 1 701 ? 11.161 70.456 16.931 1.00 33.56 701 ASP A N 1
ATOM 5359 C CA . ASP A 1 701 ? 10.748 70.997 18.226 1.00 33.56 701 ASP A CA 1
ATOM 5360 C C . ASP A 1 701 ? 10.108 72.376 18.023 1.00 33.56 701 ASP A C 1
ATOM 5362 O O . ASP A 1 701 ? 10.800 73.385 17.890 1.00 33.56 701 ASP A O 1
ATOM 5366 N N . THR A 1 702 ? 8.771 72.405 18.068 1.00 32.25 702 THR A N 1
ATOM 5367 C CA . THR A 1 702 ? 7.842 73.561 18.090 1.00 32.25 702 THR A CA 1
ATOM 5368 C C . THR A 1 702 ? 7.331 74.121 16.750 1.00 32.25 702 THR A C 1
ATOM 5370 O O . THR A 1 702 ? 8.050 74.791 16.016 1.00 32.25 702 THR A O 1
ATOM 5373 N N . ALA A 1 703 ? 6.014 74.002 16.526 1.00 27.72 703 ALA A N 1
ATOM 5374 C CA . ALA A 1 703 ? 5.212 75.040 15.868 1.00 27.72 703 ALA A CA 1
ATOM 5375 C C . ALA A 1 703 ? 3.719 74.933 16.262 1.00 27.72 703 ALA A C 1
ATOM 5377 O O . ALA A 1 703 ? 3.153 73.845 16.157 1.00 27.72 703 ALA A O 1
ATOM 5378 N N . PRO A 1 704 ? 3.056 76.029 16.686 1.00 33.50 704 PRO A N 1
ATOM 5379 C CA . PRO A 1 704 ? 1.605 76.157 16.621 1.00 33.50 704 PRO A CA 1
ATOM 5380 C C . PRO A 1 704 ? 1.149 76.698 15.250 1.00 33.50 704 PRO A C 1
ATOM 5382 O O . PRO A 1 704 ? 1.879 77.433 14.583 1.00 33.50 704 PRO A O 1
ATOM 5385 N N . ASP A 1 705 ? -0.076 76.316 14.885 1.00 30.73 705 ASP A N 1
ATOM 5386 C CA . ASP A 1 705 ? -0.930 76.715 13.753 1.00 30.73 705 ASP A CA 1
ATOM 5387 C C . ASP A 1 705 ? -0.536 77.953 12.926 1.00 30.73 705 ASP A C 1
ATOM 5389 O O . ASP A 1 705 ? -0.686 79.073 13.408 1.00 30.73 705 ASP A O 1
ATOM 5393 N N . VAL A 1 706 ? -0.237 77.756 11.628 1.00 26.84 706 VAL A N 1
ATOM 5394 C CA . VAL A 1 706 ? -0.788 78.559 10.508 1.00 26.84 706 VAL A CA 1
ATOM 5395 C C . VAL A 1 706 ? -0.838 77.717 9.216 1.00 26.84 706 VAL A C 1
ATOM 5397 O O . VAL A 1 706 ? 0.160 77.179 8.747 1.00 26.84 706 VAL A O 1
ATOM 5400 N N . THR A 1 707 ? -2.024 77.663 8.612 1.00 26.73 707 THR A N 1
ATOM 5401 C CA . THR A 1 707 ? -2.406 77.054 7.323 1.00 26.73 707 THR A CA 1
ATOM 5402 C C . THR A 1 707 ? -1.834 77.764 6.079 1.00 26.73 707 THR A C 1
ATOM 5404 O O . THR A 1 707 ? -1.968 78.981 5.997 1.00 26.73 707 THR A O 1
ATOM 5407 N N . TYR A 1 708 ? -1.305 77.023 5.084 1.00 23.86 708 TYR A N 1
ATOM 5408 C CA . TYR A 1 708 ? -1.812 76.926 3.685 1.00 23.86 708 TYR A CA 1
ATOM 5409 C C . TYR A 1 708 ? -0.907 76.050 2.763 1.00 23.86 708 TYR A C 1
ATOM 5411 O O . TYR A 1 708 ? 0.213 76.423 2.439 1.00 23.86 708 TYR A O 1
ATOM 5419 N N . SER A 1 709 ? -1.467 74.910 2.317 1.00 26.75 709 SER A N 1
ATOM 5420 C CA . SER A 1 709 ? -1.362 74.209 1.009 1.00 26.75 709 SER A CA 1
ATOM 5421 C C . SER A 1 709 ? -0.009 74.041 0.269 1.00 26.75 709 SER A C 1
ATOM 5423 O O . SER A 1 709 ? 0.408 74.948 -0.442 1.00 26.75 709 SER A O 1
ATOM 5425 N N . SER A 1 710 ? 0.536 72.810 0.202 1.00 25.22 710 SER A N 1
ATOM 5426 C CA . SER A 1 710 ? 0.244 71.843 -0.894 1.00 25.22 710 SER A CA 1
ATOM 5427 C C . SER A 1 710 ? 1.106 70.560 -0.829 1.00 25.22 710 SER A C 1
ATOM 5429 O O . SER A 1 710 ? 2.326 70.608 -0.965 1.00 25.22 710 SER A O 1
ATOM 5431 N N . SER A 1 711 ? 0.430 69.412 -0.680 1.00 33.28 711 SER A N 1
ATOM 5432 C CA . SER A 1 711 ? 0.761 68.080 -1.231 1.00 33.28 711 SER A CA 1
ATOM 5433 C C . SER A 1 711 ? 2.201 67.539 -1.121 1.00 33.28 711 SER A C 1
ATOM 5435 O O . SER A 1 711 ? 2.868 67.414 -2.143 1.00 33.28 711 SER A O 1
ATOM 5437 N N . LEU A 1 712 ? 2.649 67.134 0.079 1.00 28.70 712 LEU A N 1
ATOM 5438 C CA . LEU A 1 712 ? 3.698 66.097 0.268 1.00 28.70 712 LEU A CA 1
ATOM 5439 C C . LEU A 1 712 ? 3.893 65.622 1.732 1.00 28.70 712 LEU A C 1
ATOM 5441 O O . LEU A 1 712 ? 4.948 65.105 2.084 1.00 28.70 712 LEU A O 1
ATOM 5445 N N . GLN A 1 713 ? 2.877 65.758 2.591 1.00 30.14 713 GLN A N 1
ATOM 5446 C CA . GLN A 1 713 ? 2.904 65.292 3.987 1.00 30.14 713 GLN A CA 1
ATOM 5447 C C . GLN A 1 713 ? 1.579 64.612 4.352 1.00 30.14 713 GLN A C 1
ATOM 5449 O O . GLN A 1 713 ? 0.738 65.182 5.034 1.00 30.14 713 GLN A O 1
ATOM 5454 N N . VAL A 1 714 ? 1.376 63.386 3.877 1.00 29.19 714 VAL A N 1
ATOM 5455 C CA . VAL A 1 714 ? 0.396 62.450 4.448 1.00 29.19 714 VAL A CA 1
ATOM 5456 C C . VAL A 1 714 ? 1.052 61.078 4.359 1.00 29.19 714 VAL A C 1
ATOM 5458 O O . VAL A 1 714 ? 1.236 60.556 3.266 1.00 29.19 714 VAL A O 1
ATOM 5461 N N . GLY A 1 715 ? 1.512 60.542 5.487 1.00 31.41 715 GLY A N 1
ATOM 5462 C CA . GLY A 1 715 ? 2.150 59.222 5.513 1.00 31.41 715 GLY A CA 1
ATOM 5463 C C . GLY A 1 715 ? 3.021 58.927 6.731 1.00 31.41 715 GLY A C 1
ATOM 5464 O O . GLY A 1 715 ? 3.377 57.774 6.929 1.00 31.41 715 GLY A O 1
ATOM 5465 N N . VAL A 1 716 ? 3.364 59.926 7.554 1.00 30.53 716 VAL A N 1
ATOM 5466 C CA . VAL A 1 716 ? 4.265 59.710 8.708 1.00 30.53 716 VAL A CA 1
ATOM 5467 C C . VAL A 1 716 ? 3.654 60.131 10.053 1.00 30.53 716 VAL A C 1
ATOM 5469 O O . VAL A 1 716 ? 4.025 59.578 11.078 1.00 30.53 716 VAL A O 1
ATOM 5472 N N . LEU A 1 717 ? 2.642 61.005 10.072 1.00 28.75 717 LEU A N 1
ATOM 5473 C CA . LEU A 1 717 ? 2.013 61.476 11.318 1.00 28.75 717 LEU A CA 1
ATOM 5474 C C . LEU A 1 717 ? 0.835 60.621 11.829 1.00 28.75 717 LEU A C 1
ATOM 5476 O O . LEU A 1 717 ? 0.343 60.891 12.914 1.00 28.75 717 LEU A O 1
ATOM 5480 N N . ASP A 1 718 ? 0.411 59.575 11.109 1.00 29.92 718 ASP A N 1
ATOM 5481 C CA . ASP A 1 718 ? -0.721 58.712 11.518 1.00 29.92 718 ASP A CA 1
ATOM 5482 C C . ASP A 1 718 ? -0.283 57.460 12.318 1.00 29.92 718 ASP A C 1
ATOM 5484 O O . ASP A 1 718 ? -1.107 56.672 12.771 1.00 29.92 718 ASP A O 1
ATOM 5488 N N . MET A 1 719 ? 1.028 57.265 12.523 1.00 33.38 719 MET A N 1
ATOM 5489 C CA . MET A 1 719 ? 1.570 56.122 13.277 1.00 33.38 719 MET A CA 1
ATOM 5490 C C . MET A 1 719 ? 2.003 56.462 14.708 1.00 33.38 719 MET A C 1
ATOM 5492 O O . MET A 1 719 ? 1.930 55.597 15.575 1.00 33.38 719 MET A O 1
ATOM 5496 N N . GLU A 1 720 ? 2.444 57.690 14.992 1.00 32.62 720 GLU A N 1
ATOM 5497 C CA . GLU A 1 720 ? 2.922 58.039 16.341 1.00 32.62 720 GLU A CA 1
ATOM 5498 C C . GLU A 1 720 ? 1.779 58.381 17.308 1.00 32.62 720 GLU A C 1
ATOM 5500 O O . GLU A 1 720 ? 1.856 58.047 18.488 1.00 32.62 720 GLU A O 1
ATOM 5505 N N . THR A 1 721 ? 0.658 58.928 16.828 1.00 30.78 721 THR A N 1
ATOM 5506 C CA . THR A 1 721 ? -0.506 59.226 17.685 1.00 30.78 721 THR A CA 1
ATOM 5507 C C . THR A 1 721 ? -1.297 57.970 18.081 1.00 30.78 721 THR A C 1
ATOM 5509 O O . THR A 1 721 ? -1.935 57.950 19.135 1.00 30.78 721 THR A O 1
ATOM 5512 N N . GLN A 1 722 ? -1.211 56.895 17.286 1.00 32.66 722 GLN A N 1
ATOM 5513 C CA . GLN A 1 722 ? -1.811 55.592 17.610 1.00 32.66 722 GLN A CA 1
ATOM 5514 C C . GLN A 1 722 ? -0.978 54.767 18.605 1.00 32.66 722 GLN A C 1
ATOM 5516 O O . GLN A 1 722 ? -1.522 53.890 19.270 1.00 32.66 722 GLN A O 1
ATOM 5521 N N . LEU A 1 723 ? 0.319 55.058 18.753 1.00 33.12 723 LEU A N 1
ATOM 5522 C CA . LEU A 1 723 ? 1.201 54.340 19.682 1.00 33.12 723 LEU A CA 1
ATOM 5523 C C . LEU A 1 723 ? 1.175 54.934 21.098 1.00 33.12 723 LEU A C 1
ATOM 5525 O O . LEU A 1 723 ? 1.176 54.182 22.069 1.00 33.12 723 LEU A O 1
ATOM 5529 N N . VAL A 1 724 ? 1.050 56.258 21.236 1.00 30.16 724 VAL A N 1
ATOM 5530 C CA . VAL A 1 724 ? 0.973 56.910 22.561 1.00 30.16 724 VAL A CA 1
ATOM 5531 C C . VAL A 1 724 ? -0.362 56.625 23.266 1.00 30.16 724 VAL A C 1
ATOM 5533 O O . VAL A 1 724 ? -0.405 56.508 24.485 1.00 30.16 724 VAL A O 1
ATOM 5536 N N . THR A 1 725 ? -1.446 56.405 22.516 1.00 29.98 725 THR A N 1
ATOM 5537 C CA . THR A 1 725 ? -2.750 56.005 23.082 1.00 29.98 725 THR A CA 1
ATOM 5538 C C . THR A 1 725 ? -2.845 54.509 23.425 1.00 29.98 725 THR A C 1
ATOM 5540 O O . THR A 1 725 ? -3.740 54.116 24.172 1.00 29.98 725 THR A O 1
ATOM 5543 N N . GLN A 1 726 ? -1.914 53.671 22.942 1.00 34.81 726 GLN A N 1
ATOM 5544 C CA . GLN A 1 726 ? -1.834 52.244 23.290 1.00 34.81 726 GLN A CA 1
ATOM 5545 C C . GLN A 1 726 ? -0.926 51.960 24.495 1.00 34.81 726 GLN A C 1
ATOM 5547 O O . GLN A 1 726 ? -1.239 51.056 25.271 1.00 34.81 726 GLN A O 1
ATOM 5552 N N . GLU A 1 727 ? 0.134 52.744 24.723 1.00 31.25 727 GLU A N 1
ATOM 5553 C CA . GLU A 1 727 ? 0.966 52.602 25.932 1.00 31.25 727 GLU A CA 1
ATOM 5554 C C . GLU A 1 727 ? 0.190 52.929 27.225 1.00 31.25 727 GLU A C 1
ATOM 5556 O O . GLU A 1 727 ? 0.424 52.296 28.256 1.00 31.25 727 GLU A O 1
ATOM 5561 N N . GLU A 1 728 ? -0.810 53.818 27.171 1.00 31.94 728 GLU A N 1
ATOM 5562 C CA . GLU A 1 728 ? -1.706 54.093 28.310 1.00 31.94 728 GLU A CA 1
ATOM 5563 C C . GLU A 1 728 ? -2.762 52.989 28.540 1.00 31.94 728 GLU A C 1
ATOM 5565 O O . GLU A 1 728 ? -3.259 52.837 29.657 1.00 31.94 728 GLU A O 1
ATOM 5570 N N . GLN A 1 729 ? -3.076 52.162 27.530 1.00 33.12 729 GLN A N 1
ATOM 5571 C CA . GLN A 1 729 ? -3.967 51.000 27.683 1.00 33.12 729 GLN A CA 1
ATOM 5572 C C . GLN A 1 729 ? -3.228 49.725 28.128 1.00 33.12 729 GLN A C 1
ATOM 5574 O O . GLN A 1 729 ? -3.817 48.899 28.829 1.00 33.12 729 GLN A O 1
ATOM 5579 N N . GLU A 1 730 ? -1.944 49.560 27.790 1.00 37.66 730 GLU A N 1
ATOM 5580 C CA . GLU A 1 730 ? -1.154 48.376 28.170 1.00 37.66 730 GLU A CA 1
ATOM 5581 C C . GLU A 1 730 ? -0.694 48.389 29.646 1.00 37.66 730 GLU A C 1
ATOM 5583 O O . GLU A 1 730 ? -0.557 47.320 30.245 1.00 37.66 730 GLU A O 1
ATOM 5588 N N . GLN A 1 731 ? -0.582 49.554 30.303 1.00 32.00 731 GLN A N 1
ATOM 5589 C CA . GLN A 1 731 ? -0.280 49.626 31.748 1.00 32.00 731 GLN A CA 1
ATOM 5590 C C . GLN A 1 731 ? -1.451 49.214 32.667 1.00 32.00 731 GLN A C 1
ATOM 5592 O O . GLN A 1 731 ? -1.247 48.971 33.856 1.00 32.00 731 GLN A O 1
ATOM 5597 N N . GLY A 1 732 ? -2.670 49.063 32.134 1.00 30.78 732 GLY A N 1
ATOM 5598 C CA . GLY A 1 732 ? -3.833 48.562 32.881 1.00 30.78 732 GLY A CA 1
ATOM 5599 C C . GLY A 1 732 ? -3.948 47.033 32.950 1.00 30.78 732 GLY A C 1
ATOM 5600 O O . GLY A 1 732 ? -4.791 46.523 33.687 1.00 30.78 732 GLY A O 1
ATOM 5601 N N . MET A 1 733 ? -3.131 46.290 32.191 1.00 30.75 733 MET A N 1
ATOM 5602 C CA . MET A 1 733 ? -3.232 44.826 32.066 1.00 30.75 733 MET A CA 1
ATOM 5603 C C . MET A 1 733 ? -2.126 44.047 32.800 1.00 30.75 733 MET A C 1
ATOM 5605 O O . MET A 1 733 ? -2.247 42.832 32.953 1.00 30.75 733 MET A O 1
ATOM 5609 N N . GLU A 1 734 ? -1.081 44.717 33.299 1.00 29.58 734 GLU A N 1
ATOM 5610 C CA . GLU A 1 734 ? 0.002 44.088 34.080 1.00 29.58 734 GLU A CA 1
ATOM 5611 C C . GLU A 1 734 ? -0.279 44.000 35.596 1.00 29.58 734 GLU A C 1
ATOM 5613 O O . GLU A 1 734 ? 0.475 43.367 36.333 1.00 29.58 734 GLU A O 1
ATOM 5618 N N . THR A 1 735 ? -1.400 44.533 36.088 1.00 27.61 735 THR A N 1
ATOM 5619 C CA . THR A 1 735 ? -1.805 44.468 37.506 1.00 27.61 735 THR A CA 1
ATOM 5620 C C . THR A 1 735 ? -2.768 43.311 37.799 1.00 27.61 735 THR A C 1
ATOM 5622 O O . THR A 1 735 ? -3.826 43.474 38.397 1.00 27.61 735 THR A O 1
ATOM 5625 N N . PHE A 1 736 ? -2.385 42.089 37.431 1.00 27.16 736 PHE A N 1
ATOM 5626 C CA . PHE A 1 736 ? -2.984 40.860 37.971 1.00 27.16 736 PHE A CA 1
ATOM 5627 C C . PHE A 1 736 ? -1.892 40.003 38.601 1.00 27.16 736 PHE A C 1
ATOM 5629 O O . PHE A 1 736 ? -1.597 38.928 38.102 1.00 27.16 736 PHE A O 1
ATOM 5636 N N . LEU A 1 737 ? -1.264 40.510 39.668 1.00 29.14 737 LEU A N 1
ATOM 5637 C CA . LEU A 1 737 ? -0.530 39.753 40.695 1.00 29.14 737 LEU A CA 1
ATOM 5638 C C . LEU A 1 737 ? -0.045 40.739 41.782 1.00 29.14 737 LEU A C 1
ATOM 5640 O O . LEU A 1 737 ? 1.086 41.211 41.706 1.00 29.14 737 LEU A O 1
ATOM 5644 N N . SER A 1 738 ? -0.912 41.075 42.754 1.00 26.41 738 SER A N 1
ATOM 5645 C CA . SER A 1 738 ? -0.641 41.358 44.196 1.00 26.41 738 SER A CA 1
ATOM 5646 C C . SER A 1 738 ? -1.728 42.270 44.816 1.00 26.41 738 SER A C 1
ATOM 5648 O O . SER A 1 738 ? -2.140 43.217 44.147 1.00 26.41 738 SER A O 1
ATOM 5650 N N . PRO A 1 739 ? -2.196 42.027 46.061 1.00 31.81 739 PRO A N 1
ATOM 5651 C CA . PRO A 1 739 ? -3.157 42.884 46.770 1.00 31.81 739 PRO A CA 1
ATOM 5652 C C . PRO A 1 739 ? -2.467 43.885 47.723 1.00 31.81 739 PRO A C 1
ATOM 5654 O O . PRO A 1 739 ? -1.488 43.507 48.356 1.00 31.81 739 PRO A O 1
ATOM 5657 N N . ASP A 1 740 ? -2.964 45.131 47.804 1.00 27.64 740 ASP A N 1
ATOM 5658 C CA . ASP A 1 740 ? -3.268 45.883 49.049 1.00 27.64 740 ASP A CA 1
ATOM 5659 C C . ASP A 1 740 ? -3.623 47.380 48.788 1.00 27.64 740 ASP A C 1
ATOM 5661 O O . ASP A 1 740 ? -2.945 48.083 48.048 1.00 27.64 740 ASP A O 1
ATOM 5665 N N . GLU A 1 741 ? -4.722 47.799 49.436 1.00 26.80 741 GLU A N 1
ATOM 5666 C CA . GLU A 1 741 ? -5.147 49.117 49.979 1.00 26.80 741 GLU A CA 1
ATOM 5667 C C . GLU A 1 741 ? -5.398 50.427 49.156 1.00 26.80 741 GLU A C 1
ATOM 5669 O O . GLU A 1 741 ? -4.534 51.010 48.514 1.00 26.80 741 GLU A O 1
ATOM 5674 N N . GLU A 1 742 ? -6.640 50.922 49.365 1.00 25.50 742 GLU A N 1
ATOM 5675 C CA . GLU A 1 742 ? -7.169 52.290 49.628 1.00 25.50 742 GLU A CA 1
ATOM 5676 C C . GLU A 1 742 ? -7.254 53.452 48.587 1.00 25.50 742 GLU A C 1
ATOM 5678 O O . GLU A 1 742 ? -6.326 54.211 48.342 1.00 25.50 742 GLU A O 1
ATOM 5683 N N . VAL A 1 743 ? -8.503 53.673 48.122 1.00 24.69 743 VAL A N 1
ATOM 5684 C CA . VAL A 1 743 ? -9.338 54.913 48.055 1.00 24.69 743 VAL A CA 1
ATOM 5685 C C . VAL A 1 743 ? -8.699 56.292 47.748 1.00 24.69 743 VAL A C 1
ATOM 5687 O O . VAL A 1 743 ? -8.019 56.860 48.599 1.00 24.69 743 VAL A O 1
ATOM 5690 N N . LYS A 1 744 ? -9.172 56.957 46.664 1.00 24.06 744 LYS A N 1
ATOM 5691 C CA . LYS A 1 744 ? -9.746 58.337 46.677 1.00 24.06 744 LYS A CA 1
ATOM 5692 C C . LYS A 1 744 ? -10.461 58.753 45.369 1.00 24.06 744 LYS A C 1
ATOM 5694 O O . LYS A 1 744 ? -10.161 58.257 44.293 1.00 24.06 744 LYS A O 1
ATOM 5699 N N . GLN A 1 745 ? -11.459 59.625 45.547 1.00 23.62 745 GLN A N 1
ATOM 5700 C CA . GLN A 1 745 ? -12.495 60.133 44.626 1.00 23.62 745 GLN A CA 1
ATOM 5701 C C . GLN A 1 745 ? -11.999 61.202 43.625 1.00 23.62 745 GLN A C 1
ATOM 5703 O O . GLN A 1 745 ? -11.068 61.918 43.968 1.00 23.62 745 GLN A O 1
ATOM 5708 N N . GLU A 1 746 ? -12.698 61.380 42.484 1.00 24.70 746 GLU A N 1
ATOM 5709 C CA . GLU A 1 746 ? -13.420 62.617 42.043 1.00 24.70 746 GLU A CA 1
ATOM 5710 C C . GLU A 1 746 ? -13.816 62.562 40.536 1.00 24.70 746 GLU A C 1
ATOM 5712 O O . GLU A 1 746 ? -13.010 62.181 39.699 1.00 24.70 746 GLU A O 1
ATOM 5717 N N . GLN A 1 747 ? -15.127 62.623 40.217 1.00 23.66 747 GLN A N 1
ATOM 5718 C CA . GLN A 1 747 ? -15.891 63.706 39.526 1.00 23.66 747 GLN A CA 1
ATOM 5719 C C . GLN A 1 747 ? -15.612 63.862 38.009 1.00 23.66 747 GLN A C 1
ATOM 5721 O O . GLN A 1 747 ? -14.510 64.210 37.624 1.00 23.66 747 GLN A O 1
ATOM 5726 N N . GLY A 1 748 ? -16.553 63.493 37.116 1.00 22.75 748 GLY A N 1
ATOM 5727 C CA . GLY A 1 748 ? -17.503 64.405 36.421 1.00 22.75 748 GLY A CA 1
ATOM 5728 C C . GLY A 1 748 ? -16.887 64.897 35.091 1.00 22.75 748 GLY A C 1
ATOM 5729 O O . GLY A 1 748 ? -15.749 65.325 35.098 1.00 22.75 748 GLY A O 1
ATOM 5730 N N . THR A 1 749 ? -17.462 64.806 33.887 1.00 23.89 749 THR A N 1
ATOM 5731 C CA . THR A 1 749 ? -18.789 65.236 33.409 1.00 23.89 749 THR A CA 1
ATOM 5732 C C . THR A 1 749 ? -18.977 64.836 31.928 1.00 23.89 749 THR A C 1
ATOM 5734 O O . THR A 1 749 ? -18.025 64.491 31.234 1.00 23.89 749 THR A O 1
ATOM 5737 N N . GLU A 1 750 ? -20.234 64.892 31.490 1.00 23.73 750 GLU A N 1
ATOM 5738 C CA . GLU A 1 750 ? -20.864 64.414 30.252 1.00 23.73 750 GLU A CA 1
ATOM 5739 C C . GLU A 1 750 ? -20.408 65.068 28.929 1.00 23.73 750 GLU A C 1
ATOM 5741 O O . GLU A 1 750 ? -20.003 66.228 28.897 1.00 23.73 750 GLU A O 1
ATOM 5746 N N . ALA A 1 751 ? -20.617 64.357 27.809 1.00 23.33 751 ALA A N 1
ATOM 5747 C CA . ALA A 1 751 ? -20.654 64.936 26.463 1.00 23.33 751 ALA A CA 1
ATOM 5748 C C . ALA A 1 751 ? -21.826 64.357 25.642 1.00 23.33 751 ALA A C 1
ATOM 5750 O O . ALA A 1 751 ? -21.956 63.143 25.477 1.00 23.33 751 ALA A O 1
ATOM 5751 N N . GLN A 1 752 ? -22.679 65.258 25.143 1.00 23.17 752 GLN A N 1
ATOM 5752 C CA . GLN A 1 752 ? -23.807 65.007 24.242 1.00 23.17 752 GLN A CA 1
ATOM 5753 C C . GLN A 1 752 ? -23.402 65.139 22.763 1.00 23.17 752 GLN A C 1
ATOM 5755 O O . GLN A 1 752 ? -22.594 65.984 22.389 1.00 23.17 752 GLN A O 1
ATOM 5760 N N . LEU A 1 753 ? -24.041 64.307 21.937 1.00 24.14 753 LEU A N 1
ATOM 5761 C CA . LEU A 1 753 ? -24.060 64.280 20.468 1.00 24.14 753 LEU A CA 1
ATOM 5762 C C . LEU A 1 753 ? -24.954 65.381 19.875 1.00 24.14 753 LEU A C 1
ATOM 5764 O O . LEU A 1 753 ? -26.041 65.545 20.413 1.00 24.14 753 LEU A O 1
ATOM 5768 N N . VAL A 1 754 ? -24.609 65.950 18.704 1.00 24.16 754 VAL A N 1
ATOM 5769 C CA . VAL A 1 754 ? -25.535 66.280 17.580 1.00 24.16 754 VAL A CA 1
ATOM 5770 C C . VAL A 1 754 ? -24.736 66.346 16.243 1.00 24.16 754 VAL A C 1
ATOM 5772 O O . VAL A 1 754 ? -23.565 66.722 16.294 1.00 24.16 754 VAL A O 1
ATOM 5775 N N . PRO A 1 755 ? -25.310 65.964 15.072 1.00 29.02 755 PRO A N 1
ATOM 5776 C CA . PRO A 1 755 ? -24.604 65.648 13.818 1.00 29.02 755 PRO A CA 1
ATOM 5777 C C . PRO A 1 755 ? -24.900 66.676 12.670 1.00 29.02 755 PRO A C 1
ATOM 5779 O O . PRO A 1 755 ? -25.085 67.845 13.001 1.00 29.02 755 PRO A O 1
ATOM 5782 N N . PRO A 1 756 ? -24.866 66.333 11.356 1.00 41.41 756 PRO A N 1
ATOM 5783 C CA . PRO A 1 756 ? -23.933 66.866 10.349 1.00 41.41 756 PRO A CA 1
ATOM 5784 C C . PRO A 1 756 ? -24.620 67.696 9.229 1.00 41.41 756 PRO A C 1
ATOM 5786 O O . PRO A 1 756 ? -25.807 67.973 9.343 1.00 41.41 756 PRO A O 1
ATOM 5789 N N . ASP A 1 757 ? -23.849 68.051 8.182 1.00 24.20 757 ASP A N 1
ATOM 5790 C CA . ASP A 1 757 ? -24.185 68.610 6.836 1.00 24.20 757 ASP A CA 1
ATOM 5791 C C . ASP A 1 757 ? -23.329 69.879 6.562 1.00 24.20 757 ASP A C 1
ATOM 5793 O O . ASP A 1 757 ? -22.986 70.592 7.498 1.00 24.20 757 ASP A O 1
ATOM 5797 N N . GLU A 1 758 ? -22.857 70.272 5.372 1.00 25.61 758 GLU A N 1
ATOM 5798 C CA . GLU A 1 758 ? -23.095 69.912 3.972 1.00 25.61 758 GLU A CA 1
ATOM 5799 C C . GLU A 1 758 ? -21.984 70.560 3.087 1.00 25.61 758 GLU A C 1
ATOM 5801 O O . GLU A 1 758 ? -21.329 71.521 3.483 1.00 25.61 758 GLU A O 1
ATOM 5806 N N . GLU A 1 759 ? -21.875 70.062 1.852 1.00 24.73 759 GLU A N 1
ATOM 5807 C CA . GLU A 1 759 ? -21.501 70.732 0.587 1.00 24.73 759 GLU A CA 1
ATOM 5808 C C . GLU A 1 759 ? -20.077 71.201 0.170 1.00 24.73 759 GLU A C 1
ATOM 5810 O O . GLU A 1 759 ? -19.313 71.909 0.817 1.00 24.73 759 GLU A O 1
ATOM 5815 N N . VAL A 1 760 ? -19.837 70.827 -1.093 1.00 24.17 760 VAL A N 1
ATOM 5816 C CA . VAL A 1 760 ? -18.739 71.008 -2.049 1.00 24.17 760 VAL A CA 1
ATOM 5817 C C . VAL A 1 760 ? -18.834 72.361 -2.779 1.00 24.17 760 VAL A C 1
ATOM 5819 O O . VAL A 1 760 ? -19.943 72.745 -3.146 1.00 24.17 760 VAL A O 1
ATOM 5822 N N . LYS A 1 761 ? -17.697 72.994 -3.160 1.00 23.92 761 LYS A N 1
ATOM 5823 C CA . LYS A 1 761 ? -17.409 73.461 -4.553 1.00 23.92 761 LYS A CA 1
ATOM 5824 C C . LYS A 1 761 ? -16.115 74.287 -4.750 1.00 23.92 761 LYS A C 1
ATOM 5826 O O . LYS A 1 761 ? -15.976 75.376 -4.212 1.00 23.92 761 LYS A O 1
ATOM 5831 N N . ARG A 1 762 ? -15.365 73.825 -5.769 1.00 25.30 762 ARG A N 1
ATOM 5832 C CA . ARG A 1 762 ? -14.679 74.542 -6.878 1.00 25.30 762 ARG A CA 1
ATOM 5833 C C . ARG A 1 762 ? -13.232 75.039 -6.717 1.00 25.30 762 ARG A C 1
ATOM 5835 O O . ARG A 1 762 ? -12.969 76.085 -6.142 1.00 25.30 762 ARG A O 1
ATOM 5842 N N . GLU A 1 763 ? -12.360 74.360 -7.466 1.00 27.47 763 GLU A N 1
ATOM 5843 C CA . GLU A 1 763 ? -11.098 74.851 -8.032 1.00 27.47 763 GLU A CA 1
ATOM 5844 C C . GLU A 1 763 ? -11.289 75.430 -9.450 1.00 27.47 763 GLU A C 1
ATOM 5846 O O . GLU A 1 763 ? -12.068 74.892 -10.239 1.00 27.47 763 GLU A O 1
ATOM 5851 N N . GLN A 1 764 ? -10.508 76.465 -9.776 1.00 24.89 764 GLN A N 1
ATOM 5852 C CA . GLN A 1 764 ? -9.854 76.786 -11.064 1.00 24.89 764 GLN A CA 1
ATOM 5853 C C . GLN A 1 764 ? -8.688 77.724 -10.688 1.00 24.89 764 GLN A C 1
ATOM 5855 O O . GLN A 1 764 ? -8.878 78.568 -9.821 1.00 24.89 764 GLN A O 1
ATOM 5860 N N . GLY A 1 765 ? -7.474 77.732 -11.228 1.00 24.44 765 GLY A N 1
ATOM 5861 C CA . GLY A 1 765 ? -6.749 77.059 -12.300 1.00 24.44 765 GLY A CA 1
ATOM 5862 C C . GLY A 1 765 ? -5.446 77.870 -12.489 1.00 24.44 765 GLY A C 1
ATOM 5863 O O . GLY A 1 765 ? -5.401 79.016 -12.048 1.00 24.44 765 GLY A O 1
ATOM 5864 N N . ILE A 1 766 ? -4.402 77.288 -13.089 1.00 24.75 766 ILE A N 1
ATOM 5865 C CA . ILE A 1 766 ? -3.354 77.907 -13.941 1.00 24.75 766 ILE A CA 1
ATOM 5866 C C . ILE A 1 766 ? -2.164 76.939 -14.027 1.00 24.75 766 ILE A C 1
ATOM 5868 O O . ILE A 1 766 ? -1.654 76.433 -13.033 1.00 24.75 766 ILE A O 1
ATOM 5872 N N . GLU A 1 767 ? -1.758 76.699 -15.266 1.00 28.08 767 GLU A N 1
ATOM 5873 C CA . GLU A 1 767 ? -0.706 75.806 -15.730 1.00 28.08 767 GLU A CA 1
ATOM 5874 C C . GLU A 1 767 ? 0.569 76.627 -16.008 1.00 28.08 767 GLU A C 1
ATOM 5876 O O . GLU A 1 767 ? 0.497 77.656 -16.682 1.00 28.08 767 GLU A O 1
ATOM 5881 N N . THR A 1 768 ? 1.738 76.177 -15.538 1.00 27.84 768 THR A N 1
ATOM 5882 C CA . THR A 1 768 ? 3.047 76.663 -16.016 1.00 27.84 768 THR A CA 1
ATOM 5883 C C . THR A 1 768 ? 4.060 75.525 -16.160 1.00 27.84 768 THR A C 1
ATOM 5885 O O . THR A 1 768 ? 4.111 74.575 -15.383 1.00 27.84 768 THR A O 1
ATOM 5888 N N . GLN A 1 769 ? 4.824 75.630 -17.247 1.00 28.59 769 GLN A N 1
ATOM 5889 C CA . GLN A 1 769 ? 5.616 74.604 -17.923 1.00 28.59 769 GLN A CA 1
ATOM 5890 C C . GLN A 1 769 ? 6.858 74.114 -17.155 1.00 28.59 769 GLN A C 1
ATOM 5892 O O . GLN A 1 769 ? 7.559 74.889 -16.509 1.00 28.59 769 GLN A O 1
ATOM 5897 N N . ARG A 1 770 ? 7.157 72.815 -17.325 1.00 29.11 770 ARG A N 1
ATOM 5898 C CA . ARG A 1 770 ? 8.339 72.086 -16.824 1.00 29.11 770 ARG A CA 1
ATOM 5899 C C . ARG A 1 770 ? 9.630 72.426 -17.584 1.00 29.11 770 ARG A C 1
ATOM 5901 O O . ARG A 1 770 ? 9.610 72.586 -18.802 1.00 29.11 770 ARG A O 1
ATOM 5908 N N . LEU A 1 771 ? 10.762 72.395 -16.871 1.00 30.16 771 LEU A N 1
ATOM 5909 C CA . LEU A 1 771 ? 12.128 72.326 -17.417 1.00 30.16 771 LEU A CA 1
ATOM 5910 C C . LEU A 1 771 ? 12.723 70.903 -17.243 1.00 30.16 771 LEU A C 1
ATOM 5912 O O . LEU A 1 771 ? 12.360 70.209 -16.292 1.00 30.16 771 LEU A O 1
ATOM 5916 N N . PRO A 1 772 ? 13.666 70.459 -18.104 1.00 33.38 772 PRO A N 1
ATOM 5917 C CA . PRO A 1 772 ? 13.979 69.038 -18.338 1.00 33.38 772 PRO A CA 1
ATOM 5918 C C . PRO A 1 772 ? 14.913 68.366 -17.314 1.00 33.38 772 PRO A C 1
ATOM 5920 O O . PRO A 1 772 ? 15.356 67.246 -17.542 1.00 33.38 772 PRO A O 1
ATOM 5923 N N . LEU A 1 773 ? 15.247 69.024 -16.197 1.00 34.47 773 LEU A N 1
ATOM 5924 C CA . LEU A 1 773 ? 16.087 68.428 -15.143 1.00 34.47 773 LEU A CA 1
ATOM 5925 C C . LEU A 1 773 ? 15.286 67.639 -14.096 1.00 34.47 773 LEU A C 1
ATOM 5927 O O . LEU A 1 773 ? 15.856 66.798 -13.405 1.00 34.47 773 LEU A O 1
ATOM 5931 N N . GLU A 1 774 ? 13.974 67.864 -13.991 1.00 36.06 774 GLU A N 1
ATOM 5932 C CA . GLU A 1 774 ? 13.133 67.124 -13.045 1.00 36.06 774 GLU A CA 1
ATOM 5933 C C . GLU A 1 774 ? 12.879 65.673 -13.465 1.00 36.06 774 GLU A C 1
ATOM 5935 O O . GLU A 1 774 ? 12.624 64.844 -12.600 1.00 36.06 774 GLU A O 1
ATOM 5940 N N . GLU A 1 775 ? 12.931 65.341 -14.758 1.00 35.59 775 GLU A N 1
ATOM 5941 C CA . GLU A 1 775 ? 12.601 63.986 -15.225 1.00 35.59 775 GLU A CA 1
ATOM 5942 C C . GLU A 1 775 ? 13.693 62.962 -14.904 1.00 35.59 775 GLU A C 1
ATOM 5944 O O . GLU A 1 775 ? 13.359 61.858 -14.483 1.00 35.59 775 GLU A O 1
ATOM 5949 N N . ASN A 1 776 ? 14.973 63.342 -14.971 1.00 34.47 776 ASN A N 1
ATOM 5950 C CA . ASN A 1 776 ? 16.072 62.442 -14.602 1.00 34.47 776 ASN A CA 1
ATOM 5951 C C . ASN A 1 776 ? 16.151 62.225 -13.083 1.00 34.47 776 ASN A C 1
ATOM 5953 O O . ASN A 1 776 ? 16.378 61.107 -12.630 1.00 34.47 776 ASN A O 1
ATOM 5957 N N . VAL A 1 777 ? 15.865 63.261 -12.287 1.00 38.88 777 VAL A N 1
ATOM 5958 C CA . VAL A 1 777 ? 15.808 63.149 -10.820 1.00 38.88 777 VAL A CA 1
ATOM 5959 C C . VAL A 1 777 ? 14.552 62.389 -10.375 1.00 38.88 777 VAL A C 1
ATOM 5961 O O . VAL A 1 777 ? 14.635 61.569 -9.468 1.00 38.88 777 VAL A O 1
ATOM 5964 N N . LYS A 1 778 ? 13.399 62.573 -11.040 1.00 35.84 778 LYS A N 1
ATOM 5965 C CA . LYS A 1 778 ? 12.180 61.775 -10.795 1.00 35.84 778 LYS A CA 1
ATOM 5966 C C . LYS A 1 778 ? 12.326 60.321 -11.242 1.00 35.84 778 LYS A C 1
ATOM 5968 O O . LYS A 1 778 ? 11.720 59.460 -10.613 1.00 35.84 778 LYS A O 1
ATOM 5973 N N . GLN A 1 779 ? 13.123 60.023 -12.270 1.00 38.59 779 GLN A N 1
ATOM 5974 C CA . GLN A 1 779 ? 13.445 58.642 -12.642 1.00 38.59 779 GLN A CA 1
ATOM 5975 C C . GLN A 1 779 ? 14.381 57.977 -11.628 1.00 38.59 779 GLN A C 1
ATOM 5977 O O . GLN A 1 779 ? 14.096 56.856 -11.217 1.00 38.59 779 GLN A O 1
ATOM 5982 N N . GLU A 1 780 ? 15.429 58.657 -11.154 1.00 37.34 780 GLU A N 1
ATOM 5983 C CA . GLU A 1 780 ? 16.333 58.090 -10.140 1.00 37.34 780 GLU A CA 1
ATOM 5984 C C . GLU A 1 780 ? 15.675 57.975 -8.751 1.00 37.34 780 GLU A C 1
ATOM 5986 O O . GLU A 1 780 ? 15.815 56.941 -8.096 1.00 37.34 780 GLU A O 1
ATOM 5991 N N . LEU A 1 781 ? 14.870 58.958 -8.321 1.00 33.25 781 LEU A N 1
ATOM 5992 C CA . LEU A 1 781 ? 14.054 58.845 -7.100 1.00 33.25 781 LEU A CA 1
ATOM 5993 C C . LEU A 1 781 ? 12.894 57.856 -7.259 1.00 33.25 781 LEU A C 1
ATOM 5995 O O . LEU A 1 781 ? 12.573 57.150 -6.307 1.00 33.25 781 LEU A O 1
ATOM 5999 N N . GLY A 1 782 ? 12.298 57.753 -8.449 1.00 33.16 782 GLY A N 1
ATOM 6000 C CA . GLY A 1 782 ? 11.274 56.756 -8.764 1.00 33.16 782 GLY A CA 1
ATOM 6001 C C . GLY A 1 782 ? 11.819 55.329 -8.693 1.00 33.16 782 GLY A C 1
ATOM 6002 O O . GLY A 1 782 ? 11.172 54.456 -8.119 1.00 33.16 782 GLY A O 1
ATOM 6003 N N . MET A 1 783 ? 13.049 55.108 -9.167 1.00 34.16 783 MET A N 1
ATOM 6004 C CA . MET A 1 783 ? 13.757 53.832 -9.021 1.00 34.16 783 MET A CA 1
ATOM 6005 C C . MET A 1 783 ? 14.194 53.563 -7.572 1.00 34.16 783 MET A C 1
ATOM 6007 O O . MET A 1 783 ? 14.136 52.419 -7.121 1.00 34.16 783 MET A O 1
ATOM 6011 N N . ALA A 1 784 ? 14.572 54.592 -6.805 1.00 34.00 784 ALA A N 1
ATOM 6012 C CA . ALA A 1 784 ? 14.895 54.450 -5.383 1.00 34.00 784 ALA A CA 1
ATOM 6013 C C . ALA A 1 784 ? 13.655 54.165 -4.507 1.00 34.00 784 ALA A C 1
ATOM 6015 O O . ALA A 1 784 ? 13.756 53.440 -3.517 1.00 34.00 784 ALA A O 1
ATOM 6016 N N . MET A 1 785 ? 12.479 54.684 -4.879 1.00 33.09 785 MET A N 1
ATOM 6017 C CA . MET A 1 785 ? 11.206 54.388 -4.209 1.00 33.09 785 MET A CA 1
ATOM 6018 C C . MET A 1 785 ? 10.660 53.004 -4.584 1.00 33.09 785 MET A C 1
ATOM 6020 O O . MET A 1 785 ? 10.241 52.271 -3.691 1.00 33.09 785 MET A O 1
ATOM 6024 N N . GLN A 1 786 ? 10.774 52.584 -5.850 1.00 35.81 786 GLN A N 1
ATOM 6025 C CA . GLN A 1 786 ? 10.439 51.212 -6.266 1.00 35.81 786 GLN A CA 1
ATOM 6026 C C . GLN A 1 786 ? 11.354 50.160 -5.614 1.00 35.81 786 GLN A C 1
ATOM 6028 O O . GLN A 1 786 ? 10.895 49.074 -5.266 1.00 35.81 786 GLN A O 1
ATOM 6033 N N . ASN A 1 787 ? 12.623 50.491 -5.348 1.00 34.62 787 ASN A N 1
ATOM 6034 C CA . ASN A 1 787 ? 13.521 49.615 -4.588 1.00 34.62 787 ASN A CA 1
ATOM 6035 C C . ASN A 1 787 ? 13.221 49.570 -3.078 1.00 34.62 787 ASN A C 1
ATOM 6037 O O . ASN A 1 787 ? 13.588 48.594 -2.428 1.00 34.62 787 ASN A O 1
ATOM 6041 N N . LYS A 1 788 ? 12.530 50.563 -2.501 1.00 32.34 788 LYS A N 1
ATOM 6042 C CA . LYS A 1 788 ? 12.046 50.477 -1.110 1.00 32.34 788 LYS A CA 1
ATOM 6043 C C . LYS A 1 788 ? 10.849 49.532 -0.983 1.00 32.34 788 LYS A C 1
ATOM 6045 O O . LYS A 1 788 ? 10.799 48.766 -0.028 1.00 32.34 788 LYS A O 1
ATOM 6050 N N . GLU A 1 789 ? 9.945 49.519 -1.959 1.00 34.19 789 GLU A N 1
ATOM 6051 C CA . GLU A 1 789 ? 8.825 48.564 -2.003 1.00 34.19 789 GLU A CA 1
ATOM 6052 C C . GLU A 1 789 ? 9.277 47.132 -2.345 1.00 34.19 789 GLU A C 1
ATOM 6054 O O . GLU A 1 789 ? 8.661 46.170 -1.900 1.00 34.19 789 GLU A O 1
ATOM 6059 N N . ALA A 1 790 ? 10.400 46.967 -3.055 1.00 34.94 790 ALA A N 1
ATOM 6060 C CA . ALA A 1 790 ? 10.985 45.651 -3.335 1.00 34.94 790 ALA A CA 1
ATOM 6061 C C . ALA A 1 790 ? 11.747 45.032 -2.142 1.00 34.94 790 ALA A C 1
ATOM 6063 O O . ALA A 1 790 ? 11.911 43.815 -2.087 1.00 34.94 790 ALA A O 1
ATOM 6064 N N . VAL A 1 791 ? 12.209 45.847 -1.183 1.00 40.16 791 VAL A N 1
ATOM 6065 C CA . VAL A 1 791 ? 12.891 45.376 0.042 1.00 40.16 791 VAL A CA 1
ATOM 6066 C C . VAL A 1 791 ? 11.904 45.140 1.193 1.00 40.16 791 VAL A C 1
ATOM 6068 O O . VAL A 1 791 ? 12.161 44.306 2.059 1.00 40.16 791 VAL A O 1
ATOM 6071 N N . PHE A 1 792 ? 10.747 45.806 1.185 1.00 39.91 792 PHE A N 1
ATOM 6072 C CA . PHE A 1 792 ? 9.680 45.597 2.161 1.00 39.91 792 PHE A CA 1
ATOM 6073 C C . PHE A 1 792 ? 8.474 44.944 1.490 1.00 39.91 792 PHE A C 1
ATOM 6075 O O . PHE A 1 792 ? 7.543 45.619 1.061 1.00 39.91 792 PHE A O 1
ATOM 6082 N N . GLY A 1 793 ? 8.484 43.610 1.425 1.00 32.78 793 GLY A N 1
ATOM 6083 C CA . GLY A 1 793 ? 7.302 42.839 1.054 1.00 32.78 793 GLY A CA 1
ATOM 6084 C C . GLY A 1 793 ? 6.125 43.218 1.955 1.00 32.78 793 GLY A C 1
ATOM 6085 O O . GLY A 1 793 ? 6.092 42.886 3.137 1.00 32.78 793 GLY A O 1
ATOM 6086 N N . THR A 1 794 ? 5.136 43.904 1.392 1.00 34.31 794 THR A N 1
ATOM 6087 C CA . THR A 1 794 ? 3.922 44.362 2.087 1.00 34.31 794 THR A CA 1
ATOM 6088 C C . THR A 1 794 ? 2.997 43.222 2.532 1.00 34.31 794 THR A C 1
ATOM 6090 O O . THR A 1 794 ? 1.996 43.477 3.195 1.00 34.31 794 THR A O 1
ATOM 6093 N N . ASN A 1 795 ? 3.352 41.960 2.259 1.00 36.06 795 ASN A N 1
ATOM 6094 C CA . ASN A 1 795 ? 2.642 40.786 2.771 1.00 36.06 795 ASN A CA 1
ATOM 6095 C C . ASN A 1 795 ? 3.074 40.352 4.183 1.00 36.06 795 ASN A C 1
ATOM 6097 O O . ASN A 1 795 ? 2.316 39.635 4.829 1.00 36.06 795 ASN A O 1
ATOM 6101 N N . ASP A 1 796 ? 4.222 40.804 4.701 1.00 39.56 796 ASP A N 1
ATOM 6102 C CA . ASP A 1 796 ? 4.689 40.395 6.038 1.00 39.56 796 ASP A CA 1
ATOM 6103 C C . ASP A 1 796 ? 4.175 41.295 7.174 1.00 39.56 796 ASP A C 1
ATOM 6105 O O . ASP A 1 796 ? 4.381 40.988 8.347 1.00 39.56 796 ASP A O 1
ATOM 6109 N N . LEU A 1 797 ? 3.488 42.405 6.878 1.00 42.09 797 LEU A N 1
ATOM 6110 C CA . LEU A 1 797 ? 2.983 43.359 7.881 1.00 42.09 797 LEU A CA 1
ATOM 6111 C C . LEU A 1 797 ? 1.508 43.159 8.271 1.00 42.09 797 LEU A C 1
ATOM 6113 O O . LEU A 1 797 ? 0.945 44.022 8.938 1.00 42.09 797 LEU A O 1
ATOM 6117 N N . GLN A 1 798 ? 0.878 42.032 7.927 1.00 43.31 798 GLN A N 1
ATOM 6118 C CA . GLN A 1 798 ? -0.374 41.671 8.598 1.00 43.31 798 GLN A CA 1
ATOM 6119 C C . GLN A 1 798 ? -0.076 41.341 10.068 1.00 43.31 798 GLN A C 1
ATOM 6121 O O . GLN A 1 798 ? 0.819 40.545 10.370 1.00 43.31 798 GLN A O 1
ATOM 6126 N N . GLU A 1 799 ? -0.798 41.979 10.992 1.00 49.75 799 GLU A N 1
ATOM 6127 C CA . GLU A 1 799 ? -0.786 41.593 12.402 1.00 49.75 799 GLU A CA 1
ATOM 6128 C C . GLU A 1 799 ? -1.221 40.127 12.508 1.00 49.75 799 GLU A C 1
ATOM 6130 O O . GLU A 1 799 ? -2.365 39.780 12.203 1.00 49.75 799 GLU A O 1
ATOM 6135 N N . GLU A 1 800 ? -0.299 39.247 12.914 1.00 53.38 800 GLU A N 1
ATOM 6136 C CA . GLU A 1 800 ? -0.655 37.873 13.266 1.00 53.38 800 GLU A CA 1
ATOM 6137 C C . GLU A 1 800 ? -1.663 37.932 14.414 1.00 53.38 800 GLU A C 1
ATOM 6139 O O . GLU A 1 800 ? -1.359 38.424 15.503 1.00 53.38 800 GLU A O 1
ATOM 6144 N N . GLN A 1 801 ? -2.873 37.432 14.167 1.00 56.22 801 GLN A N 1
ATOM 6145 C CA . GLN A 1 801 ? -3.878 37.339 15.214 1.00 56.22 801 GLN A CA 1
ATOM 6146 C C . GLN A 1 801 ? -3.415 36.368 16.310 1.00 56.22 801 GLN A C 1
ATOM 6148 O O . GLN A 1 801 ? -2.765 35.360 16.005 1.00 56.22 801 GLN A O 1
ATOM 6153 N N . PRO A 1 802 ? -3.759 36.630 17.585 1.00 58.88 802 PRO A N 1
ATOM 6154 C CA . PRO A 1 802 ? -3.471 35.694 18.661 1.00 58.88 802 PRO A CA 1
ATOM 6155 C C . PRO A 1 802 ? -4.072 34.312 18.347 1.00 58.88 802 PRO A C 1
ATOM 6157 O O . PRO A 1 802 ? -5.119 34.219 17.695 1.00 58.88 802 PRO A O 1
ATOM 6160 N N . PRO A 1 803 ? -3.426 33.221 18.797 1.00 60.31 803 PRO A N 1
ATOM 6161 C CA . PRO A 1 803 ? -3.885 31.870 18.505 1.00 60.31 803 PRO A CA 1
ATOM 6162 C C . PRO A 1 803 ? -5.321 31.665 19.001 1.00 60.31 803 PRO A C 1
ATOM 6164 O O . PRO A 1 803 ? -5.655 32.019 20.130 1.00 60.31 803 PRO A O 1
ATOM 6167 N N . SER A 1 804 ? -6.171 31.074 18.158 1.00 59.53 804 SER A N 1
ATOM 6168 C CA . SER A 1 804 ? -7.543 30.711 18.526 1.00 59.53 804 SER A CA 1
ATOM 6169 C C . SER A 1 804 ? -7.626 29.243 18.948 1.00 59.53 804 SER A C 1
ATOM 6171 O O . SER A 1 804 ? -6.962 28.373 18.381 1.00 59.53 804 SER A O 1
ATOM 6173 N N . VAL A 1 805 ? -8.439 28.958 19.968 1.00 60.00 805 VAL A N 1
ATOM 6174 C CA . VAL A 1 805 ? -8.644 27.593 20.469 1.00 60.00 805 VAL A CA 1
ATOM 6175 C C . VAL A 1 805 ? -9.468 26.778 19.469 1.00 60.00 805 VAL A C 1
ATOM 6177 O O . VAL A 1 805 ? -10.528 27.240 19.031 1.00 60.00 805 VAL A O 1
ATOM 6180 N N . PRO A 1 806 ? -9.074 25.530 19.156 1.00 60.84 806 PRO A N 1
ATOM 6181 C CA . PRO A 1 806 ? -9.955 24.589 18.485 1.00 60.84 806 PRO A CA 1
ATOM 6182 C C . PRO A 1 806 ? -11.252 24.408 19.288 1.00 60.84 806 PRO A C 1
ATOM 6184 O O . PRO A 1 806 ? -11.248 23.942 20.429 1.00 60.84 806 PRO A O 1
ATOM 6187 N N . LYS A 1 807 ? -12.385 24.801 18.698 1.00 66.06 807 LYS A N 1
ATOM 6188 C CA . LYS A 1 807 ? -13.714 24.581 19.283 1.00 66.06 807 LYS A CA 1
ATOM 6189 C C . LYS A 1 807 ? -13.972 23.097 19.519 1.00 66.06 807 LYS A C 1
ATOM 6191 O O . LYS A 1 807 ? -13.748 22.286 18.623 1.00 66.06 807 LYS A O 1
ATOM 6196 N N . ILE A 1 808 ? -14.475 22.782 20.706 1.00 64.75 808 ILE A N 1
ATOM 6197 C CA . ILE A 1 808 ? -14.936 21.446 21.072 1.00 64.75 808 ILE A CA 1
ATOM 6198 C C . ILE A 1 808 ? -16.458 21.512 21.196 1.00 64.75 808 ILE A C 1
ATOM 6200 O O . ILE A 1 808 ? -16.987 22.291 21.990 1.00 64.75 808 ILE A O 1
ATOM 6204 N N . PHE A 1 809 ? -17.148 20.712 20.394 1.00 69.75 809 PHE A N 1
ATOM 6205 C CA . PHE A 1 809 ? -18.585 20.496 20.469 1.00 69.75 809 PHE A CA 1
ATOM 6206 C C . PHE A 1 809 ? -18.826 19.191 21.223 1.00 69.75 809 PHE A C 1
ATOM 6208 O O . PHE A 1 809 ? -18.340 18.145 20.808 1.00 69.75 809 PHE A O 1
ATOM 6215 N N . PHE A 1 810 ? -19.531 19.259 22.343 1.00 67.50 810 PHE A N 1
ATOM 6216 C CA . PHE A 1 810 ? -19.860 18.116 23.179 1.00 67.50 810 PHE A CA 1
ATOM 6217 C C . PHE A 1 810 ? -21.305 17.689 22.904 1.00 67.50 810 PHE A C 1
ATOM 6219 O O . PHE A 1 810 ? -22.235 18.426 23.217 1.00 67.50 810 PHE A O 1
ATOM 6226 N N . CYS A 1 811 ? -21.524 16.534 22.289 1.00 68.06 811 CYS A N 1
ATOM 6227 C CA . CYS A 1 811 ? -22.864 16.120 21.867 1.00 68.06 811 CYS A CA 1
ATOM 6228 C C . CYS A 1 811 ? -23.459 15.068 22.803 1.00 68.06 811 CYS A C 1
ATOM 6230 O O . CYS A 1 811 ? -22.804 14.081 23.145 1.00 68.06 811 CYS A O 1
ATOM 6232 N N . SER A 1 812 ? -24.721 15.259 23.185 1.00 64.62 812 SER A N 1
ATOM 6233 C CA . SER A 1 812 ? -25.556 14.213 23.781 1.00 64.62 812 SER A CA 1
ATOM 6234 C C . SER A 1 812 ? -26.511 13.657 22.721 1.00 64.62 812 SER A C 1
ATOM 6236 O O . SER A 1 812 ? -27.078 14.408 21.933 1.00 64.62 812 SER A O 1
ATOM 6238 N N . ARG A 1 813 ? -26.657 12.325 22.668 1.00 58.69 813 ARG A N 1
ATOM 6239 C CA . ARG A 1 813 ? -27.605 11.617 21.784 1.00 58.69 813 ARG A CA 1
ATOM 6240 C C . ARG A 1 813 ? -28.946 11.349 22.464 1.00 58.69 813 ARG A C 1
ATOM 6242 O O . ARG A 1 813 ? -29.926 11.054 21.787 1.00 58.69 813 ARG A O 1
ATOM 6249 N N . THR A 1 814 ? -28.989 11.387 23.795 1.00 63.84 814 THR A N 1
ATOM 6250 C CA . THR A 1 814 ? -30.200 11.121 24.572 1.00 63.84 814 THR A CA 1
ATOM 6251 C C . THR A 1 814 ? -30.375 12.103 25.724 1.00 63.84 814 THR A C 1
ATOM 6253 O O . THR A 1 814 ? -29.409 12.568 26.336 1.00 63.84 814 THR A O 1
ATOM 6256 N N . HIS A 1 815 ? -31.638 12.299 26.115 1.00 65.31 815 HIS A N 1
ATOM 6257 C CA . HIS A 1 815 ? -32.022 13.053 27.309 1.00 65.31 815 HIS A CA 1
ATOM 6258 C C . HIS A 1 815 ? -31.267 12.579 28.567 1.00 65.31 815 HIS A C 1
ATOM 6260 O O . HIS A 1 815 ? -30.842 13.378 29.399 1.00 65.31 815 HIS A O 1
ATOM 6266 N N . SER A 1 816 ? -31.026 11.269 28.699 1.00 66.38 816 SER A N 1
ATOM 6267 C CA . SER A 1 816 ? -30.308 10.713 29.849 1.00 66.38 816 SER A CA 1
ATOM 6268 C C . SER A 1 816 ? -28.823 11.083 29.874 1.00 66.38 816 SER A C 1
ATOM 6270 O O . SER A 1 816 ? -28.272 11.228 30.960 1.00 66.38 816 SER A O 1
ATOM 6272 N N . GLN A 1 817 ? -28.170 11.244 28.717 1.00 65.56 817 GLN A N 1
ATOM 6273 C CA . GLN A 1 817 ? -26.754 11.626 28.636 1.00 65.56 817 GLN A CA 1
ATOM 6274 C C . GLN A 1 817 ? -26.548 13.094 29.002 1.00 65.56 817 GLN A C 1
ATOM 6276 O O . GLN A 1 817 ? -25.655 13.408 29.789 1.00 65.56 817 GLN A O 1
ATOM 6281 N N . LEU A 1 818 ? -27.407 13.982 28.497 1.00 68.81 818 LEU A N 1
ATOM 6282 C CA . LEU A 1 818 ? -27.371 15.390 28.877 1.00 68.81 818 LEU A CA 1
ATOM 6283 C C . LEU A 1 818 ? -27.668 15.550 30.377 1.00 68.81 818 LEU A C 1
ATOM 6285 O O . LEU A 1 818 ? -26.944 16.250 31.085 1.00 68.81 818 LEU A O 1
ATOM 6289 N N . ALA A 1 819 ? -28.666 14.821 30.895 1.00 69.81 819 ALA A N 1
ATOM 6290 C CA . ALA A 1 819 ? -29.033 14.867 32.310 1.00 69.81 819 ALA A CA 1
ATOM 6291 C C . ALA A 1 819 ? -27.909 14.327 33.196 1.00 69.81 819 ALA A C 1
ATOM 6293 O O . ALA A 1 819 ? -27.646 14.850 34.279 1.00 69.81 819 ALA A O 1
ATOM 6294 N N . GLN A 1 820 ? -27.207 13.300 32.719 1.00 71.38 820 GLN A N 1
ATOM 6295 C CA . GLN A 1 820 ? -26.036 12.753 33.378 1.00 71.38 820 GLN A CA 1
ATOM 6296 C C . GLN A 1 820 ? -24.869 13.751 33.381 1.00 71.38 820 GLN A C 1
ATOM 6298 O O . GLN A 1 820 ? -24.264 13.940 34.433 1.00 71.38 820 GLN A O 1
ATOM 6303 N N . ALA A 1 821 ? -24.583 14.427 32.262 1.00 68.12 821 ALA A N 1
ATOM 6304 C CA . ALA A 1 821 ? -23.534 15.445 32.185 1.00 68.12 821 ALA A CA 1
ATOM 6305 C C . ALA A 1 821 ? -23.762 16.562 33.208 1.00 68.12 821 ALA A C 1
ATOM 6307 O O . ALA A 1 821 ? -22.857 16.928 33.959 1.00 68.12 821 ALA A O 1
ATOM 6308 N N . VAL A 1 822 ? -25.001 17.044 33.302 1.00 70.38 822 VAL A N 1
ATOM 6309 C CA . VAL A 1 822 ? -25.362 18.066 34.281 1.00 70.38 822 VAL A CA 1
ATOM 6310 C C . VAL A 1 822 ? -25.304 17.525 35.712 1.00 70.38 822 VAL A C 1
ATOM 6312 O O . VAL A 1 822 ? -24.741 18.175 36.593 1.00 70.38 822 VAL A O 1
ATOM 6315 N N . LYS A 1 823 ? -25.843 16.330 35.972 1.00 69.38 823 LYS A N 1
ATOM 6316 C CA . LYS A 1 823 ? -25.811 15.712 37.306 1.00 69.38 823 LYS A CA 1
ATOM 6317 C C . LYS A 1 823 ? -24.381 15.506 37.804 1.00 69.38 823 LYS A C 1
ATOM 6319 O O . LYS A 1 823 ? -24.104 15.744 38.976 1.00 69.38 823 LYS A O 1
ATOM 6324 N N . GLU A 1 824 ? -23.476 15.094 36.924 1.00 70.75 824 GLU A N 1
ATOM 6325 C CA . GLU A 1 824 ? -22.070 14.897 37.260 1.00 70.75 824 GLU A CA 1
ATOM 6326 C C . GLU A 1 824 ? -21.356 16.220 37.548 1.00 70.75 824 GLU A C 1
ATOM 6328 O O . GLU A 1 824 ? -20.639 16.300 38.546 1.00 70.75 824 GLU A O 1
ATOM 6333 N N . LEU A 1 825 ? -21.622 17.268 36.756 1.00 68.25 825 LEU A N 1
ATOM 6334 C CA . LEU A 1 825 ? -21.150 18.630 37.031 1.00 68.25 825 LEU A CA 1
ATOM 6335 C C . LEU A 1 825 ? -21.650 19.141 38.395 1.00 68.25 825 LEU A C 1
ATOM 6337 O O . LEU A 1 825 ? -20.863 19.712 39.146 1.00 68.25 825 LEU A O 1
ATOM 6341 N N . LYS A 1 826 ? -22.918 18.873 38.755 1.00 66.62 826 LYS A N 1
ATOM 6342 C CA . LYS A 1 826 ? -23.503 19.202 40.074 1.00 66.62 826 LYS A CA 1
ATOM 6343 C C . LYS A 1 826 ? -22.816 18.459 41.227 1.00 66.62 826 LYS A C 1
ATOM 6345 O O . LYS A 1 826 ? -22.671 19.007 42.313 1.00 66.62 826 LYS A O 1
ATOM 6350 N N . SER A 1 827 ? -22.404 17.212 41.002 1.00 65.25 827 SER A N 1
ATOM 6351 C CA . SER A 1 827 ? -21.761 16.359 42.014 1.00 65.25 827 SER A CA 1
ATOM 6352 C C . SER A 1 827 ? -20.230 16.456 42.057 1.00 65.25 827 SER A C 1
ATOM 6354 O O . SER A 1 827 ? -19.595 15.712 42.806 1.00 65.25 827 SER A O 1
ATOM 6356 N N . CYS A 1 828 ? -19.626 17.326 41.239 1.00 62.56 828 CYS A N 1
ATOM 6357 C CA . CYS A 1 828 ? -18.177 17.443 41.112 1.00 62.56 828 CYS A CA 1
ATOM 6358 C C . CYS A 1 828 ? -17.544 17.927 42.436 1.00 62.56 828 CYS A C 1
ATOM 6360 O O . CYS A 1 828 ? -17.894 19.010 42.913 1.00 62.56 828 CYS A O 1
ATOM 6362 N N . PRO A 1 829 ? -16.610 17.167 43.044 1.00 56.12 829 PRO A N 1
ATOM 6363 C CA . PRO A 1 829 ? -15.976 17.556 44.300 1.00 56.12 829 PRO A CA 1
ATOM 6364 C C . PRO A 1 829 ? -15.164 18.850 44.179 1.00 56.12 829 PRO A C 1
ATOM 6366 O O . PRO A 1 829 ? -14.392 19.039 43.238 1.00 56.12 829 PRO A O 1
ATOM 6369 N N . GLU A 1 830 ? -15.251 19.700 45.201 1.00 51.47 830 GLU A N 1
ATOM 6370 C CA . GLU A 1 830 ? -14.570 20.999 45.263 1.00 51.47 830 GLU A CA 1
ATOM 6371 C C . GLU A 1 830 ? -13.043 20.895 45.067 1.00 51.47 830 GLU A C 1
ATOM 6373 O O . GLU A 1 830 ? -12.423 21.740 44.424 1.00 51.47 830 GLU A O 1
ATOM 6378 N N . SER A 1 831 ? -12.425 19.814 45.553 1.00 50.88 831 SER A N 1
ATOM 6379 C CA . SER A 1 831 ? -10.992 19.539 45.393 1.00 50.88 831 SER A CA 1
ATOM 6380 C C . SER A 1 831 ? -10.561 19.347 43.937 1.00 50.88 831 SER A C 1
ATOM 6382 O O . SER A 1 831 ? -9.431 19.678 43.586 1.00 50.88 831 SER A O 1
ATOM 6384 N N . TYR A 1 832 ? -11.446 18.818 43.089 1.00 52.16 832 TYR A N 1
ATOM 6385 C CA . TYR A 1 832 ? -11.174 18.590 41.672 1.00 52.16 832 TYR A CA 1
ATOM 6386 C C . TYR A 1 832 ? -11.226 19.910 40.892 1.00 52.16 832 TYR A C 1
ATOM 6388 O O . TYR A 1 832 ? -10.345 20.196 40.084 1.00 52.16 832 TYR A O 1
ATOM 6396 N N . MET A 1 833 ? -12.176 20.780 41.237 1.00 52.19 833 MET A N 1
ATOM 6397 C CA . MET A 1 833 ? -12.312 22.130 40.675 1.00 52.19 833 MET A CA 1
ATOM 6398 C C . MET A 1 833 ? -11.121 23.029 41.039 1.00 52.19 833 MET A C 1
ATOM 6400 O O . MET A 1 833 ? -10.632 23.777 40.199 1.00 52.19 833 MET A O 1
ATOM 6404 N N . ARG A 1 834 ? -10.586 22.888 42.261 1.00 44.69 834 ARG A N 1
ATOM 6405 C CA . ARG A 1 834 ? -9.379 23.592 42.739 1.00 44.69 834 ARG A CA 1
ATOM 6406 C C . ARG A 1 834 ? -8.081 23.188 42.020 1.00 44.69 834 ARG A C 1
ATOM 6408 O O . ARG A 1 834 ? -7.079 23.880 42.168 1.00 44.69 834 ARG A O 1
ATOM 6415 N N . SER A 1 835 ? -8.074 22.086 41.262 1.00 47.78 835 SER A N 1
ATOM 6416 C CA . SER A 1 835 ? -6.905 21.637 40.483 1.00 47.78 835 SER A CA 1
ATOM 6417 C C . SER A 1 835 ? -6.786 22.307 39.103 1.00 47.78 835 SER A C 1
ATOM 6419 O O . SER A 1 835 ? -5.783 22.129 38.407 1.00 47.78 835 SER A O 1
ATOM 6421 N N . LEU A 1 836 ? -7.788 23.105 38.712 1.00 44.62 836 LEU A N 1
ATOM 6422 C CA . LEU A 1 836 ? -7.789 23.903 37.488 1.00 44.62 836 LEU A CA 1
ATOM 6423 C C . LEU A 1 836 ? -7.073 25.254 37.750 1.00 44.62 836 LEU A C 1
ATOM 6425 O O . LEU A 1 836 ? -7.528 26.029 38.588 1.00 44.62 836 LEU A O 1
ATOM 6429 N N . PRO A 1 837 ? -5.950 25.577 37.077 1.00 39.62 837 PRO A N 1
ATOM 6430 C CA . PRO A 1 837 ? -5.207 26.817 37.288 1.00 39.62 837 PRO A CA 1
ATOM 6431 C C . PRO A 1 837 ? -5.867 27.996 36.559 1.00 39.62 837 PRO A C 1
ATOM 6433 O O . PRO A 1 837 ? -6.155 27.891 35.368 1.00 39.62 837 PRO A O 1
ATOM 6436 N N . GLY A 1 838 ? -6.026 29.132 37.251 1.00 46.31 838 GLY A N 1
ATOM 6437 C CA . GLY A 1 838 ? -6.383 30.434 36.657 1.00 46.31 838 GLY A CA 1
ATOM 6438 C C . GLY A 1 838 ? -7.815 30.927 36.897 1.00 46.31 838 GLY A C 1
ATOM 6439 O O . GLY A 1 838 ? -8.089 32.100 36.675 1.00 46.31 838 GLY A O 1
ATOM 6440 N N . SER A 1 839 ? -8.714 30.087 37.412 1.00 47.94 839 SER A N 1
ATOM 6441 C CA . SER A 1 839 ? -10.009 30.527 37.944 1.00 47.94 839 SER A CA 1
ATOM 6442 C C . SER A 1 839 ? -10.439 29.592 39.066 1.00 47.94 839 SER A C 1
ATOM 6444 O O . SER A 1 839 ? -10.454 28.377 38.899 1.00 47.94 839 SER A O 1
ATOM 6446 N N . THR A 1 840 ? -10.827 30.157 40.207 1.00 50.53 840 THR A N 1
ATOM 6447 C CA . THR A 1 840 ? -11.440 29.422 41.324 1.00 50.53 840 THR A CA 1
ATOM 6448 C C . THR A 1 840 ? -12.884 28.991 41.028 1.00 50.53 840 THR A C 1
ATOM 6450 O O . THR A 1 840 ? -13.517 28.368 41.878 1.00 50.53 840 THR A O 1
ATOM 6453 N N . VAL A 1 841 ? -13.417 29.327 39.841 1.00 56.19 841 VAL A N 1
ATOM 6454 C CA . VAL A 1 841 ? -14.845 29.255 39.501 1.00 56.19 841 VAL A CA 1
ATOM 6455 C C . VAL A 1 841 ? -15.049 28.796 38.043 1.00 56.19 841 VAL A C 1
ATOM 6457 O O . VAL A 1 841 ? -14.574 29.439 37.105 1.00 56.19 841 VAL A O 1
ATOM 6460 N N . LEU A 1 842 ? -15.782 27.693 37.833 1.00 60.31 842 LEU A N 1
ATOM 6461 C CA . LEU A 1 842 ? -16.224 27.235 36.503 1.00 60.31 842 LEU A CA 1
ATOM 6462 C C . LEU A 1 842 ? -17.485 28.001 36.082 1.00 60.31 842 LEU A C 1
ATOM 6464 O O . LEU A 1 842 ? -18.469 28.044 36.823 1.00 60.31 842 LEU A O 1
ATOM 6468 N N . HIS A 1 843 ? -17.473 28.581 34.880 1.00 65.62 843 HIS A N 1
ATOM 6469 C CA . HIS A 1 843 ? -18.628 29.304 34.330 1.00 65.62 843 HIS A CA 1
ATOM 6470 C C . HIS A 1 843 ? -19.367 28.441 33.314 1.00 65.62 843 HIS A C 1
ATOM 6472 O O . HIS A 1 843 ? -18.785 28.049 32.301 1.00 65.62 843 HIS A O 1
ATOM 6478 N N . SER A 1 844 ? -20.649 28.186 33.560 1.00 69.19 844 SER A N 1
ATOM 6479 C CA . SER A 1 844 ? -21.547 27.578 32.581 1.00 69.19 844 SER A CA 1
ATOM 6480 C C . SER A 1 844 ? -22.695 28.526 32.245 1.00 69.19 844 SER A C 1
ATOM 6482 O O . SER A 1 844 ? -23.177 29.257 33.112 1.00 69.19 844 SER A O 1
ATOM 6484 N N . CYS A 1 845 ? -23.116 28.516 30.983 1.00 74.25 845 CYS A N 1
ATOM 6485 C CA . CYS A 1 845 ? -24.255 29.277 30.485 1.00 74.25 845 CYS A CA 1
ATOM 6486 C C . CYS A 1 845 ? -25.209 28.341 29.733 1.00 74.25 845 CYS A C 1
ATOM 6488 O O . CYS A 1 845 ? -24.764 27.428 29.034 1.00 74.25 845 CYS A O 1
ATOM 6490 N N . VAL A 1 846 ? -26.515 28.568 29.873 1.00 74.62 846 VAL A N 1
ATOM 6491 C CA . VAL A 1 846 ? -27.551 27.867 29.109 1.00 74.62 846 VAL A CA 1
ATOM 6492 C C . VAL A 1 846 ? -28.275 28.865 28.223 1.00 74.62 846 VAL A C 1
ATOM 6494 O O . VAL A 1 846 ? -28.755 29.899 28.685 1.00 74.62 846 VAL A O 1
ATOM 6497 N N . LEU A 1 847 ? -28.375 28.539 26.937 1.00 74.50 847 LEU A N 1
ATOM 6498 C CA . LEU A 1 847 ? -29.178 29.288 25.985 1.00 74.50 847 LEU A CA 1
ATOM 6499 C C . LEU A 1 847 ? -30.558 28.652 25.845 1.00 74.50 847 LEU A C 1
ATOM 6501 O O . LEU A 1 847 ? -30.684 27.505 25.427 1.00 74.50 847 LEU A O 1
ATOM 6505 N N . ALA A 1 848 ? -31.595 29.434 26.135 1.00 72.94 848 ALA A N 1
ATOM 6506 C CA . ALA A 1 848 ? -32.986 29.033 25.967 1.00 72.94 848 ALA A CA 1
ATOM 6507 C C . ALA A 1 848 ? -33.795 30.102 25.216 1.00 72.94 848 ALA A C 1
ATOM 6509 O O . ALA A 1 848 ? -33.340 31.228 24.973 1.00 72.94 848 ALA A O 1
ATOM 6510 N N . SER A 1 849 ? -35.003 29.734 24.792 1.00 73.62 849 SER A N 1
ATOM 6511 C CA . SER A 1 849 ? -35.920 30.651 24.114 1.00 73.62 849 SER A CA 1
ATOM 6512 C C . SER A 1 849 ? -36.461 31.713 25.082 1.00 73.62 849 SER A C 1
ATOM 6514 O O . SER A 1 849 ? -36.512 31.507 26.297 1.00 73.62 849 SER A O 1
ATOM 6516 N N . LYS A 1 850 ? -36.917 32.859 24.552 1.00 77.00 850 LYS A N 1
ATOM 6517 C CA . LYS A 1 850 ? -37.571 33.893 25.376 1.00 77.00 850 LYS A CA 1
ATOM 6518 C C . LYS A 1 850 ? -38.771 33.344 26.145 1.00 77.00 850 LYS A C 1
ATOM 6520 O O . LYS A 1 850 ? -38.976 33.758 27.273 1.00 77.00 850 LYS A O 1
ATOM 6525 N N . ARG A 1 851 ? -39.510 32.395 25.562 1.00 76.69 851 ARG A N 1
ATOM 6526 C CA . ARG A 1 851 ? -40.659 31.734 26.198 1.00 76.69 851 ARG A CA 1
ATOM 6527 C C . ARG A 1 851 ? -40.298 31.090 27.538 1.00 76.69 851 ARG A C 1
ATOM 6529 O O . ARG A 1 851 ? -41.127 31.067 28.432 1.00 76.69 851 ARG A O 1
ATOM 6536 N N . MET A 1 852 ? -39.075 30.583 27.670 1.00 73.38 852 MET A N 1
ATOM 6537 C CA . MET A 1 852 ? -38.632 29.863 28.866 1.00 73.38 852 MET A CA 1
ATOM 6538 C C . MET A 1 852 ? -37.941 30.760 29.893 1.00 73.38 852 MET A C 1
ATOM 6540 O O . MET A 1 852 ? -37.965 30.459 31.079 1.00 73.38 852 MET A O 1
ATOM 6544 N N . LEU A 1 853 ? -37.310 31.848 29.445 1.00 78.56 853 LEU A N 1
ATOM 6545 C CA . LEU A 1 853 ? -36.557 32.760 30.314 1.00 78.56 853 LEU A CA 1
ATOM 6546 C C . LEU A 1 853 ? -37.328 34.038 30.674 1.00 78.56 853 LEU A C 1
ATOM 6548 O O . LEU A 1 853 ? -36.897 34.787 31.549 1.00 78.56 853 LEU A O 1
ATOM 6552 N N . CYS A 1 854 ? -38.435 34.344 29.995 1.00 84.19 854 CYS A N 1
ATOM 6553 C CA . CYS A 1 854 ? -39.247 35.504 30.333 1.00 84.19 854 CYS A CA 1
ATOM 6554 C C . CYS A 1 854 ? -40.084 35.209 31.578 1.00 84.19 854 CYS A C 1
ATOM 6556 O O . CYS A 1 854 ? -40.788 34.209 31.633 1.00 84.19 854 CYS A O 1
ATOM 6558 N N . VAL A 1 855 ? -40.022 36.107 32.557 1.00 84.38 855 VAL A N 1
ATOM 6559 C CA . VAL A 1 855 ? -40.794 36.043 33.809 1.00 84.38 855 VAL A CA 1
ATOM 6560 C C . VAL A 1 855 ? -41.914 37.085 33.867 1.00 84.38 855 VAL A C 1
ATOM 6562 O O . VAL A 1 855 ? -42.598 37.192 34.874 1.00 84.38 855 VAL A O 1
ATOM 6565 N N . ASN A 1 856 ? -42.100 37.866 32.798 1.00 85.38 856 ASN A N 1
ATOM 6566 C CA . ASN A 1 856 ? -43.174 38.850 32.721 1.00 85.38 856 ASN A CA 1
ATOM 6567 C C . ASN A 1 856 ? -44.487 38.154 32.329 1.00 85.38 856 ASN A C 1
ATOM 6569 O O . ASN A 1 856 ? -44.582 37.617 31.224 1.00 85.38 856 ASN A O 1
ATOM 6573 N N . GLU A 1 857 ? -45.479 38.192 33.218 1.00 81.62 857 GLU A N 1
ATOM 6574 C CA . GLU A 1 857 ? -46.803 37.591 33.007 1.00 81.62 857 GLU A CA 1
ATOM 6575 C C . GLU A 1 857 ? -47.482 38.141 31.742 1.00 81.62 857 GLU A C 1
ATOM 6577 O O . GLU A 1 857 ? -47.890 37.353 30.895 1.00 81.62 857 GLU A O 1
ATOM 6582 N N . GLU A 1 858 ? -47.430 39.458 31.497 1.00 80.38 858 GLU A N 1
ATOM 6583 C CA . GLU A 1 858 ? -48.032 40.086 30.305 1.00 80.38 858 GLU A CA 1
ATOM 6584 C C . GLU A 1 858 ? -47.420 39.613 28.976 1.00 80.38 858 GLU A C 1
ATOM 6586 O O . GLU A 1 858 ? -48.025 39.749 27.913 1.00 80.38 858 GLU A O 1
ATOM 6591 N N . VAL A 1 859 ? -46.178 39.119 29.008 1.00 83.12 859 VAL A N 1
ATOM 6592 C CA . VAL A 1 859 ? -45.493 38.565 27.829 1.00 83.12 859 VAL A CA 1
ATOM 6593 C C . VAL A 1 859 ? -45.824 37.086 27.653 1.00 83.12 859 VAL A C 1
ATOM 6595 O O . VAL A 1 859 ? -45.845 36.598 26.524 1.00 83.12 859 VAL A O 1
ATOM 6598 N N . ASN A 1 860 ? -46.059 36.375 28.754 1.00 81.25 860 ASN A N 1
ATOM 6599 C CA . ASN A 1 860 ? -46.297 34.937 28.766 1.00 81.25 860 ASN A CA 1
ATOM 6600 C C . ASN A 1 860 ? -47.779 34.552 28.644 1.00 81.25 860 ASN A C 1
ATOM 6602 O O . ASN A 1 860 ? -48.052 33.378 28.392 1.00 81.25 860 ASN A O 1
ATOM 6606 N N . ASP A 1 861 ? -48.706 35.508 28.765 1.00 81.56 861 ASP A N 1
ATOM 6607 C CA . ASP A 1 861 ? -50.153 35.291 28.616 1.00 81.56 861 ASP A CA 1
ATOM 6608 C C . ASP A 1 861 ? -50.531 34.625 27.282 1.00 81.56 861 ASP A C 1
ATOM 6610 O O . ASP A 1 861 ? -51.445 33.800 27.233 1.00 81.56 861 ASP A O 1
ATOM 6614 N N . GLU A 1 862 ? -49.792 34.910 26.204 1.00 81.56 862 GLU A N 1
ATOM 6615 C CA . GLU A 1 862 ? -49.963 34.248 24.909 1.00 81.56 862 GLU A CA 1
ATOM 6616 C C . GLU A 1 862 ? -48.623 33.684 24.388 1.00 81.56 862 GLU A C 1
ATOM 6618 O O . GLU A 1 862 ? -47.844 34.389 23.734 1.00 81.56 862 GLU A O 1
ATOM 6623 N N . PRO A 1 863 ? -48.326 32.389 24.637 1.00 74.56 863 PRO A N 1
ATOM 6624 C CA . PRO A 1 863 ? -47.021 31.789 24.342 1.00 74.56 863 PRO A CA 1
ATOM 6625 C C . PRO A 1 863 ? -46.570 31.867 22.873 1.00 74.56 863 PRO A C 1
ATOM 6627 O O . PRO A 1 863 ? -45.369 31.817 22.600 1.00 74.56 863 PRO A O 1
ATOM 6630 N N . SER A 1 864 ? -47.506 31.978 21.924 1.00 76.50 864 SER A N 1
ATOM 6631 C CA . SER A 1 864 ? -47.229 32.136 20.489 1.00 76.50 864 SER A CA 1
ATOM 6632 C C . SER A 1 864 ? -46.703 33.523 20.114 1.00 76.50 864 SER A C 1
ATOM 6634 O O . SER A 1 864 ? -46.017 33.641 19.101 1.00 76.50 864 SER A O 1
ATOM 6636 N N . LEU A 1 865 ? -46.968 34.551 20.928 1.00 80.38 865 LEU A N 1
ATOM 6637 C CA . LEU A 1 865 ? -46.648 35.954 20.632 1.00 80.38 865 LEU A CA 1
ATOM 6638 C C . LEU A 1 865 ? -45.553 36.539 21.539 1.00 80.38 865 LEU A C 1
ATOM 6640 O O . LEU A 1 865 ? -45.254 37.731 21.466 1.00 80.38 865 LEU A O 1
ATOM 6644 N N . VAL A 1 866 ? -44.881 35.705 22.343 1.00 82.56 866 VAL A N 1
ATOM 6645 C CA . VAL A 1 866 ? -43.825 36.110 23.298 1.00 82.56 866 VAL A CA 1
ATOM 6646 C C . VAL A 1 866 ? -42.778 37.039 22.672 1.00 82.56 866 VAL A C 1
ATOM 6648 O O . VAL A 1 866 ? -42.308 37.984 23.307 1.00 82.56 866 VAL A O 1
ATOM 6651 N N . ASN A 1 867 ? -42.378 36.788 21.423 1.00 79.00 867 ASN A N 1
ATOM 6652 C CA . ASN A 1 867 ? -41.380 37.616 20.744 1.00 79.00 867 ASN A CA 1
ATOM 6653 C C . ASN A 1 867 ? -41.895 39.023 20.424 1.00 79.00 867 ASN A C 1
ATOM 6655 O O . ASN A 1 867 ? -41.167 39.986 20.680 1.00 79.00 867 ASN A O 1
ATOM 6659 N N . GLU A 1 868 ? -43.114 39.116 19.891 1.00 83.56 868 GLU A N 1
ATOM 6660 C CA . GLU A 1 868 ? -43.772 40.359 19.481 1.00 83.56 868 GLU A CA 1
ATOM 6661 C C . GLU A 1 868 ? -44.103 41.202 20.712 1.00 83.56 868 GLU A C 1
ATOM 6663 O O . GLU A 1 868 ? -43.653 42.342 20.820 1.00 83.56 868 GLU A O 1
ATOM 6668 N N . ARG A 1 869 ? -44.727 40.594 21.727 1.00 84.00 869 ARG A N 1
ATOM 6669 C CA . ARG A 1 869 ? -45.103 41.274 22.970 1.00 84.00 869 ARG A CA 1
ATOM 6670 C C . ARG A 1 869 ? -43.901 41.772 23.771 1.00 84.00 869 ARG A C 1
ATOM 6672 O O . ARG A 1 869 ? -43.883 42.896 24.272 1.00 84.00 869 ARG A O 1
ATOM 6679 N N . CYS A 1 870 ? -42.837 40.966 23.837 1.00 83.88 870 CYS A N 1
ATOM 6680 C CA . CYS A 1 870 ? -41.569 41.385 24.434 1.00 83.88 870 CYS A CA 1
ATOM 6681 C C . CYS A 1 870 ? -40.967 42.587 23.692 1.00 83.88 870 CYS A C 1
ATOM 6683 O O . CYS A 1 870 ? -40.385 43.471 24.319 1.00 83.88 870 CYS A O 1
ATOM 6685 N N . GLN A 1 871 ? -41.075 42.627 22.363 1.00 83.88 871 GLN A N 1
ATOM 6686 C CA . GLN A 1 871 ? -40.560 43.730 21.560 1.00 83.88 871 GLN A CA 1
ATOM 6687 C C . GLN A 1 871 ? -41.399 45.004 21.729 1.00 83.88 871 GLN A C 1
ATOM 6689 O O . GLN A 1 871 ? -40.815 46.073 21.883 1.00 83.88 871 GLN A O 1
ATOM 6694 N N . GLU A 1 872 ? -42.727 44.898 21.784 1.00 85.00 872 GLU A N 1
ATOM 6695 C CA . GLU A 1 872 ? -43.638 46.018 22.059 1.00 85.00 872 GLU A CA 1
ATOM 6696 C C . GLU A 1 872 ? -43.306 46.709 23.385 1.00 85.00 872 GLU A C 1
ATOM 6698 O O . GLU A 1 872 ? -43.013 47.905 23.400 1.00 85.00 872 GLU A O 1
ATOM 6703 N N . LEU A 1 873 ? -43.229 45.941 24.477 1.00 83.81 873 LEU A N 1
ATOM 6704 C CA . LEU A 1 873 ? -42.924 46.468 25.812 1.00 83.81 873 LEU A CA 1
ATOM 6705 C C . LEU A 1 873 ? -41.514 47.069 25.922 1.00 83.81 873 LEU A C 1
ATOM 6707 O O . LEU A 1 873 ? -41.266 47.925 26.773 1.00 83.81 873 LEU A O 1
ATOM 6711 N N . ARG A 1 874 ? -40.565 46.621 25.087 1.00 82.25 874 ARG A N 1
ATOM 6712 C CA . ARG A 1 874 ? -39.222 47.223 24.991 1.00 82.25 874 ARG A CA 1
ATOM 6713 C C . ARG A 1 874 ? -39.260 48.561 24.270 1.00 82.25 874 ARG A C 1
ATOM 6715 O O . ARG A 1 874 ? -38.690 49.525 24.767 1.00 82.25 874 ARG A O 1
ATOM 6722 N N . MET A 1 875 ? -39.936 48.609 23.125 1.00 81.44 875 MET A N 1
ATOM 6723 C CA . MET A 1 875 ? -40.075 49.828 22.330 1.00 81.44 875 MET A CA 1
ATOM 6724 C C . MET A 1 875 ? -40.849 50.897 23.102 1.00 81.44 875 MET A C 1
ATOM 6726 O O . MET A 1 875 ? -40.517 52.073 23.011 1.00 81.44 875 MET A O 1
ATOM 6730 N N . GLU A 1 876 ? -41.851 50.501 23.887 1.00 80.44 876 GLU A N 1
ATOM 6731 C CA . GLU A 1 876 ? -42.591 51.412 24.758 1.00 80.44 876 GLU A CA 1
ATOM 6732 C C . GLU A 1 876 ? -41.697 51.994 25.862 1.00 80.44 876 GLU A C 1
ATOM 6734 O O . GLU A 1 876 ? -41.654 53.212 26.030 1.00 80.44 876 GLU A O 1
ATOM 6739 N N . LYS A 1 877 ? -40.899 51.152 26.534 1.00 78.75 877 LYS A N 1
ATOM 6740 C CA . LYS A 1 877 ? -39.930 51.599 27.547 1.00 78.75 877 LYS A CA 1
ATOM 6741 C C . LYS A 1 877 ? -38.876 52.547 26.967 1.00 78.75 877 LYS A C 1
ATOM 6743 O O . LYS A 1 877 ? -38.545 53.561 27.572 1.00 78.75 877 LYS A O 1
ATOM 6748 N N . GLU A 1 878 ? -38.352 52.240 25.783 1.00 73.62 878 GLU A N 1
ATOM 6749 C CA . GLU A 1 878 ? -37.327 53.055 25.125 1.00 73.62 878 GLU A CA 1
ATOM 6750 C C . GLU A 1 878 ? -37.877 54.400 24.628 1.00 73.62 878 GLU A C 1
ATOM 6752 O O . GLU A 1 878 ? -37.217 55.422 24.810 1.00 73.62 878 GLU A O 1
ATOM 6757 N N . LYS A 1 879 ? -39.106 54.425 24.089 1.00 76.25 879 LYS A N 1
ATOM 6758 C CA . LYS A 1 879 ? -39.813 55.660 23.703 1.00 76.25 879 LYS A CA 1
ATOM 6759 C C . LYS A 1 879 ? -40.100 56.579 24.891 1.00 76.25 879 LYS A C 1
ATOM 6761 O O . LYS A 1 879 ? -40.006 57.791 24.744 1.00 76.25 879 LYS A O 1
ATOM 6766 N N . ARG A 1 880 ? -40.445 56.029 26.059 1.00 70.69 880 ARG A N 1
ATOM 6767 C CA . ARG A 1 880 ? -40.673 56.836 27.271 1.00 70.69 880 ARG A CA 1
ATOM 6768 C C . ARG A 1 880 ? -39.367 57.339 27.880 1.00 70.69 880 ARG A C 1
ATOM 6770 O O . ARG A 1 880 ? -39.278 58.505 28.253 1.00 70.69 880 ARG A O 1
ATOM 6777 N N . ARG A 1 881 ? -38.309 56.515 27.860 1.00 69.38 881 ARG A N 1
ATOM 6778 C CA . ARG A 1 881 ? -36.961 56.930 28.282 1.00 69.38 881 ARG A CA 1
ATOM 6779 C C . ARG A 1 881 ? -36.432 58.099 27.449 1.00 69.38 881 ARG A C 1
ATOM 6781 O O . ARG A 1 881 ? -35.802 58.995 27.996 1.00 69.38 881 ARG A O 1
ATOM 6788 N N . THR A 1 882 ? -36.679 58.110 26.138 1.00 70.50 882 THR A N 1
ATOM 6789 C CA . THR A 1 882 ? -36.309 59.244 25.271 1.00 70.50 882 THR A CA 1
ATOM 6790 C C . THR A 1 882 ? -37.229 60.458 25.433 1.00 70.50 882 THR A C 1
ATOM 6792 O O . THR A 1 882 ? -36.809 61.563 25.101 1.00 70.50 882 THR A O 1
ATOM 6795 N N . ALA A 1 883 ? -38.435 60.280 25.984 1.00 70.19 883 ALA A N 1
ATOM 6796 C CA . ALA A 1 883 ? -39.380 61.351 26.311 1.00 70.19 883 ALA A CA 1
ATOM 6797 C C . ALA A 1 883 ? -39.186 61.970 27.716 1.00 70.19 883 ALA A C 1
ATOM 6799 O O . ALA A 1 883 ? -39.820 62.979 28.015 1.00 70.19 883 ALA A O 1
ATOM 6800 N N . GLY A 1 884 ? -38.297 61.420 28.556 1.00 63.34 884 GLY A N 1
ATOM 6801 C CA . GLY A 1 884 ? -37.945 61.981 29.869 1.00 63.34 884 GLY A CA 1
ATOM 6802 C C . GLY A 1 884 ? -38.931 61.684 31.010 1.00 63.34 884 GLY A C 1
ATOM 6803 O O . GLY A 1 884 ? -38.913 62.392 32.013 1.00 63.34 884 GLY A O 1
ATOM 6804 N N . GLU A 1 885 ? -39.790 60.670 30.870 1.00 65.38 885 GLU A N 1
ATOM 6805 C CA . GLU A 1 885 ? -40.743 60.240 31.909 1.00 65.38 885 GLU A CA 1
ATOM 6806 C C . GLU A 1 885 ? -40.071 59.293 32.934 1.00 65.38 885 GLU A C 1
ATOM 6808 O O . GLU A 1 885 ? -39.290 58.423 32.545 1.00 65.38 885 GLU A O 1
ATOM 6813 N N . GLU A 1 886 ? -40.348 59.456 34.240 1.00 57.38 886 GLU A N 1
ATOM 6814 C CA . GLU A 1 886 ? -39.809 58.587 35.309 1.00 57.38 886 GLU A CA 1
ATOM 6815 C C . GLU A 1 886 ? -40.396 57.159 35.265 1.00 57.38 886 GLU A C 1
ATOM 6817 O O . GLU A 1 886 ? -41.543 56.961 34.865 1.00 57.38 886 GLU A O 1
ATOM 6822 N N . ASP A 1 887 ? -39.597 56.172 35.706 1.00 54.62 887 ASP A N 1
ATOM 6823 C CA . ASP A 1 887 ? -39.814 54.708 35.656 1.00 54.62 887 ASP A CA 1
ATOM 6824 C C . ASP A 1 887 ? -41.008 54.191 36.510 1.00 54.62 887 ASP A C 1
ATOM 6826 O O . ASP A 1 887 ? -40.861 53.305 37.357 1.00 54.62 887 ASP A O 1
ATOM 6830 N N . GLY A 1 888 ? -42.215 54.714 36.293 1.00 53.31 888 GLY A N 1
ATOM 6831 C CA . GLY A 1 888 ? -43.440 54.303 36.979 1.00 53.31 888 GLY A CA 1
ATOM 6832 C C . GLY A 1 888 ? -44.596 54.075 36.006 1.00 53.31 888 GLY A C 1
ATOM 6833 O O . GLY A 1 888 ? -45.213 55.027 35.549 1.00 53.31 888 GLY A O 1
ATOM 6834 N N . GLU A 1 889 ? -44.899 52.800 35.743 1.00 55.66 889 GLU A N 1
ATOM 6835 C CA . GLU A 1 889 ? -46.083 52.284 35.022 1.00 55.66 889 GLU A CA 1
ATOM 6836 C C . GLU A 1 889 ? -46.092 52.439 33.480 1.00 55.66 889 GLU A C 1
ATOM 6838 O O . GLU A 1 889 ? -46.840 53.215 32.877 1.00 55.66 889 GLU A O 1
ATOM 6843 N N . GLY A 1 890 ? -45.279 51.607 32.811 1.00 63.91 890 GLY A N 1
ATOM 6844 C CA . GLY A 1 890 ? -45.409 51.268 31.385 1.00 63.91 890 GLY A CA 1
ATOM 6845 C C . GLY A 1 890 ? -44.126 50.698 30.763 1.00 63.91 890 GLY A C 1
ATOM 6846 O O . GLY A 1 890 ? -43.041 51.243 30.956 1.00 63.91 890 GLY A O 1
ATOM 6847 N N . GLY A 1 891 ? -44.238 49.607 29.997 1.00 73.19 891 GLY A N 1
ATOM 6848 C CA . GLY A 1 891 ? -43.102 48.885 29.404 1.00 73.19 891 GLY A CA 1
ATOM 6849 C C . GLY A 1 891 ? -42.528 47.767 30.293 1.00 73.19 891 GLY A C 1
ATOM 6850 O O . GLY A 1 891 ? -42.984 47.521 31.404 1.00 73.19 891 GLY A O 1
ATOM 6851 N N . CYS A 1 892 ? -41.525 47.031 29.795 1.00 81.62 892 CYS A N 1
ATOM 6852 C CA . CYS A 1 892 ? -41.019 45.837 30.494 1.00 81.62 892 CYS A CA 1
ATOM 6853 C C . CYS A 1 892 ? -40.334 46.199 31.837 1.00 81.62 892 CYS A C 1
ATOM 6855 O O . CYS A 1 892 ? -39.338 46.934 31.822 1.00 81.62 892 CYS A O 1
ATOM 6857 N N . PRO A 1 893 ? -40.777 45.650 32.987 1.00 79.12 893 PRO A N 1
ATOM 6858 C CA . PRO A 1 893 ? -40.261 46.043 34.303 1.00 79.12 893 PRO A CA 1
ATOM 6859 C C . PRO A 1 893 ? -38.841 45.522 34.578 1.00 79.12 893 PRO A C 1
ATOM 6861 O O . PRO A 1 893 ? -38.137 46.056 35.428 1.00 79.12 893 PRO A O 1
ATOM 6864 N N . TYR A 1 894 ? -38.375 44.527 33.820 1.00 84.31 894 TYR A N 1
ATOM 6865 C CA . TYR A 1 894 ? -37.058 43.915 34.000 1.00 84.31 894 TYR A CA 1
ATOM 6866 C C . TYR A 1 894 ? -35.944 44.712 33.306 1.00 84.31 894 TYR A C 1
ATOM 6868 O O . TYR A 1 894 ? -36.082 45.111 32.144 1.00 84.31 894 TYR A O 1
ATOM 6876 N N . ASN A 1 895 ? -34.810 44.912 33.985 1.00 81.31 895 ASN A N 1
ATOM 6877 C CA . ASN A 1 895 ? -33.605 45.499 33.389 1.00 81.31 895 ASN A CA 1
ATOM 6878 C C . ASN A 1 895 ? -32.992 44.550 32.342 1.00 81.31 895 ASN A C 1
ATOM 6880 O O . ASN A 1 895 ? -32.942 43.338 32.539 1.00 81.31 895 ASN A O 1
ATOM 6884 N N . GLN A 1 896 ? -32.543 45.092 31.211 1.00 81.75 896 GLN A N 1
ATOM 6885 C CA . GLN A 1 896 ? -32.043 44.324 30.063 1.00 81.75 896 GLN A CA 1
ATOM 6886 C C . GLN A 1 896 ? -30.605 44.678 29.672 1.00 81.75 896 GLN A C 1
ATOM 6888 O O . GLN A 1 896 ? -30.085 44.102 28.719 1.00 81.75 896 GLN A O 1
ATOM 6893 N N . THR A 1 897 ? -29.980 45.631 30.364 1.00 76.12 897 THR A N 1
ATOM 6894 C CA . THR A 1 897 ? -28.653 46.157 30.014 1.00 76.12 897 THR A CA 1
ATOM 6895 C C . THR A 1 897 ? -27.667 46.122 31.178 1.00 76.12 897 THR A C 1
ATOM 6897 O O . THR A 1 897 ? -26.469 46.015 30.933 1.00 76.12 897 THR A O 1
ATOM 6900 N N . SER A 1 898 ? -28.138 46.174 32.429 1.00 78.81 898 SER A N 1
ATOM 6901 C CA . SER A 1 898 ? -27.301 46.054 33.628 1.00 78.81 898 SER A CA 1
ATOM 6902 C C . SER A 1 898 ? -27.780 44.898 34.504 1.00 78.81 898 SER A C 1
ATOM 6904 O O . SER A 1 898 ? -28.975 44.790 34.776 1.00 78.81 898 SER A O 1
ATOM 6906 N N . PHE A 1 899 ? -26.840 44.045 34.923 1.00 80.88 899 PHE A N 1
ATOM 6907 C CA . PHE A 1 899 ? -27.104 42.776 35.618 1.00 80.88 899 PHE A CA 1
ATOM 6908 C C . PHE A 1 899 ? -26.301 42.630 36.921 1.00 80.88 899 PHE A C 1
ATOM 6910 O O . PHE A 1 899 ? -25.814 41.551 37.263 1.00 80.88 899 PHE A O 1
ATOM 6917 N N . SER A 1 900 ? -26.033 43.739 37.614 1.00 76.19 900 SER A N 1
ATOM 6918 C CA . SER A 1 900 ? -25.153 43.742 38.790 1.00 76.19 900 SER A CA 1
ATOM 6919 C C . SER A 1 900 ? -25.742 42.968 39.975 1.00 76.19 900 SER A C 1
ATOM 6921 O O . SER A 1 900 ? -24.984 42.369 40.747 1.00 76.19 900 SER A O 1
ATOM 6923 N N . ARG A 1 901 ? -27.076 42.920 40.113 1.00 74.81 901 ARG A N 1
ATOM 6924 C CA . ARG A 1 901 ? -27.739 42.188 41.204 1.00 74.81 901 ARG A CA 1
ATOM 6925 C C . ARG A 1 901 ? -27.742 40.692 40.941 1.00 74.81 901 ARG A C 1
ATOM 6927 O O . ARG A 1 901 ? -27.323 39.945 41.819 1.00 74.81 901 ARG A O 1
ATOM 6934 N N . LEU A 1 902 ? -28.080 40.255 39.727 1.00 73.50 902 LEU A N 1
ATOM 6935 C CA . LEU A 1 902 ? -27.935 38.853 39.339 1.00 73.50 902 LEU A CA 1
ATOM 6936 C C . LEU A 1 902 ? -26.480 38.391 39.477 1.00 73.50 902 LEU A C 1
ATOM 6938 O O . LEU A 1 902 ? -26.229 37.348 40.067 1.00 73.50 902 LEU A O 1
ATOM 6942 N N . ARG A 1 903 ? -25.490 39.190 39.057 1.00 73.69 903 ARG A N 1
ATOM 6943 C CA . ARG A 1 903 ? -24.065 38.819 39.195 1.00 73.69 903 ARG A CA 1
ATOM 6944 C C . ARG A 1 903 ? -23.571 38.683 40.638 1.00 73.69 903 ARG A C 1
ATOM 6946 O O . ARG A 1 903 ? -22.585 37.978 40.850 1.00 73.69 903 ARG A O 1
ATOM 6953 N N . SER A 1 904 ? -24.207 39.357 41.599 1.00 68.50 904 SER A N 1
ATOM 6954 C CA . SER A 1 904 ? -23.835 39.323 43.023 1.00 68.50 904 SER A CA 1
ATOM 6955 C C . SER A 1 904 ? -24.661 38.332 43.853 1.00 68.50 904 SER A C 1
ATOM 6957 O O . SER A 1 904 ? -24.139 37.790 44.824 1.00 68.50 904 SER A O 1
ATOM 6959 N N . GLN A 1 905 ? -25.914 38.056 43.471 1.00 62.72 905 GLN A N 1
ATOM 6960 C CA . GLN A 1 905 ? -26.853 37.193 44.208 1.00 62.72 905 GLN A CA 1
ATOM 6961 C C . GLN A 1 905 ? -27.029 35.786 43.616 1.00 62.72 905 GLN A C 1
ATOM 6963 O O . GLN A 1 905 ? -27.832 35.016 44.137 1.00 62.72 905 GLN A O 1
ATOM 6968 N N . ALA A 1 906 ? -26.285 35.420 42.567 1.00 59.81 906 ALA A N 1
ATOM 6969 C CA . ALA A 1 906 ? -26.413 34.135 41.869 1.00 59.81 906 ALA A CA 1
ATOM 6970 C C . ALA A 1 906 ? -25.372 33.043 42.238 1.00 59.81 906 ALA A C 1
ATOM 6972 O O . ALA A 1 906 ? -24.882 32.382 41.327 1.00 59.81 906 ALA A O 1
ATOM 6973 N N . PRO A 1 907 ? -24.978 32.794 43.506 1.00 53.97 907 PRO A N 1
ATOM 6974 C CA . PRO A 1 907 ? -23.974 31.767 43.795 1.00 53.97 907 PRO A CA 1
ATOM 6975 C C . PRO A 1 907 ? -24.501 30.323 43.674 1.00 53.97 907 PRO A C 1
ATOM 6977 O O . PRO A 1 907 ? -23.701 29.391 43.705 1.00 53.97 907 PRO A O 1
ATOM 6980 N N . GLN A 1 908 ? -25.819 30.107 43.562 1.00 54.66 908 GLN A N 1
ATOM 6981 C CA . GLN A 1 908 ? -26.428 28.775 43.434 1.00 54.66 908 GLN A CA 1
ATOM 6982 C C . GLN A 1 908 ? -27.552 28.798 42.401 1.00 54.66 908 GLN A C 1
ATOM 6984 O O . GLN A 1 908 ? -28.724 28.887 42.757 1.00 54.66 908 GLN A O 1
ATOM 6989 N N . VAL A 1 909 ? -27.186 28.764 41.123 1.00 60.28 909 VAL A N 1
ATOM 6990 C CA . VAL A 1 909 ? -28.157 28.736 40.029 1.00 60.28 909 VAL A CA 1
ATOM 6991 C C . VAL A 1 909 ? -27.826 27.542 39.148 1.00 60.28 909 VAL A C 1
ATOM 6993 O O . VAL A 1 909 ? -26.754 27.438 38.548 1.00 60.28 909 VAL A O 1
ATOM 6996 N N . TRP A 1 910 ? -28.711 26.554 39.169 1.00 62.44 910 TRP A N 1
ATOM 6997 C CA . TRP A 1 910 ? -28.414 25.212 38.692 1.00 62.44 910 TRP A CA 1
ATOM 6998 C C . TRP A 1 910 ? -29.370 24.726 37.627 1.00 62.44 910 TRP A C 1
ATOM 7000 O O . TRP A 1 910 ? -29.209 23.576 37.227 1.00 62.44 910 TRP A O 1
ATOM 7010 N N . ASP A 1 911 ? -30.326 25.541 37.195 1.00 64.44 911 ASP A N 1
ATOM 7011 C CA . ASP A 1 911 ? -31.277 25.304 36.109 1.00 64.44 911 ASP A CA 1
ATOM 7012 C C . ASP A 1 911 ? -31.994 26.606 35.706 1.00 64.44 911 ASP A C 1
ATOM 7014 O O . ASP A 1 911 ? -31.748 27.688 36.256 1.00 64.44 911 ASP A O 1
ATOM 7018 N N . ILE A 1 912 ? -32.860 26.484 34.697 1.00 71.81 912 ILE A N 1
ATOM 7019 C CA . ILE A 1 912 ? -33.691 27.572 34.171 1.00 71.81 912 ILE A CA 1
ATOM 7020 C C . ILE A 1 912 ? -34.671 28.104 35.241 1.00 71.81 912 ILE A C 1
ATOM 7022 O O . ILE A 1 912 ? -35.028 29.285 35.219 1.00 71.81 912 ILE A O 1
ATOM 7026 N N . GLU A 1 913 ? -35.108 27.281 36.195 1.00 72.19 913 GLU A N 1
ATOM 7027 C CA . GLU A 1 913 ? -36.061 27.692 37.234 1.00 72.19 913 GLU A CA 1
ATOM 7028 C C . GLU A 1 913 ? -35.385 28.577 38.285 1.00 72.19 913 GLU A C 1
ATOM 7030 O O . GLU A 1 913 ? -35.945 29.592 38.705 1.00 72.19 913 GLU A O 1
ATOM 7035 N N . ASP A 1 914 ? -34.148 28.256 38.652 1.00 71.38 914 ASP A N 1
ATOM 7036 C CA . ASP A 1 914 ? -33.353 29.059 39.574 1.00 71.38 914 ASP A CA 1
ATOM 7037 C C . ASP A 1 914 ? -33.073 30.459 39.002 1.00 71.38 914 ASP A C 1
ATOM 7039 O O . ASP A 1 914 ? -33.258 31.471 39.689 1.00 71.38 914 ASP A O 1
ATOM 7043 N N . ILE A 1 915 ? -32.667 30.549 37.726 1.00 75.06 915 ILE A N 1
ATOM 7044 C CA . ILE A 1 915 ? -32.320 31.836 37.096 1.00 75.06 915 ILE A CA 1
ATOM 7045 C C . ILE A 1 915 ? -33.557 32.700 36.859 1.00 75.06 915 ILE A C 1
ATOM 7047 O O . ILE A 1 915 ? -33.488 33.919 37.018 1.00 75.06 915 ILE A O 1
ATOM 7051 N N . THR A 1 916 ? -34.697 32.097 36.518 1.00 79.88 916 THR A N 1
ATOM 7052 C CA . THR A 1 916 ? -35.966 32.820 36.358 1.00 79.88 916 THR A CA 1
ATOM 7053 C C . THR A 1 916 ? -36.495 33.290 37.713 1.00 79.88 916 THR A C 1
ATOM 7055 O O . THR A 1 916 ? -36.865 34.458 37.848 1.00 79.88 916 THR A O 1
ATOM 7058 N N . ARG A 1 917 ? -36.411 32.464 38.764 1.00 79.50 917 ARG A N 1
ATOM 7059 C CA . ARG A 1 917 ? -36.755 32.863 40.139 1.00 79.50 917 ARG A CA 1
ATOM 7060 C C . ARG A 1 917 ? -35.900 34.033 40.626 1.00 79.50 917 ARG A C 1
ATOM 7062 O O . ARG A 1 917 ? -36.444 35.022 41.121 1.00 79.50 917 ARG A O 1
ATOM 7069 N N . LEU A 1 918 ? -34.584 33.982 40.441 1.00 77.00 918 LEU A N 1
ATOM 7070 C CA . LEU A 1 918 ? -33.700 35.090 40.817 1.00 77.00 918 LEU A CA 1
ATOM 7071 C C . LEU A 1 918 ? -33.939 36.337 39.968 1.00 77.00 918 LEU A C 1
ATOM 7073 O O . LEU A 1 918 ? -34.000 37.434 40.506 1.00 77.00 918 LEU A O 1
ATOM 7077 N N . SER A 1 919 ? -34.169 36.178 38.666 1.00 81.44 919 SER A N 1
ATOM 7078 C CA . SER A 1 919 ? -34.503 37.284 37.758 1.00 81.44 919 SER A CA 1
ATOM 7079 C C . SER A 1 919 ? -35.789 37.999 38.166 1.00 81.44 919 SER A C 1
ATOM 7081 O O . SER A 1 919 ? -35.843 39.231 38.161 1.00 81.44 919 SER A O 1
ATOM 7083 N N . SER A 1 920 ? -36.795 37.236 38.609 1.00 82.44 920 SER A N 1
ATOM 7084 C CA . SER A 1 920 ? -38.028 37.786 39.177 1.00 82.44 920 SER A CA 1
ATOM 7085 C C . SER A 1 920 ? -37.769 38.604 40.449 1.00 82.44 920 SER A C 1
ATOM 7087 O O . SER A 1 920 ? -38.335 39.680 40.611 1.00 82.44 920 SER A O 1
ATOM 7089 N N . THR A 1 921 ? -36.840 38.148 41.297 1.00 82.31 921 THR A N 1
ATOM 7090 C CA . THR A 1 921 ? -36.500 38.782 42.582 1.00 82.31 921 THR A CA 1
ATOM 7091 C C . THR A 1 921 ? -35.599 40.011 42.406 1.00 82.31 921 THR A C 1
ATOM 7093 O O . THR A 1 921 ? -35.762 41.014 43.097 1.00 82.31 921 THR A O 1
ATOM 7096 N N . CYS A 1 922 ? -34.650 39.965 41.468 1.00 81.62 922 CYS A N 1
ATOM 7097 C CA . CYS A 1 922 ? -33.706 41.048 41.192 1.00 81.62 922 CYS A CA 1
ATOM 7098 C C . CYS A 1 922 ? -34.274 42.127 40.253 1.00 81.62 922 CYS A C 1
ATOM 7100 O O . CYS A 1 922 ? -33.653 43.185 40.130 1.00 81.62 922 CYS A O 1
ATOM 7102 N N . ALA A 1 923 ? -35.428 41.876 39.618 1.00 85.31 923 ALA A N 1
ATOM 7103 C CA . ALA A 1 923 ? -36.011 42.695 38.550 1.00 85.31 923 ALA A CA 1
ATOM 7104 C C . ALA A 1 923 ? -35.062 42.887 37.344 1.00 85.31 923 ALA A C 1
ATOM 7106 O O . ALA A 1 923 ? -34.996 43.946 36.719 1.00 85.31 923 ALA A O 1
ATOM 7107 N N . GLU A 1 924 ? -34.325 41.836 36.987 1.00 86.00 924 GLU A N 1
ATOM 7108 C CA . GLU A 1 924 ? -33.370 41.802 35.873 1.00 86.00 924 GLU A CA 1
ATOM 7109 C C . GLU A 1 924 ? -33.745 40.659 34.910 1.00 86.00 924 GLU A C 1
ATOM 7111 O O . GLU A 1 924 ? -34.294 39.647 35.326 1.00 86.00 924 GLU A O 1
ATOM 7116 N N . CYS A 1 925 ? -33.526 40.813 33.602 1.00 85.62 925 CYS A N 1
ATOM 7117 C CA . CYS A 1 925 ? -34.042 39.881 32.595 1.00 85.62 925 CYS A CA 1
ATOM 7118 C C . CYS A 1 925 ? -33.120 38.670 32.373 1.00 85.62 925 CYS A C 1
ATOM 7120 O O . CYS A 1 925 ? -32.050 38.815 31.776 1.00 85.62 925 CYS A O 1
ATOM 7122 N N . ALA A 1 926 ? -33.591 37.464 32.717 1.00 81.75 926 ALA A N 1
ATOM 7123 C CA . ALA A 1 926 ? -32.854 36.203 32.549 1.00 81.75 926 ALA A CA 1
ATOM 7124 C C . ALA A 1 926 ? -32.368 35.955 31.107 1.00 81.75 926 ALA A C 1
ATOM 7126 O O . ALA A 1 926 ? -31.259 35.461 30.892 1.00 81.75 926 ALA A O 1
ATOM 7127 N N . TYR A 1 927 ? -33.178 36.316 30.102 1.00 82.31 927 TYR A N 1
ATOM 7128 C CA . TYR A 1 927 ? -32.852 36.104 28.686 1.00 82.31 927 TYR A CA 1
ATOM 7129 C C . TYR A 1 927 ? -31.659 36.945 28.221 1.00 82.31 927 TYR A C 1
ATOM 7131 O O . TYR A 1 927 ? -30.745 36.430 27.576 1.00 82.31 927 TYR A O 1
ATOM 7139 N N . PHE A 1 928 ? -31.647 38.242 28.539 1.00 80.94 928 PHE A N 1
ATOM 7140 C CA . PHE A 1 928 ? -30.530 39.115 28.165 1.00 80.94 928 PHE A CA 1
ATOM 7141 C C . PHE A 1 928 ? -29.312 38.897 29.061 1.00 80.94 928 PHE A C 1
ATOM 7143 O O . PHE A 1 928 ? -28.185 38.996 28.579 1.00 80.94 928 PHE A O 1
ATOM 7150 N N . PHE A 1 929 ? -29.530 38.513 30.317 1.00 80.25 929 PHE A N 1
ATOM 7151 C CA . PHE A 1 929 ? -28.455 38.136 31.218 1.00 80.25 929 PHE A CA 1
ATOM 7152 C C . PHE A 1 929 ? -27.692 36.901 30.718 1.00 80.25 929 PHE A C 1
ATOM 7154 O O . PHE A 1 929 ? -26.478 36.972 30.548 1.00 80.25 929 PHE A O 1
ATOM 7161 N N . SER A 1 930 ? -28.393 35.820 30.350 1.00 77.38 930 SER A N 1
ATOM 7162 C CA . SER A 1 930 ? -27.774 34.601 29.794 1.00 77.38 930 SER A CA 1
ATOM 7163 C C . SER A 1 930 ? -26.938 34.899 28.542 1.00 77.38 930 SER A C 1
ATOM 7165 O O . SER A 1 930 ? -25.859 34.343 28.353 1.00 77.38 930 SER A O 1
ATOM 7167 N N . LYS A 1 931 ? -27.386 35.846 27.707 1.00 75.56 931 LYS A N 1
ATOM 7168 C CA . LYS A 1 931 ? -26.607 36.326 26.556 1.00 75.56 931 LYS A CA 1
ATOM 7169 C C . LYS A 1 931 ? -25.361 37.113 26.950 1.00 75.56 931 LYS A C 1
ATOM 7171 O O . LYS A 1 931 ? -24.336 36.964 26.294 1.00 75.56 931 LYS A O 1
ATOM 7176 N N . SER A 1 932 ? -25.444 37.943 27.989 1.00 76.12 932 SER A N 1
ATOM 7177 C CA . SER A 1 932 ? -24.309 38.742 28.466 1.00 76.12 932 SER A CA 1
ATOM 7178 C C . SER A 1 932 ? -23.173 37.894 29.049 1.00 76.12 932 SER A C 1
ATOM 7180 O O . SER A 1 932 ? -22.037 38.348 29.091 1.00 76.12 932 SER A O 1
ATOM 7182 N N . GLU A 1 933 ? -23.463 36.652 29.443 1.00 74.88 933 GLU A N 1
ATOM 7183 C CA . GLU A 1 933 ? -22.495 35.717 30.030 1.00 74.88 933 GLU A CA 1
ATOM 7184 C C . GLU A 1 933 ? -21.891 34.748 28.991 1.00 74.88 933 GLU A C 1
ATOM 7186 O O . GLU A 1 933 ? -21.097 33.876 29.335 1.00 74.88 933 GLU A O 1
ATOM 7191 N N . LEU A 1 934 ? -22.233 34.885 27.701 1.00 70.94 934 LEU A N 1
ATOM 7192 C CA . LEU A 1 934 ? -21.679 34.035 26.637 1.00 70.94 934 LEU A CA 1
ATOM 7193 C C . LEU A 1 934 ? -20.174 34.223 26.432 1.00 70.94 934 LEU A C 1
ATOM 7195 O O . LEU A 1 934 ? -19.482 33.259 26.117 1.00 70.94 934 LEU A O 1
ATOM 7199 N N . GLU A 1 935 ? -19.677 35.448 26.601 1.00 67.31 935 GLU A N 1
ATOM 7200 C CA . GLU A 1 935 ? -18.262 35.782 26.383 1.00 67.31 935 GLU A CA 1
ATOM 7201 C C . GLU A 1 935 ? -17.365 35.300 27.538 1.00 67.31 935 GLU A C 1
ATOM 7203 O O . GLU A 1 935 ? -16.157 35.162 27.369 1.00 67.31 935 GLU A O 1
ATOM 7208 N N . THR A 1 936 ? -17.950 35.003 28.702 1.00 66.56 936 THR A N 1
ATOM 7209 C CA . THR A 1 936 ? -17.244 34.604 29.932 1.00 66.56 936 THR A CA 1
ATOM 7210 C C . THR A 1 936 ? -17.465 33.132 30.305 1.00 66.56 936 THR A C 1
ATOM 7212 O O . THR A 1 936 ? -16.928 32.671 31.319 1.00 66.56 936 THR A O 1
ATOM 7215 N N . ALA A 1 937 ? -18.259 32.388 29.526 1.00 69.88 937 ALA A N 1
ATOM 7216 C CA . ALA A 1 937 ? -18.616 30.998 29.798 1.00 69.88 937 ALA A CA 1
ATOM 7217 C C . ALA A 1 937 ? -17.545 30.008 29.311 1.00 69.88 937 ALA A C 1
ATOM 7219 O O . ALA A 1 937 ? -17.083 30.071 28.177 1.00 69.88 937 ALA A O 1
ATOM 7220 N N . HIS A 1 938 ? -17.213 29.026 30.152 1.00 70.25 938 HIS A N 1
ATOM 7221 C CA . HIS A 1 938 ? -16.332 27.908 29.798 1.00 70.25 938 HIS A CA 1
ATOM 7222 C C . HIS A 1 938 ? -17.117 26.759 29.141 1.00 70.25 938 HIS A C 1
ATOM 7224 O O . HIS A 1 938 ? -16.593 26.055 28.279 1.00 70.25 938 HIS A O 1
ATOM 7230 N N . ILE A 1 939 ? -18.380 26.571 29.543 1.00 73.62 939 ILE A N 1
ATOM 7231 C CA . ILE A 1 939 ? -19.309 25.580 28.980 1.00 73.62 939 ILE A CA 1
ATOM 7232 C C . ILE A 1 939 ? -20.603 26.292 28.578 1.00 73.62 939 ILE A C 1
ATOM 7234 O O . ILE A 1 939 ? -21.204 26.987 29.397 1.00 73.62 939 ILE A O 1
ATOM 7238 N N . VAL A 1 940 ? -21.053 26.102 27.339 1.00 77.62 940 VAL A N 1
ATOM 7239 C CA . VAL A 1 940 ? -22.316 26.660 26.837 1.00 77.62 940 VAL A CA 1
ATOM 7240 C C . VAL A 1 940 ? -23.237 25.526 26.408 1.00 77.62 940 VAL A C 1
ATOM 7242 O O . VAL A 1 940 ? -22.931 24.825 25.448 1.00 77.62 940 VAL A O 1
ATOM 7245 N N . PHE A 1 941 ? -24.376 25.368 27.077 1.00 77.19 941 PHE A N 1
ATOM 7246 C CA . PHE A 1 941 ? -25.447 24.478 26.629 1.00 77.19 941 PHE A CA 1
ATOM 7247 C C . PHE A 1 941 ? -26.306 25.215 25.608 1.00 77.19 941 PHE A C 1
ATOM 7249 O O . PHE A 1 941 ? -26.854 26.283 25.894 1.00 77.19 941 PHE A O 1
ATOM 7256 N N . CYS A 1 942 ? -26.379 24.673 24.397 1.00 75.00 942 CYS A N 1
ATOM 7257 C CA . CYS A 1 942 ? -26.977 25.349 23.260 1.00 75.00 942 CYS A CA 1
ATOM 7258 C C . CYS A 1 942 ? -27.747 24.350 22.387 1.00 75.00 942 CYS A C 1
ATOM 7260 O O . CYS A 1 942 ? -27.183 23.335 21.981 1.00 75.00 942 CYS A O 1
ATOM 7262 N N . PRO A 1 943 ? -29.005 24.639 22.027 1.00 72.12 943 PRO A N 1
ATOM 7263 C CA . PRO A 1 943 ? -29.695 23.912 20.968 1.00 72.12 943 PRO A CA 1
ATOM 7264 C C . PRO A 1 943 ? -28.892 23.926 19.658 1.00 72.12 943 PRO A C 1
ATOM 7266 O O . PRO A 1 943 ? -28.418 24.984 19.233 1.00 72.12 943 PRO A O 1
ATOM 7269 N N . TYR A 1 944 ? -28.751 22.793 18.960 1.00 69.25 944 TYR A N 1
ATOM 7270 C CA . TYR A 1 944 ? -27.930 22.773 17.736 1.00 69.25 944 TYR A CA 1
ATOM 7271 C C . TYR A 1 944 ? -28.434 23.740 16.656 1.00 69.25 944 TYR A C 1
ATOM 7273 O O . TYR A 1 944 ? -27.634 24.252 15.876 1.00 69.25 944 TYR A O 1
ATOM 7281 N N . ASN A 1 945 ? -29.736 24.042 16.606 1.00 69.06 945 ASN A N 1
ATOM 7282 C CA . ASN A 1 945 ? -30.323 24.965 15.628 1.00 69.06 945 ASN A CA 1
ATOM 7283 C C . ASN A 1 945 ? -29.816 26.407 15.802 1.00 69.06 945 ASN A C 1
ATOM 7285 O O . ASN A 1 945 ? -29.706 27.132 14.818 1.00 69.06 945 ASN A O 1
ATOM 7289 N N . TYR A 1 946 ? -29.431 26.804 17.017 1.00 70.50 946 TYR A N 1
ATOM 7290 C CA . TYR A 1 946 ? -28.810 28.105 17.285 1.00 70.50 946 TYR A CA 1
ATOM 7291 C C . TYR A 1 946 ? -27.396 28.191 16.698 1.00 70.50 946 TYR A C 1
ATOM 7293 O O . TYR A 1 946 ? -26.917 29.278 16.365 1.00 70.50 946 TYR A O 1
ATOM 7301 N N . VAL A 1 947 ? -26.733 27.041 16.547 1.00 68.94 947 VAL A N 1
ATOM 7302 C CA . VAL A 1 947 ? -25.452 26.939 15.856 1.00 68.94 947 VAL A CA 1
ATOM 7303 C C . VAL A 1 947 ? -25.675 26.798 14.356 1.00 68.94 947 VAL A C 1
ATOM 7305 O O . VAL A 1 947 ? -25.107 27.589 13.619 1.00 68.94 947 VAL A O 1
ATOM 7308 N N . LEU A 1 948 ? -26.478 25.850 13.876 1.00 64.19 948 LEU A N 1
ATOM 7309 C CA . LEU A 1 948 ? -26.558 25.506 12.450 1.00 64.19 948 LEU A CA 1
ATOM 7310 C C . LEU A 1 948 ? -27.215 26.580 11.569 1.00 64.19 948 LEU A C 1
ATOM 7312 O O . LEU A 1 948 ? -26.801 26.728 10.422 1.00 64.19 948 LEU A O 1
ATOM 7316 N N . ASP A 1 949 ? -28.181 27.349 12.081 1.00 67.62 949 ASP A N 1
ATOM 7317 C CA . ASP A 1 949 ? -28.897 28.361 11.297 1.00 67.62 949 ASP A CA 1
ATOM 7318 C C . ASP A 1 949 ? -28.213 29.746 11.394 1.00 67.62 949 ASP A C 1
ATOM 7320 O O . ASP A 1 949 ? -28.185 30.352 12.473 1.00 67.62 949 ASP A O 1
ATOM 7324 N N . PRO A 1 950 ? -27.674 30.301 10.286 1.00 63.25 950 PRO A N 1
ATOM 7325 C CA . PRO A 1 950 ? -26.997 31.599 10.294 1.00 63.25 950 PRO A CA 1
ATOM 7326 C C . PRO A 1 950 ? -27.893 32.771 10.718 1.00 63.25 950 PRO A C 1
ATOM 7328 O O . PRO A 1 950 ? -27.396 33.740 11.298 1.00 63.25 950 PRO A O 1
ATOM 7331 N N . SER A 1 951 ? -29.199 32.698 10.441 1.00 65.19 951 SER A N 1
ATOM 7332 C CA . SER A 1 951 ? -30.165 33.741 10.793 1.00 65.19 951 SER A CA 1
ATOM 7333 C C . SER A 1 951 ? -30.438 33.753 12.296 1.00 65.19 951 SER A C 1
ATOM 7335 O O . SER A 1 951 ? -30.375 34.814 12.923 1.00 65.19 951 SER A O 1
ATOM 7337 N N . ILE A 1 952 ? -30.608 32.569 12.897 1.00 65.94 952 ILE A N 1
ATOM 7338 C CA . ILE A 1 952 ? -30.758 32.401 14.346 1.00 65.94 952 ILE A CA 1
ATOM 7339 C C . ILE A 1 952 ? -29.460 32.804 15.043 1.00 65.94 952 ILE A C 1
ATOM 7341 O O . ILE A 1 952 ? -29.489 33.590 15.986 1.00 65.94 952 ILE A O 1
ATOM 7345 N N . ARG A 1 953 ? -28.302 32.367 14.539 1.00 67.31 953 ARG A N 1
ATOM 7346 C CA . ARG A 1 953 ? -26.988 32.713 15.098 1.00 67.31 953 ARG A CA 1
ATOM 7347 C C . ARG A 1 953 ? -26.765 34.230 15.150 1.00 67.31 953 ARG A C 1
ATOM 7349 O O . ARG A 1 953 ? -26.324 34.756 16.176 1.00 67.31 953 ARG A O 1
ATOM 7356 N N . LYS A 1 954 ? -27.117 34.940 14.070 1.00 65.69 954 LYS A N 1
ATOM 7357 C CA . LYS A 1 954 ? -27.038 36.407 13.978 1.00 65.69 954 LYS A CA 1
ATOM 7358 C C . LYS A 1 954 ? -28.047 37.099 14.901 1.00 65.69 954 LYS A C 1
ATOM 7360 O O . LYS A 1 954 ? -27.683 38.067 15.560 1.00 65.69 954 LYS A O 1
ATOM 7365 N N . ALA A 1 955 ? -29.279 36.597 14.990 1.00 64.44 955 ALA A N 1
ATOM 7366 C CA . ALA A 1 955 ? -30.324 37.148 15.858 1.00 64.44 955 ALA A CA 1
ATOM 7367 C C . ALA A 1 955 ? -30.056 36.909 17.357 1.00 64.44 955 ALA A C 1
ATOM 7369 O O . ALA A 1 955 ? -30.418 37.723 18.213 1.00 64.44 955 ALA A O 1
ATOM 7370 N N . VAL A 1 956 ? -29.417 35.788 17.697 1.00 64.00 956 VAL A N 1
ATOM 7371 C CA . VAL A 1 956 ? -29.078 35.444 19.080 1.00 64.00 956 VAL A CA 1
ATOM 7372 C C . VAL A 1 956 ? -27.794 36.152 19.528 1.00 64.00 956 VAL A C 1
ATOM 7374 O O . VAL A 1 956 ? -27.696 36.467 20.713 1.00 64.00 956 VAL A O 1
ATOM 7377 N N . GLY A 1 957 ? -26.900 36.520 18.602 1.00 61.00 957 GLY A N 1
ATOM 7378 C CA . GLY A 1 957 ? -25.657 37.243 18.899 1.00 61.00 957 GLY A CA 1
ATOM 7379 C C . GLY A 1 957 ? -24.557 36.326 19.436 1.00 61.00 957 GLY A C 1
ATOM 7380 O O . GLY A 1 957 ? -23.780 36.723 20.296 1.00 61.00 957 GLY A O 1
ATOM 7381 N N . ILE A 1 958 ? -24.524 35.075 18.970 1.00 64.69 958 ILE A N 1
ATOM 7382 C CA . ILE A 1 958 ? -23.673 34.023 19.532 1.00 64.69 958 ILE A CA 1
ATOM 7383 C C . ILE A 1 958 ? -22.204 34.244 19.138 1.00 64.69 958 ILE A C 1
ATOM 7385 O O . ILE A 1 958 ? -21.811 33.988 17.997 1.00 64.69 958 ILE A O 1
ATOM 7389 N N . LYS A 1 959 ? -21.381 34.663 20.106 1.00 60.50 959 LYS A N 1
ATOM 7390 C CA . LYS A 1 959 ? -19.914 34.677 20.021 1.00 60.50 959 LYS A CA 1
ATOM 7391 C C . LYS A 1 959 ? -19.342 33.614 20.962 1.00 60.50 959 LYS A C 1
ATOM 7393 O O . LYS A 1 959 ? -19.194 33.841 22.152 1.00 60.50 959 LYS A O 1
ATOM 7398 N N . LEU A 1 960 ? -19.048 32.432 20.425 1.00 62.75 960 LEU A N 1
ATOM 7399 C CA . LEU A 1 960 ? -18.464 31.319 21.187 1.00 62.75 960 LEU A CA 1
ATOM 7400 C C . LEU A 1 960 ? -16.942 31.378 21.043 1.00 62.75 960 LEU A C 1
ATOM 7402 O O . LEU A 1 960 ? -16.379 30.736 20.149 1.00 62.75 960 LEU A O 1
ATOM 7406 N N . GLN A 1 961 ? -16.299 32.210 21.859 1.00 56.09 961 GLN A N 1
ATOM 7407 C CA . GLN A 1 961 ? -14.844 32.248 21.995 1.00 56.09 961 GLN A CA 1
ATOM 7408 C C . GLN A 1 961 ? -14.454 31.416 23.222 1.00 56.09 961 GLN A C 1
ATOM 7410 O O . GLN A 1 961 ? -14.969 31.641 24.307 1.00 56.09 961 GLN A O 1
ATOM 7415 N N . ASN A 1 962 ? -13.567 30.435 23.034 1.00 60.09 962 ASN A N 1
ATOM 7416 C CA . ASN A 1 962 ? -12.937 29.645 24.105 1.00 60.09 962 ASN A CA 1
ATOM 7417 C C . ASN A 1 962 ? -13.864 28.772 24.985 1.00 60.09 962 ASN A C 1
ATOM 7419 O O . ASN A 1 962 ? -13.421 28.292 26.024 1.00 60.09 962 ASN A O 1
ATOM 7423 N N . ALA A 1 963 ? -15.105 28.510 24.558 1.00 65.62 963 ALA A N 1
ATOM 7424 C CA . ALA A 1 963 ? -16.051 27.647 25.273 1.00 65.62 963 ALA A CA 1
ATOM 7425 C C . ALA A 1 963 ? -16.181 26.243 24.651 1.00 65.62 963 ALA A C 1
ATOM 7427 O O . ALA A 1 963 ? -16.122 26.085 23.425 1.00 65.62 963 ALA A O 1
ATOM 7428 N N . ILE A 1 964 ? -16.444 25.235 25.490 1.00 64.62 964 ILE A N 1
ATOM 7429 C CA . ILE A 1 964 ? -16.991 23.941 25.060 1.00 64.62 964 ILE A CA 1
ATOM 7430 C C . ILE A 1 964 ? -18.495 24.112 24.842 1.00 64.62 964 ILE A C 1
ATOM 7432 O O . ILE A 1 964 ? -19.207 24.594 25.724 1.00 64.62 964 ILE A O 1
ATOM 7436 N N . VAL A 1 965 ? -18.990 23.717 23.672 1.00 72.12 965 VAL A N 1
ATOM 7437 C CA . VAL A 1 965 ? -20.400 23.893 23.300 1.00 72.12 965 VAL A CA 1
ATOM 7438 C C . VAL A 1 965 ? -21.118 22.559 23.422 1.00 72.12 965 VAL A C 1
ATOM 7440 O O . VAL A 1 965 ? -20.857 21.663 22.627 1.00 72.12 965 VAL A O 1
ATOM 7443 N N . VAL A 1 966 ? -22.017 22.420 24.392 1.00 67.12 966 VAL A N 1
ATOM 7444 C CA . VAL A 1 966 ? -22.839 21.219 24.563 1.00 67.12 966 VAL A CA 1
ATOM 7445 C C . VAL A 1 966 ? -24.087 21.320 23.678 1.00 67.12 966 VAL A C 1
ATOM 7447 O O . VAL A 1 966 ? -24.854 22.271 23.839 1.00 67.12 966 VAL A O 1
ATOM 7450 N N . LEU A 1 967 ? -24.279 20.378 22.746 1.00 70.62 967 LEU A N 1
ATOM 7451 C CA . LEU A 1 967 ? -25.345 20.392 21.730 1.00 70.62 967 LEU A CA 1
ATOM 7452 C C . LEU A 1 967 ? -26.323 19.214 21.874 1.00 70.62 967 LEU A C 1
ATOM 7454 O O . LEU A 1 967 ? -25.884 18.069 21.976 1.00 70.62 967 LEU A O 1
ATOM 7458 N N . ASP A 1 968 ? -27.626 19.501 21.774 1.00 66.31 968 ASP A N 1
ATOM 7459 C CA . ASP A 1 968 ? -28.728 18.525 21.635 1.00 66.31 968 ASP A CA 1
ATOM 7460 C C . ASP A 1 968 ? -29.934 19.188 20.912 1.00 66.31 968 ASP A C 1
ATOM 7462 O O . ASP A 1 968 ? -29.888 20.381 20.574 1.00 66.31 968 ASP A O 1
ATOM 7466 N N . GLU A 1 969 ? -31.008 18.435 20.643 1.00 63.84 969 GLU A N 1
ATOM 7467 C CA . GLU A 1 969 ? -32.291 18.959 20.158 1.00 63.84 969 GLU A CA 1
ATOM 7468 C C . GLU A 1 969 ? -32.840 20.040 21.093 1.00 63.84 969 GLU A C 1
ATOM 7470 O O . GLU A 1 969 ? -32.711 19.954 22.313 1.00 63.84 969 GLU A O 1
ATOM 7475 N N . ALA A 1 970 ? -33.500 21.057 20.528 1.00 59.62 970 ALA A N 1
ATOM 7476 C CA . ALA A 1 970 ? -33.971 22.210 21.296 1.00 59.62 970 ALA A CA 1
ATOM 7477 C C . ALA A 1 970 ? -34.837 21.811 22.502 1.00 59.62 970 ALA A C 1
ATOM 7479 O O . ALA A 1 970 ? -34.650 22.367 23.578 1.00 59.62 970 ALA A O 1
ATOM 7480 N N . HIS A 1 971 ? -35.711 20.811 22.346 1.00 63.06 971 HIS A N 1
ATOM 7481 C CA . HIS A 1 971 ? -36.560 20.321 23.431 1.00 63.06 971 HIS A CA 1
ATOM 7482 C C . HIS A 1 971 ? -35.793 19.466 24.461 1.00 63.06 971 HIS A C 1
ATOM 7484 O O . HIS A 1 971 ? -36.120 19.497 25.642 1.00 63.06 971 HIS A O 1
ATOM 7490 N N . ASN A 1 972 ? -34.728 18.765 24.048 1.00 60.34 972 ASN A N 1
ATOM 7491 C CA . ASN A 1 972 ? -33.874 17.974 24.940 1.00 60.34 972 ASN A CA 1
ATOM 7492 C C . ASN A 1 972 ? -32.961 18.857 25.789 1.00 60.34 972 ASN A C 1
ATOM 7494 O O . ASN A 1 972 ? -32.859 18.633 26.998 1.00 60.34 972 ASN A O 1
ATOM 7498 N N . VAL A 1 973 ? -32.334 19.871 25.176 1.00 62.31 973 VAL A N 1
ATOM 7499 C CA . VAL A 1 973 ? -31.592 20.906 25.910 1.00 62.31 973 VAL A CA 1
ATOM 7500 C C . VAL A 1 973 ? -32.538 21.613 26.866 1.00 62.31 973 VAL A C 1
ATOM 7502 O O . VAL A 1 973 ? -32.200 21.794 28.026 1.00 62.31 973 VAL A O 1
ATOM 7505 N N . GLU A 1 974 ? -33.748 21.946 26.422 1.00 63.78 974 GLU A N 1
ATOM 7506 C CA . GLU A 1 974 ? -34.744 22.616 27.251 1.00 63.78 974 GLU A CA 1
ATOM 7507 C C . GLU A 1 974 ? -35.183 21.777 28.461 1.00 63.78 974 GLU A C 1
ATOM 7509 O O . GLU A 1 974 ? -35.039 22.242 29.589 1.00 63.78 974 GLU A O 1
ATOM 7514 N N . ASP A 1 975 ? -35.679 20.552 28.267 1.00 60.25 975 ASP A N 1
ATOM 7515 C CA . ASP A 1 975 ? -36.188 19.718 29.365 1.00 60.25 975 ASP A CA 1
ATOM 7516 C C . ASP A 1 975 ? -35.067 19.255 30.3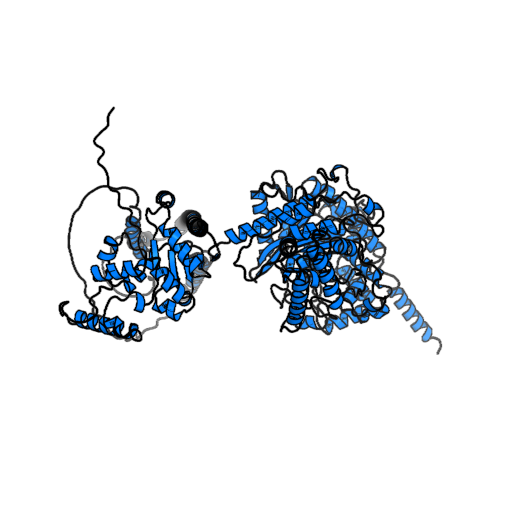07 1.00 60.25 975 ASP A C 1
ATOM 7518 O O . ASP A 1 975 ? -35.269 19.123 31.516 1.00 60.25 975 ASP A O 1
ATOM 7522 N N . THR A 1 976 ? -33.860 19.033 29.784 1.00 57.94 976 THR A N 1
ATOM 7523 C CA . THR A 1 976 ? -32.720 18.656 30.621 1.00 57.94 976 THR A CA 1
ATOM 7524 C C . THR A 1 976 ? -32.157 19.851 31.373 1.00 57.94 976 THR A C 1
ATOM 7526 O O . THR A 1 976 ? -31.838 19.718 32.553 1.00 57.94 976 THR A O 1
ATOM 7529 N N . CYS A 1 977 ? -32.074 21.024 30.736 1.00 61.50 977 CYS A N 1
ATOM 7530 C CA . CYS A 1 977 ? -31.639 22.242 31.407 1.00 61.50 977 CYS A CA 1
ATOM 7531 C C . CYS A 1 977 ? -32.670 22.793 32.387 1.00 61.50 977 CYS A C 1
ATOM 7533 O O . CYS A 1 977 ? -32.275 23.400 33.379 1.00 61.50 977 CYS A O 1
ATOM 7535 N N . ARG A 1 978 ? -33.959 22.484 32.198 1.00 57.59 978 ARG A N 1
ATOM 7536 C CA . ARG A 1 978 ? -35.003 22.668 33.217 1.00 57.59 978 ARG A CA 1
ATOM 7537 C C . ARG A 1 978 ? -34.699 21.878 34.496 1.00 57.59 978 ARG A C 1
ATOM 7539 O O . ARG A 1 978 ? -34.987 22.357 35.577 1.00 57.59 978 ARG A O 1
ATOM 7546 N N . ASN A 1 979 ? -34.044 20.720 34.376 1.00 53.78 979 ASN A N 1
ATOM 7547 C CA . ASN A 1 979 ? -33.557 19.916 35.504 1.00 53.78 979 ASN A CA 1
ATOM 7548 C C . ASN A 1 979 ? -32.068 20.188 35.852 1.00 53.78 979 ASN A C 1
ATOM 7550 O O . ASN A 1 979 ? -31.506 19.604 36.793 1.00 53.78 979 ASN A O 1
ATOM 7554 N N . GLY A 1 980 ? -31.379 21.028 35.070 1.00 56.06 980 GLY A N 1
ATOM 7555 C CA . GLY A 1 980 ? -29.927 20.995 34.973 1.00 56.06 980 GLY A CA 1
ATOM 7556 C C . GLY A 1 980 ? -29.250 22.058 34.098 1.00 56.06 980 GLY A C 1
ATOM 7557 O O . GLY A 1 980 ? -28.827 21.792 32.982 1.00 56.06 980 GLY A O 1
ATOM 7558 N N . ALA A 1 981 ? -28.966 23.208 34.676 1.00 54.34 981 ALA A N 1
ATOM 7559 C CA . ALA A 1 981 ? -27.960 24.174 34.261 1.00 54.34 981 ALA A CA 1
ATOM 7560 C C . ALA A 1 981 ? -28.517 25.605 34.236 1.00 54.34 981 ALA A C 1
ATOM 7562 O O . ALA A 1 981 ? -29.336 25.865 33.367 1.00 54.34 981 ALA A O 1
ATOM 7563 N N . SER A 1 982 ? -28.071 26.531 35.100 1.00 47.34 982 SER A N 1
ATOM 7564 C CA . SER A 1 982 ? -27.567 27.846 34.654 1.00 47.34 982 SER A CA 1
ATOM 7565 C C . SER A 1 982 ? -27.013 28.707 35.794 1.00 47.34 982 SER A C 1
ATOM 7567 O O . SER A 1 982 ? -27.805 29.256 36.526 1.00 47.34 982 SER A O 1
ATOM 7569 N N . LEU A 1 983 ? -25.691 28.953 35.777 1.00 50.72 983 LEU A N 1
ATOM 7570 C CA . LEU A 1 983 ? -24.922 30.127 36.253 1.00 50.72 983 LEU A CA 1
ATOM 7571 C C . LEU A 1 983 ? -24.034 30.088 37.530 1.00 50.72 983 LEU A C 1
ATOM 7573 O O . LEU A 1 983 ? -24.372 29.566 38.583 1.00 50.72 983 LEU A O 1
ATOM 7577 N N . ARG A 1 984 ? -22.852 30.706 37.333 1.00 44.62 984 ARG A N 1
ATOM 7578 C CA . ARG A 1 984 ? -21.695 31.060 38.192 1.00 44.62 984 ARG A CA 1
ATOM 7579 C C . ARG A 1 984 ? -21.572 30.400 39.579 1.00 44.62 984 ARG A C 1
ATOM 7581 O O . ARG A 1 984 ? -22.153 30.844 40.561 1.00 44.62 984 ARG A O 1
ATOM 7588 N N . LEU A 1 985 ? -20.637 29.453 39.692 1.00 41.91 985 LEU A N 1
ATOM 7589 C CA . LEU A 1 985 ? -20.266 28.814 40.963 1.00 41.91 985 LEU A CA 1
ATOM 7590 C C . LEU A 1 985 ? -19.337 29.682 41.827 1.00 41.91 985 LEU A C 1
ATOM 7592 O O . LEU A 1 985 ? -18.126 29.489 41.837 1.00 41.91 985 LEU A O 1
ATOM 7596 N N . LEU A 1 986 ? -19.886 30.636 42.577 1.00 35.47 986 LEU A N 1
ATOM 7597 C CA . LEU A 1 986 ? -19.124 31.410 43.566 1.00 35.47 986 LEU A CA 1
ATOM 7598 C C . LEU A 1 986 ? -18.918 30.603 44.862 1.00 35.47 986 LEU A C 1
ATOM 7600 O O . LEU A 1 986 ? -19.863 30.365 45.608 1.00 35.47 986 LEU A O 1
ATOM 7604 N N . ILE A 1 987 ? -17.672 30.225 45.161 1.00 32.00 987 ILE A N 1
ATOM 7605 C CA . ILE A 1 987 ? -17.289 29.620 46.447 1.00 32.00 987 ILE A CA 1
ATOM 7606 C C . ILE A 1 987 ? -16.851 30.743 47.401 1.00 32.00 987 ILE A C 1
ATOM 7608 O O . ILE A 1 987 ? -15.774 31.313 47.240 1.00 32.00 987 ILE A O 1
ATOM 7612 N N . THR A 1 988 ? -17.670 31.077 48.402 1.00 27.23 988 THR A N 1
ATOM 7613 C CA . THR A 1 988 ? -17.296 32.015 49.479 1.00 27.23 988 THR A CA 1
ATOM 7614 C C . THR A 1 988 ? -16.707 31.273 50.682 1.00 27.23 988 THR A C 1
ATOM 7616 O O . THR A 1 988 ? -17.392 30.463 51.306 1.00 27.23 988 THR A O 1
ATOM 7619 N N . CYS A 1 989 ? -15.458 31.586 51.046 1.00 26.12 989 CYS A N 1
ATOM 7620 C CA . CYS A 1 989 ? -14.829 31.162 52.302 1.00 26.12 989 CYS A CA 1
ATOM 7621 C C . CYS A 1 989 ? -15.520 31.804 53.516 1.00 26.12 989 CYS A C 1
ATOM 7623 O O . CYS A 1 989 ? -15.542 33.027 53.632 1.00 26.12 989 CYS A O 1
ATOM 7625 N N . TRP A 1 990 ? -15.966 30.996 54.481 1.00 26.78 990 TRP A N 1
ATOM 7626 C CA . TRP A 1 990 ? -16.059 31.446 55.872 1.00 26.78 990 TRP A CA 1
ATOM 7627 C C . TRP A 1 990 ? -14.676 31.288 56.512 1.00 26.78 990 TRP A C 1
ATOM 7629 O O . TRP A 1 990 ? -14.239 30.175 56.802 1.00 26.78 990 TRP A O 1
ATOM 7639 N N . LEU A 1 991 ? -13.967 32.402 56.701 1.00 29.84 991 LEU A N 1
ATOM 7640 C CA . LEU A 1 991 ? -12.781 32.460 57.555 1.00 29.84 991 LEU A CA 1
ATOM 7641 C C . LEU A 1 991 ? -13.215 32.229 59.009 1.00 29.84 991 LEU A C 1
ATOM 7643 O O . LEU A 1 991 ? -13.882 33.072 59.605 1.00 29.84 991 LEU A O 1
ATOM 7647 N N . VAL A 1 992 ? -12.814 31.101 59.595 1.00 27.91 992 VAL A N 1
ATOM 7648 C CA . VAL A 1 992 ? -12.702 30.988 61.054 1.00 27.91 992 VAL A CA 1
ATOM 7649 C C . VAL A 1 992 ? -11.434 31.754 61.461 1.00 27.91 992 VAL A C 1
ATOM 7651 O O . VAL A 1 992 ? -10.378 31.484 60.882 1.00 27.91 992 VAL A O 1
ATOM 7654 N N . PRO A 1 993 ? -11.484 32.709 62.409 1.00 30.31 993 PRO A N 1
ATOM 7655 C CA . PRO A 1 993 ? -10.302 33.462 62.814 1.00 30.31 993 PRO A CA 1
ATOM 7656 C C . PRO A 1 993 ? -9.258 32.551 63.466 1.00 30.31 993 PRO A C 1
ATOM 7658 O O . PRO A 1 993 ? -9.555 31.830 64.422 1.00 30.31 993 PRO A O 1
ATOM 7661 N N . LEU A 1 994 ? -8.015 32.628 62.981 1.00 31.27 994 LEU A N 1
ATOM 7662 C CA . LEU A 1 994 ? -6.838 32.131 63.688 1.00 31.27 994 LEU A CA 1
ATOM 7663 C C . LEU A 1 994 ? -6.617 32.972 64.953 1.00 31.27 994 LEU A C 1
ATOM 7665 O O . LEU A 1 994 ? -5.899 33.967 64.953 1.00 31.27 994 LEU A O 1
ATOM 7669 N N . SER A 1 995 ? -7.209 32.545 66.059 1.00 33.44 995 SER A N 1
ATOM 7670 C CA . SER A 1 995 ? -6.735 32.906 67.390 1.00 33.44 995 SER A CA 1
ATOM 7671 C C . SER A 1 995 ? -6.998 31.744 68.336 1.00 33.44 995 SER A C 1
ATOM 7673 O O . SER A 1 995 ? -7.993 31.760 69.050 1.00 33.44 995 SER A O 1
ATOM 7675 N N . LEU A 1 996 ? -6.150 30.710 68.273 1.00 31.83 996 LEU A N 1
ATOM 7676 C CA . LEU A 1 996 ? -5.822 29.769 69.357 1.00 31.83 996 LEU A CA 1
ATOM 7677 C C . LEU A 1 996 ? -4.997 28.614 68.778 1.00 31.83 996 LEU A C 1
ATOM 7679 O O . LEU A 1 996 ? -5.551 27.753 68.104 1.00 31.83 996 LEU A O 1
ATOM 7683 N N . LEU A 1 997 ? -3.689 28.628 69.059 1.00 27.58 997 LEU A N 1
ATOM 7684 C CA . LEU A 1 997 ? -2.833 27.484 69.432 1.00 27.58 997 LEU A CA 1
ATOM 7685 C C . LEU A 1 997 ? -1.371 27.750 69.043 1.00 27.58 997 LEU A C 1
ATOM 7687 O O . LEU A 1 997 ? -0.825 27.196 68.097 1.00 27.58 997 LEU A O 1
ATOM 7691 N N . THR A 1 998 ? -0.724 28.596 69.842 1.00 31.25 998 THR A N 1
ATOM 7692 C CA . THR A 1 998 ? 0.598 28.268 70.382 1.00 31.25 998 THR A CA 1
ATOM 7693 C C . THR A 1 998 ? 0.430 27.146 71.411 1.00 31.25 998 THR A C 1
ATOM 7695 O O . THR A 1 998 ? -0.186 27.397 72.448 1.00 31.25 998 THR A O 1
ATOM 7698 N N . MET A 1 999 ? 0.944 25.948 71.121 1.00 27.83 999 MET A N 1
ATOM 7699 C CA . MET A 1 999 ? 1.700 25.047 72.014 1.00 27.83 999 MET A CA 1
ATOM 7700 C C . MET A 1 999 ? 2.240 23.870 71.206 1.00 27.83 999 MET A C 1
ATOM 7702 O O . MET A 1 999 ? 1.443 23.268 70.455 1.00 27.83 999 MET A O 1
#

InterPro domains:
  IPR000120 Amidase [PTHR11895] (131-599)
  IPR006554 Helicase-like, DEXD box c2 type [SM00488] (568-998)
  IPR010614 RAD3-like helicase, DEAD [PF06733] (810-985)
  IPR014013 Helicase superfamily 1/2, ATP-binding domain, DinG/Rad3-type [PS51193] (566-999)
  IPR020556 Amidase, conserved site [PS00571] (290-321)
  IPR023631 Amidase signature domain [PF01425] (175-585)
  IPR027417 P-loop containing nucleoside triphosphate hydrolase [G3DSA:3.40.50.300] (596-676)
  IPR027417 P-loop containing nucleoside triphosphate hydrolase [G3DSA:3.40.50.300] (784-989)
  IPR027417 P-loop containing nucleoside triphosphate hydrolase [SSF52540] (597-984)
  IPR036928 Amidase signature (AS) superfamily [G3DSA:3.90.1300.10] (135-595)
  IPR036928 Amidase signature (AS) superfamily [SSF75304] (136-594)

Organism: Phytophthora ramorum (NCBI:txid164328)

Sequence (999 aa):
MVSTSAGVAVVVLLSSALLMLGDRVDLPPLELLQRQWAASSGYDLADLAAPVLYGKPLLALAYVARLPVLGRILCNQLAKDNKILEVRKFAASIPDLPLYYPYLDPKESDKTQGGPLSLEEFSKKGSRAENADVSFKHWSIADYTSRYASGEVTPVQVAKALLVAVEQNQKSGYPLNLFVEKHDDEILAQAKASAERYARGEPLGVLDGVPVAIKDEVHIKGHRMFTGTSFLGYEEDPATEDDPPVARLRSAGAVILGTTNMHEIGSGVTGYNMHYGTVRNPYNPKCYTGGSSSGSAAAVASGLVPLALGLDGGGSIRIPSSMCGVVGIKPTFQRVPPAAADCPSVAHVGPIAASVRDASIGYAIMSGGDELSFPRGMTQPSVDLHSFEDTASLKGVRIGYFSDYTNHSSPEIAEAVNKALKALEARGAELVETPLRHLTPIHVAHSITISSEFAQNLDKYYERVGEMSPEVQLILTFGRSFTAMDFLAAQRVRAFALRQFQENVLSKVDAFVTPSTGITAPEIPPEAFAVGELNAQQLGAIFRFSVYGNLIGVPGVAVPIGYDSRGLPMSIQFQTGHWQEDTMLRLAHATEDLNTLAALKRKQHALVESPTGSGKTLALLSSCLTFQRDFMRDAMAEYHQKKLRRRQQMQQLRDQVRAQQQQQEQEIQSQFSQFSTTSGWDDDAFGLLQRSIKRFKREDDTAPDVTYSSSLQVGVLDMETQLVTQEEQEQGMETFLSPDEEVKQEQGTEAQLVPPDEEVKREQGIETQRLPLEENVKQELGMAMQNKEAVFGTNDLQEEQPPSVPKIFFCSRTHSQLAQAVKELKSCPESYMRSLPGSTVLHSCVLASKRMLCVNEEVNDEPSLVNERCQELRMEKEKRRTAGEEDGEGGCPYNQTSFSRLRSQAPQVWDIEDITRLSSTCAECAYFFSKSELETAHIVFCPYNYVLDPSIRKAVGIKLQNAIVVLDEAHNVEDTCRNGASLRLLITCWLVPLSLLTM

pLDDT: mean 75.64, std 22.86, range [22.75, 98.94]

Foldseek 3Di:
DPPPVVVVVVVVVVVVVVLVPPPPDDADDLVVLLVVAVPPPDDDADFDDDDWDFDPVLLVVLVQLPDPRSVLVVLVVVCVRQCLVVLLSNLSNDPFAFDQALDDFDDPVLFAPDDDDDLQVLQCVPADPCPPDDPDDQGALNNVVVCLLVVVDALLRLLVVLVVVLVVLCVDPQRQLWAPDFDSVLLNVLRVVLSVCSVVVHALASAASAEEEEALQWADAPAFRQQLFPPRSPVDDRDNDGDLLVVLSVSNRYRYGHHTQFDRNFPAFFQQGQRSFRRAAPQGRQFTLTGGNRSQLRCQLVSSGQKYKDKCQQLRQLLSCQQNQWKGKFAFQLQFQDGHQQQNRQMGIAMIGRALSSRLSSSLSRGADDPSTDPSSNSFHHDDQPLQPVLQAPAPAEEEEALVLQVLAPPQLSVLQVVLVVLNVVRHYHYDHFDDPPLSSLLVLSLLRNLLSNLVVCVVVLVVLSSGFSVSSNSNSSNVSDDPSSNSSSSSSLSVLLVCCVPRPQVRGFKYKHWSFRYHGDGDPPSCRNRHIDDSSRRCRSSVVRRSCSSNRWMKMWHWRAAPPSRTTTTMMITGGHSVVNVRSNSRNSRNVVVVVCVVVVQAAAEAEQDDDAPRNVVVLVVVLVVLVVVQVVLVVVVVVVVVVVVVVVVVVVVVVVVVVVVVVVVVVVVVVVVVVPDDDDPVVVVVVVVVVVVVVPVVPDDDDDDDDDDDDDDPVVPPVVVVVVVVVVVVPVPPDDDDDDDDDDDDDDDDDDDDDDDDDDDDDDDDDDDDPVVVVCVVVVVVVVVVCVVDPPVVPDDDDRDAHRAYEYEYPDLVSLLSSQVNVVVPDLVVCVVDPDDSKAWEFEAADLQLQPLDCQLNVPSVCNPVSLVVLVVFVVVVVVVVDDPPDGGQQAAQPDDVQCVVVVQDDWASVSLSVSSVVVSHGSNSVSLVCQVVHQEYEDEVCCVPPPVNVVVSVHDNGNHHYYYDHNVSSRVSRNVGDDGMNDDDDDDDDPDDDDD

Secondary structure (DSSP, 8-state):
--HHHHHHHHHHHHHHHHHHS----PPPPHHHHHHHHHS--S--PPPP----EEHHHHHHHHHHHTSTTHHHHHHHHHHHHTTHHHHHHHHHHS-PPP-SS---PPPGGGS--SS---HHHHHHTT--------SS-PPPHHHHHHHHHHTSS-HHHHHHHHHHHHHHHHTSSS----EEE--HHHHHHHHHHHHHHHHHT---STTTT-EEEEESSS--TT----TTSSSGGGTSPSPSS--HHHHHHHHTT-EEEEEEP-SGGG--SS---TTT-PPEETTEEEEE--SSSHHHHHHHHTTS-SEEEEE-SSSTTHHHHHHTT-EEEE-STTTSPP-SSS-TTT--EEEEESSHHHHHHHHHHH-S--TTS-GGGGGPPPP--GGGG--S--TT-EEEE-HHHHHSS-HHHHHHHHHHHHHHHTTTPEEEE-----HHHHHHHHHHHHHHHHHHHTGGGGGGGGGS-HHHHHHHHHHTT--HHHHHHHHHHHHHHHHHIIIIIITT-SEEEEES-SSS--B--TTHHHH-EE-HHHHHHHHTTTHHHHHHT--EEEEEEEE-TTS-EEEEEEEESTT-HHHHHHHHHHHHHHHHHHHHHS---EEEEPPSSTTHHHHHHHHHHHHHHHHHHHHHHHHHHHHHHHHHHHHHHHHHHHHHHHHHHHHHHHHHHHHTTTS---HHHHHHHHHHHHHTTTTTS---------SS--SSTTTHHHHHHHHHHHTTSS--S----------------------------------TTHHHHHHHHHHHHHHHHHHS-TTTTS-PPPPPPPPEEEE-SSHHHHHHHHHHHHT--HHHHTTSTT-SS--EEE---HHHH---HHHHSSTTSHHHHHHHHHHHHHHHHHHT--SSSSS--SBSS--HHHHHH-SS--SHHHHHHHHHHHTB-HHHHHHHTTTT-SEEEEEHHHHH-HHHHHHHT---SS-EEEEE-HHHHHHHHHSS--S----------------

Radius of gyration: 39.28 Å; chains: 1; bounding box: 90×110×142 Å